Protein AF-A0A368TA23-F1 (afdb_monomer)

Mean predicted align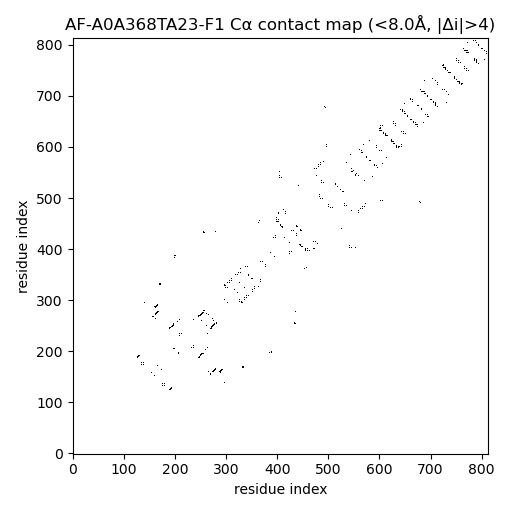ed error: 15.61 Å

Nearest PDB structures (foldseek):
  4g2v-assembly1_A  TM=7.451E-01  e=3.680E-06  Mus musculus
  3sf4-assembly3_C  TM=7.246E-01  e=6.056E-06  Homo sapiens
  4i1a-assembly3_A  TM=7.437E-01  e=1.510E-03  Bacillus subtilis subsp. subtilis str. 168
  4i1a-assembly3_B  TM=5.753E-01  e=2.051E-03  Bacillus subtilis subsp. subtilis str. 168
  8rw5-assembly1_B  TM=3.239E-01  e=2.493E-04  Myxococcus xanthus

Foldseek 3Di:
DDDDDDDDDDDDDDDDDDDDDDDDDDDYDDDDDDDDDDDDDDDDDDDDDDDDDDDDDDDDDDDDDDDDDDDDDDDDDDDDDDDDDDDDDDDPPDPPDDDDDDDDPDDDDDDPDDPDDDPPDPPPLAAAEAADDQDDDQPDPVVVLVVVVVQVVVLLVVDALFAEEAAAPLQCSSNSVRVSCVVVVVQARRYEHADEQFQDADPLCGPDCVVVLVSVCVVSVVPPPDDPQVDSLSSLVVVVVVCQLAAYEYEYEQDLAPSRVVSNDDSRSRYHYYYYHHDPHPPCVVSVHHYHHRDAADLVRLVVVLCVLPNPVLCVVCVVLSSLQSVLCVSRNLLSVLLSVVCNVCVPDRSNNLSVLCQQQNSQVSSCPPPPPLVSRSCNVVVSVLVNADPLLNVLLLLVLLQLDQKAAPLLQCLLCVVCNVSSVVSVVVCCSSSQWDADLQRIIGGDPVSSSSSVVCNVPPPDPVVSLVSLLSLLVLLLLLLLVLLLVLDLDDDDDCSVVDDRDPSAFPLVQVVVDDPPDPDDSHHHDHSLVVCVVCVSSNLSSLDCDCRRHPCSDNPQQSLLSSLRSCLSNCVVVVVLVSNVVSLVSQCVRCVVSVALQSNLSSLQSVLVSCVVVVVLVVSLVSLVSSLVSCVVHDQLLSNLSSLQSNLVSCVVVVNLVSSLVSLVVSVVSDDPVSLQVQLVSLQSNLSSCVSVVVLVSSLVSLVSSLVSQVVCVVVVHHDLVSNLSSLQSNLVSCVVPNLVSSLVSLVVNLVSCVVVVNLQSNLVSLCSNLVSDDDPSVLVSLVSSLVSCVVVVVVVSNVVSVVVHDPDD

Sequence (813 aa):
MRQDRRDPAITPPGHRCRRTGGPAAAPPIPGGAAAAAPPAEPLPRGGPLRRTAAPAFGRPGPPRAAGATTRGQTAPVRDLPTGGAPESGPRWSAVSANSFGGQVSGTLIQIGTLSGSVELGQRERRTVRLLPAVTSVFQNRAAEFAELDAWAEQAAAGGSRLWNITGASGIGKTTLALTWINENRHRFDHAQIAIECGGGPGDGRGRAVDEVCDRYFALTGLATDGHALGTPAAKIELFRARIEERPVVLLLDDVQSAAQVRPFLSNLPGLHVIATSRAPLAGLAQCRPRRLALPPLADDALVELFVGILGAERTAAEPAAFAELVRTCQGVPLVASHAAGLLHDRPELPIGELVDRMAEHGRLAALEDGNDDTMVRPSSVFDISYAELSPWAAEIYRAIGLHPTRDFDAGLVPALFQEAPTEAAAGLRELHRRGLVRSDRRGRLLMDDLTYEHATTRALRATGPGERERLRGRIADYYLRGAVAADSHLSQRWRLSPLYEEQPPSALPDFAAALRHTPDAERRPDGPPTPAEWIGDNLAAIMACMERSGRVWDGSRPAPGYRWQMAEATNAYFTAHGRGDERATVLAWAEADARACADPDAEARVQAQWGEMLLGRGRVEEAAARFRLSLAAAEAGTERRGVGAALEWLGITERRRGAAGRALEYFDRSLPFLDPARTRSRALHHMHRADALAVLGDRPAALESYARAMAAFDELAAEGRRDHANEGKVLMGQGELLAADELRQARALFEEALPRFRAAGRPYQEAKALEALGDLADGADADRYWREALDRYQGNGHEAAAERVRGKLRPAA

Solvent-accessible surface area (backbone atoms only — not comparable to full-atom values): 47363 Å² total; per-residue (Å²): 132,90,86,88,87,86,85,86,90,88,84,88,86,88,84,85,88,90,88,88,85,89,91,88,85,88,87,82,90,87,88,87,88,88,87,87,85,84,89,85,88,90,87,84,89,81,86,89,83,84,92,80,85,85,88,82,87,82,87,89,85,89,88,90,79,85,89,80,87,89,78,88,83,91,80,82,92,77,90,80,85,89,82,88,84,84,88,92,76,86,82,82,89,68,87,72,80,82,86,82,90,80,88,76,96,68,89,86,85,87,79,84,78,80,97,71,86,84,82,82,71,76,73,74,87,69,54,45,77,43,65,80,86,82,78,84,77,90,64,76,56,66,69,62,51,52,50,55,50,54,42,50,56,40,26,76,74,71,43,60,43,38,35,39,40,21,29,60,86,55,46,44,62,68,58,52,54,52,50,53,48,64,72,50,39,84,69,29,65,52,26,35,40,53,44,70,26,45,86,52,93,67,96,76,65,40,44,48,73,48,58,62,38,53,57,50,29,59,76,70,66,52,77,81,77,66,78,85,61,84,42,59,68,52,37,43,50,50,50,61,62,71,47,68,61,41,32,27,38,39,38,37,32,57,42,61,48,36,78,70,51,57,72,72,66,67,92,47,89,15,57,35,38,40,34,29,19,51,52,84,54,70,82,38,69,88,72,53,53,46,73,45,76,56,61,63,45,52,68,65,37,48,50,51,48,42,36,75,66,54,35,64,68,64,52,62,73,43,54,70,34,42,54,48,40,49,58,71,34,64,28,30,52,47,55,45,52,50,50,36,47,54,46,54,80,34,75,86,59,54,60,50,58,55,41,53,39,28,74,64,62,37,63,62,59,48,65,37,72,95,56,87,55,69,89,76,34,81,52,40,75,53,49,50,63,50,72,67,41,53,75,56,27,44,51,50,44,24,53,56,23,63,46,83,44,56,56,48,61,66,35,50,56,42,65,72,32,70,94,44,46,70,54,42,53,50,18,51,53,46,35,42,51,65,50,57,32,45,69,53,87,72,57,39,33,36,31,53,69,69,57,30,53,51,19,28,52,46,23,70,76,72,42,57,71,70,57,50,49,53,51,42,43,44,54,45,49,53,50,43,48,49,32,41,55,24,32,65,75,67,49,88,73,92,80,84,59,70,70,79,79,50,83,67,65,88,46,54,73,58,42,70,61,38,66,69,62,56,94,89,52,86,75,60,74,80,53,58,56,39,43,63,52,48,49,61,78,40,40,67,44,51,52,49,64,63,47,75,46,82,77,85,42,71,57,80,64,60,59,90,47,48,42,40,47,41,36,64,25,43,46,56,56,28,64,76,70,70,38,57,66,63,45,51,52,41,49,53,52,11,50,59,31,18,63,72,58,71,38,34,45,52,38,14,54,46,26,40,52,53,13,53,54,30,44,74,72,67,39,54,69,61,13,47,53,27,21,50,54,6,27,56,25,9,70,73,29,84,50,52,54,44,33,17,52,22,28,39,52,42,12,56,47,31,41,75,72,67,40,28,70,63,13,40,54,25,36,66,68,15,56,89,31,60,57,82,88,41,35,63,59,53,14,50,52,27,36,57,43,14,61,24,29,49,74,71,63,43,51,71,64,14,48,51,26,31,50,55,12,49,54,24,47,52,53,30,40,74,74,76,41,83,56,35,66,54,55,20,48,42,28,41,56,49,14,66,68,30,51,83,83,38,52,73,60,14,46,52,28,26,64,57,18,35,62,25,15,58,77,49,75,33,51,66,62,28,19,52,30,28,38,55,45,17,76,74,44,63,72,72,57,15,55,46,27,31,52,58,15,28,53,35,20,51,80,66,71,36,54,77,58,21,53,60,38,54,72,69,50,77,79,87,130

pLDDT: mean 78.45, std 21.07, range [24.02, 98.38]

InterPro domains:
  IPR003593 AAA+ ATPase domain [SM00382] (159-298)
  IPR011990 Tetratricopeptide-like helical domain superfamily [G3DSA:1.25.40.10] (583-754)
  IPR011990 Tetratricopeptide-like helical domain superfamily [SSF48452] (602-736)
  IPR027417 P-loop containing nucleoside triphosphate hydrolase [G3DSA:3.40.50.300] (124-286)
  IPR027417 P-loop containing nucleoside triphosphate hydrolase [SSF52540] (129-393)

Structure (mmCIF, N/CA/C/O backbone):
data_AF-A0A368TA23-F1
#
_entry.id   AF-A0A368TA23-F1
#
loop_
_atom_site.group_PDB
_atom_site.id
_atom_site.type_symbol
_atom_site.label_atom_id
_atom_site.label_alt_id
_atom_site.label_comp_id
_atom_site.label_asym_id
_atom_site.label_entity_id
_atom_site.label_seq_id
_atom_site.pdbx_PDB_ins_code
_atom_site.Cartn_x
_atom_site.Cartn_y
_atom_site.Cartn_z
_atom_site.occupancy
_atom_site.B_iso_or_equiv
_atom_site.auth_seq_id
_atom_site.auth_comp_id
_atom_site.auth_asym_id
_atom_site.auth_atom_id
_atom_site.pdbx_PDB_model_num
ATOM 1 N N . MET A 1 1 ? 22.471 59.850 35.379 1.00 31.08 1 MET A N 1
ATOM 2 C CA . MET A 1 1 ? 23.568 58.997 35.903 1.00 31.08 1 MET A CA 1
ATOM 3 C C . MET A 1 1 ? 22.890 57.807 36.578 1.00 31.08 1 MET A C 1
ATOM 5 O O . MET A 1 1 ? 21.960 58.065 37.323 1.00 31.08 1 MET A O 1
ATOM 9 N N . ARG A 1 2 ? 23.035 56.567 36.073 1.00 31.55 2 ARG A N 1
ATOM 10 C CA . ARG A 1 2 ? 24.136 55.589 36.328 1.00 31.55 2 ARG A CA 1
ATOM 11 C C . ARG A 1 2 ? 24.197 55.156 37.810 1.00 31.55 2 ARG A C 1
ATOM 13 O O . ARG A 1 2 ? 24.072 56.046 38.635 1.00 31.55 2 ARG A O 1
ATOM 20 N N . GLN A 1 3 ? 24.473 53.921 38.251 1.00 33.53 3 GLN A N 1
ATOM 21 C CA . GLN A 1 3 ? 24.648 52.534 37.723 1.00 33.53 3 GLN A CA 1
ATOM 22 C C . GLN A 1 3 ? 24.728 51.619 38.992 1.00 33.53 3 GLN A C 1
ATOM 24 O O . GLN A 1 3 ? 25.007 52.155 40.061 1.00 33.53 3 GLN A O 1
ATOM 29 N N . ASP A 1 4 ? 24.562 50.289 39.040 1.00 36.50 4 ASP A N 1
ATOM 30 C CA . ASP A 1 4 ? 24.123 49.227 38.108 1.00 36.50 4 ASP A CA 1
ATOM 31 C C . ASP A 1 4 ? 23.719 47.966 38.931 1.00 36.50 4 ASP A C 1
ATOM 33 O O . ASP A 1 4 ? 23.922 47.936 40.146 1.00 36.50 4 ASP A O 1
ATOM 37 N N . ARG A 1 5 ? 23.223 46.888 38.291 1.00 29.53 5 ARG A N 1
ATOM 38 C CA . ARG A 1 5 ? 23.209 45.516 38.861 1.00 29.53 5 ARG A CA 1
ATOM 39 C C . ARG A 1 5 ? 23.549 44.458 37.800 1.00 29.53 5 ARG A C 1
ATOM 41 O O . ARG A 1 5 ? 22.989 44.490 36.707 1.00 29.53 5 ARG A O 1
ATOM 48 N N . ARG A 1 6 ? 24.413 43.495 38.145 1.00 33.38 6 ARG A N 1
ATOM 49 C CA . ARG A 1 6 ? 24.627 42.224 37.425 1.00 33.38 6 ARG A CA 1
ATOM 50 C C . ARG A 1 6 ? 25.013 41.124 38.416 1.00 33.38 6 ARG A C 1
ATOM 52 O O . ARG A 1 6 ? 25.979 41.308 39.148 1.00 33.38 6 ARG A O 1
ATOM 59 N N . ASP A 1 7 ? 24.327 39.988 38.342 1.00 30.91 7 ASP A N 1
ATOM 60 C CA . ASP A 1 7 ? 24.755 38.711 38.926 1.00 30.91 7 ASP A CA 1
ATOM 61 C C . ASP A 1 7 ? 25.302 37.787 37.815 1.00 30.91 7 ASP A C 1
ATOM 63 O O . ASP A 1 7 ? 24.801 37.843 36.685 1.00 30.91 7 ASP A O 1
ATOM 67 N N . PRO A 1 8 ? 26.318 36.944 38.085 1.00 40.47 8 PRO A N 1
ATOM 68 C CA . PRO A 1 8 ? 26.807 35.931 37.151 1.00 40.47 8 PRO A CA 1
ATOM 69 C C . PRO A 1 8 ? 26.188 34.539 37.392 1.00 40.47 8 PRO A C 1
ATOM 71 O O . PRO A 1 8 ? 25.794 34.185 38.501 1.00 40.47 8 PRO A O 1
ATOM 74 N N . ALA A 1 9 ? 26.146 33.726 36.334 1.00 28.62 9 ALA A N 1
ATOM 75 C CA . ALA A 1 9 ? 25.602 32.367 36.348 1.00 28.62 9 ALA A CA 1
ATOM 76 C C . ALA A 1 9 ? 26.528 31.331 37.022 1.00 28.62 9 ALA A C 1
ATOM 78 O O . ALA A 1 9 ? 27.742 31.519 37.104 1.00 28.62 9 ALA A O 1
ATOM 79 N N . ILE A 1 10 ? 25.947 30.198 37.438 1.00 30.17 10 ILE A N 1
ATOM 80 C CA . ILE A 1 10 ? 26.650 29.059 38.049 1.00 30.17 10 ILE A CA 1
ATOM 81 C C . ILE A 1 10 ? 26.578 27.827 37.133 1.00 30.17 10 ILE A C 1
ATOM 83 O O . ILE A 1 10 ? 25.515 27.435 36.659 1.00 30.17 10 ILE A O 1
ATOM 87 N N . THR A 1 11 ? 27.723 27.175 36.935 1.00 34.28 11 THR A N 1
ATOM 88 C CA . THR A 1 11 ? 27.870 25.798 36.427 1.00 34.28 11 THR A CA 1
ATOM 89 C C . THR A 1 11 ? 29.140 25.232 37.059 1.00 34.28 11 THR A C 1
ATOM 91 O O . THR A 1 11 ? 30.129 25.965 37.129 1.00 34.28 11 THR A O 1
ATOM 94 N N . PRO A 1 12 ? 29.127 24.008 37.617 1.00 36.44 12 PRO A N 1
ATOM 95 C CA . PRO A 1 12 ? 30.045 22.944 37.148 1.00 36.44 12 PRO A CA 1
ATOM 96 C C . PRO A 1 12 ? 29.515 21.514 37.488 1.00 36.44 12 PRO A C 1
ATOM 98 O O . PRO A 1 12 ? 28.373 21.394 37.927 1.00 36.44 12 PRO A O 1
ATOM 101 N N . PRO A 1 13 ? 30.326 20.430 37.467 1.00 44.34 13 PRO A N 1
ATOM 102 C CA . PRO A 1 13 ? 31.334 19.973 36.495 1.00 44.34 13 PRO A CA 1
ATOM 103 C C . PRO A 1 13 ? 31.072 18.514 36.021 1.00 44.34 13 PRO A C 1
ATOM 105 O O . PRO A 1 13 ? 30.156 17.843 36.483 1.00 44.34 13 PRO A O 1
ATOM 108 N N . GLY A 1 14 ? 31.962 17.955 35.190 1.00 29.45 14 GLY A N 1
ATOM 109 C CA . GLY A 1 14 ? 32.111 16.497 35.032 1.00 29.45 14 GLY A CA 1
ATOM 110 C C . GLY A 1 14 ? 33.581 16.058 35.074 1.00 29.45 14 GLY A C 1
ATOM 111 O O . GLY A 1 14 ? 34.444 16.827 34.656 1.00 29.45 14 GLY A O 1
ATOM 112 N N . HIS A 1 15 ? 33.888 14.829 35.531 1.00 29.77 15 HIS A N 1
ATOM 113 C CA . HIS A 1 15 ? 35.236 14.230 35.432 1.00 29.77 15 HIS A CA 1
ATOM 114 C C . HIS A 1 15 ? 35.296 12.679 35.520 1.00 29.77 15 HIS A C 1
ATOM 116 O O . HIS A 1 15 ? 34.955 12.090 36.535 1.00 29.77 15 HIS A O 1
ATOM 122 N N . ARG A 1 16 ? 35.877 12.074 34.467 1.00 30.05 16 ARG A N 1
ATOM 123 C CA . ARG A 1 16 ? 36.941 11.028 34.422 1.00 30.05 16 ARG A CA 1
ATOM 124 C C . ARG A 1 16 ? 36.848 9.658 35.159 1.00 30.05 16 ARG A C 1
ATOM 126 O O . ARG A 1 16 ? 37.000 9.573 36.366 1.00 30.05 16 ARG A O 1
ATOM 133 N N . CYS A 1 17 ? 37.002 8.609 34.329 1.00 26.19 17 CYS A N 1
ATOM 134 C CA . CYS A 1 17 ? 37.932 7.451 34.438 1.00 26.19 17 CYS A CA 1
ATOM 135 C C . CYS A 1 17 ? 37.807 6.369 35.541 1.00 26.19 17 CYS A C 1
ATOM 137 O O . CYS A 1 17 ? 38.095 6.639 36.702 1.00 26.19 17 CYS A O 1
ATOM 139 N N . ARG A 1 18 ? 37.794 5.085 35.112 1.00 27.55 18 ARG A N 1
ATOM 140 C CA . ARG A 1 18 ? 38.981 4.174 35.153 1.00 27.55 18 ARG A CA 1
ATOM 141 C C . ARG A 1 18 ? 38.795 2.861 34.352 1.00 27.55 18 ARG A C 1
ATOM 143 O O . ARG A 1 18 ? 37.679 2.425 34.117 1.00 27.55 18 ARG A O 1
ATOM 150 N N . ARG A 1 19 ? 39.923 2.254 33.939 1.00 31.75 19 ARG A N 1
ATOM 151 C CA . ARG A 1 19 ? 40.082 0.916 33.309 1.00 31.75 19 ARG A CA 1
ATOM 152 C C . ARG A 1 19 ? 40.790 -0.047 34.277 1.00 31.75 19 ARG A C 1
ATOM 154 O O . ARG A 1 19 ? 41.667 0.432 34.986 1.00 31.75 19 ARG A O 1
ATOM 161 N N . THR A 1 20 ? 40.553 -1.358 34.132 1.00 31.70 20 THR A N 1
ATOM 162 C CA . THR A 1 20 ? 41.483 -2.518 34.311 1.00 31.70 20 THR A CA 1
ATOM 163 C C . THR A 1 20 ? 40.735 -3.790 33.857 1.00 31.70 20 THR A C 1
ATOM 165 O O . THR A 1 20 ? 39.536 -3.848 34.095 1.00 31.70 20 THR A O 1
ATOM 168 N N . GLY A 1 21 ? 41.304 -4.825 33.221 1.00 26.75 21 GLY A N 1
ATOM 169 C CA . GLY A 1 21 ? 42.683 -5.111 32.779 1.00 26.75 21 GLY A CA 1
ATOM 170 C C . GLY A 1 21 ? 42.704 -6.125 31.603 1.00 26.75 21 GLY A C 1
ATOM 171 O O . GLY A 1 21 ? 41.643 -6.488 31.108 1.00 26.75 21 GLY A O 1
ATOM 172 N N . GLY A 1 22 ? 43.893 -6.513 31.110 1.00 28.70 22 GLY A N 1
ATOM 173 C CA . GLY A 1 22 ? 44.088 -7.287 29.859 1.00 28.70 22 GLY A CA 1
ATOM 174 C C . GLY A 1 22 ? 44.457 -8.782 30.027 1.00 28.70 22 GLY A C 1
ATOM 175 O O . GLY A 1 22 ? 43.773 -9.484 30.760 1.00 28.70 22 GLY A O 1
ATOM 176 N N . PRO A 1 23 ? 45.526 -9.280 29.363 1.00 55.94 23 PRO A N 1
ATOM 177 C CA . PRO A 1 23 ? 45.426 -9.766 27.972 1.00 55.94 23 PRO A CA 1
ATOM 178 C C . PRO A 1 23 ? 46.169 -11.097 27.675 1.00 55.94 23 PRO A C 1
ATOM 180 O O . PRO A 1 23 ? 47.030 -11.526 28.436 1.00 55.94 23 PRO A O 1
ATOM 183 N N . ALA A 1 24 ? 45.924 -11.673 26.491 1.00 28.09 24 ALA A N 1
ATOM 184 C CA . ALA A 1 24 ? 46.770 -12.649 25.775 1.00 28.09 24 ALA A CA 1
ATOM 185 C C . ALA A 1 24 ? 46.302 -12.699 24.301 1.00 28.09 24 ALA A C 1
ATOM 187 O O . ALA A 1 24 ? 45.130 -12.439 24.054 1.00 28.09 24 ALA A O 1
ATOM 188 N N . ALA A 1 25 ? 47.043 -13.069 23.258 1.00 27.94 25 ALA A N 1
ATOM 189 C CA . ALA A 1 25 ? 48.460 -13.232 22.911 1.00 27.94 25 ALA A CA 1
ATOM 190 C C . ALA A 1 25 ? 48.434 -13.724 21.435 1.00 27.94 25 ALA A C 1
ATOM 192 O O . ALA A 1 25 ? 47.480 -14.400 21.052 1.00 27.94 25 ALA A O 1
ATOM 193 N N . ALA A 1 26 ? 49.423 -13.405 20.595 1.00 33.69 26 ALA A N 1
ATOM 194 C CA . ALA A 1 26 ? 49.420 -13.763 19.165 1.00 33.69 26 ALA A CA 1
ATOM 195 C C . ALA A 1 26 ? 50.681 -14.541 18.749 1.00 33.69 26 ALA A C 1
ATOM 197 O O . ALA A 1 26 ? 51.735 -14.349 19.359 1.00 33.69 26 ALA A O 1
ATOM 198 N N . PRO A 1 27 ? 50.597 -15.355 17.680 1.00 40.84 27 PRO A N 1
ATOM 199 C CA . PRO A 1 27 ? 51.727 -15.592 16.773 1.00 40.84 27 PRO A CA 1
ATOM 200 C C . PRO A 1 27 ? 51.376 -15.396 15.264 1.00 40.84 27 PRO A C 1
ATOM 202 O O . PRO A 1 27 ? 50.198 -15.232 14.942 1.00 40.84 27 PRO A O 1
ATOM 205 N N . PRO A 1 28 ? 52.367 -15.339 14.334 1.00 44.53 28 PRO A N 1
ATOM 206 C CA . PRO A 1 28 ? 52.228 -14.535 13.096 1.00 44.53 28 PRO A CA 1
ATOM 207 C C . PRO A 1 28 ? 52.705 -15.154 11.742 1.00 44.53 28 PRO A C 1
ATOM 209 O O . PRO A 1 28 ? 53.535 -16.054 11.754 1.00 44.53 28 PRO A O 1
ATOM 212 N N . ILE A 1 29 ? 52.330 -14.502 10.608 1.00 34.44 29 ILE A N 1
ATOM 213 C CA . ILE A 1 29 ? 53.098 -14.345 9.316 1.00 34.44 29 ILE A CA 1
ATOM 214 C C . ILE A 1 29 ? 53.319 -15.643 8.467 1.00 34.44 29 ILE A C 1
ATOM 216 O O . ILE A 1 29 ? 53.284 -16.716 9.060 1.00 34.44 29 ILE A O 1
ATOM 220 N N . PRO A 1 30 ? 53.517 -15.642 7.109 1.00 41.16 30 PRO A N 1
ATOM 221 C CA . PRO A 1 30 ? 53.875 -14.586 6.121 1.00 41.16 30 PRO A CA 1
ATOM 222 C C . PRO A 1 30 ? 52.832 -14.378 4.983 1.00 41.16 30 PRO A C 1
ATOM 224 O O . PRO A 1 30 ? 51.785 -15.007 4.990 1.00 41.16 30 PRO A O 1
ATOM 227 N N . GLY A 1 31 ? 52.992 -13.515 3.965 1.00 25.48 31 GLY A N 1
ATOM 228 C CA . GLY A 1 31 ? 54.086 -12.612 3.562 1.00 25.48 31 GLY A CA 1
ATOM 229 C C . GLY A 1 31 ? 54.483 -12.819 2.084 1.00 25.48 31 GLY A C 1
ATOM 230 O O . GLY A 1 31 ? 55.001 -13.875 1.740 1.00 25.48 31 GLY A O 1
ATOM 231 N N . GLY A 1 32 ? 54.261 -11.820 1.216 1.00 25.23 32 GLY A N 1
ATOM 232 C CA . GLY A 1 32 ? 54.575 -11.892 -0.221 1.00 25.23 32 GLY A CA 1
ATOM 233 C C . GLY A 1 32 ? 54.512 -10.525 -0.920 1.00 25.23 32 GLY A C 1
ATOM 234 O O . GLY A 1 32 ? 53.490 -9.848 -0.873 1.00 25.23 32 GLY A O 1
ATOM 235 N N . ALA A 1 33 ? 55.622 -10.116 -1.535 1.00 27.50 33 ALA A N 1
ATOM 236 C CA . ALA A 1 33 ? 55.814 -8.859 -2.277 1.00 27.50 33 ALA A CA 1
ATOM 237 C C . ALA A 1 33 ? 55.867 -9.161 -3.804 1.00 27.50 33 ALA A C 1
ATOM 239 O O . ALA A 1 33 ? 55.832 -10.333 -4.162 1.00 27.50 33 ALA A O 1
ATOM 240 N N . ALA A 1 34 ? 55.983 -8.254 -4.787 1.00 27.75 34 ALA A N 1
ATOM 241 C CA . ALA A 1 34 ? 55.999 -6.786 -4.902 1.00 27.75 34 ALA A CA 1
ATOM 242 C C . ALA A 1 34 ? 55.756 -6.414 -6.391 1.00 27.75 34 ALA A C 1
ATOM 244 O O . ALA A 1 34 ? 56.081 -7.229 -7.250 1.00 27.75 34 ALA A O 1
ATOM 245 N N . ALA A 1 35 ? 55.335 -5.176 -6.706 1.00 27.58 35 ALA A N 1
ATOM 246 C CA . ALA A 1 35 ? 55.755 -4.440 -7.920 1.00 27.58 35 ALA A CA 1
ATOM 247 C C . ALA A 1 35 ? 55.304 -2.957 -7.887 1.00 27.58 35 ALA A C 1
ATOM 249 O O . ALA A 1 35 ? 54.124 -2.666 -7.720 1.00 27.58 35 ALA A O 1
ATOM 250 N N . ALA A 1 36 ? 56.243 -2.030 -8.099 1.00 27.23 36 ALA A N 1
ATOM 251 C CA . ALA A 1 36 ? 56.027 -0.627 -8.507 1.00 27.23 36 ALA A CA 1
ATOM 252 C C . ALA A 1 36 ? 56.711 -0.452 -9.890 1.00 27.23 36 ALA A C 1
ATOM 254 O O . ALA A 1 36 ? 57.487 -1.328 -10.265 1.00 27.23 36 ALA A O 1
ATOM 255 N N . ALA A 1 37 ? 56.543 0.569 -10.735 1.00 27.94 37 ALA A N 1
ATOM 256 C CA . ALA A 1 37 ? 56.130 1.983 -10.652 1.00 27.94 37 ALA A CA 1
ATOM 257 C C . ALA A 1 37 ? 55.713 2.416 -12.111 1.00 27.94 37 ALA A C 1
ATOM 259 O O . ALA A 1 37 ? 55.471 1.492 -12.892 1.00 27.94 37 ALA A O 1
ATOM 260 N N . PRO A 1 38 ? 55.670 3.695 -12.586 1.00 36.03 38 PRO A N 1
ATOM 261 C CA . PRO A 1 38 ? 55.940 5.007 -11.964 1.00 36.03 38 PRO A CA 1
ATOM 262 C C . PRO A 1 38 ? 54.825 6.081 -12.168 1.00 36.03 38 PRO A C 1
ATOM 264 O O . PRO A 1 38 ? 53.854 5.841 -12.885 1.00 36.03 38 PRO A O 1
ATOM 267 N N . PRO A 1 39 ? 54.946 7.284 -11.564 1.00 33.97 39 PRO A N 1
ATOM 268 C CA . PRO A 1 39 ? 54.057 8.427 -11.814 1.00 33.97 39 PRO A CA 1
ATOM 269 C C . PRO A 1 39 ? 54.543 9.333 -12.966 1.00 33.97 39 PRO A C 1
ATOM 271 O O . PRO A 1 39 ? 55.733 9.363 -13.275 1.00 33.97 39 PRO A O 1
ATOM 274 N N . ALA A 1 40 ? 53.633 10.120 -13.555 1.00 30.66 40 ALA A N 1
ATOM 275 C CA . ALA A 1 40 ? 53.930 11.115 -14.595 1.00 30.66 40 ALA A CA 1
ATOM 276 C C . ALA A 1 40 ? 53.843 12.566 -14.070 1.00 30.66 40 ALA A C 1
ATOM 278 O O . ALA A 1 40 ? 53.030 12.872 -13.196 1.00 30.66 40 ALA A O 1
ATOM 279 N N . GLU A 1 41 ? 54.682 13.452 -14.613 1.00 29.50 41 GLU A N 1
ATOM 280 C CA . GLU A 1 41 ? 54.823 14.858 -14.199 1.00 29.50 41 GLU A CA 1
ATOM 281 C C . GLU A 1 41 ? 53.739 15.805 -14.778 1.00 29.50 41 GLU A C 1
ATOM 283 O O . GLU A 1 41 ? 53.169 15.524 -15.834 1.00 29.50 41 GLU A O 1
ATOM 288 N N . PRO A 1 42 ? 53.473 16.962 -14.132 1.00 38.31 42 PRO A N 1
ATOM 289 C CA . PRO A 1 42 ? 52.577 18.013 -14.631 1.00 38.31 42 PRO A CA 1
ATOM 290 C C . PRO A 1 42 ? 53.331 19.204 -15.260 1.00 38.31 42 PRO A C 1
ATOM 292 O O . PRO A 1 42 ? 54.425 19.509 -14.813 1.00 38.31 42 PRO A O 1
ATOM 295 N N . LEU A 1 43 ? 52.711 19.951 -16.192 1.00 28.52 43 LEU A N 1
ATOM 296 C CA . LEU A 1 43 ? 53.017 21.347 -16.622 1.00 28.52 43 LEU A CA 1
ATOM 297 C C . LEU A 1 43 ? 51.995 21.764 -17.725 1.00 28.52 43 LEU A C 1
ATOM 299 O O . LEU A 1 43 ? 51.459 20.872 -18.380 1.00 28.52 43 LEU A O 1
ATOM 303 N N . PRO A 1 44 ? 51.765 23.059 -18.055 1.00 36.19 44 PRO A N 1
ATOM 304 C CA . PRO A 1 44 ? 51.854 24.297 -17.271 1.00 36.19 44 PRO A CA 1
ATOM 305 C C . PRO A 1 44 ? 50.548 25.146 -17.291 1.00 36.19 44 PRO A C 1
ATOM 307 O O . PRO A 1 44 ? 49.567 24.844 -17.965 1.00 36.19 44 PRO A O 1
ATOM 310 N N . ARG A 1 45 ? 50.552 26.273 -16.561 1.00 29.69 45 ARG A N 1
ATOM 311 C CA . ARG A 1 45 ? 49.479 27.293 -16.543 1.00 29.69 45 ARG A CA 1
ATOM 312 C C . ARG A 1 45 ? 49.575 28.269 -17.730 1.00 29.69 45 ARG A C 1
ATOM 314 O O . ARG A 1 45 ? 50.676 28.678 -18.085 1.00 29.69 45 ARG A O 1
ATOM 321 N N . GLY A 1 46 ? 48.430 28.757 -18.223 1.00 27.17 46 GLY A N 1
ATOM 322 C CA . GLY A 1 46 ? 48.315 29.902 -19.144 1.00 27.17 46 GLY A CA 1
ATOM 323 C C . GLY A 1 46 ? 47.288 30.933 -18.647 1.00 27.17 46 GLY A C 1
ATOM 324 O O . GLY A 1 46 ? 46.241 30.555 -18.128 1.00 27.17 46 GLY A O 1
ATOM 325 N N . GLY A 1 47 ? 47.618 32.228 -18.739 1.00 26.70 47 GLY A N 1
ATOM 326 C CA . GLY A 1 47 ? 46.834 33.345 -18.182 1.00 26.70 47 GLY A CA 1
ATOM 327 C C . GLY A 1 47 ? 45.717 33.908 -19.089 1.00 26.70 47 GLY A C 1
ATOM 328 O O . GLY A 1 47 ? 45.499 33.407 -20.189 1.00 26.70 47 GLY A O 1
ATOM 329 N N . PRO A 1 48 ? 44.988 34.946 -18.628 1.00 33.16 48 PRO A N 1
ATOM 330 C CA . PRO A 1 48 ? 43.668 35.309 -19.155 1.00 33.16 48 PRO A CA 1
ATOM 331 C C . PRO A 1 48 ? 43.677 36.360 -20.279 1.00 33.16 48 PRO A C 1
ATOM 333 O O . PRO A 1 48 ? 44.525 37.253 -20.312 1.00 33.16 48 PRO A O 1
ATOM 336 N N . LEU A 1 49 ? 42.634 36.339 -21.121 1.00 28.34 49 LEU A N 1
ATOM 337 C CA . LEU A 1 49 ? 42.302 37.419 -22.061 1.00 28.34 49 LEU A CA 1
ATOM 338 C C . LEU A 1 49 ? 41.054 38.212 -21.632 1.00 28.34 49 LEU A C 1
ATOM 340 O O . LEU A 1 49 ? 40.212 37.746 -20.865 1.00 28.34 49 LEU A O 1
ATOM 344 N N . ARG A 1 50 ? 41.006 39.477 -22.068 1.00 26.00 50 ARG A N 1
ATOM 345 C CA . ARG A 1 50 ? 40.172 40.551 -21.503 1.00 26.00 50 ARG A CA 1
ATOM 346 C C . ARG A 1 50 ? 38.731 40.595 -22.033 1.00 26.00 50 ARG A C 1
ATOM 348 O O . ARG A 1 50 ? 38.440 40.191 -23.150 1.00 26.00 50 ARG A O 1
ATOM 355 N N . ARG A 1 51 ? 37.863 41.230 -21.233 1.00 26.58 51 ARG A N 1
ATOM 356 C CA . ARG A 1 51 ? 36.522 41.722 -21.604 1.00 26.58 51 ARG A CA 1
ATOM 357 C C . ARG A 1 51 ? 36.565 42.824 -22.680 1.00 26.58 51 ARG A C 1
ATOM 359 O O . ARG A 1 51 ? 37.262 43.812 -22.473 1.00 26.58 51 ARG A O 1
ATOM 366 N N . THR A 1 52 ? 35.646 42.748 -23.645 1.00 26.44 52 THR A N 1
ATOM 367 C CA . THR A 1 52 ? 34.887 43.876 -24.245 1.00 26.44 52 THR A CA 1
ATOM 368 C C . THR A 1 52 ? 33.508 43.322 -24.636 1.00 26.44 52 THR A C 1
ATOM 370 O O . THR A 1 52 ? 33.437 42.362 -25.389 1.00 26.44 52 THR A O 1
ATOM 373 N N . ALA A 1 53 ? 32.428 43.661 -23.925 1.00 26.22 53 ALA A N 1
ATOM 374 C CA . ALA A 1 53 ? 31.590 44.859 -24.104 1.00 26.22 53 ALA A CA 1
ATOM 375 C C . ALA A 1 53 ? 30.652 44.771 -25.334 1.00 26.22 53 ALA A C 1
ATOM 377 O O . ALA A 1 53 ? 31.109 44.776 -26.471 1.00 26.22 53 ALA A O 1
ATOM 378 N N . ALA A 1 54 ? 29.340 44.699 -25.076 1.00 26.89 54 ALA A N 1
ATOM 379 C CA . ALA A 1 54 ? 28.265 44.758 -26.077 1.00 26.89 54 ALA A CA 1
ATOM 380 C C . ALA A 1 54 ? 27.914 46.214 -26.457 1.00 26.89 54 ALA A C 1
ATOM 382 O O . ALA A 1 54 ? 28.350 47.147 -25.778 1.00 26.89 54 ALA A O 1
ATOM 383 N N . PRO A 1 55 ? 27.065 46.419 -27.481 1.00 29.64 55 PRO A N 1
ATOM 384 C CA . PRO A 1 55 ? 25.748 47.003 -27.185 1.00 29.64 55 PRO A CA 1
ATOM 385 C C . PRO A 1 55 ? 24.566 46.332 -27.926 1.00 29.64 55 PRO A C 1
ATOM 387 O O . PRO A 1 55 ? 24.734 45.346 -28.637 1.00 29.64 55 PRO A O 1
ATOM 390 N N . ALA A 1 56 ? 23.352 46.838 -27.674 1.00 26.45 56 ALA A N 1
ATOM 391 C CA . ALA A 1 56 ? 22.059 46.207 -27.978 1.00 26.45 56 ALA A CA 1
ATOM 392 C C . ALA A 1 56 ? 21.224 46.958 -29.055 1.00 26.45 56 ALA A C 1
ATOM 394 O O . ALA A 1 56 ? 21.768 47.766 -29.801 1.00 26.45 56 ALA A O 1
ATOM 395 N N . PHE A 1 57 ? 19.895 46.724 -29.051 1.00 25.78 57 PHE A N 1
ATOM 396 C CA . PHE A 1 57 ? 18.826 47.210 -29.961 1.00 25.78 57 PHE A CA 1
ATOM 397 C C . PHE A 1 57 ? 18.719 46.457 -31.311 1.00 25.78 57 PHE A C 1
ATOM 399 O O . PHE A 1 57 ? 19.727 46.097 -31.899 1.00 25.78 57 PHE A O 1
ATOM 406 N N . GLY A 1 58 ? 17.531 46.154 -31.862 1.00 25.31 58 GLY A N 1
ATOM 407 C CA . GLY A 1 58 ? 16.143 46.381 -31.414 1.00 25.31 58 GLY A CA 1
ATOM 408 C C . GLY A 1 58 ? 15.130 45.526 -32.218 1.00 25.31 58 GLY A C 1
ATOM 409 O O . GLY A 1 58 ? 15.512 44.849 -33.168 1.00 25.31 58 GLY A O 1
ATOM 410 N N . ARG A 1 59 ? 13.846 45.497 -31.815 1.00 25.91 59 ARG A N 1
ATOM 411 C CA . ARG A 1 59 ? 12.781 44.637 -32.405 1.00 25.91 59 ARG A CA 1
ATOM 412 C C . ARG A 1 59 ? 12.074 45.263 -33.645 1.00 25.91 59 ARG A C 1
ATOM 414 O O . ARG A 1 59 ? 12.258 46.452 -33.882 1.00 25.91 59 ARG A O 1
ATOM 421 N N . PRO A 1 60 ? 11.297 44.484 -34.441 1.00 39.69 60 PRO A N 1
ATOM 422 C CA . PRO A 1 60 ? 10.995 44.790 -35.855 1.00 39.69 60 PRO A CA 1
ATOM 423 C C . PRO A 1 60 ? 9.595 45.378 -36.153 1.00 39.69 60 PRO A C 1
ATOM 425 O O . PRO A 1 60 ? 8.708 45.353 -35.303 1.00 39.69 60 PRO A O 1
ATOM 428 N N . GLY A 1 61 ? 9.371 45.780 -37.418 1.00 24.02 61 GLY A N 1
ATOM 429 C CA . GLY A 1 61 ? 8.054 46.072 -38.016 1.00 24.02 61 GLY A CA 1
ATOM 430 C C . GLY A 1 61 ? 8.051 45.925 -39.567 1.00 24.02 61 GLY A C 1
ATOM 431 O O . GLY A 1 61 ? 9.107 46.143 -40.159 1.00 24.02 61 GLY A O 1
ATOM 432 N N . PRO A 1 62 ? 6.940 45.528 -40.239 1.00 33.72 62 PRO A N 1
ATOM 433 C CA . PRO A 1 62 ? 6.898 45.145 -41.673 1.00 33.72 62 PRO A CA 1
ATOM 434 C C . PRO A 1 62 ? 5.916 46.048 -42.490 1.00 33.72 62 PRO A C 1
ATOM 436 O O . PRO A 1 62 ? 5.583 47.122 -41.992 1.00 33.72 62 PRO A O 1
ATOM 439 N N . PRO A 1 63 ? 5.278 45.641 -43.622 1.00 40.53 63 PRO A N 1
ATOM 440 C CA . PRO A 1 63 ? 5.677 44.850 -44.810 1.00 40.53 63 PRO A CA 1
ATOM 441 C C . PRO A 1 63 ? 5.398 45.589 -46.158 1.00 40.53 63 PRO A C 1
ATOM 443 O O . PRO A 1 63 ? 4.729 46.618 -46.173 1.00 40.53 63 PRO A O 1
ATOM 446 N N . ARG A 1 64 ? 5.789 44.986 -47.302 1.00 25.45 64 ARG A N 1
ATOM 447 C CA . ARG A 1 64 ? 5.059 44.868 -48.608 1.00 25.45 64 ARG A CA 1
ATOM 448 C C . ARG A 1 64 ? 6.062 44.521 -49.729 1.00 25.45 64 ARG A C 1
ATOM 450 O O . ARG A 1 64 ? 7.214 44.907 -49.611 1.00 25.45 64 ARG A O 1
ATOM 457 N N . ALA A 1 65 ? 5.744 43.927 -50.878 1.00 25.59 65 ALA A N 1
ATOM 458 C CA . ALA A 1 65 ? 4.682 43.069 -51.433 1.00 25.59 65 ALA A CA 1
ATOM 459 C C . ALA A 1 65 ? 4.793 43.218 -52.973 1.00 25.59 65 ALA A C 1
ATOM 461 O O . ALA A 1 65 ? 5.113 44.309 -53.434 1.00 25.59 65 ALA A O 1
ATOM 462 N N . ALA A 1 66 ? 4.460 42.169 -53.738 1.00 24.55 66 ALA A N 1
ATOM 463 C CA . ALA A 1 66 ? 4.636 42.053 -55.200 1.00 24.55 66 ALA A CA 1
ATOM 464 C C . ALA A 1 66 ? 6.114 42.052 -55.679 1.00 24.55 66 ALA A C 1
ATOM 466 O O . ALA A 1 66 ? 6.966 42.729 -55.122 1.00 24.55 66 ALA A O 1
ATOM 467 N N . GLY A 1 67 ? 6.519 41.280 -56.690 1.00 25.86 67 GLY A N 1
ATOM 468 C CA . GLY A 1 67 ? 5.746 40.433 -57.603 1.00 25.86 67 GLY A CA 1
ATOM 469 C C . GLY A 1 67 ? 5.880 40.931 -59.039 1.00 25.86 67 GLY A C 1
ATOM 470 O O . GLY A 1 67 ? 5.132 41.813 -59.445 1.00 25.86 67 GLY A O 1
ATOM 471 N N . ALA A 1 68 ? 6.819 40.366 -59.803 1.00 24.94 68 ALA A N 1
ATOM 472 C CA . ALA A 1 68 ? 6.962 40.647 -61.229 1.00 24.94 68 ALA A CA 1
ATOM 473 C C . ALA A 1 68 ? 7.557 39.450 -61.984 1.00 24.94 68 ALA A C 1
ATOM 475 O O . ALA A 1 68 ? 8.645 38.963 -61.682 1.00 24.94 68 ALA A O 1
ATOM 476 N N . THR A 1 69 ? 6.819 39.006 -62.994 1.00 25.72 69 THR A N 1
ATOM 477 C CA . THR A 1 69 ? 7.227 38.061 -64.037 1.00 25.72 69 THR A CA 1
ATOM 478 C C . THR A 1 69 ? 8.383 38.599 -64.881 1.00 25.72 69 THR A C 1
ATOM 480 O O . THR A 1 69 ? 8.314 39.732 -65.359 1.00 25.72 69 THR A O 1
ATOM 483 N N . THR A 1 70 ? 9.378 37.768 -65.189 1.00 26.30 70 THR A N 1
ATOM 484 C CA . THR A 1 70 ? 10.427 38.088 -66.166 1.00 26.30 70 THR A CA 1
ATOM 485 C C . THR A 1 70 ? 10.039 37.657 -67.586 1.00 26.30 70 THR A C 1
ATOM 487 O O . THR A 1 70 ? 10.039 36.477 -67.929 1.00 26.30 70 THR A O 1
ATOM 490 N N . ARG A 1 71 ? 9.787 38.636 -68.463 1.00 25.62 71 ARG A N 1
ATOM 491 C CA . ARG A 1 71 ? 10.076 38.529 -69.904 1.00 25.62 71 ARG A CA 1
ATOM 492 C C . ARG A 1 71 ? 11.138 39.574 -70.226 1.00 25.62 71 ARG A C 1
ATOM 494 O O . ARG A 1 71 ? 11.032 40.710 -69.778 1.00 25.62 71 ARG A O 1
ATOM 501 N N . GLY A 1 72 ? 12.204 39.142 -70.890 1.00 29.53 72 GLY A N 1
ATOM 502 C CA . GLY A 1 72 ? 13.450 39.904 -70.950 1.00 29.53 72 GLY A CA 1
ATOM 503 C C . GLY A 1 72 ? 13.500 40.964 -72.045 1.00 29.53 72 GLY A C 1
ATOM 504 O O . GLY A 1 72 ? 12.650 41.009 -72.931 1.00 29.53 72 GLY A O 1
ATOM 505 N N . GLN A 1 73 ? 14.578 41.744 -72.012 1.00 27.28 73 GLN A N 1
ATOM 506 C CA . GLN A 1 73 ? 15.135 42.448 -73.163 1.00 27.28 73 GLN A CA 1
ATOM 507 C C . GLN A 1 73 ? 16.657 42.536 -73.009 1.00 27.28 73 GLN A C 1
ATOM 509 O O . GLN A 1 73 ? 17.180 42.755 -71.918 1.00 27.28 73 GLN A O 1
ATOM 514 N N . THR A 1 74 ? 17.360 42.320 -74.115 1.00 36.16 74 THR A N 1
ATOM 515 C CA . THR A 1 74 ? 18.817 42.431 -74.247 1.00 36.16 74 THR A CA 1
ATOM 516 C C . THR A 1 74 ? 19.247 43.888 -74.411 1.00 36.16 74 THR A C 1
ATOM 518 O O . THR A 1 74 ? 18.628 44.613 -75.187 1.00 36.16 74 THR A O 1
ATOM 521 N N . ALA A 1 75 ? 20.361 44.285 -73.792 1.00 26.89 75 ALA A N 1
ATOM 522 C CA . ALA A 1 75 ? 21.073 45.529 -74.099 1.00 26.89 75 ALA A CA 1
ATOM 523 C C . ALA A 1 75 ? 22.600 45.273 -74.126 1.00 26.89 75 ALA A C 1
ATOM 525 O O . ALA A 1 75 ? 23.061 44.376 -73.415 1.00 26.89 75 ALA A O 1
ATOM 526 N N . PRO A 1 76 ? 23.376 45.979 -74.973 1.00 31.03 76 PRO A N 1
ATOM 527 C CA . PRO A 1 76 ? 24.722 45.549 -75.357 1.00 31.03 76 PRO A CA 1
ATOM 528 C C . PRO A 1 76 ? 25.853 46.043 -74.439 1.00 31.03 76 PRO A C 1
ATOM 530 O O . PRO A 1 76 ? 25.707 46.989 -73.666 1.00 31.03 76 PRO A O 1
ATOM 533 N N . VAL A 1 77 ? 27.008 45.391 -74.596 1.00 30.34 77 VAL A N 1
ATOM 534 C CA . VAL A 1 77 ? 28.292 45.698 -73.943 1.00 30.34 77 VAL A CA 1
ATOM 535 C C . VAL A 1 77 ? 28.776 47.109 -74.299 1.00 30.34 77 VAL A C 1
ATOM 537 O O . VAL A 1 77 ? 28.585 47.576 -75.421 1.00 30.34 77 VAL A O 1
ATOM 540 N N . ARG A 1 78 ? 29.437 47.773 -73.343 1.00 28.41 78 ARG A N 1
ATOM 541 C CA . ARG A 1 78 ? 30.110 49.063 -73.531 1.00 28.41 78 ARG A CA 1
ATOM 542 C C . ARG A 1 78 ? 31.584 48.917 -73.150 1.00 28.41 78 ARG A C 1
ATOM 544 O O . ARG A 1 78 ? 31.875 48.495 -72.033 1.00 28.41 78 ARG A O 1
ATOM 551 N N . ASP A 1 79 ? 32.480 49.250 -74.074 1.00 31.08 79 ASP A N 1
ATOM 552 C CA . ASP A 1 79 ? 33.929 49.157 -73.877 1.00 31.08 79 ASP A CA 1
ATOM 553 C C . ASP A 1 79 ? 34.449 50.102 -72.780 1.00 31.08 79 ASP A C 1
ATOM 555 O O . ASP A 1 79 ? 33.902 51.186 -72.554 1.00 31.08 79 ASP A O 1
ATOM 559 N N . LEU A 1 80 ? 35.561 49.711 -72.150 1.00 29.09 80 LEU A N 1
ATOM 560 C CA . LEU A 1 80 ? 36.395 50.570 -71.304 1.00 29.09 80 LEU A CA 1
ATOM 561 C C . LEU A 1 80 ? 37.850 50.565 -71.817 1.00 29.09 80 LEU A C 1
ATOM 563 O O . LEU A 1 80 ? 38.290 49.563 -72.383 1.00 29.09 80 LEU A O 1
ATOM 567 N N . PRO A 1 81 ? 38.589 51.685 -71.684 1.00 34.88 81 PRO A N 1
ATOM 568 C CA . PRO A 1 81 ? 39.766 51.949 -72.506 1.00 34.88 81 PRO A CA 1
ATOM 569 C C . PRO A 1 81 ? 41.082 51.350 -71.984 1.00 34.88 81 PRO A C 1
ATOM 571 O O . PRO A 1 81 ? 41.249 51.006 -70.817 1.00 34.88 81 PRO A O 1
ATOM 574 N N . THR A 1 82 ? 42.041 51.288 -72.905 1.00 39.00 82 THR A N 1
ATOM 575 C CA . THR A 1 82 ? 43.395 50.729 -72.790 1.00 39.00 82 THR A CA 1
ATOM 576 C C . THR A 1 82 ? 44.335 51.470 -71.833 1.00 39.00 82 THR A C 1
ATOM 578 O O . THR A 1 82 ? 44.405 52.698 -71.873 1.00 39.00 82 THR A O 1
ATOM 581 N N . GLY A 1 83 ? 45.203 50.729 -71.131 1.00 28.83 83 GLY A N 1
ATOM 582 C CA . GLY A 1 83 ? 46.411 51.285 -70.510 1.00 28.83 83 GLY A CA 1
ATOM 583 C C . GLY A 1 83 ? 47.334 50.241 -69.864 1.00 28.83 83 GLY A C 1
ATOM 584 O O . GLY A 1 83 ? 46.978 49.670 -68.842 1.00 28.83 83 GLY A O 1
ATOM 585 N N . GLY A 1 84 ? 48.540 50.059 -70.419 1.00 30.77 84 GLY A N 1
ATOM 586 C CA . GLY A 1 84 ? 49.667 49.368 -69.765 1.00 30.77 84 GLY A CA 1
ATOM 587 C C . GLY A 1 84 ? 49.874 47.887 -70.126 1.00 30.77 84 GLY A C 1
ATOM 588 O O . GLY A 1 84 ? 49.097 47.025 -69.736 1.00 30.77 84 GLY A O 1
ATOM 589 N N . ALA A 1 85 ? 50.984 47.593 -70.809 1.00 34.34 85 ALA A N 1
ATOM 590 C CA . ALA A 1 85 ? 51.598 46.260 -70.908 1.00 34.34 85 ALA A CA 1
ATOM 591 C C . ALA A 1 85 ? 52.909 46.259 -70.072 1.00 34.34 85 ALA A C 1
ATOM 593 O O . ALA A 1 85 ? 53.394 47.355 -69.768 1.00 34.34 85 ALA A O 1
ATOM 594 N N . PRO A 1 86 ? 53.478 45.099 -69.670 1.00 41.28 86 PRO A N 1
ATOM 595 C CA . PRO A 1 86 ? 54.132 44.212 -70.641 1.00 41.28 86 PRO A CA 1
ATOM 596 C C . PRO A 1 86 ? 53.902 42.688 -70.473 1.00 41.28 86 PRO A C 1
ATOM 598 O O . PRO A 1 86 ? 53.909 42.149 -69.376 1.00 41.28 86 PRO A O 1
ATOM 601 N N . GLU A 1 87 ? 53.794 42.038 -71.636 1.00 39.41 87 GLU A N 1
ATOM 602 C CA . GLU A 1 87 ? 54.357 40.735 -72.058 1.00 39.41 87 GLU A CA 1
ATOM 603 C C . GLU A 1 87 ? 54.121 39.388 -71.321 1.00 39.41 87 GLU A C 1
ATOM 605 O O . GLU A 1 87 ? 54.141 39.243 -70.106 1.00 39.41 87 GLU A O 1
ATOM 610 N N . SER A 1 88 ? 54.056 38.341 -72.164 1.00 40.66 88 SER A N 1
ATOM 611 C CA . SER A 1 88 ? 54.114 36.890 -71.883 1.00 40.66 88 SER A CA 1
ATOM 612 C C . SER A 1 88 ? 52.865 36.183 -71.311 1.00 40.66 88 SER A C 1
ATOM 614 O O . SER A 1 88 ? 52.818 35.724 -70.176 1.00 40.66 88 SER A O 1
ATOM 616 N N . GLY A 1 89 ? 51.877 35.954 -72.185 1.00 32.19 89 GLY A N 1
ATOM 617 C CA . GLY A 1 89 ? 50.818 34.949 -72.006 1.00 32.19 89 GLY A CA 1
ATOM 618 C C . GLY A 1 89 ? 50.252 34.501 -73.365 1.00 32.19 89 GLY A C 1
ATOM 619 O O . GLY A 1 89 ? 50.230 35.313 -74.296 1.00 32.19 89 GLY A O 1
ATOM 620 N N . PRO A 1 90 ? 49.839 33.230 -73.547 1.00 37.19 90 PRO A N 1
ATOM 621 C CA . PRO A 1 90 ? 49.407 32.728 -74.851 1.00 37.19 90 PRO A CA 1
ATOM 622 C C . PRO A 1 90 ? 48.107 33.396 -75.322 1.00 37.19 90 PRO A C 1
ATOM 624 O O . PRO A 1 90 ? 47.142 33.535 -74.569 1.00 37.19 90 PRO A O 1
ATOM 627 N N . ARG A 1 91 ? 48.072 33.788 -76.602 1.00 37.53 91 ARG A N 1
ATOM 628 C CA . ARG A 1 91 ? 46.889 34.375 -77.247 1.00 37.53 91 ARG A CA 1
ATOM 629 C C . ARG A 1 91 ? 45.775 33.331 -77.375 1.00 37.53 91 ARG A C 1
ATOM 631 O O . ARG A 1 91 ? 45.830 32.482 -78.260 1.00 37.53 91 ARG A O 1
ATOM 638 N N . TRP A 1 92 ? 44.721 33.454 -76.572 1.00 37.47 92 TRP A N 1
ATOM 639 C CA . TRP A 1 92 ? 43.465 32.724 -76.775 1.00 37.47 92 TRP A CA 1
ATOM 640 C C . TRP A 1 92 ? 42.647 33.363 -77.907 1.00 37.47 92 TRP A C 1
ATOM 642 O O . TRP A 1 92 ? 41.623 34.007 -77.686 1.00 37.47 92 TRP A O 1
ATOM 652 N N . SER A 1 93 ? 43.112 33.213 -79.149 1.00 47.66 93 SER A N 1
ATOM 653 C CA . SER A 1 93 ? 42.394 33.665 -80.346 1.00 47.66 93 SER A CA 1
ATOM 654 C C . SER A 1 93 ? 41.336 32.647 -80.786 1.00 47.66 93 SER A C 1
ATOM 656 O O . SER A 1 93 ? 41.483 32.009 -81.826 1.00 47.66 93 SER A O 1
ATOM 658 N N . ALA A 1 94 ? 40.275 32.498 -79.989 1.00 48.38 94 ALA A N 1
ATOM 659 C CA . ALA A 1 94 ? 39.022 31.854 -80.388 1.00 48.38 94 ALA A CA 1
ATOM 660 C C . ALA A 1 94 ? 37.890 32.222 -79.411 1.00 48.38 94 ALA A C 1
ATOM 662 O O . ALA A 1 94 ? 37.667 31.534 -78.414 1.00 48.38 94 ALA A O 1
ATOM 663 N N . VAL A 1 95 ? 37.134 33.284 -79.711 1.00 47.09 95 VAL A N 1
ATOM 664 C CA . VAL A 1 95 ? 35.831 33.501 -79.062 1.00 47.09 95 VAL A CA 1
ATOM 665 C C . VAL A 1 95 ? 34.854 32.492 -79.666 1.00 47.09 95 VAL A C 1
ATOM 667 O O . VAL A 1 95 ? 34.268 32.731 -80.720 1.00 47.09 95 VAL A O 1
ATOM 670 N N . SER A 1 96 ? 34.708 31.339 -79.015 1.00 57.41 96 SER A N 1
ATOM 671 C CA . SER A 1 96 ? 33.710 30.320 -79.358 1.00 57.41 96 SER A CA 1
ATOM 672 C C . SER A 1 96 ? 32.316 30.794 -78.927 1.00 57.41 96 SER A C 1
ATOM 674 O O . SER A 1 96 ? 31.790 30.421 -77.881 1.00 57.41 96 SER A O 1
ATOM 676 N N . ALA A 1 97 ? 31.725 31.676 -79.734 1.00 54.12 97 ALA A N 1
ATOM 677 C CA . ALA A 1 97 ? 30.379 32.196 -79.524 1.00 54.12 97 ALA A CA 1
ATOM 678 C C . ALA A 1 97 ? 29.322 31.184 -80.000 1.00 54.12 97 ALA A C 1
ATOM 680 O O . ALA A 1 97 ? 29.021 31.095 -81.188 1.00 54.12 97 ALA A O 1
ATOM 681 N N . ASN A 1 98 ? 28.731 30.444 -79.061 1.00 58.44 98 ASN A N 1
ATOM 682 C CA . ASN A 1 98 ? 27.645 29.505 -79.338 1.00 58.44 98 ASN A CA 1
ATOM 683 C C . ASN A 1 98 ? 26.279 30.180 -79.117 1.00 58.44 98 ASN A C 1
ATOM 685 O O . ASN A 1 98 ? 25.840 30.355 -77.979 1.00 58.44 98 ASN A O 1
ATOM 689 N N . SER A 1 99 ? 25.569 30.534 -80.190 1.00 58.84 99 SER A N 1
ATOM 690 C CA . SER A 1 99 ? 24.177 30.996 -80.104 1.00 58.84 99 SER A CA 1
ATOM 691 C C . SER A 1 99 ? 23.203 29.814 -80.166 1.00 58.84 99 SER A C 1
ATOM 693 O O . SER A 1 99 ? 23.331 28.923 -81.002 1.00 58.84 99 SER A O 1
ATOM 695 N N . PHE A 1 100 ? 22.208 29.798 -79.276 1.00 58.16 100 PHE A N 1
ATOM 696 C CA . PHE A 1 100 ? 21.139 28.797 -79.275 1.00 58.16 100 PHE A CA 1
ATOM 697 C C . PHE A 1 100 ? 19.772 29.489 -79.318 1.00 58.16 100 PHE A C 1
ATOM 699 O O . PHE A 1 100 ? 19.461 30.307 -78.454 1.00 58.16 100 PHE A O 1
ATOM 706 N N . GLY A 1 101 ? 18.961 29.157 -80.325 1.00 55.12 101 GLY A N 1
ATOM 707 C CA . GLY A 1 101 ? 17.614 29.695 -80.521 1.00 55.12 101 GLY A CA 1
ATOM 708 C C . GLY A 1 101 ? 16.562 28.590 -80.481 1.00 55.12 101 GLY A C 1
ATOM 709 O O . GLY A 1 101 ? 16.256 27.995 -81.508 1.00 55.12 101 GLY A O 1
ATOM 710 N N . GLY A 1 102 ? 16.002 28.324 -79.301 1.00 70.56 102 GLY A N 1
ATOM 711 C CA . GLY A 1 102 ? 14.954 27.322 -79.087 1.00 70.56 102 GLY A CA 1
ATOM 712 C C . GLY A 1 102 ? 14.580 27.192 -77.608 1.00 70.56 102 GLY A C 1
ATOM 713 O O . GLY A 1 102 ? 15.146 27.881 -76.761 1.00 70.56 102 GLY A O 1
ATOM 714 N N . GLN A 1 103 ? 13.654 26.287 -77.277 1.00 57.09 103 GLN A N 1
ATOM 715 C CA . GLN A 1 103 ? 13.448 25.838 -75.894 1.00 57.09 103 GLN A CA 1
ATOM 716 C C . GLN A 1 103 ? 14.186 24.517 -75.660 1.00 57.09 103 GLN A C 1
ATOM 718 O O . GLN A 1 103 ? 14.024 23.575 -76.431 1.00 57.09 103 GLN A O 1
ATOM 723 N N . VAL A 1 104 ? 14.966 24.440 -74.578 1.00 59.38 104 VAL A N 1
ATOM 724 C CA . VAL A 1 104 ? 15.591 23.195 -74.106 1.00 59.38 104 VAL A CA 1
ATOM 725 C C . VAL A 1 104 ? 14.808 22.676 -72.904 1.00 59.38 104 VAL A C 1
ATOM 727 O O . VAL A 1 104 ? 14.629 23.396 -71.925 1.00 59.38 104 VAL A O 1
ATOM 730 N N . SER A 1 105 ? 14.389 21.413 -72.948 1.00 52.28 105 SER A N 1
ATOM 731 C CA . SER A 1 105 ? 13.870 20.682 -71.784 1.00 52.28 105 SER A CA 1
ATOM 732 C C . SER A 1 105 ? 14.949 19.737 -71.251 1.00 52.28 105 SER A C 1
ATOM 734 O O . SER A 1 105 ? 14.872 18.525 -71.421 1.00 52.28 105 SER A O 1
ATOM 736 N N . GLY A 1 106 ? 16.000 20.308 -70.659 1.00 64.06 106 GLY A N 1
ATOM 737 C CA . GLY A 1 106 ? 17.187 19.584 -70.194 1.00 64.06 106 GLY A CA 1
ATOM 738 C C . GLY A 1 106 ? 18.389 20.508 -69.975 1.00 64.06 106 GLY A C 1
ATOM 739 O O . GLY A 1 106 ? 18.285 21.724 -70.131 1.00 64.06 106 GLY A O 1
ATOM 740 N N . THR A 1 107 ? 19.538 19.932 -69.617 1.00 65.75 107 THR A N 1
ATOM 741 C CA . THR A 1 107 ? 20.786 20.681 -69.403 1.00 65.75 107 THR A CA 1
ATOM 742 C C . THR A 1 107 ? 21.439 21.041 -70.738 1.00 65.75 107 THR A C 1
ATOM 744 O O . THR A 1 107 ? 21.868 20.155 -71.473 1.00 65.75 107 THR A O 1
ATOM 747 N N . LEU A 1 108 ? 21.571 22.337 -71.034 1.00 68.94 108 LEU A N 1
ATOM 748 C CA . LEU A 1 108 ? 22.398 22.825 -72.140 1.00 68.94 108 LEU A CA 1
ATOM 749 C C . LEU A 1 108 ? 23.833 23.043 -71.642 1.00 68.94 108 LEU A C 1
ATOM 751 O O . LEU A 1 108 ? 24.055 23.861 -70.752 1.00 68.94 108 LEU A O 1
ATOM 755 N N . ILE A 1 109 ? 24.803 22.339 -72.228 1.00 66.50 109 ILE A N 1
ATOM 756 C CA . ILE A 1 109 ? 26.233 22.540 -71.963 1.00 66.50 109 ILE A CA 1
ATOM 757 C C . ILE A 1 109 ? 26.884 23.139 -73.211 1.00 66.50 109 ILE A C 1
ATOM 759 O O . ILE A 1 109 ? 26.795 22.569 -74.295 1.00 66.50 109 ILE A O 1
ATOM 763 N N . GLN A 1 110 ? 27.553 24.282 -73.052 1.00 70.88 110 GLN A N 1
ATOM 764 C CA . GLN A 1 110 ? 28.386 24.900 -74.083 1.00 70.88 110 GLN A CA 1
ATOM 765 C C . GLN A 1 110 ? 29.841 24.897 -73.610 1.00 70.88 110 GLN A C 1
ATOM 767 O O . GLN A 1 110 ? 30.150 25.441 -72.553 1.00 70.88 110 GLN A O 1
ATOM 772 N N . ILE A 1 111 ? 30.729 24.276 -74.386 1.00 70.56 111 ILE A N 1
ATOM 773 C CA . ILE A 1 111 ? 32.165 24.166 -74.099 1.00 70.56 111 ILE A CA 1
ATOM 774 C C . ILE A 1 111 ? 32.931 24.565 -75.365 1.00 70.56 111 ILE A C 1
ATOM 776 O O . ILE A 1 111 ? 32.569 24.133 -76.457 1.00 70.56 111 ILE A O 1
ATOM 780 N N . GLY A 1 112 ? 33.972 25.392 -75.220 1.00 65.56 112 GLY A N 1
ATOM 781 C CA . GLY A 1 112 ? 34.816 25.830 -76.341 1.00 65.56 112 GLY A CA 1
ATOM 782 C C . GLY A 1 112 ? 35.822 24.767 -76.794 1.00 65.56 112 GLY A C 1
ATOM 783 O O . GLY A 1 112 ? 35.947 24.507 -77.987 1.00 65.56 112 GLY A O 1
ATOM 784 N N . THR A 1 113 ? 36.490 24.111 -75.840 1.00 67.38 113 THR A N 1
ATOM 785 C CA . THR A 1 113 ? 37.410 22.991 -76.093 1.00 67.38 113 THR A CA 1
ATOM 786 C C . THR A 1 113 ? 37.320 21.999 -74.937 1.00 67.38 113 THR A C 1
ATOM 788 O O . THR A 1 113 ? 37.336 22.411 -73.778 1.00 67.38 113 THR A O 1
ATOM 791 N N . LEU A 1 114 ? 37.231 20.701 -75.237 1.00 69.00 114 LEU A N 1
ATOM 792 C CA . LEU A 1 114 ? 37.133 19.635 -74.240 1.00 69.00 114 LEU A CA 1
ATOM 793 C C . LEU A 1 114 ? 38.297 18.649 -74.402 1.00 69.00 114 LEU A C 1
ATOM 795 O O . LEU A 1 114 ? 38.433 18.021 -75.449 1.00 69.00 114 LEU A O 1
ATOM 799 N N . SER A 1 115 ? 39.090 18.483 -73.343 1.00 59.06 115 SER A N 1
ATOM 800 C CA . SER A 1 115 ? 40.239 17.564 -73.285 1.00 59.06 115 SER A CA 1
ATOM 801 C C . SER A 1 115 ? 39.988 16.418 -72.290 1.00 59.06 115 SER A C 1
ATOM 803 O O . SER A 1 115 ? 40.811 16.151 -71.419 1.00 59.06 115 SER A O 1
ATOM 805 N N . GLY A 1 116 ? 38.813 15.786 -72.372 1.00 69.12 116 GLY A N 1
ATOM 806 C CA . GLY A 1 116 ? 38.349 14.725 -71.469 1.00 69.12 116 GLY A CA 1
ATOM 807 C C . GLY A 1 116 ? 36.933 14.257 -71.829 1.00 69.12 116 GLY A C 1
ATOM 808 O O . GLY A 1 116 ? 36.385 14.683 -72.844 1.00 69.12 116 GLY A O 1
ATOM 809 N N . SER A 1 117 ? 36.319 13.399 -71.013 1.00 63.91 117 SER A N 1
ATOM 810 C CA . SER A 1 117 ? 34.900 13.036 -71.146 1.00 63.91 117 SER A CA 1
ATOM 811 C C . SER A 1 117 ? 34.003 13.989 -70.347 1.00 63.91 117 SER A C 1
ATOM 813 O O . SER A 1 117 ? 34.337 14.400 -69.237 1.00 63.91 117 SER A O 1
ATOM 815 N N . VAL A 1 118 ? 32.830 14.323 -70.897 1.00 62.91 118 VAL A N 1
ATOM 816 C CA . VAL A 1 118 ? 31.720 14.915 -70.134 1.00 62.91 118 VAL A CA 1
ATOM 817 C C . VAL A 1 118 ? 30.695 13.819 -69.903 1.00 62.91 118 VAL A C 1
ATOM 819 O O . VAL A 1 118 ? 29.875 13.518 -70.770 1.00 62.91 118 VAL A O 1
ATOM 822 N N . GLU A 1 119 ? 30.741 13.214 -68.723 1.00 59.78 119 GLU A N 1
ATOM 823 C CA . GLU A 1 119 ? 29.711 12.278 -68.290 1.00 59.78 119 GLU A CA 1
ATOM 824 C C . GLU A 1 119 ? 28.512 13.060 -67.752 1.00 59.78 119 GLU A C 1
ATOM 826 O O . GLU A 1 119 ? 28.453 13.457 -66.587 1.00 59.78 119 GLU A O 1
ATOM 831 N N . LEU A 1 120 ? 27.519 13.268 -68.621 1.00 58.44 120 LEU A N 1
ATOM 832 C CA . LEU A 1 120 ? 26.167 13.643 -68.214 1.00 58.44 120 LEU A CA 1
ATOM 833 C C . LEU A 1 120 ? 25.507 12.453 -67.511 1.00 58.44 120 LEU A C 1
ATOM 835 O O . LEU A 1 120 ? 24.634 11.783 -68.062 1.00 58.44 120 LEU A O 1
ATOM 839 N N . GLY A 1 121 ? 25.943 12.187 -66.281 1.00 50.09 121 GLY A N 1
ATOM 840 C CA . GLY A 1 121 ? 25.350 11.170 -65.434 1.00 50.09 121 GLY A CA 1
ATOM 841 C C . GLY A 1 121 ? 23.870 11.469 -65.217 1.00 50.09 121 GLY A C 1
ATOM 842 O O . GLY A 1 121 ? 23.512 12.314 -64.392 1.00 50.09 121 GLY A O 1
ATOM 843 N N . GLN A 1 122 ? 22.995 10.729 -65.904 1.00 48.72 122 GLN A N 1
ATOM 844 C CA . GLN A 1 122 ? 21.664 10.491 -65.368 1.00 48.72 122 GLN A CA 1
ATOM 845 C C . GLN A 1 122 ? 21.875 9.843 -64.002 1.00 48.72 122 GLN A C 1
ATOM 847 O O . GLN A 1 122 ? 22.240 8.673 -63.914 1.00 48.72 122 GLN A O 1
ATOM 852 N N . ARG A 1 123 ? 21.671 10.609 -62.924 1.00 49.41 123 ARG A N 1
ATOM 853 C CA . ARG A 1 123 ? 21.541 10.019 -61.594 1.00 49.41 123 ARG A CA 1
ATOM 854 C C . ARG A 1 123 ? 20.349 9.077 -61.647 1.00 49.41 123 ARG A C 1
ATOM 856 O O . ARG A 1 123 ? 19.206 9.541 -61.598 1.00 49.41 123 ARG A O 1
ATOM 863 N N . GLU A 1 124 ? 20.627 7.776 -61.745 1.00 47.59 124 GLU A N 1
ATOM 864 C CA . GLU A 1 124 ? 19.659 6.735 -61.426 1.00 47.59 124 GLU A CA 1
ATOM 865 C C . GLU A 1 124 ? 18.989 7.140 -60.117 1.00 47.59 124 GLU A C 1
ATOM 867 O O . GLU A 1 124 ? 19.656 7.340 -59.096 1.00 47.59 124 GLU A O 1
ATOM 872 N N . ARG A 1 125 ? 17.670 7.329 -60.156 1.00 54.62 125 ARG A N 1
ATOM 873 C CA . ARG A 1 125 ? 16.897 7.760 -58.991 1.00 54.62 125 ARG A CA 1
ATOM 874 C C . ARG A 1 125 ? 16.739 6.574 -58.044 1.00 54.62 125 ARG A C 1
ATOM 876 O O . ARG A 1 125 ? 15.689 5.945 -57.994 1.00 54.62 125 ARG A O 1
ATOM 883 N N . ARG A 1 126 ? 17.810 6.242 -57.326 1.00 61.25 126 ARG A N 1
ATOM 884 C CA . ARG A 1 126 ? 17.811 5.185 -56.315 1.00 61.25 126 ARG A CA 1
ATOM 885 C C . ARG A 1 126 ? 17.024 5.663 -55.097 1.00 61.25 126 ARG A C 1
ATOM 887 O O . ARG A 1 126 ? 17.387 6.669 -54.492 1.00 61.25 126 ARG A O 1
ATOM 894 N N . THR A 1 127 ? 15.968 4.931 -54.742 1.00 71.12 127 THR A N 1
ATOM 895 C CA . THR A 1 127 ? 15.266 5.084 -53.461 1.00 71.12 127 THR A CA 1
ATOM 896 C C . THR A 1 127 ? 16.277 5.004 -52.322 1.00 71.12 127 THR A C 1
ATOM 898 O O . THR A 1 127 ? 17.009 4.016 -52.220 1.00 71.12 127 THR A O 1
ATOM 901 N N . VAL A 1 128 ? 16.307 6.001 -51.439 1.00 76.75 128 VAL A N 1
ATOM 902 C CA . VAL A 1 128 ? 17.156 5.935 -50.242 1.00 76.75 128 VAL A CA 1
ATOM 903 C C . VAL A 1 128 ? 16.519 4.951 -49.265 1.00 76.75 128 VAL A C 1
ATOM 905 O O . VAL A 1 128 ? 15.428 5.210 -48.766 1.00 76.75 128 VAL A O 1
ATOM 908 N N . ARG A 1 129 ? 17.180 3.821 -48.993 1.00 80.75 129 ARG A N 1
ATOM 909 C CA . ARG A 1 129 ? 16.719 2.822 -48.016 1.00 80.75 129 ARG A CA 1
ATOM 910 C C . ARG A 1 129 ? 17.708 2.732 -46.860 1.00 80.75 129 ARG A C 1
ATOM 912 O O . ARG A 1 129 ? 18.816 2.233 -47.013 1.00 80.75 129 ARG A O 1
ATOM 919 N N . LEU A 1 130 ? 17.279 3.247 -45.716 1.00 79.75 130 LEU A N 1
ATOM 920 C CA . LEU A 1 130 ? 17.994 3.325 -44.444 1.00 79.75 130 LEU A CA 1
ATOM 921 C C . LEU A 1 130 ? 17.151 2.665 -43.344 1.00 79.75 130 LEU A C 1
ATOM 923 O O . LEU A 1 130 ? 16.903 3.258 -42.299 1.00 79.75 130 LEU A O 1
ATOM 927 N N . LEU A 1 131 ? 16.670 1.449 -43.604 1.00 81.19 131 LEU A N 1
ATOM 928 C CA . LEU A 1 131 ? 15.956 0.632 -42.624 1.00 81.19 131 LEU A CA 1
ATOM 929 C C . LEU A 1 131 ? 16.896 -0.473 -42.113 1.00 81.19 131 LEU A C 1
ATOM 931 O O . LEU A 1 131 ? 17.587 -1.081 -42.937 1.00 81.19 131 LEU A O 1
ATOM 935 N N . PRO A 1 132 ? 16.948 -0.753 -40.798 1.00 78.56 132 PRO A N 1
ATOM 936 C CA . PRO A 1 132 ? 17.585 -1.962 -40.288 1.00 78.56 132 PRO A CA 1
ATOM 937 C C . PRO A 1 132 ? 16.837 -3.213 -40.775 1.00 78.56 132 PRO A C 1
ATOM 939 O O . PRO A 1 132 ? 15.673 -3.148 -41.177 1.00 78.56 132 PRO A O 1
ATOM 942 N N . ALA A 1 133 ? 17.509 -4.365 -40.737 1.00 71.31 133 ALA A N 1
ATOM 943 C CA . ALA A 1 133 ? 16.877 -5.637 -41.062 1.00 71.31 133 ALA A CA 1
ATOM 944 C C . ALA A 1 133 ? 15.786 -5.973 -40.032 1.00 71.31 133 ALA A C 1
ATOM 946 O O . ALA A 1 133 ? 16.016 -5.884 -38.828 1.00 71.31 133 ALA A O 1
ATOM 947 N N . VAL A 1 134 ? 14.614 -6.393 -40.512 1.00 65.00 134 VAL A N 1
ATOM 948 C CA . VAL A 1 134 ? 13.562 -6.960 -39.662 1.00 65.00 134 VAL A CA 1
ATOM 949 C C . VAL A 1 134 ? 13.821 -8.458 -39.558 1.00 65.00 134 VAL A C 1
ATOM 951 O O . VAL A 1 134 ? 13.614 -9.190 -40.525 1.00 65.00 134 VAL A O 1
ATOM 954 N N . THR A 1 135 ? 14.303 -8.916 -38.405 1.00 54.53 135 THR A N 1
ATOM 955 C CA . THR A 1 135 ? 14.372 -10.346 -38.100 1.00 54.53 135 THR A CA 1
ATOM 956 C C . THR A 1 135 ? 12.959 -10.871 -37.838 1.00 54.53 135 THR A C 1
ATOM 958 O O . THR A 1 135 ? 12.203 -10.314 -37.043 1.00 54.53 135 THR A O 1
ATOM 961 N N . SER A 1 136 ? 12.575 -11.929 -38.552 1.00 51.22 136 SER A N 1
ATOM 962 C CA . SER A 1 136 ? 11.319 -12.659 -38.343 1.00 51.22 136 SER A CA 1
ATOM 963 C C . SER A 1 136 ? 11.281 -13.247 -36.922 1.00 51.22 136 SER A C 1
ATOM 965 O O . SER A 1 136 ? 12.315 -13.689 -36.436 1.00 51.22 136 SER A O 1
ATOM 967 N N . VAL A 1 137 ? 10.157 -13.322 -36.207 1.00 53.31 137 VAL A N 1
ATOM 968 C CA . VAL A 1 137 ? 8.758 -13.427 -36.653 1.00 53.31 137 VAL A CA 1
ATOM 969 C C . VAL A 1 137 ? 7.870 -12.508 -35.795 1.00 53.31 137 VAL A C 1
ATOM 971 O O . VAL A 1 137 ? 7.748 -12.722 -34.593 1.00 53.31 137 VAL A O 1
ATOM 974 N N . PHE A 1 138 ? 7.218 -11.502 -36.388 1.00 59.75 138 PHE A N 1
ATOM 975 C CA . PHE A 1 138 ? 6.246 -10.654 -35.679 1.00 59.75 138 PHE A CA 1
ATOM 976 C C . PHE A 1 138 ? 4.823 -11.163 -35.945 1.00 59.75 138 PHE A C 1
ATOM 978 O O . PHE A 1 138 ? 4.159 -10.727 -36.883 1.00 59.75 138 PHE A O 1
ATOM 985 N N . GLN A 1 139 ? 4.385 -12.143 -35.155 1.00 63.84 139 GLN A N 1
ATOM 986 C CA . GLN A 1 139 ? 3.042 -12.717 -35.255 1.00 63.84 139 GLN A CA 1
ATOM 987 C C . GLN A 1 139 ? 2.015 -11.934 -34.422 1.00 63.84 139 GLN A C 1
ATOM 989 O O . GLN A 1 139 ? 2.322 -11.399 -33.358 1.00 63.84 139 GLN A O 1
ATOM 994 N N . ASN A 1 140 ? 0.790 -11.887 -34.955 1.00 68.56 140 ASN A N 1
ATOM 995 C CA . ASN A 1 140 ? -0.454 -11.564 -34.250 1.00 68.56 140 ASN A CA 1
ATOM 996 C C . ASN A 1 140 ? -0.533 -10.175 -33.569 1.00 68.56 140 ASN A C 1
ATOM 998 O O . ASN A 1 140 ? -0.655 -10.027 -32.356 1.00 68.56 140 ASN A O 1
ATOM 1002 N N . ARG A 1 141 ? -0.503 -9.137 -34.420 1.00 84.12 141 ARG A N 1
ATOM 1003 C CA . ARG A 1 141 ? -0.770 -7.707 -34.124 1.00 84.12 141 ARG A CA 1
ATOM 1004 C C . ARG A 1 141 ? -1.711 -7.082 -35.169 1.00 84.12 141 ARG A C 1
ATOM 1006 O O . ARG A 1 141 ? -1.523 -5.960 -35.640 1.00 84.12 141 ARG A O 1
ATOM 1013 N N . ALA A 1 142 ? -2.683 -7.871 -35.632 1.00 85.50 142 ALA A N 1
ATOM 1014 C CA . ALA A 1 142 ? -3.502 -7.540 -36.801 1.00 85.50 142 ALA A CA 1
ATOM 1015 C C . ALA A 1 142 ? -4.356 -6.272 -36.605 1.00 85.50 142 ALA A C 1
ATOM 1017 O O . ALA A 1 142 ? -4.551 -5.513 -37.553 1.00 85.50 142 ALA A O 1
ATOM 1018 N N . ALA A 1 143 ? -4.826 -6.018 -35.379 1.00 88.69 143 ALA A N 1
ATOM 1019 C CA . ALA A 1 143 ? -5.595 -4.821 -35.048 1.00 88.69 143 ALA A CA 1
ATOM 1020 C C . ALA A 1 143 ? -4.742 -3.546 -35.164 1.00 88.69 143 ALA A C 1
ATOM 1022 O O . ALA A 1 143 ? -5.176 -2.565 -35.767 1.00 88.69 143 ALA A O 1
ATOM 1023 N N . GLU A 1 144 ? -3.512 -3.567 -34.645 1.00 92.25 144 GLU A N 1
ATOM 1024 C CA . GLU A 1 144 ? -2.598 -2.428 -34.718 1.00 92.25 144 GLU A CA 1
ATOM 1025 C C . GLU A 1 144 ? -2.110 -2.162 -36.147 1.00 92.25 144 GLU A C 1
ATOM 1027 O O . GLU A 1 144 ? -2.013 -1.002 -36.547 1.00 92.25 144 GLU A O 1
ATOM 1032 N N . PHE A 1 145 ? -1.857 -3.205 -36.947 1.00 91.25 145 PHE A N 1
ATOM 1033 C CA . PHE A 1 145 ? -1.553 -3.034 -38.372 1.00 91.25 145 PHE A CA 1
ATOM 1034 C C . PHE A 1 145 ? -2.728 -2.411 -39.139 1.00 91.25 145 PHE A C 1
ATOM 1036 O O . PHE A 1 145 ? -2.524 -1.438 -39.866 1.00 91.25 145 PHE A O 1
ATOM 1043 N N . ALA A 1 146 ? -3.957 -2.890 -38.915 1.00 91.75 146 ALA A N 1
ATOM 1044 C CA . ALA A 1 146 ? -5.156 -2.314 -39.524 1.00 91.75 146 ALA A CA 1
ATOM 1045 C C . ALA A 1 146 ? -5.376 -0.842 -39.120 1.00 91.75 146 ALA A C 1
ATOM 1047 O O . ALA A 1 146 ? -5.814 -0.033 -39.940 1.00 91.75 146 ALA A O 1
ATOM 1048 N N . GLU A 1 147 ? -5.032 -0.458 -37.884 1.00 93.44 147 GLU A N 1
ATOM 1049 C CA . GLU A 1 147 ? -5.075 0.944 -37.455 1.00 93.44 147 GLU A CA 1
ATOM 1050 C C . GLU A 1 147 ? -4.023 1.808 -38.180 1.00 93.44 147 GLU A C 1
ATOM 1052 O O . GLU A 1 147 ? -4.355 2.901 -38.651 1.00 93.44 147 GLU A O 1
ATOM 1057 N N . LEU A 1 148 ? -2.784 1.324 -38.340 1.00 92.75 148 LEU A N 1
ATOM 1058 C CA . LEU A 1 148 ? -1.740 2.029 -39.101 1.00 92.75 148 LEU A CA 1
ATOM 1059 C C . LEU A 1 148 ? -2.096 2.168 -40.593 1.00 92.75 148 LEU A C 1
ATOM 1061 O O . LEU A 1 148 ? -1.869 3.228 -41.185 1.00 92.75 148 LEU A O 1
ATOM 1065 N N . ASP A 1 149 ? -2.708 1.147 -41.196 1.00 92.69 149 ASP A N 1
ATOM 1066 C CA . ASP A 1 149 ? -3.198 1.211 -42.575 1.00 92.69 149 ASP A CA 1
ATOM 1067 C C . ASP A 1 149 ? -4.333 2.232 -42.731 1.00 92.69 149 ASP A C 1
ATOM 1069 O O . ASP A 1 149 ? -4.251 3.109 -43.598 1.00 92.69 149 ASP A O 1
ATOM 1073 N N . ALA A 1 150 ? -5.324 2.220 -41.835 1.00 92.25 150 ALA A N 1
ATOM 1074 C CA . ALA A 1 150 ? -6.397 3.214 -41.818 1.00 92.25 150 ALA A CA 1
ATOM 1075 C C . ALA A 1 150 ? -5.864 4.647 -41.618 1.00 92.25 150 ALA A C 1
ATOM 1077 O O . ALA A 1 150 ? -6.386 5.606 -42.195 1.00 92.25 150 ALA A O 1
ATOM 1078 N N . TRP A 1 151 ? -4.802 4.832 -40.825 1.00 92.75 151 TRP A N 1
ATOM 1079 C CA . TRP A 1 151 ? -4.148 6.135 -40.685 1.00 92.75 151 TRP A CA 1
ATOM 1080 C C . TRP A 1 151 ? -3.407 6.569 -41.955 1.00 92.75 151 TRP A C 1
ATOM 1082 O O . TRP A 1 151 ? -3.376 7.768 -42.244 1.00 92.75 151 TRP A O 1
ATOM 1092 N N . ALA A 1 152 ? -2.830 5.642 -42.725 1.00 88.56 152 ALA A N 1
ATOM 1093 C CA . ALA A 1 152 ? -2.192 5.946 -44.007 1.00 88.56 152 ALA A CA 1
ATOM 1094 C C . ALA A 1 152 ? -3.207 6.417 -45.053 1.00 88.56 152 ALA A C 1
ATOM 1096 O O . ALA A 1 152 ? -2.975 7.423 -45.723 1.00 88.56 152 ALA A O 1
ATOM 1097 N N . GLU A 1 153 ? -4.349 5.737 -45.148 1.00 89.12 153 GLU A N 1
ATOM 1098 C CA . GLU A 1 153 ? -5.452 6.115 -46.037 1.00 89.12 153 GLU A CA 1
ATOM 1099 C C . GLU A 1 153 ? -6.007 7.498 -45.672 1.00 89.12 153 GLU A C 1
ATOM 1101 O O . GLU A 1 153 ? -6.145 8.378 -46.525 1.00 89.12 153 GLU A O 1
ATOM 1106 N N . GLN A 1 154 ? -6.229 7.745 -44.379 1.00 86.38 154 GLN A N 1
ATOM 1107 C CA . GLN A 1 154 ? -6.642 9.061 -43.891 1.00 86.38 154 GLN A CA 1
ATOM 1108 C C . GLN A 1 154 ? -5.589 10.137 -44.168 1.00 86.38 154 GLN A C 1
ATOM 1110 O O . GLN A 1 154 ? -5.950 11.259 -44.514 1.00 86.38 154 GLN A O 1
ATOM 1115 N N . ALA A 1 155 ? -4.295 9.831 -44.033 1.00 84.62 155 ALA A N 1
ATOM 1116 C CA . ALA A 1 155 ? -3.218 10.759 -44.363 1.00 84.62 155 ALA A CA 1
ATOM 1117 C C . ALA A 1 155 ? -3.212 11.110 -45.861 1.00 84.62 155 ALA A C 1
ATOM 1119 O O . ALA A 1 155 ? -3.122 12.294 -46.201 1.00 84.62 155 ALA A O 1
ATOM 1120 N N . ALA A 1 156 ? -3.406 10.130 -46.751 1.00 79.75 156 ALA A N 1
ATOM 1121 C CA . ALA A 1 156 ? -3.591 10.373 -48.182 1.00 79.75 156 ALA A CA 1
ATOM 1122 C C . ALA A 1 156 ? -4.784 11.316 -48.449 1.00 79.75 156 ALA A C 1
ATOM 1124 O O . ALA A 1 156 ? -4.654 12.258 -49.227 1.00 79.75 156 ALA A O 1
ATOM 1125 N N . ALA A 1 157 ? -5.884 11.165 -47.702 1.00 78.69 157 ALA A N 1
ATOM 1126 C CA . ALA A 1 157 ? -7.048 12.060 -47.721 1.00 78.69 157 ALA A CA 1
ATOM 1127 C C . ALA A 1 157 ? -6.864 13.411 -46.974 1.00 78.69 157 ALA A C 1
ATOM 1129 O O . ALA A 1 157 ? -7.840 14.106 -46.697 1.00 78.69 157 ALA A O 1
ATOM 1130 N N . GLY A 1 158 ? -5.630 13.809 -46.634 1.00 75.06 158 GLY A N 1
ATOM 1131 C CA . GLY A 1 158 ? -5.320 15.094 -45.979 1.00 75.06 158 GLY A CA 1
ATOM 1132 C C . GLY A 1 158 ? -5.244 15.055 -44.445 1.00 75.06 158 GLY A C 1
ATOM 1133 O O . GLY A 1 158 ? -5.074 16.093 -43.807 1.00 75.06 158 GLY A O 1
ATOM 1134 N N . GLY A 1 159 ? -5.338 13.872 -43.841 1.00 73.88 159 GLY A N 1
ATOM 1135 C CA . GLY A 1 159 ? -5.176 13.643 -42.406 1.00 73.88 159 GLY A CA 1
ATOM 1136 C C . GLY A 1 159 ? -3.735 13.783 -41.892 1.00 73.88 159 GLY A C 1
ATOM 1137 O O . GLY A 1 159 ? -2.784 14.046 -42.633 1.00 73.88 159 GLY A O 1
ATOM 1138 N N . SER A 1 160 ? -3.574 13.592 -40.578 1.00 78.06 160 SER A N 1
ATOM 1139 C CA . SER A 1 160 ? -2.285 13.747 -39.892 1.00 78.06 160 SER A CA 1
ATOM 1140 C C . SER A 1 160 ? -1.273 12.673 -40.309 1.00 78.06 160 SER A C 1
ATOM 1142 O O . SER A 1 160 ? -1.501 11.477 -40.128 1.00 78.06 160 SER A O 1
ATOM 1144 N N . ARG A 1 161 ? -0.126 13.132 -40.821 1.00 85.88 161 ARG A N 1
ATOM 1145 C CA . ARG A 1 161 ? 1.045 12.325 -41.216 1.00 85.88 161 ARG A CA 1
ATOM 1146 C C . ARG A 1 161 ? 2.061 12.118 -40.087 1.00 85.88 161 ARG A C 1
ATOM 1148 O O . ARG A 1 161 ? 3.110 11.522 -40.311 1.00 85.88 161 ARG A O 1
ATOM 1155 N N . LEU A 1 162 ? 1.770 12.643 -38.893 1.00 91.06 162 LEU A N 1
ATOM 1156 C CA . LEU A 1 162 ? 2.573 12.439 -37.692 1.00 91.06 162 LEU A CA 1
ATOM 1157 C C . LEU A 1 162 ? 1.925 11.361 -36.826 1.00 91.06 162 LEU A C 1
ATOM 1159 O O . LEU A 1 162 ? 0.831 11.564 -36.290 1.00 91.06 162 LEU A O 1
ATOM 1163 N N . TRP A 1 163 ? 2.617 10.245 -36.650 1.00 93.44 163 TRP A N 1
ATOM 1164 C CA . TRP A 1 163 ? 2.175 9.122 -35.830 1.00 93.44 163 TRP A CA 1
ATOM 1165 C C . TRP A 1 163 ? 3.127 8.932 -34.653 1.00 93.44 163 TRP A C 1
ATOM 1167 O O . TRP A 1 163 ? 4.331 9.133 -34.782 1.00 93.44 163 TRP A O 1
ATOM 1177 N N . ASN A 1 164 ? 2.593 8.570 -33.490 1.00 93.88 164 ASN A N 1
ATOM 1178 C CA . ASN A 1 164 ? 3.368 8.418 -32.264 1.00 93.88 164 ASN A CA 1
ATOM 1179 C C . ASN A 1 164 ? 2.972 7.123 -31.541 1.00 93.88 164 ASN A C 1
ATOM 1181 O O . ASN A 1 164 ? 1.986 7.104 -30.799 1.00 93.88 164 ASN A O 1
ATOM 1185 N N . ILE A 1 165 ? 3.761 6.069 -31.736 1.00 94.56 165 ILE A N 1
ATOM 1186 C CA . ILE A 1 165 ? 3.575 4.746 -31.133 1.00 94.56 165 ILE A CA 1
ATOM 1187 C C . ILE A 1 165 ? 4.221 4.758 -29.743 1.00 94.56 165 ILE A C 1
ATOM 1189 O O . ILE A 1 165 ? 5.432 4.914 -29.606 1.00 94.56 165 ILE A O 1
ATOM 1193 N N . THR A 1 166 ? 3.410 4.626 -28.698 1.00 91.31 166 THR A N 1
ATOM 1194 C CA . THR A 1 166 ? 3.847 4.626 -27.294 1.00 91.31 166 THR A CA 1
ATOM 1195 C C . THR A 1 166 ? 3.676 3.264 -26.649 1.00 91.31 166 THR A C 1
ATOM 1197 O O . THR A 1 166 ? 2.743 2.551 -26.998 1.00 91.31 166 THR A O 1
ATOM 1200 N N . GLY A 1 167 ? 4.493 2.937 -25.653 1.00 86.56 167 GLY A N 1
ATOM 1201 C CA . GLY A 1 167 ? 4.380 1.682 -24.912 1.00 86.56 167 GLY A CA 1
ATOM 1202 C C . GLY A 1 167 ? 5.667 1.349 -24.167 1.00 86.56 167 GLY A C 1
ATOM 1203 O O . GLY A 1 167 ? 6.710 1.962 -24.421 1.00 86.56 167 GLY A O 1
ATOM 1204 N N . ALA A 1 168 ? 5.591 0.367 -23.272 1.00 83.56 168 ALA A N 1
ATOM 1205 C CA . ALA A 1 168 ? 6.696 -0.048 -22.412 1.00 83.56 168 ALA A CA 1
ATOM 1206 C C . ALA A 1 168 ? 7.968 -0.443 -23.193 1.00 83.56 168 ALA A C 1
ATOM 1208 O O . ALA A 1 168 ? 7.958 -0.653 -24.416 1.00 83.56 168 ALA A O 1
ATOM 1209 N N . SER A 1 169 ? 9.100 -0.530 -22.494 1.00 81.31 169 SER A N 1
ATOM 1210 C CA . SER A 1 169 ? 10.318 -1.106 -23.078 1.00 81.31 169 SER A CA 1
ATOM 1211 C C . SER A 1 169 ? 10.098 -2.581 -23.449 1.00 81.31 169 SER A C 1
ATOM 1213 O O . SER A 1 169 ? 9.310 -3.272 -22.809 1.00 81.31 169 SER A O 1
ATOM 1215 N N . GLY A 1 170 ? 10.737 -3.057 -24.520 1.00 80.44 170 GLY A N 1
ATOM 1216 C CA . GLY A 1 170 ? 10.598 -4.441 -25.000 1.00 80.44 170 GLY A CA 1
ATOM 1217 C C . GLY A 1 170 ? 9.243 -4.825 -25.625 1.00 80.44 170 GLY A C 1
ATOM 1218 O O . GLY A 1 170 ? 9.114 -5.936 -26.129 1.00 80.44 170 GLY A O 1
ATOM 1219 N N . ILE A 1 171 ? 8.248 -3.926 -25.658 1.00 87.12 171 ILE A N 1
ATOM 1220 C CA . ILE A 1 171 ? 6.871 -4.221 -26.117 1.00 87.12 171 ILE A CA 1
ATOM 1221 C C . ILE A 1 171 ? 6.706 -4.368 -27.651 1.00 87.12 171 ILE A C 1
ATOM 1223 O O . ILE A 1 171 ? 5.620 -4.684 -28.135 1.00 87.12 171 ILE A O 1
ATOM 1227 N N . GLY A 1 172 ? 7.772 -4.125 -28.427 1.00 87.25 172 GLY A N 1
ATOM 1228 C CA . GLY A 1 172 ? 7.791 -4.294 -29.891 1.00 87.25 172 GLY A CA 1
ATOM 1229 C C . GLY A 1 172 ? 7.463 -3.053 -30.739 1.00 87.25 172 GLY A C 1
ATOM 1230 O O . GLY A 1 172 ? 7.140 -3.208 -31.913 1.00 87.25 172 GLY A O 1
ATOM 1231 N N . LYS A 1 173 ? 7.552 -1.825 -30.196 1.00 90.31 173 LYS A N 1
ATOM 1232 C CA . LYS A 1 173 ? 7.247 -0.570 -30.935 1.00 90.31 173 LYS A CA 1
ATOM 1233 C C . LYS A 1 173 ? 8.047 -0.425 -32.238 1.00 90.31 173 LYS A C 1
ATOM 1235 O O . LYS A 1 173 ? 7.465 -0.179 -33.292 1.00 90.31 173 LYS A O 1
ATOM 1240 N N . THR A 1 174 ? 9.366 -0.593 -32.142 1.00 88.12 174 THR A N 1
ATOM 1241 C CA . THR A 1 174 ? 10.329 -0.579 -33.250 1.00 88.12 174 THR A CA 1
ATOM 1242 C C . THR A 1 174 ? 9.958 -1.608 -34.310 1.00 88.12 174 THR A C 1
ATOM 1244 O O . THR A 1 174 ? 9.803 -1.273 -35.481 1.00 88.12 174 THR A O 1
ATOM 1247 N N . THR A 1 175 ? 9.737 -2.855 -33.880 1.00 88.44 175 THR A N 1
ATOM 1248 C CA . THR A 1 175 ? 9.391 -3.985 -34.747 1.00 88.44 175 THR A CA 1
ATOM 1249 C C . THR A 1 175 ? 8.089 -3.737 -35.499 1.00 88.44 175 THR A C 1
ATOM 1251 O O . THR A 1 175 ? 8.064 -3.915 -36.713 1.00 88.44 175 THR A O 1
ATOM 1254 N N . LEU A 1 176 ? 7.042 -3.253 -34.820 1.00 91.06 176 LEU A N 1
ATOM 1255 C CA . LEU A 1 176 ? 5.768 -2.889 -35.445 1.00 91.06 176 LEU A CA 1
ATOM 1256 C C . LEU A 1 176 ? 5.966 -1.826 -36.536 1.00 91.06 176 LEU A C 1
ATOM 1258 O O . LEU A 1 176 ? 5.524 -2.011 -37.669 1.00 91.06 176 LEU A O 1
ATOM 1262 N N . ALA A 1 177 ? 6.658 -0.730 -36.208 1.00 91.81 177 ALA A N 1
ATOM 1263 C CA . ALA A 1 177 ? 6.878 0.375 -37.136 1.00 91.81 177 ALA A CA 1
ATOM 1264 C C . ALA A 1 177 ? 7.696 -0.053 -38.366 1.00 91.81 177 ALA A C 1
ATOM 1266 O O . ALA A 1 177 ? 7.315 0.249 -39.496 1.00 91.81 177 ALA A O 1
ATOM 1267 N N . LEU A 1 178 ? 8.795 -0.786 -38.163 1.00 90.31 178 LEU A N 1
ATOM 1268 C CA . LEU A 1 178 ? 9.648 -1.283 -39.245 1.00 90.31 178 LEU A CA 1
ATOM 1269 C C . LEU A 1 178 ? 8.939 -2.315 -40.126 1.00 90.31 178 LEU A C 1
ATOM 1271 O O . LEU A 1 178 ? 9.069 -2.254 -41.348 1.00 90.31 178 LEU A O 1
ATOM 1275 N N . THR A 1 179 ? 8.175 -3.233 -39.526 1.00 89.31 179 THR A N 1
ATOM 1276 C CA . THR A 1 179 ? 7.408 -4.251 -40.262 1.00 89.31 179 THR A CA 1
ATOM 1277 C C . THR A 1 179 ? 6.356 -3.579 -41.138 1.00 89.31 179 THR A C 1
ATOM 1279 O O . THR A 1 179 ? 6.359 -3.788 -42.351 1.00 89.31 179 THR A O 1
ATOM 1282 N N . TRP A 1 180 ? 5.565 -2.660 -40.566 1.00 91.62 180 TRP A N 1
ATOM 1283 C CA . TRP A 1 180 ? 4.561 -1.905 -41.318 1.00 91.62 180 TRP A CA 1
ATOM 1284 C C . TRP A 1 180 ? 5.188 -1.098 -42.464 1.00 91.62 180 TRP A C 1
ATOM 1286 O O . TRP A 1 180 ? 4.681 -1.134 -43.584 1.00 91.62 180 TRP A O 1
ATOM 1296 N N . ILE A 1 181 ? 6.323 -0.419 -42.233 1.00 90.88 181 ILE A N 1
ATOM 1297 C CA . ILE A 1 181 ? 7.060 0.300 -43.290 1.00 90.88 181 ILE A CA 1
ATOM 1298 C C . ILE A 1 181 ? 7.530 -0.656 -44.397 1.00 90.88 181 ILE A C 1
ATOM 1300 O O . ILE A 1 181 ? 7.456 -0.306 -45.574 1.00 90.88 181 ILE A O 1
ATOM 1304 N N . ASN A 1 182 ? 8.028 -1.845 -44.052 1.00 87.38 182 ASN A N 1
ATOM 1305 C CA . ASN A 1 182 ? 8.555 -2.809 -45.019 1.00 87.38 182 ASN A CA 1
ATOM 1306 C C . ASN A 1 182 ? 7.456 -3.449 -45.890 1.00 87.38 182 ASN A C 1
ATOM 1308 O O . ASN A 1 182 ? 7.676 -3.695 -47.082 1.00 87.38 182 ASN A O 1
ATOM 1312 N N . GLU A 1 183 ? 6.275 -3.686 -45.324 1.00 87.69 183 GLU A N 1
ATOM 1313 C CA . GLU A 1 183 ? 5.083 -4.164 -46.038 1.00 87.69 183 GLU A CA 1
ATOM 1314 C C . GLU A 1 183 ? 4.489 -3.050 -46.916 1.00 87.69 183 GLU A C 1
ATOM 1316 O O . GLU A 1 183 ? 4.279 -3.221 -48.122 1.00 87.69 183 GLU A O 1
ATOM 1321 N N . ASN A 1 184 ? 4.362 -1.843 -46.360 1.00 89.25 184 ASN A N 1
ATOM 1322 C CA . ASN A 1 184 ? 3.878 -0.655 -47.061 1.00 89.25 184 ASN A CA 1
ATOM 1323 C C . ASN A 1 184 ? 4.962 0.108 -47.845 1.00 89.25 184 ASN A C 1
ATOM 1325 O O . ASN A 1 184 ? 4.733 1.231 -48.295 1.00 89.25 184 ASN A O 1
ATOM 1329 N N . ARG A 1 185 ? 6.123 -0.509 -48.109 1.00 85.75 185 ARG A N 1
ATOM 1330 C CA . ARG A 1 185 ? 7.271 0.113 -48.807 1.00 85.75 185 ARG A CA 1
ATOM 1331 C C . ARG A 1 185 ? 6.939 0.685 -50.188 1.00 85.75 185 ARG A C 1
ATOM 1333 O O . ARG A 1 185 ? 7.637 1.568 -50.674 1.00 85.75 185 ARG A O 1
ATOM 1340 N N . HIS A 1 186 ? 5.883 0.174 -50.821 1.00 86.19 186 HIS A N 1
ATOM 1341 C CA . HIS A 1 186 ? 5.364 0.644 -52.106 1.00 86.19 186 HIS A CA 1
ATOM 1342 C C . HIS A 1 186 ? 4.776 2.066 -52.032 1.00 86.19 186 HIS A C 1
ATOM 1344 O O . HIS A 1 186 ? 4.692 2.738 -53.054 1.00 86.19 186 HIS A O 1
ATOM 1350 N N . ARG A 1 187 ? 4.400 2.533 -50.832 1.00 86.38 187 ARG A N 1
ATOM 1351 C CA . ARG A 1 187 ? 3.876 3.882 -50.571 1.00 86.38 187 ARG A CA 1
ATOM 1352 C C . ARG A 1 187 ? 4.977 4.936 -50.414 1.00 86.38 187 ARG A C 1
ATOM 1354 O O . ARG A 1 187 ? 4.653 6.113 -50.360 1.00 86.38 187 ARG A O 1
ATOM 1361 N N . PHE A 1 188 ? 6.252 4.537 -50.333 1.00 87.31 188 PHE A N 1
ATOM 1362 C CA . PHE A 1 188 ? 7.396 5.412 -50.033 1.00 87.31 188 PHE A CA 1
ATOM 1363 C C . PHE A 1 188 ? 8.550 5.153 -51.014 1.00 87.31 188 PHE A C 1
ATOM 1365 O O . PHE A 1 188 ? 9.532 4.480 -50.691 1.00 87.31 188 PHE A O 1
ATOM 1372 N N . ASP A 1 189 ? 8.408 5.639 -52.246 1.00 82.88 189 ASP A N 1
ATOM 1373 C CA . ASP A 1 189 ? 9.313 5.355 -53.366 1.00 82.88 189 ASP A CA 1
ATOM 1374 C C . ASP A 1 189 ? 10.578 6.234 -53.399 1.00 82.88 189 ASP A C 1
ATOM 1376 O O . ASP A 1 189 ? 11.593 5.823 -53.970 1.00 82.88 189 ASP A O 1
ATOM 1380 N N . HIS A 1 190 ? 10.564 7.409 -52.758 1.00 82.62 190 HIS A N 1
ATOM 1381 C CA . HIS A 1 190 ? 11.703 8.334 -52.737 1.00 82.62 190 HIS A CA 1
ATOM 1382 C C . HIS A 1 190 ? 12.688 8.038 -51.595 1.00 82.62 190 HIS A C 1
ATOM 1384 O O . HIS A 1 190 ? 13.886 7.875 -51.850 1.00 82.62 190 HIS A O 1
ATOM 1390 N N . ALA A 1 191 ? 12.215 7.930 -50.346 1.00 84.12 191 ALA A N 1
ATOM 1391 C CA . ALA A 1 191 ? 13.077 7.597 -49.206 1.00 84.12 191 ALA A CA 1
ATOM 1392 C C . ALA A 1 191 ? 12.356 6.884 -48.046 1.00 84.12 191 ALA A C 1
ATOM 1394 O O . ALA A 1 191 ? 11.221 7.202 -47.695 1.00 84.12 191 ALA A O 1
ATOM 1395 N N . GLN A 1 192 ? 13.067 5.949 -47.419 1.00 88.50 192 GLN A N 1
ATOM 1396 C CA . GLN A 1 192 ? 12.655 5.163 -46.256 1.00 88.50 192 GLN A CA 1
ATOM 1397 C C . GLN A 1 192 ? 13.801 5.210 -45.242 1.00 88.50 192 GLN A C 1
ATOM 1399 O O . GLN A 1 192 ? 14.874 4.666 -45.508 1.00 88.50 192 GLN A O 1
ATOM 1404 N N . ILE A 1 193 ? 13.616 5.905 -44.120 1.00 86.38 193 ILE A N 1
ATOM 1405 C CA . ILE A 1 193 ? 14.695 6.227 -43.174 1.00 86.38 193 ILE A CA 1
ATOM 1406 C C . ILE A 1 193 ? 14.259 5.852 -41.759 1.00 86.38 193 ILE A C 1
ATOM 1408 O O . ILE A 1 193 ? 13.221 6.323 -41.311 1.00 86.38 193 ILE A O 1
ATOM 1412 N N . ALA A 1 194 ? 15.053 5.048 -41.049 1.00 85.94 194 ALA A N 1
ATOM 1413 C CA . ALA A 1 194 ? 14.856 4.716 -39.640 1.00 85.94 194 ALA A CA 1
ATOM 1414 C C . ALA A 1 194 ? 16.104 5.067 -38.824 1.00 85.94 194 ALA A C 1
ATOM 1416 O O . ALA A 1 194 ? 17.221 4.702 -39.202 1.00 85.94 194 ALA A O 1
ATOM 1417 N N . ILE A 1 195 ? 15.916 5.815 -37.734 1.00 81.88 195 ILE A N 1
ATOM 1418 C CA . ILE A 1 195 ? 17.005 6.355 -36.915 1.00 81.88 195 ILE A CA 1
ATOM 1419 C C . ILE A 1 195 ? 16.676 6.235 -35.431 1.0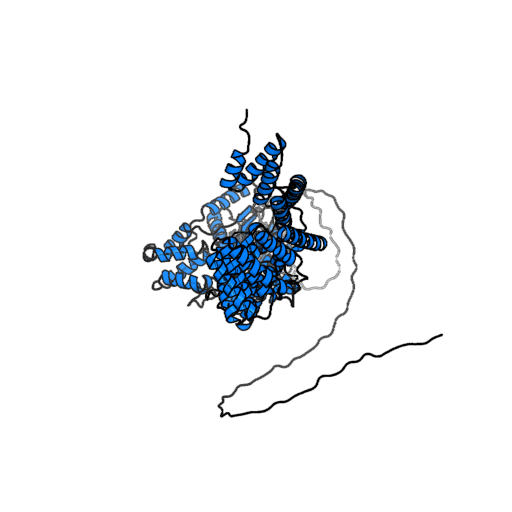0 81.88 195 ILE A C 1
ATOM 1421 O O . ILE A 1 195 ? 15.653 6.734 -34.962 1.00 81.88 195 ILE A O 1
ATOM 1425 N N . GLU A 1 196 ? 17.605 5.614 -34.711 1.00 77.44 196 GLU A N 1
ATOM 1426 C CA . GLU A 1 196 ? 17.641 5.553 -33.255 1.00 77.44 196 GLU A CA 1
ATOM 1427 C C . GLU A 1 196 ? 17.893 6.956 -32.686 1.00 77.44 196 GLU A C 1
ATOM 1429 O O . GLU A 1 196 ? 18.908 7.584 -32.993 1.00 77.44 196 GLU A O 1
ATOM 1434 N N . CYS A 1 197 ? 16.956 7.473 -31.891 1.00 74.94 197 CYS A N 1
ATOM 1435 C CA . CYS A 1 197 ? 17.046 8.804 -31.285 1.00 74.94 197 CYS A CA 1
ATOM 1436 C C . CYS A 1 197 ? 17.545 8.755 -29.827 1.00 74.94 197 CYS A C 1
ATOM 1438 O O . CYS A 1 197 ? 17.956 9.797 -29.298 1.00 74.94 197 CYS A O 1
ATOM 1440 N N . GLY A 1 198 ? 17.530 7.575 -29.193 1.00 61.38 198 GLY A N 1
ATOM 1441 C CA . GLY A 1 198 ? 18.324 7.256 -28.002 1.00 61.38 198 GLY A CA 1
ATOM 1442 C C . GLY A 1 198 ? 19.774 6.877 -28.352 1.00 61.38 198 GLY A C 1
ATOM 1443 O O . GLY A 1 198 ? 20.187 6.919 -29.511 1.00 61.38 198 GLY A O 1
ATOM 1444 N N . GLY A 1 199 ? 20.583 6.508 -27.359 1.00 51.06 199 GLY A N 1
ATOM 1445 C CA . GLY A 1 199 ? 21.885 5.864 -27.578 1.00 51.06 199 GLY A CA 1
ATOM 1446 C C . GLY A 1 199 ? 23.023 6.787 -28.033 1.00 51.06 199 GLY A C 1
ATOM 1447 O O . GLY A 1 199 ? 23.729 6.453 -28.993 1.00 51.06 199 GLY A O 1
ATOM 1448 N N . GLY A 1 200 ? 23.229 7.929 -27.368 1.00 44.78 200 GLY A N 1
ATOM 1449 C CA . GLY A 1 200 ? 24.366 8.826 -27.614 1.00 44.78 200 GLY A CA 1
ATOM 1450 C C . GLY A 1 200 ? 24.709 9.780 -26.449 1.00 44.78 200 GLY A C 1
ATOM 1451 O O . GLY A 1 200 ? 23.806 10.348 -25.835 1.00 44.78 200 GLY A O 1
ATOM 1452 N N . PRO A 1 201 ? 26.003 10.021 -26.148 1.00 31.50 201 PRO A N 1
ATOM 1453 C CA . PRO A 1 201 ? 26.413 10.938 -25.082 1.00 31.50 201 PRO A CA 1
ATOM 1454 C C . PRO A 1 201 ? 26.073 12.402 -25.420 1.00 31.50 201 PRO A C 1
ATOM 1456 O O . PRO A 1 201 ? 26.590 12.961 -26.387 1.00 31.50 201 PRO A O 1
ATOM 1459 N N . GLY A 1 202 ? 25.232 13.051 -24.606 1.00 44.78 202 GLY A N 1
ATOM 1460 C CA . GLY A 1 202 ? 24.835 14.449 -24.814 1.00 44.78 202 GLY A CA 1
ATOM 1461 C C . GLY A 1 202 ? 23.839 14.991 -23.782 1.00 44.78 202 GLY A C 1
ATOM 1462 O O . GLY A 1 202 ? 23.314 14.261 -22.946 1.00 44.78 202 GLY A O 1
ATOM 1463 N N . ASP A 1 203 ? 23.537 16.290 -23.864 1.00 39.41 203 ASP A N 1
ATOM 1464 C CA . ASP A 1 203 ? 22.713 17.076 -22.923 1.00 39.41 203 ASP A CA 1
ATOM 1465 C C . ASP A 1 203 ? 21.191 16.800 -22.997 1.00 39.41 203 ASP A C 1
ATOM 1467 O O . ASP A 1 203 ? 20.363 17.657 -22.682 1.00 39.41 203 ASP A O 1
ATOM 1471 N N . GLY A 1 204 ? 20.794 15.594 -23.413 1.00 43.31 204 GLY A N 1
ATOM 1472 C CA . GLY A 1 204 ? 19.393 15.211 -23.615 1.00 43.31 204 GLY A CA 1
ATOM 1473 C C . GLY A 1 204 ? 18.787 15.675 -24.946 1.00 43.31 204 GLY A C 1
ATOM 1474 O O . GLY A 1 204 ? 17.566 15.653 -25.091 1.00 43.31 204 GLY A O 1
ATOM 1475 N N . ARG A 1 205 ? 19.616 16.073 -25.923 1.00 45.09 205 ARG A N 1
ATOM 1476 C CA . ARG A 1 205 ? 19.198 16.285 -27.326 1.00 45.09 205 ARG A CA 1
ATOM 1477 C C . ARG A 1 205 ? 19.022 14.979 -28.118 1.00 45.09 205 ARG A C 1
ATOM 1479 O O . ARG A 1 205 ? 18.411 15.013 -29.184 1.00 45.09 205 ARG A O 1
ATOM 1486 N N . GLY A 1 206 ? 19.517 13.861 -27.578 1.00 48.06 206 GLY A N 1
ATOM 1487 C CA . GLY A 1 206 ? 19.624 12.566 -28.258 1.00 48.06 206 GLY A CA 1
ATOM 1488 C C . GLY A 1 206 ? 20.624 12.598 -29.415 1.00 48.06 206 GLY A C 1
ATOM 1489 O O . GLY A 1 206 ? 21.314 13.604 -29.616 1.00 48.06 206 GLY A O 1
ATOM 1490 N N . ARG A 1 207 ? 20.678 11.517 -30.203 1.00 55.06 207 ARG A N 1
ATOM 1491 C CA . ARG A 1 207 ? 21.342 11.561 -31.514 1.00 55.06 207 ARG A CA 1
ATOM 1492 C C . ARG A 1 207 ? 20.690 12.656 -32.347 1.00 55.06 207 ARG A C 1
ATOM 1494 O O . ARG A 1 207 ? 19.465 12.727 -32.465 1.00 55.06 207 ARG A O 1
ATOM 1501 N N . ALA A 1 208 ? 21.513 13.591 -32.807 1.00 60.06 208 ALA A N 1
ATOM 1502 C CA . ALA A 1 208 ? 21.010 14.859 -33.295 1.00 60.06 208 ALA A CA 1
ATOM 1503 C C . ALA A 1 208 ? 20.260 14.689 -34.620 1.00 60.06 208 ALA A C 1
ATOM 1505 O O . ALA A 1 208 ? 20.604 13.863 -35.461 1.00 60.06 208 ALA A O 1
ATOM 1506 N N . VAL A 1 209 ? 19.300 15.587 -34.843 1.00 62.69 209 VAL A N 1
ATOM 1507 C CA . VAL A 1 209 ? 18.644 15.848 -36.136 1.00 62.69 209 VAL A CA 1
ATOM 1508 C C . VAL A 1 209 ? 19.645 15.942 -37.305 1.00 62.69 209 VAL A C 1
ATOM 1510 O O . VAL A 1 209 ? 19.315 15.605 -38.443 1.00 62.69 209 VAL A O 1
ATOM 1513 N N . ASP A 1 210 ? 20.879 16.355 -37.010 1.00 71.00 210 ASP A N 1
ATOM 1514 C CA . ASP A 1 210 ? 22.019 16.349 -37.922 1.00 71.00 210 ASP A CA 1
ATOM 1515 C C . ASP A 1 210 ? 22.319 14.967 -38.524 1.00 71.00 210 ASP A C 1
ATOM 1517 O O . ASP A 1 210 ? 22.491 14.888 -39.734 1.00 71.00 210 ASP A O 1
ATOM 1521 N N . GLU A 1 211 ? 22.309 13.879 -37.740 1.00 70.69 211 GLU A N 1
ATOM 1522 C CA . GLU A 1 211 ? 22.620 12.514 -38.212 1.00 70.69 211 GLU A CA 1
ATOM 1523 C C . GLU A 1 211 ? 21.620 12.054 -39.286 1.00 70.69 211 GLU A C 1
ATOM 1525 O O . GLU A 1 211 ? 22.005 11.430 -40.277 1.00 70.69 211 GLU A O 1
ATOM 1530 N N . VAL A 1 212 ? 20.346 12.447 -39.150 1.00 71.31 212 VAL A N 1
ATOM 1531 C CA . VAL A 1 212 ? 19.294 12.205 -40.156 1.00 71.31 212 VAL A CA 1
ATOM 1532 C C . VAL A 1 212 ? 19.628 12.879 -41.479 1.00 71.31 212 VAL A C 1
ATOM 1534 O O . VAL A 1 212 ? 19.546 12.263 -42.544 1.00 71.31 212 VAL A O 1
ATOM 1537 N N . CYS A 1 213 ? 20.012 14.151 -41.407 1.00 75.56 213 CYS A N 1
ATOM 1538 C CA . CYS A 1 213 ? 20.299 14.954 -42.581 1.00 75.56 213 CYS A CA 1
ATOM 1539 C C . CYS A 1 213 ? 21.606 14.497 -43.242 1.00 75.56 213 CYS A C 1
ATOM 1541 O O . CYS A 1 213 ? 21.624 14.239 -44.442 1.00 75.56 213 CYS A O 1
ATOM 1543 N N . ASP A 1 214 ? 22.668 14.311 -42.458 1.00 76.56 214 ASP A N 1
ATOM 1544 C CA . ASP A 1 214 ? 24.002 13.936 -42.930 1.00 76.56 214 ASP A CA 1
ATOM 1545 C C . ASP A 1 214 ? 23.993 12.552 -43.597 1.00 76.56 214 ASP A C 1
ATOM 1547 O O . ASP A 1 214 ? 24.541 12.386 -44.690 1.00 76.56 214 ASP A O 1
ATOM 1551 N N . ARG A 1 215 ? 23.290 11.568 -43.016 1.00 72.62 215 ARG A N 1
ATOM 1552 C CA . ARG A 1 215 ? 23.168 10.219 -43.598 1.00 72.62 215 ARG A CA 1
ATOM 1553 C C . ARG A 1 215 ? 22.338 10.211 -44.889 1.00 72.62 215 ARG A C 1
ATOM 1555 O O . ARG A 1 215 ? 22.658 9.466 -45.816 1.00 72.62 215 ARG A O 1
ATOM 1562 N N . TYR A 1 216 ? 21.313 11.063 -44.990 1.00 77.44 216 TYR A N 1
ATOM 1563 C CA . TYR A 1 216 ? 20.541 11.259 -46.224 1.00 77.44 216 TYR A CA 1
ATOM 1564 C C . TYR A 1 216 ? 21.347 11.997 -47.310 1.00 77.44 216 TYR A C 1
ATOM 1566 O O . TYR A 1 216 ? 21.315 11.602 -48.480 1.00 77.44 216 TYR A O 1
ATOM 1574 N N . PHE A 1 217 ? 22.106 13.035 -46.950 1.00 79.44 217 PHE A N 1
ATOM 1575 C CA . PHE A 1 217 ? 22.950 13.787 -47.885 1.00 79.44 217 PHE A CA 1
ATOM 1576 C C . PHE A 1 217 ? 24.087 12.926 -48.446 1.00 79.44 217 PHE A C 1
ATOM 1578 O O . PHE A 1 217 ? 24.279 12.905 -49.663 1.00 79.44 217 PHE A O 1
ATOM 1585 N N . ALA A 1 218 ? 24.748 12.127 -47.601 1.00 74.56 218 ALA A N 1
ATOM 1586 C CA . ALA A 1 218 ? 25.773 11.177 -48.028 1.00 74.56 218 ALA A CA 1
ATOM 1587 C C . ALA A 1 218 ? 25.247 10.187 -49.087 1.00 74.56 218 ALA A C 1
ATOM 1589 O O . ALA A 1 218 ? 25.842 10.049 -50.155 1.00 74.56 218 ALA A O 1
ATOM 1590 N N . LEU A 1 219 ? 24.094 9.545 -48.846 1.00 72.12 219 LEU A N 1
ATOM 1591 C CA . LEU A 1 219 ? 23.523 8.566 -49.785 1.00 72.12 219 LEU A CA 1
ATOM 1592 C C . LEU A 1 219 ? 22.922 9.179 -51.055 1.00 72.12 219 LEU A C 1
ATOM 1594 O O . LEU A 1 219 ? 22.909 8.532 -52.100 1.00 72.12 219 LEU A O 1
ATOM 1598 N N . THR A 1 220 ? 22.443 10.422 -50.998 1.00 72.06 220 THR A N 1
ATOM 1599 C CA . THR A 1 220 ? 21.989 11.151 -52.197 1.00 72.06 220 THR A CA 1
ATOM 1600 C C . THR A 1 220 ? 23.141 11.802 -52.973 1.00 72.06 220 THR A C 1
ATOM 1602 O O . THR A 1 220 ? 22.908 12.447 -54.001 1.00 72.06 220 THR A O 1
ATOM 1605 N N . GLY A 1 221 ? 24.387 11.631 -52.509 1.00 64.88 221 GLY A N 1
ATOM 1606 C CA . GLY A 1 221 ? 25.582 12.230 -53.096 1.00 64.88 221 GLY A CA 1
ATOM 1607 C C . GLY A 1 221 ? 25.524 13.758 -53.111 1.00 64.88 221 GLY A C 1
ATOM 1608 O O . GLY A 1 221 ? 25.999 14.386 -54.059 1.00 64.88 221 GLY A O 1
ATOM 1609 N N . LEU A 1 222 ? 24.863 14.365 -52.126 1.00 66.56 222 LEU A N 1
ATOM 1610 C CA . LEU A 1 222 ? 24.941 15.799 -51.890 1.00 66.56 222 LEU A CA 1
ATOM 1611 C C . LEU A 1 222 ? 26.267 16.063 -51.180 1.00 66.56 222 LEU A C 1
ATOM 1613 O O . LEU A 1 222 ? 26.383 15.864 -49.974 1.00 66.56 222 LEU A O 1
ATOM 1617 N N . ALA A 1 223 ? 27.268 16.471 -51.957 1.00 54.31 223 ALA A N 1
ATOM 1618 C CA . ALA A 1 223 ? 28.557 16.876 -51.428 1.00 54.31 223 ALA A CA 1
ATOM 1619 C C . ALA A 1 223 ? 28.355 18.108 -50.533 1.00 54.31 223 ALA A C 1
ATOM 1621 O O . ALA A 1 223 ? 28.032 19.200 -51.006 1.00 54.31 223 ALA A O 1
ATOM 1622 N N . THR A 1 224 ? 28.489 17.926 -49.219 1.00 56.12 224 THR A N 1
ATOM 1623 C CA . THR A 1 224 ? 28.479 19.016 -48.237 1.00 56.12 224 THR A CA 1
ATOM 1624 C C . THR A 1 224 ? 29.849 19.691 -48.224 1.00 56.12 224 THR A C 1
ATOM 1626 O O . THR A 1 224 ? 30.550 19.688 -47.209 1.00 56.12 224 THR A O 1
ATOM 1629 N N . ASP A 1 225 ? 30.251 20.224 -49.377 1.00 44.88 225 ASP A N 1
ATOM 1630 C CA . ASP A 1 225 ? 31.570 20.808 -49.598 1.00 44.88 225 ASP A CA 1
ATOM 1631 C C . ASP A 1 225 ? 31.710 22.115 -48.809 1.00 44.88 225 ASP A C 1
ATOM 1633 O O . ASP A 1 225 ? 31.334 23.192 -49.262 1.00 44.88 225 ASP A O 1
ATOM 1637 N N . GLY A 1 226 ? 32.261 22.002 -47.599 1.00 44.22 226 GLY A N 1
ATOM 1638 C CA . GLY A 1 226 ? 32.775 23.112 -46.800 1.00 44.22 226 GLY A CA 1
ATOM 1639 C C . GLY A 1 226 ? 31.731 24.083 -46.232 1.00 44.22 226 GLY A C 1
ATOM 1640 O O . GLY A 1 226 ? 31.276 25.003 -46.900 1.00 44.22 226 GLY A O 1
ATOM 1641 N N . HIS A 1 227 ? 31.494 23.994 -44.920 1.00 45.44 227 HIS A N 1
ATOM 1642 C CA . HIS A 1 227 ? 31.006 25.087 -44.054 1.00 45.44 227 HIS A CA 1
ATOM 1643 C C . HIS A 1 227 ? 29.601 25.690 -44.313 1.00 45.44 227 HIS A C 1
ATOM 1645 O O . HIS A 1 227 ? 29.075 26.352 -43.420 1.00 45.44 227 HIS A O 1
ATOM 1651 N N . ALA A 1 228 ? 28.945 25.444 -45.451 1.00 50.00 228 ALA A N 1
ATOM 1652 C CA . ALA A 1 228 ? 27.682 26.103 -45.817 1.00 50.00 228 ALA A CA 1
ATOM 1653 C C . ALA A 1 228 ? 26.454 25.700 -44.965 1.00 50.00 228 ALA A C 1
ATOM 1655 O O . ALA A 1 228 ? 25.485 26.453 -44.891 1.00 50.00 228 ALA A O 1
ATOM 1656 N N . LEU A 1 229 ? 26.487 24.540 -44.297 1.00 59.72 229 LEU A N 1
ATOM 1657 C CA . LEU A 1 229 ? 25.398 24.015 -43.452 1.00 59.72 229 LEU A CA 1
ATOM 1658 C C . LEU A 1 229 ? 25.837 23.856 -41.986 1.00 59.72 229 LEU A C 1
ATOM 1660 O O . LEU A 1 229 ? 25.592 22.831 -41.353 1.00 59.72 229 LEU A O 1
ATOM 1664 N N . GLY A 1 230 ? 26.502 24.873 -41.434 1.00 62.53 230 GLY A N 1
ATOM 1665 C CA . GLY A 1 230 ? 27.044 24.858 -40.067 1.00 62.53 230 GLY A CA 1
ATOM 1666 C C . GLY A 1 230 ? 26.016 24.847 -38.922 1.00 62.53 230 GLY A C 1
ATOM 1667 O O . GLY A 1 230 ? 26.409 24.997 -37.769 1.00 62.53 230 GLY A O 1
ATOM 1668 N N . THR A 1 231 ? 24.713 24.706 -39.201 1.00 72.62 231 THR A N 1
ATOM 1669 C CA . THR A 1 231 ? 23.664 24.619 -38.169 1.00 72.62 231 THR A CA 1
ATOM 1670 C C . THR A 1 231 ? 22.646 23.517 -38.487 1.00 72.62 231 THR A C 1
ATOM 1672 O O . THR A 1 231 ? 22.325 23.319 -39.664 1.00 72.62 231 THR A O 1
ATOM 1675 N N . PRO A 1 232 ? 22.051 22.867 -37.465 1.00 73.50 232 PRO A N 1
ATOM 1676 C CA . PRO A 1 232 ? 21.016 21.854 -37.679 1.00 73.50 232 PRO A CA 1
ATOM 1677 C C . PRO A 1 232 ? 19.811 22.406 -38.448 1.00 73.50 232 PRO A C 1
ATOM 1679 O O . PRO A 1 232 ? 19.262 21.728 -39.311 1.00 73.50 232 PRO A O 1
ATOM 1682 N N . ALA A 1 233 ? 19.429 23.663 -38.186 1.00 75.12 233 ALA A N 1
ATOM 1683 C CA . ALA A 1 233 ? 18.326 24.345 -38.866 1.00 75.12 233 ALA A CA 1
ATOM 1684 C C . ALA A 1 233 ? 18.522 24.398 -40.390 1.00 75.12 233 ALA A C 1
ATOM 1686 O O . ALA A 1 233 ? 17.618 24.019 -41.131 1.00 75.12 233 ALA A O 1
ATOM 1687 N N . ALA A 1 234 ? 19.717 24.771 -40.857 1.00 76.56 234 ALA A N 1
ATOM 1688 C CA . ALA A 1 234 ? 20.028 24.804 -42.286 1.00 76.56 234 ALA A CA 1
ATOM 1689 C C . ALA A 1 234 ? 19.989 23.400 -42.923 1.00 76.56 234 ALA A C 1
ATOM 1691 O O . ALA A 1 234 ? 19.492 23.235 -44.038 1.00 76.56 234 ALA A O 1
ATOM 1692 N N . LYS A 1 235 ? 20.453 22.367 -42.203 1.00 79.06 235 LYS A N 1
ATOM 1693 C CA . LYS A 1 235 ? 20.356 20.971 -42.659 1.00 79.06 235 LYS A CA 1
ATOM 1694 C C . LYS A 1 235 ? 18.901 20.497 -42.765 1.00 79.06 235 LYS A C 1
ATOM 1696 O O . LYS A 1 235 ? 18.534 19.907 -43.777 1.00 79.06 235 LYS A O 1
ATOM 1701 N N . ILE A 1 236 ? 18.059 20.813 -41.778 1.00 78.88 236 ILE A 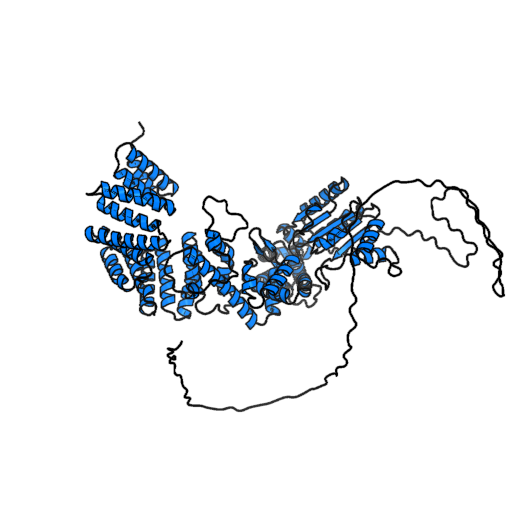N 1
ATOM 1702 C CA . ILE A 1 236 ? 16.610 20.542 -41.798 1.00 78.88 236 ILE A CA 1
ATOM 1703 C C . ILE A 1 236 ? 15.932 21.227 -42.990 1.00 78.88 236 ILE A C 1
ATOM 1705 O O . ILE A 1 236 ? 15.100 20.619 -43.664 1.00 78.88 236 ILE A O 1
ATOM 1709 N N . GLU A 1 237 ? 16.249 22.499 -43.236 1.00 78.38 237 GLU A N 1
ATOM 1710 C CA . GLU A 1 237 ? 15.681 23.268 -44.345 1.00 78.38 237 GLU A CA 1
ATOM 1711 C C . GLU A 1 237 ? 16.064 22.656 -45.693 1.00 78.38 237 GLU A C 1
ATOM 1713 O O . GLU A 1 237 ? 15.180 22.434 -46.520 1.00 78.38 237 GLU A O 1
ATOM 1718 N N . LEU A 1 238 ? 17.332 22.274 -45.882 1.00 79.25 238 LEU A N 1
ATOM 1719 C CA . LEU A 1 238 ? 17.768 21.568 -47.087 1.00 79.25 238 LEU A CA 1
ATOM 1720 C C . LEU A 1 238 ? 17.118 20.181 -47.218 1.00 79.25 238 LEU A C 1
ATOM 1722 O O . LEU A 1 238 ? 16.691 19.816 -48.312 1.00 79.25 238 LEU A O 1
ATOM 1726 N N . PHE A 1 239 ? 16.993 19.419 -46.127 1.00 80.00 239 PHE A N 1
ATOM 1727 C CA . PHE A 1 239 ? 16.302 18.126 -46.121 1.00 80.00 239 PHE A CA 1
ATOM 1728 C C . PHE A 1 239 ? 14.846 18.277 -46.590 1.00 80.00 239 PHE A C 1
ATOM 1730 O O . PHE A 1 239 ? 14.439 17.622 -47.550 1.00 80.00 239 PHE A O 1
ATOM 1737 N N . ARG A 1 240 ? 14.091 19.207 -45.985 1.00 77.94 240 ARG A N 1
ATOM 1738 C CA . ARG A 1 240 ? 12.703 19.531 -46.361 1.00 77.94 240 ARG A CA 1
ATOM 1739 C C . ARG A 1 240 ? 12.590 20.034 -47.803 1.00 77.94 240 ARG A C 1
ATOM 1741 O O . ARG A 1 240 ? 11.687 19.611 -48.518 1.00 77.94 240 ARG A O 1
ATOM 1748 N N . ALA A 1 241 ? 13.502 20.900 -48.244 1.00 77.38 241 ALA A N 1
ATOM 1749 C CA . ALA A 1 241 ? 13.527 21.389 -49.621 1.00 77.38 241 ALA A CA 1
ATOM 1750 C C . ALA A 1 241 ? 13.793 20.257 -50.625 1.00 77.38 241 ALA A C 1
ATOM 1752 O O . ALA A 1 241 ? 13.236 20.259 -51.717 1.00 77.38 241 ALA A O 1
ATOM 1753 N N . ARG A 1 242 ? 14.615 19.263 -50.260 1.00 75.81 242 ARG A N 1
ATOM 1754 C CA . ARG A 1 242 ? 15.051 18.199 -51.174 1.00 75.81 242 ARG A CA 1
ATOM 1755 C C . ARG A 1 242 ? 14.028 17.082 -51.380 1.00 75.81 242 ARG A C 1
ATOM 1757 O O . ARG A 1 242 ? 14.125 16.395 -52.400 1.00 75.81 242 ARG A O 1
ATOM 1764 N N . ILE A 1 243 ? 13.098 16.887 -50.443 1.00 76.81 243 ILE A N 1
ATOM 1765 C CA . ILE A 1 243 ? 12.055 15.849 -50.523 1.00 76.81 243 ILE A CA 1
ATOM 1766 C C . ILE A 1 243 ? 10.823 16.259 -51.355 1.00 76.81 243 ILE A C 1
ATOM 1768 O O . ILE A 1 243 ? 10.018 15.390 -51.647 1.00 76.81 243 ILE A O 1
ATOM 1772 N N . GLU A 1 244 ? 10.698 17.525 -51.789 1.00 63.88 244 GLU A N 1
ATOM 1773 C CA . GLU A 1 244 ? 9.832 18.006 -52.901 1.00 63.88 244 GLU A CA 1
ATOM 1774 C C . GLU A 1 244 ? 8.453 17.316 -53.075 1.00 63.88 244 GLU A C 1
ATOM 1776 O O . GLU A 1 244 ? 8.160 16.782 -54.142 1.00 63.88 244 GLU A O 1
ATOM 1781 N N . GLU A 1 245 ? 7.607 17.295 -52.038 1.00 63.72 245 GLU A N 1
ATOM 1782 C CA . GLU A 1 245 ? 6.280 16.627 -52.040 1.00 63.72 245 GLU A CA 1
ATOM 1783 C C . GLU A 1 245 ? 6.283 15.104 -52.310 1.00 63.72 245 GLU A C 1
ATOM 1785 O O . GLU A 1 245 ? 5.220 14.485 -52.363 1.00 63.72 245 GLU A O 1
ATOM 1790 N N . ARG A 1 246 ? 7.454 14.471 -52.425 1.00 77.44 246 ARG A N 1
ATOM 1791 C CA . ARG A 1 246 ? 7.598 13.051 -52.767 1.00 77.44 246 ARG A CA 1
ATOM 1792 C C . ARG A 1 246 ? 7.344 12.148 -51.559 1.00 77.44 246 ARG A C 1
ATOM 1794 O O . ARG A 1 246 ? 7.676 12.547 -50.439 1.00 77.44 246 ARG A O 1
ATOM 1801 N N . PRO A 1 247 ? 6.829 10.923 -51.763 1.00 85.19 247 PRO A N 1
ATOM 1802 C CA . PRO A 1 247 ? 6.572 9.990 -50.674 1.00 85.19 247 PRO A CA 1
ATOM 1803 C C . PRO A 1 247 ? 7.845 9.567 -49.921 1.00 85.19 247 PRO A C 1
ATOM 1805 O O . PRO A 1 247 ? 8.709 8.853 -50.437 1.00 85.19 247 PRO A O 1
ATOM 1808 N N . VAL A 1 248 ? 7.941 10.005 -48.667 1.00 87.88 248 VAL A N 1
ATOM 1809 C CA . VAL A 1 248 ? 9.036 9.720 -47.735 1.00 87.88 248 VAL A CA 1
ATOM 1810 C C . VAL A 1 248 ? 8.464 9.261 -46.406 1.00 87.88 248 VAL A C 1
ATOM 1812 O O . VAL A 1 248 ? 7.571 9.911 -45.865 1.00 87.88 248 VAL A O 1
ATOM 1815 N N . VAL A 1 249 ? 9.037 8.201 -45.836 1.00 90.62 249 VAL A N 1
ATOM 1816 C CA . VAL A 1 249 ? 8.796 7.822 -44.440 1.00 90.62 249 VAL A CA 1
ATOM 1817 C C . VAL A 1 249 ? 10.060 7.980 -43.604 1.00 90.62 249 VAL A C 1
ATOM 1819 O O . VAL A 1 249 ? 11.138 7.505 -43.972 1.00 90.62 249 VAL A O 1
ATOM 1822 N N . LEU A 1 250 ? 9.905 8.662 -42.472 1.00 89.62 250 LEU A N 1
ATOM 1823 C CA . LEU A 1 250 ? 10.926 8.859 -41.453 1.00 89.62 250 LEU A CA 1
ATOM 1824 C C . LEU A 1 250 ? 10.446 8.237 -40.136 1.00 89.62 250 LEU A C 1
ATOM 1826 O O . LEU A 1 250 ? 9.519 8.748 -39.506 1.00 89.62 250 LEU A O 1
ATOM 1830 N N . LEU A 1 251 ? 11.088 7.143 -39.733 1.00 91.19 251 LEU A N 1
ATOM 1831 C CA . LEU A 1 251 ? 10.959 6.530 -38.418 1.00 91.19 251 LEU A CA 1
ATOM 1832 C C . LEU A 1 251 ? 12.013 7.119 -37.472 1.00 91.19 251 LEU A C 1
ATOM 1834 O O . LEU A 1 251 ? 13.216 6.989 -37.702 1.00 91.19 251 LEU A O 1
ATOM 1838 N N . LEU A 1 252 ? 11.539 7.756 -36.408 1.00 89.75 252 LEU A N 1
ATOM 1839 C CA . LEU A 1 252 ? 12.326 8.241 -35.280 1.00 89.75 252 LEU A CA 1
ATOM 1840 C C . LEU A 1 252 ? 12.078 7.285 -34.108 1.00 89.75 252 LEU A C 1
ATOM 1842 O O . LEU A 1 252 ? 10.964 7.244 -33.582 1.00 89.75 252 LEU A O 1
ATOM 1846 N N . ASP A 1 253 ? 13.073 6.485 -33.739 1.00 86.69 253 ASP A N 1
ATOM 1847 C CA . ASP A 1 253 ? 12.936 5.430 -32.727 1.00 86.69 253 ASP A CA 1
ATOM 1848 C C . ASP A 1 253 ? 13.466 5.857 -31.344 1.00 86.69 253 ASP A C 1
ATOM 1850 O O . ASP A 1 253 ? 14.334 6.720 -31.262 1.00 86.69 253 ASP A O 1
ATOM 1854 N N . ASP A 1 254 ? 12.887 5.319 -30.264 1.00 80.31 254 ASP A N 1
ATOM 1855 C CA . ASP A 1 254 ? 13.102 5.701 -28.847 1.00 80.31 254 ASP A CA 1
ATOM 1856 C C . ASP A 1 254 ? 13.210 7.223 -28.596 1.00 80.31 254 ASP A C 1
ATOM 1858 O O . ASP A 1 254 ? 14.116 7.737 -27.931 1.00 80.31 254 ASP A O 1
ATOM 1862 N N . VAL A 1 255 ? 12.251 7.982 -29.132 1.00 85.25 255 VAL A N 1
ATOM 1863 C CA . VAL A 1 255 ? 12.200 9.439 -28.981 1.00 85.25 255 VAL A CA 1
ATOM 1864 C C . VAL A 1 255 ? 11.942 9.835 -27.527 1.00 85.25 255 VAL A C 1
ATOM 1866 O O . VAL A 1 255 ? 10.947 9.439 -26.915 1.00 85.25 255 VAL A O 1
ATOM 1869 N N . GLN A 1 256 ? 12.794 10.728 -27.018 1.00 76.06 256 GLN A N 1
ATOM 1870 C CA . GLN A 1 256 ? 12.778 11.218 -25.637 1.00 76.06 256 GLN A CA 1
ATOM 1871 C C . GLN A 1 256 ? 12.104 12.593 -25.495 1.00 76.06 256 GLN A C 1
ATOM 1873 O O . GLN A 1 256 ? 11.642 12.967 -24.417 1.00 76.06 256 GLN A O 1
ATOM 1878 N N . SER A 1 257 ? 12.019 13.389 -26.569 1.00 78.88 257 SER A N 1
ATOM 1879 C CA . SER A 1 257 ? 11.354 14.696 -26.519 1.00 78.88 257 SER A CA 1
ATOM 1880 C C . SER A 1 257 ? 10.715 15.134 -27.839 1.00 78.88 257 SER A C 1
ATOM 1882 O O . SER A 1 257 ? 11.184 14.834 -28.936 1.00 78.88 257 SER A O 1
ATOM 1884 N N . ALA A 1 258 ? 9.682 15.976 -27.740 1.00 84.38 258 ALA A N 1
ATOM 1885 C CA . ALA A 1 258 ? 9.071 16.625 -28.902 1.00 84.38 258 ALA A CA 1
ATOM 1886 C C . ALA A 1 258 ? 10.056 17.485 -29.722 1.00 84.38 258 ALA A C 1
ATOM 1888 O O . ALA A 1 258 ? 9.780 17.771 -30.887 1.00 84.38 258 ALA A O 1
ATOM 1889 N N . ALA A 1 259 ? 11.187 17.903 -29.141 1.00 80.94 259 ALA A N 1
ATOM 1890 C CA . ALA A 1 259 ? 12.208 18.693 -29.826 1.00 80.94 259 ALA A CA 1
ATOM 1891 C C . ALA A 1 259 ? 12.975 17.892 -30.894 1.00 80.94 259 ALA A C 1
ATOM 1893 O O . ALA A 1 259 ? 13.477 18.499 -31.833 1.00 80.94 259 ALA A O 1
ATOM 1894 N N . GLN A 1 260 ? 13.008 16.558 -30.798 1.00 80.50 260 GLN A N 1
ATOM 1895 C CA . GLN A 1 260 ? 13.607 15.679 -31.813 1.00 80.50 260 GLN A CA 1
ATOM 1896 C C . GLN A 1 260 ? 12.679 15.489 -33.030 1.00 80.50 260 GLN A C 1
ATOM 1898 O O . GLN A 1 260 ? 13.145 15.324 -34.150 1.00 80.50 260 GLN A O 1
ATOM 1903 N N . VAL A 1 261 ? 11.357 15.577 -32.827 1.00 87.00 261 VAL A N 1
ATOM 1904 C CA . VAL A 1 261 ? 10.336 15.317 -33.865 1.00 87.00 261 VAL A CA 1
ATOM 1905 C C . VAL A 1 261 ? 9.907 16.590 -34.595 1.00 87.00 261 VAL A C 1
ATOM 1907 O O . VAL A 1 261 ? 9.822 16.612 -35.822 1.00 87.00 261 VAL A O 1
ATOM 1910 N N . ARG A 1 262 ? 9.647 17.675 -33.847 1.00 85.69 262 ARG A N 1
ATOM 1911 C CA . ARG A 1 262 ? 9.190 18.975 -34.381 1.00 85.69 262 ARG A CA 1
ATOM 1912 C C . ARG A 1 262 ? 9.988 19.493 -35.591 1.00 85.69 262 ARG A C 1
ATOM 1914 O O . ARG A 1 262 ? 9.345 20.044 -36.485 1.00 85.69 262 ARG A O 1
ATOM 1921 N N . PRO A 1 263 ? 11.324 19.337 -35.673 1.00 83.00 263 PRO A N 1
ATOM 1922 C CA . PRO A 1 263 ? 12.097 19.841 -36.803 1.00 83.00 263 PRO A CA 1
ATOM 1923 C C . PRO A 1 263 ? 11.832 19.114 -38.126 1.00 83.00 263 PRO A C 1
ATOM 1925 O O . PRO A 1 263 ? 12.071 19.692 -39.177 1.00 83.00 263 PRO A O 1
ATOM 1928 N N . PHE A 1 264 ? 11.279 17.900 -38.114 1.00 81.81 264 PHE A N 1
ATOM 1929 C CA . PHE A 1 264 ? 10.912 17.193 -39.346 1.00 81.81 264 PHE A CA 1
ATOM 1930 C C . PHE A 1 264 ? 9.476 17.476 -39.797 1.00 81.81 264 PHE A C 1
ATOM 1932 O O . PHE A 1 264 ? 9.165 17.339 -40.977 1.00 81.81 264 PHE A O 1
ATOM 1939 N N . LEU A 1 265 ? 8.607 17.949 -38.900 1.00 81.62 265 LEU A N 1
ATOM 1940 C CA . LEU A 1 265 ? 7.209 18.243 -39.227 1.00 81.62 265 LEU A CA 1
ATOM 1941 C C . LEU A 1 265 ? 7.114 19.335 -40.294 1.00 81.62 265 LEU A C 1
ATOM 1943 O O . LEU A 1 265 ? 7.700 20.406 -40.147 1.00 81.62 265 LEU A O 1
ATOM 1947 N N . SER A 1 266 ? 6.369 19.079 -41.362 1.00 72.88 266 SER A N 1
ATOM 1948 C CA . SER A 1 266 ? 6.111 20.044 -42.430 1.00 72.88 266 SER A CA 1
ATOM 1949 C C . SER A 1 266 ? 4.717 19.812 -43.010 1.00 72.88 266 SER A C 1
ATOM 1951 O O . SER A 1 266 ? 4.128 18.754 -42.800 1.00 72.88 266 SER A O 1
ATOM 1953 N N . ASN A 1 267 ? 4.203 20.786 -43.761 1.00 71.06 267 ASN A N 1
ATOM 1954 C CA . ASN A 1 267 ? 2.936 20.643 -44.485 1.00 71.06 267 ASN A CA 1
ATOM 1955 C C . ASN A 1 267 ? 3.110 19.921 -45.839 1.00 71.06 267 ASN A C 1
ATOM 1957 O O . ASN A 1 267 ? 2.200 19.957 -46.661 1.00 71.06 267 ASN A O 1
ATOM 1961 N N . LEU A 1 268 ? 4.273 19.309 -46.102 1.00 72.38 268 LEU A N 1
ATOM 1962 C CA . LEU A 1 268 ? 4.541 18.617 -47.362 1.00 72.38 268 LEU A CA 1
ATOM 1963 C C . LEU A 1 268 ? 3.703 17.327 -47.433 1.00 72.38 268 LEU A C 1
ATOM 1965 O O . LEU A 1 268 ? 3.841 16.473 -46.552 1.00 72.38 268 LEU A O 1
ATOM 1969 N N . PRO A 1 269 ? 2.874 17.131 -48.476 1.00 70.50 269 PRO A N 1
ATOM 1970 C CA . PRO A 1 269 ? 1.949 15.999 -48.555 1.00 70.50 269 PRO A CA 1
ATOM 1971 C C . PRO A 1 269 ? 2.643 14.636 -48.712 1.00 70.50 269 PRO A C 1
ATOM 1973 O O . PRO A 1 269 ? 1.995 13.609 -48.508 1.00 70.50 269 PRO A O 1
ATOM 1976 N N . GLY A 1 270 ? 3.938 14.612 -49.037 1.00 76.50 270 GLY A N 1
ATOM 1977 C CA . GLY A 1 270 ? 4.732 13.391 -49.173 1.00 76.50 270 GLY A CA 1
ATOM 1978 C C . GLY A 1 270 ? 5.420 12.890 -47.895 1.00 76.50 270 GLY A C 1
ATOM 1979 O O . GLY A 1 270 ? 5.819 11.732 -47.859 1.00 76.50 270 GLY A O 1
ATOM 1980 N N . LEU A 1 271 ? 5.565 13.703 -46.837 1.00 85.94 271 LEU A N 1
ATOM 1981 C CA . LEU A 1 271 ? 6.367 13.319 -45.664 1.00 85.94 271 LEU A CA 1
ATOM 1982 C C . LEU A 1 271 ? 5.525 12.683 -44.548 1.00 85.94 271 LEU A C 1
ATOM 1984 O O . LEU A 1 271 ? 4.743 13.364 -43.885 1.00 85.94 271 LEU A O 1
ATOM 1988 N N . HIS A 1 272 ? 5.764 11.401 -44.279 1.00 89.94 272 HIS A N 1
ATOM 1989 C CA . HIS A 1 272 ? 5.242 10.666 -43.128 1.00 89.94 272 HIS A CA 1
ATOM 1990 C C . HIS A 1 272 ? 6.305 10.579 -42.027 1.00 89.94 272 HIS A C 1
ATOM 1992 O O . HIS A 1 272 ? 7.443 10.183 -42.281 1.00 89.94 272 HIS A O 1
ATOM 1998 N N . VAL A 1 273 ? 5.933 10.935 -40.796 1.00 91.25 273 VAL A N 1
ATOM 1999 C CA . VAL A 1 273 ? 6.814 10.876 -39.621 1.00 91.25 273 VAL A CA 1
ATOM 2000 C C . VAL A 1 273 ? 6.202 9.932 -38.598 1.00 91.25 273 VAL A C 1
ATOM 2002 O O . VAL A 1 273 ? 5.155 10.226 -38.021 1.00 91.25 273 VAL A O 1
ATOM 2005 N N . ILE A 1 274 ? 6.871 8.810 -38.358 1.00 93.56 274 ILE A N 1
ATOM 2006 C CA . ILE A 1 274 ? 6.513 7.843 -37.323 1.00 93.56 274 ILE A CA 1
ATOM 2007 C C . ILE A 1 274 ? 7.517 8.018 -36.188 1.00 93.56 274 ILE A C 1
ATOM 2009 O O . ILE A 1 274 ? 8.715 7.874 -36.392 1.00 93.56 274 ILE A O 1
ATOM 2013 N N . ALA A 1 275 ? 7.044 8.351 -34.994 1.00 92.50 275 ALA A N 1
ATOM 2014 C CA . ALA A 1 275 ? 7.855 8.373 -33.785 1.00 92.50 275 ALA A CA 1
ATOM 2015 C C . ALA A 1 275 ? 7.483 7.177 -32.904 1.00 92.50 275 ALA A C 1
ATOM 2017 O O . ALA A 1 275 ? 6.293 6.951 -32.661 1.00 92.50 275 ALA A O 1
ATOM 2018 N N . THR A 1 276 ? 8.465 6.450 -32.376 1.00 91.56 276 THR A N 1
ATOM 2019 C CA . THR A 1 276 ? 8.240 5.591 -31.206 1.00 91.56 276 THR A CA 1
ATOM 2020 C C . THR A 1 276 ? 8.712 6.312 -29.947 1.00 91.56 276 THR A C 1
ATOM 2022 O O . THR A 1 276 ? 9.659 7.095 -29.982 1.00 91.56 276 THR A O 1
ATOM 2025 N N . SER A 1 277 ? 8.028 6.103 -28.825 1.00 88.00 277 SER A N 1
ATOM 2026 C CA . SER A 1 277 ? 8.452 6.638 -27.528 1.00 88.00 277 SER A CA 1
ATOM 2027 C C . SER A 1 277 ? 7.949 5.763 -26.378 1.00 88.00 277 SER A C 1
ATOM 2029 O O . SER A 1 277 ? 7.030 4.959 -26.538 1.00 88.00 277 SER A O 1
ATOM 2031 N N . ARG A 1 278 ? 8.530 5.893 -25.183 1.00 83.12 278 ARG A N 1
ATOM 2032 C CA . ARG A 1 278 ? 8.065 5.138 -23.998 1.00 83.12 278 ARG A CA 1
ATOM 2033 C C . ARG A 1 278 ? 6.760 5.709 -23.439 1.00 83.12 278 ARG A C 1
ATOM 2035 O O . ARG A 1 278 ? 5.824 4.976 -23.127 1.00 83.12 278 ARG A O 1
ATOM 2042 N N . ALA A 1 279 ? 6.666 7.037 -23.409 1.00 76.88 279 ALA A N 1
ATOM 2043 C CA . ALA A 1 279 ? 5.499 7.791 -22.959 1.00 76.88 279 ALA A CA 1
ATOM 2044 C C . ALA A 1 279 ? 5.017 8.794 -24.031 1.00 76.88 279 ALA A C 1
ATOM 2046 O O . ALA A 1 279 ? 5.784 9.154 -24.931 1.00 76.88 279 ALA A O 1
ATOM 2047 N N . PRO A 1 280 ? 3.763 9.285 -23.963 1.00 81.44 280 PRO A N 1
ATOM 2048 C CA . PRO A 1 280 ? 3.272 10.328 -24.861 1.00 81.44 280 PRO A CA 1
ATOM 2049 C C . PRO A 1 280 ? 4.100 11.616 -24.763 1.00 81.44 280 PRO A C 1
ATOM 2051 O O . PRO A 1 280 ? 4.148 12.264 -23.721 1.00 81.44 280 PRO A O 1
ATOM 2054 N N . LEU A 1 281 ? 4.712 12.029 -25.875 1.00 80.81 281 LEU A N 1
ATOM 2055 C CA . LEU A 1 281 ? 5.579 13.208 -25.901 1.00 80.81 281 LEU A CA 1
ATOM 2056 C C . LEU A 1 281 ? 4.795 14.507 -25.643 1.00 80.81 281 LEU A C 1
ATOM 2058 O O . LEU A 1 281 ? 3.954 14.930 -26.456 1.00 80.81 281 LEU A O 1
ATOM 2062 N N . ALA A 1 282 ? 5.107 15.152 -24.516 1.00 74.06 282 ALA A N 1
ATOM 2063 C CA . ALA A 1 282 ? 4.617 16.477 -24.158 1.00 74.06 282 ALA A CA 1
ATOM 2064 C C . ALA A 1 282 ? 5.061 17.515 -25.203 1.00 74.06 282 ALA A C 1
ATOM 2066 O O . ALA A 1 282 ? 6.186 17.493 -25.696 1.00 74.06 282 ALA A O 1
ATOM 2067 N N . GLY A 1 283 ? 4.158 18.423 -25.578 1.00 78.75 283 GLY A N 1
ATOM 2068 C CA . GLY A 1 283 ? 4.414 19.428 -26.615 1.00 78.75 283 GLY A CA 1
ATOM 2069 C C . GLY A 1 283 ? 4.141 18.983 -28.060 1.00 78.75 283 GLY A C 1
ATOM 2070 O O . GLY A 1 283 ? 4.063 19.857 -28.924 1.00 78.75 283 GLY A O 1
ATOM 2071 N N . LEU A 1 284 ? 3.907 17.694 -28.353 1.00 83.38 284 LEU A N 1
ATOM 2072 C CA . LEU A 1 284 ? 3.398 17.282 -29.677 1.00 83.38 284 LEU A CA 1
ATOM 2073 C C . LEU A 1 284 ? 1.880 17.455 -29.838 1.00 83.38 284 LEU A C 1
ATOM 2075 O O . LEU A 1 284 ? 1.396 17.409 -30.960 1.00 83.38 284 LEU A O 1
ATOM 2079 N N . ALA A 1 285 ? 1.115 17.703 -28.768 1.00 79.56 285 ALA A N 1
ATOM 2080 C CA . ALA A 1 285 ? -0.351 17.811 -28.837 1.00 79.56 285 ALA A CA 1
ATOM 2081 C C . ALA A 1 285 ? -0.857 18.846 -29.868 1.00 79.56 285 ALA A C 1
ATOM 2083 O O . ALA A 1 285 ? -1.822 18.583 -30.581 1.00 79.56 285 ALA A O 1
ATOM 2084 N N . GLN A 1 286 ? -0.166 19.984 -30.002 1.00 78.31 286 GLN A N 1
ATOM 2085 C CA . GLN A 1 286 ? -0.490 21.031 -30.984 1.00 78.31 286 GLN A CA 1
ATOM 2086 C C . GLN A 1 286 ? -0.330 20.557 -32.439 1.00 78.31 286 GLN A C 1
ATOM 2088 O O . GLN A 1 286 ? -1.043 21.030 -33.318 1.00 78.31 286 GLN A O 1
ATOM 2093 N N . CYS A 1 287 ? 0.545 19.577 -32.682 1.00 81.19 287 CYS A N 1
ATOM 2094 C CA . CYS A 1 287 ? 0.782 18.966 -33.990 1.00 81.19 287 CYS A CA 1
ATOM 2095 C C . CYS A 1 287 ? -0.236 17.862 -34.337 1.00 81.19 287 CYS A C 1
ATOM 2097 O O . CYS A 1 287 ? -0.093 17.219 -35.372 1.00 81.19 287 CYS A O 1
ATOM 2099 N N . ARG A 1 288 ? -1.224 17.605 -33.462 1.00 83.75 288 ARG A N 1
ATOM 2100 C CA . ARG A 1 288 ? -2.274 16.577 -33.613 1.00 83.75 288 ARG A CA 1
ATOM 2101 C C . ARG A 1 288 ? -1.743 15.216 -34.121 1.00 83.75 288 ARG A C 1
ATOM 2103 O O . ARG A 1 288 ? -2.210 14.725 -35.153 1.00 83.75 288 ARG A O 1
ATOM 2110 N N . PRO A 1 289 ? -0.765 14.597 -33.427 1.00 88.81 289 PRO A N 1
ATOM 2111 C CA . PRO A 1 289 ? -0.296 13.261 -33.767 1.00 88.81 289 PRO A CA 1
ATOM 2112 C C . PRO A 1 289 ? -1.438 12.249 -33.649 1.00 88.81 289 PRO A C 1
ATOM 2114 O O . PRO A 1 289 ? -2.194 12.286 -32.672 1.00 88.81 289 PRO A O 1
ATOM 2117 N N . ARG A 1 290 ? -1.513 11.296 -34.580 1.00 91.94 290 ARG A N 1
ATOM 2118 C CA . ARG A 1 290 ? -2.177 10.017 -34.300 1.00 91.94 290 ARG A CA 1
ATOM 2119 C C . ARG A 1 290 ? -1.347 9.275 -33.244 1.00 91.94 290 ARG A C 1
ATOM 2121 O O . ARG A 1 290 ? -0.118 9.351 -33.268 1.00 91.94 290 ARG A O 1
ATOM 2128 N N . ARG A 1 291 ? -1.989 8.637 -32.263 1.00 91.69 291 ARG A N 1
ATOM 2129 C CA . ARG A 1 291 ? -1.309 8.006 -31.119 1.00 91.69 291 ARG A CA 1
ATOM 2130 C C . ARG A 1 291 ? -1.815 6.587 -30.928 1.00 91.69 291 ARG A C 1
ATOM 2132 O O . ARG A 1 291 ? -3.009 6.411 -30.732 1.00 91.69 291 ARG A O 1
ATOM 2139 N N . LEU A 1 292 ? -0.892 5.630 -30.937 1.00 93.44 292 LEU A N 1
ATOM 2140 C CA . LEU A 1 292 ? -1.158 4.216 -30.689 1.00 93.44 292 LEU A CA 1
ATOM 2141 C C . LEU A 1 292 ? -0.477 3.876 -29.370 1.00 93.44 292 LEU A C 1
ATOM 2143 O O . LEU A 1 292 ? 0.741 4.015 -29.253 1.00 93.44 292 LEU A O 1
ATOM 2147 N N . ALA A 1 293 ? -1.250 3.485 -28.363 1.00 92.25 293 ALA A N 1
ATOM 2148 C CA . ALA A 1 293 ? -0.701 2.914 -27.141 1.00 92.25 293 ALA A CA 1
ATOM 2149 C C . ALA A 1 293 ? -0.617 1.399 -27.334 1.00 92.25 293 ALA A C 1
ATOM 2151 O O . ALA A 1 293 ? -1.618 0.712 -27.186 1.00 92.25 293 ALA A O 1
ATOM 2152 N N . LEU A 1 294 ? 0.564 0.915 -27.722 1.00 91.69 294 LEU A N 1
ATOM 2153 C CA . LEU A 1 294 ? 0.818 -0.484 -28.048 1.00 91.69 294 LEU A CA 1
ATOM 2154 C C . LEU A 1 294 ? 0.691 -1.342 -26.771 1.00 91.69 294 LEU A C 1
ATOM 2156 O O . LEU A 1 294 ? 1.511 -1.165 -25.860 1.00 91.69 294 LEU A O 1
ATOM 2160 N N . PRO A 1 295 ? -0.323 -2.224 -26.664 1.00 90.31 295 PRO A N 1
ATOM 2161 C CA . PRO A 1 295 ? -0.515 -3.064 -25.484 1.00 90.31 295 PRO A CA 1
ATOM 2162 C C . PRO A 1 295 ? 0.521 -4.201 -25.432 1.00 90.31 295 PRO A C 1
ATOM 2164 O O . PRO A 1 295 ? 1.230 -4.439 -26.417 1.00 90.31 295 PRO A O 1
ATOM 2167 N N . PRO A 1 296 ? 0.606 -4.958 -24.327 1.00 89.12 296 PRO A N 1
ATOM 2168 C CA . PRO A 1 296 ? 1.190 -6.299 -24.349 1.00 89.12 296 PRO A CA 1
ATOM 2169 C C . PRO A 1 296 ? 0.550 -7.180 -25.432 1.00 89.12 296 PRO A C 1
ATOM 2171 O O . PRO A 1 296 ? -0.585 -6.937 -25.842 1.00 89.12 296 PRO A O 1
ATOM 2174 N N . LEU A 1 297 ? 1.293 -8.174 -25.918 1.00 89.38 297 LEU A N 1
ATOM 2175 C CA . LEU A 1 297 ? 0.711 -9.279 -26.677 1.00 89.38 297 LEU A CA 1
ATOM 2176 C C . LEU A 1 297 ? -0.251 -10.061 -25.779 1.00 89.38 297 LEU A C 1
ATOM 2178 O O . LEU A 1 297 ? -0.026 -10.174 -24.574 1.00 89.38 297 LEU A O 1
ATOM 2182 N N . ALA A 1 298 ? -1.303 -10.608 -26.376 1.00 89.69 298 ALA A N 1
ATOM 2183 C CA . ALA A 1 298 ? -2.142 -11.592 -25.712 1.00 89.69 298 ALA A CA 1
ATOM 2184 C C . ALA A 1 298 ? -1.424 -12.958 -25.644 1.00 89.69 298 ALA A C 1
ATOM 2186 O O . ALA A 1 298 ? -0.454 -13.210 -26.366 1.00 89.69 298 ALA A O 1
ATOM 2187 N N . ASP A 1 299 ? -1.874 -13.826 -24.737 1.00 89.81 299 ASP A N 1
ATOM 2188 C CA . ASP A 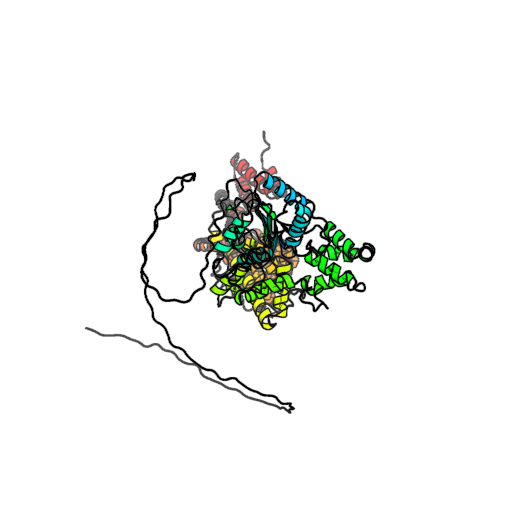1 299 ? -1.214 -15.107 -24.458 1.00 89.81 299 ASP A CA 1
ATOM 2189 C C . ASP A 1 299 ? -1.225 -16.054 -25.675 1.00 89.81 299 ASP A C 1
ATOM 2191 O O . ASP A 1 299 ? -0.290 -16.828 -25.855 1.00 89.81 299 ASP A O 1
ATOM 2195 N N . ASP A 1 300 ? -2.233 -15.961 -26.547 1.00 89.38 300 ASP A N 1
ATOM 2196 C CA . ASP A 1 300 ? -2.311 -16.691 -27.818 1.00 89.38 300 ASP A CA 1
ATOM 2197 C C . ASP A 1 300 ? -1.208 -16.259 -28.798 1.00 89.38 300 ASP A C 1
ATOM 2199 O O . ASP A 1 300 ? -0.479 -17.104 -29.314 1.00 89.38 300 ASP A O 1
ATOM 2203 N N . ALA A 1 301 ? -1.001 -14.951 -28.968 1.00 88.50 301 ALA A N 1
ATOM 2204 C CA . ALA A 1 301 ? 0.086 -14.396 -29.774 1.00 88.50 301 ALA A CA 1
ATOM 2205 C C . ALA A 1 301 ? 1.481 -14.784 -29.240 1.00 88.50 301 ALA A C 1
ATOM 2207 O O . ALA A 1 301 ? 2.417 -14.992 -30.016 1.00 88.50 301 ALA A O 1
ATOM 2208 N N . LEU A 1 302 ? 1.634 -14.912 -27.915 1.00 89.12 302 LEU A N 1
ATOM 2209 C CA . LEU A 1 302 ? 2.857 -15.450 -27.313 1.00 89.12 302 LEU A CA 1
ATOM 2210 C C . LEU A 1 302 ? 3.033 -16.948 -27.590 1.00 89.12 302 LEU A C 1
ATOM 2212 O O . LEU A 1 302 ? 4.142 -17.371 -27.917 1.00 89.12 302 LEU A O 1
ATOM 2216 N N . VAL A 1 303 ? 1.968 -17.748 -27.481 1.00 91.38 303 VAL A N 1
ATOM 2217 C CA . VAL A 1 303 ? 2.004 -19.180 -27.816 1.00 91.38 303 VAL A CA 1
ATOM 2218 C C . VAL A 1 303 ? 2.412 -19.384 -29.275 1.00 91.38 303 VAL A C 1
ATOM 2220 O O . VAL A 1 303 ? 3.279 -20.215 -29.538 1.00 91.38 303 VAL A O 1
ATOM 2223 N N . GLU A 1 304 ? 1.858 -18.606 -30.207 1.00 89.12 304 GLU A N 1
ATOM 2224 C CA . GLU A 1 304 ? 2.231 -18.638 -31.627 1.00 89.12 304 GLU A CA 1
ATOM 2225 C C . GLU A 1 304 ? 3.723 -18.332 -31.835 1.00 89.12 304 GLU A C 1
ATOM 2227 O O . GLU A 1 304 ? 4.417 -19.117 -32.484 1.00 89.12 304 GLU A O 1
ATOM 2232 N N . LEU A 1 305 ? 4.248 -17.273 -31.200 1.00 87.94 305 LEU A N 1
ATOM 2233 C CA . LEU A 1 305 ? 5.673 -16.919 -31.242 1.00 87.94 305 LEU A CA 1
ATOM 2234 C C . LEU A 1 305 ? 6.565 -18.067 -30.746 1.00 87.94 305 LEU A C 1
ATOM 2236 O O . LEU A 1 305 ? 7.535 -18.429 -31.415 1.00 87.94 305 LEU A O 1
ATOM 2240 N N . PHE A 1 306 ? 6.240 -18.667 -29.597 1.00 90.88 306 PHE A N 1
ATOM 2241 C CA . PHE A 1 306 ? 7.009 -19.789 -29.054 1.00 90.88 306 PHE A CA 1
ATOM 2242 C C . PHE A 1 306 ? 6.936 -21.030 -29.952 1.00 90.88 306 PHE A C 1
ATOM 2244 O O . PHE A 1 306 ? 7.967 -21.643 -30.221 1.00 90.88 306 PHE A O 1
ATOM 2251 N N . VAL A 1 307 ? 5.751 -21.390 -30.454 1.00 91.00 307 VAL A N 1
ATOM 2252 C CA . VAL A 1 307 ? 5.566 -22.523 -31.378 1.00 91.00 307 VAL A CA 1
ATOM 2253 C C . VAL A 1 307 ? 6.308 -22.289 -32.698 1.00 91.00 307 VAL A C 1
ATOM 2255 O O . VAL A 1 307 ? 6.865 -23.235 -33.253 1.00 91.00 307 VAL A O 1
ATOM 2258 N N . GLY A 1 308 ? 6.380 -21.045 -33.178 1.00 88.44 308 GLY A N 1
ATOM 2259 C CA . GLY A 1 308 ? 7.121 -20.671 -34.383 1.00 88.44 308 GLY A CA 1
ATOM 2260 C C . GLY A 1 308 ? 8.645 -20.806 -34.269 1.00 88.44 308 GLY A C 1
ATOM 2261 O O . GLY A 1 308 ? 9.299 -21.011 -35.289 1.00 88.44 308 GLY A O 1
ATOM 2262 N N . ILE A 1 309 ? 9.209 -20.715 -33.057 1.00 87.38 309 ILE A N 1
ATOM 2263 C CA . ILE A 1 309 ? 10.663 -20.797 -32.801 1.00 87.38 309 ILE A CA 1
ATOM 2264 C C . ILE A 1 309 ? 11.088 -22.187 -32.291 1.00 87.38 309 ILE A C 1
ATOM 2266 O O . ILE A 1 309 ? 12.137 -22.700 -32.683 1.00 87.38 309 ILE A O 1
ATOM 2270 N N . LEU A 1 310 ? 10.283 -22.805 -31.419 1.00 89.56 310 LEU A N 1
ATOM 2271 C CA . LEU A 1 310 ? 10.588 -24.083 -30.756 1.00 89.56 310 LEU A CA 1
ATOM 2272 C C . LEU A 1 310 ? 9.946 -25.302 -31.433 1.00 89.56 310 LEU A C 1
ATOM 2274 O O . LEU A 1 310 ? 10.355 -26.434 -31.179 1.00 89.56 310 LEU A O 1
ATOM 2278 N N . GLY A 1 311 ? 8.932 -25.089 -32.274 1.00 90.94 311 GLY A N 1
ATOM 2279 C CA . GLY A 1 311 ? 8.100 -26.152 -32.830 1.00 90.94 311 GLY A CA 1
ATOM 2280 C C . GLY A 1 311 ? 7.049 -26.676 -31.843 1.00 90.94 311 GLY A C 1
ATOM 2281 O O . GLY A 1 311 ? 7.221 -26.658 -30.623 1.00 90.94 311 GLY A O 1
ATOM 2282 N N . ALA A 1 312 ? 5.937 -27.177 -32.387 1.00 91.38 312 ALA A N 1
ATOM 2283 C CA . ALA A 1 312 ? 4.793 -27.644 -31.598 1.00 91.38 312 ALA A CA 1
ATOM 2284 C C . ALA A 1 312 ? 5.105 -28.860 -30.702 1.00 91.38 312 ALA A C 1
ATOM 2286 O O . ALA A 1 312 ? 4.471 -29.039 -29.668 1.00 91.38 312 ALA A O 1
ATOM 2287 N N . GLU A 1 313 ? 6.077 -29.696 -31.078 1.00 91.94 313 GLU A N 1
ATOM 2288 C CA . GLU A 1 313 ? 6.467 -30.881 -30.303 1.00 91.94 313 GLU A CA 1
ATOM 2289 C C . GLU A 1 313 ? 7.127 -30.499 -28.968 1.00 91.94 313 GLU A C 1
ATOM 2291 O O . GLU A 1 313 ? 6.729 -31.001 -27.916 1.00 91.94 313 GLU A O 1
ATOM 2296 N N . ARG A 1 314 ? 8.078 -29.549 -28.979 1.00 91.62 314 ARG A N 1
ATOM 2297 C CA . ARG A 1 314 ? 8.787 -29.112 -27.763 1.00 91.62 314 ARG A CA 1
ATOM 2298 C C . ARG A 1 314 ? 7.849 -28.414 -26.779 1.00 91.62 314 ARG A C 1
ATOM 2300 O O . ARG A 1 314 ? 7.960 -28.658 -25.579 1.00 91.62 314 ARG A O 1
ATOM 2307 N N . THR A 1 315 ? 6.928 -27.581 -27.270 1.00 92.00 315 THR A N 1
ATOM 2308 C CA . THR A 1 315 ? 5.947 -26.874 -26.426 1.00 92.00 315 THR A CA 1
ATOM 2309 C C . THR A 1 315 ? 4.865 -27.807 -25.875 1.00 92.00 315 THR A C 1
ATOM 2311 O O . THR A 1 315 ? 4.426 -27.625 -24.739 1.00 92.00 315 THR A O 1
ATOM 2314 N N . ALA A 1 316 ? 4.474 -28.847 -26.621 1.00 92.81 316 ALA A N 1
ATOM 2315 C CA . ALA A 1 316 ? 3.520 -29.859 -26.164 1.00 92.81 316 ALA A CA 1
ATOM 2316 C C . ALA A 1 316 ? 4.105 -30.865 -25.152 1.00 92.81 316 ALA A C 1
ATOM 2318 O O . ALA A 1 316 ? 3.337 -31.515 -24.443 1.00 92.81 316 ALA A O 1
ATOM 2319 N N . ALA A 1 317 ? 5.435 -30.992 -25.058 1.00 93.00 317 ALA A N 1
ATOM 2320 C CA . ALA A 1 317 ? 6.097 -31.916 -24.133 1.00 93.00 317 ALA A CA 1
ATOM 2321 C C . ALA A 1 317 ? 5.967 -31.514 -22.647 1.00 93.00 317 ALA A C 1
ATOM 2323 O O . ALA A 1 317 ? 5.904 -32.382 -21.779 1.00 93.00 317 ALA A O 1
ATOM 2324 N N . GLU A 1 318 ? 5.897 -30.212 -22.340 1.00 94.12 318 GLU A N 1
ATOM 2325 C CA . GLU A 1 318 ? 5.811 -29.683 -20.967 1.00 94.12 318 GLU A CA 1
ATOM 2326 C C . GLU A 1 318 ? 4.646 -28.673 -20.818 1.00 94.12 318 GLU A C 1
ATOM 2328 O O . GLU A 1 318 ? 4.871 -27.507 -20.490 1.00 94.12 318 GLU A O 1
ATOM 2333 N N . PRO A 1 319 ? 3.376 -29.065 -21.043 1.00 94.06 319 PRO A N 1
ATOM 2334 C CA . PRO A 1 319 ? 2.281 -28.116 -21.274 1.00 94.06 319 PRO A CA 1
ATOM 2335 C C . PRO A 1 319 ? 1.973 -27.207 -20.072 1.00 94.06 319 PRO A C 1
ATOM 2337 O O . PRO A 1 319 ? 1.612 -26.045 -20.251 1.00 94.06 319 PRO A O 1
ATOM 2340 N N . ALA A 1 320 ? 2.139 -27.704 -18.841 1.00 95.56 320 ALA A N 1
ATOM 2341 C CA . ALA A 1 320 ? 1.923 -26.910 -17.631 1.00 95.56 320 ALA A CA 1
ATOM 2342 C C . ALA A 1 320 ? 3.020 -25.850 -17.425 1.00 95.56 320 ALA A C 1
ATOM 2344 O O . ALA A 1 320 ? 2.704 -24.695 -17.136 1.00 95.56 320 ALA A O 1
ATOM 2345 N N . ALA A 1 321 ? 4.288 -26.226 -17.626 1.00 94.06 321 ALA A N 1
ATOM 2346 C CA . ALA A 1 321 ? 5.421 -25.307 -17.543 1.00 94.06 321 ALA A CA 1
ATOM 2347 C C . ALA A 1 321 ? 5.419 -24.306 -18.705 1.00 94.06 321 ALA A C 1
ATOM 2349 O O . ALA A 1 321 ? 5.655 -23.123 -18.491 1.00 94.06 321 ALA A O 1
ATOM 2350 N N . PHE A 1 322 ? 5.060 -24.739 -19.915 1.00 96.19 322 PHE A N 1
ATOM 2351 C CA . PHE A 1 322 ? 4.903 -23.854 -21.066 1.00 96.19 322 PHE A CA 1
ATOM 2352 C C . PHE A 1 322 ? 3.816 -22.793 -20.838 1.00 96.19 322 PHE A C 1
ATOM 2354 O O . PHE A 1 322 ? 4.043 -21.610 -21.089 1.00 96.19 322 PHE A O 1
ATOM 2361 N N . ALA A 1 323 ? 2.669 -23.179 -20.271 1.00 95.00 323 ALA A N 1
ATOM 2362 C CA . ALA A 1 323 ? 1.629 -22.223 -19.902 1.00 95.00 323 ALA A CA 1
ATOM 2363 C C . ALA A 1 323 ? 2.091 -21.231 -18.811 1.00 95.00 323 ALA A C 1
ATOM 2365 O O . ALA A 1 323 ? 1.681 -20.071 -18.833 1.00 95.00 323 ALA A O 1
ATOM 2366 N N . GLU A 1 324 ? 2.946 -21.651 -17.871 1.00 94.94 324 GLU A N 1
ATOM 2367 C CA . GLU A 1 324 ? 3.543 -20.745 -16.876 1.00 94.94 324 GLU A CA 1
ATOM 2368 C C . GLU A 1 324 ? 4.623 -19.836 -17.483 1.00 94.94 324 GLU A C 1
ATOM 2370 O O . GLU A 1 324 ? 4.688 -18.662 -17.124 1.00 94.94 324 GLU A O 1
ATOM 2375 N N . LEU A 1 325 ? 5.404 -20.311 -18.460 1.00 94.00 325 LEU A N 1
ATOM 2376 C CA . LEU A 1 325 ? 6.366 -19.490 -19.202 1.00 94.00 325 LEU A CA 1
ATOM 2377 C C . LEU A 1 325 ? 5.658 -18.353 -19.951 1.00 94.00 325 LEU A C 1
ATOM 2379 O O . LEU A 1 325 ? 6.064 -17.198 -19.833 1.00 94.00 325 LEU A O 1
ATOM 2383 N N . VAL A 1 326 ? 4.559 -18.658 -20.650 1.00 93.94 326 VAL A N 1
ATOM 2384 C CA . VAL A 1 326 ? 3.726 -17.655 -21.338 1.00 93.94 326 VAL A CA 1
ATOM 2385 C C . VAL A 1 326 ? 3.192 -16.613 -20.347 1.00 93.94 326 VAL A C 1
ATOM 2387 O O . VAL A 1 326 ? 3.390 -15.415 -20.563 1.00 93.94 326 VAL A O 1
ATOM 2390 N N . ARG A 1 327 ? 2.621 -17.047 -19.210 1.00 92.12 327 ARG A N 1
ATOM 2391 C CA . ARG A 1 327 ? 2.179 -16.137 -18.134 1.00 92.12 327 ARG A CA 1
ATOM 2392 C C . ARG A 1 327 ? 3.323 -15.277 -17.589 1.00 92.12 327 ARG A C 1
ATOM 2394 O O . ARG A 1 327 ? 3.154 -14.071 -17.412 1.00 92.12 327 ARG A O 1
ATOM 2401 N N . THR A 1 328 ? 4.499 -15.864 -17.371 1.00 89.38 328 THR A N 1
ATOM 2402 C CA . THR A 1 328 ? 5.702 -15.174 -16.870 1.00 89.38 328 THR A CA 1
ATOM 2403 C C . THR A 1 328 ? 6.195 -14.106 -17.858 1.00 89.38 328 THR A C 1
ATOM 2405 O O . THR A 1 328 ? 6.621 -13.020 -17.450 1.00 89.38 328 THR A O 1
ATOM 2408 N N . CYS A 1 329 ? 6.072 -14.336 -19.168 1.00 88.75 329 CYS A N 1
ATOM 2409 C CA . CYS A 1 329 ? 6.376 -13.327 -20.185 1.00 88.75 329 CYS A CA 1
ATOM 2410 C C . CYS A 1 329 ? 5.434 -12.107 -20.150 1.00 88.75 329 CYS A C 1
ATOM 2412 O O . CYS A 1 329 ? 5.836 -11.050 -20.635 1.00 88.75 329 CYS A O 1
ATOM 2414 N N . GLN A 1 330 ? 4.229 -12.210 -19.565 1.00 87.44 330 GLN A N 1
ATOM 2415 C CA . GLN A 1 330 ? 3.254 -11.113 -19.391 1.00 87.44 330 GLN A CA 1
ATOM 2416 C C . GLN A 1 330 ? 2.998 -10.295 -20.674 1.00 87.44 330 GLN A C 1
ATOM 2418 O O . GLN A 1 330 ? 2.950 -9.063 -20.651 1.00 87.44 330 GLN A O 1
ATOM 2423 N N . GLY A 1 331 ? 2.905 -10.967 -21.823 1.00 87.25 331 GLY A N 1
ATOM 2424 C CA . GLY A 1 331 ? 2.700 -10.305 -23.113 1.00 87.25 331 GLY A CA 1
ATOM 2425 C C . GLY A 1 331 ? 3.883 -9.471 -23.628 1.00 87.25 331 GLY A C 1
ATOM 2426 O O . GLY A 1 331 ? 3.693 -8.666 -24.539 1.00 87.25 331 GLY A O 1
ATOM 2427 N N . VAL A 1 332 ? 5.097 -9.598 -23.075 1.00 88.81 332 VAL A N 1
ATOM 2428 C CA . VAL A 1 332 ? 6.267 -8.812 -23.512 1.00 88.81 332 VAL A CA 1
ATOM 2429 C C . VAL A 1 332 ? 7.094 -9.582 -24.560 1.00 88.81 332 VAL A C 1
ATOM 2431 O O . VAL A 1 332 ? 7.791 -10.532 -24.191 1.00 88.81 332 VAL A O 1
ATOM 2434 N N . PRO A 1 333 ? 7.105 -9.161 -25.848 1.00 87.38 333 PRO A N 1
ATOM 2435 C CA . PRO A 1 333 ? 7.800 -9.879 -26.920 1.00 87.38 333 PRO A CA 1
ATOM 2436 C C . PRO A 1 333 ? 9.296 -10.059 -26.670 1.00 87.38 333 PRO A C 1
ATOM 2438 O O . PRO A 1 333 ? 9.824 -11.127 -26.944 1.00 87.38 333 PRO A O 1
ATOM 2441 N N . LEU A 1 334 ? 9.980 -9.048 -26.115 1.00 85.31 334 LEU A N 1
ATOM 2442 C CA . LEU A 1 334 ? 11.412 -9.138 -25.807 1.00 85.31 334 LEU A CA 1
ATOM 2443 C C . LEU A 1 334 ? 11.724 -10.340 -24.900 1.00 85.31 334 LEU A C 1
ATOM 2445 O O . LEU A 1 334 ? 12.626 -11.115 -25.199 1.00 85.31 334 LEU A O 1
ATOM 2449 N N . VAL A 1 335 ? 10.953 -10.528 -23.824 1.00 87.81 335 VAL A N 1
ATOM 2450 C CA . VAL A 1 335 ? 11.145 -11.655 -22.897 1.00 87.81 335 VAL A CA 1
ATOM 2451 C C . VAL A 1 335 ? 10.883 -12.978 -23.610 1.00 87.81 335 VAL A C 1
ATOM 2453 O O . VAL A 1 335 ? 11.689 -13.897 -23.500 1.00 87.81 335 VAL A O 1
ATOM 2456 N N . ALA A 1 336 ? 9.783 -13.063 -24.362 1.00 88.69 336 ALA A N 1
ATOM 2457 C CA . ALA A 1 336 ? 9.385 -14.284 -25.053 1.00 88.69 336 ALA A CA 1
ATOM 2458 C C . ALA A 1 336 ? 10.398 -14.706 -26.129 1.00 88.69 336 ALA A C 1
ATOM 2460 O O . ALA A 1 336 ? 10.807 -15.861 -26.150 1.00 88.69 336 ALA A O 1
ATOM 2461 N N . SER A 1 337 ? 10.883 -13.775 -26.956 1.00 86.62 337 SER A N 1
ATOM 2462 C CA . SER A 1 337 ? 11.897 -14.062 -27.977 1.00 86.62 337 SER A CA 1
ATOM 2463 C C . SER A 1 337 ? 13.233 -14.504 -27.377 1.00 86.62 337 SER A C 1
ATOM 2465 O O . SER A 1 337 ? 13.848 -15.426 -27.905 1.00 86.62 337 SER A O 1
ATOM 2467 N N . HIS A 1 338 ? 13.683 -13.903 -26.267 1.00 85.56 338 HIS A N 1
ATOM 2468 C CA . HIS A 1 338 ? 14.911 -14.350 -25.596 1.00 85.56 338 HIS A CA 1
ATOM 2469 C C . HIS A 1 338 ? 14.732 -15.695 -24.873 1.00 85.56 338 HIS A C 1
ATOM 2471 O O . HIS A 1 338 ? 15.642 -16.517 -24.915 1.00 85.56 338 HIS A O 1
ATOM 2477 N N . ALA A 1 339 ? 13.568 -15.963 -24.270 1.00 88.38 339 ALA A N 1
ATOM 2478 C CA . ALA A 1 339 ? 13.253 -17.273 -23.693 1.00 88.38 339 ALA A CA 1
ATOM 2479 C C . ALA A 1 339 ? 13.182 -18.371 -24.766 1.00 88.38 339 ALA A C 1
ATOM 2481 O O . ALA A 1 339 ? 13.741 -19.450 -24.586 1.00 88.38 339 ALA A O 1
ATOM 2482 N N . ALA A 1 340 ? 12.545 -18.081 -25.904 1.00 88.50 340 ALA A N 1
ATOM 2483 C CA . ALA A 1 340 ? 12.471 -18.989 -27.041 1.00 88.50 340 ALA A CA 1
ATOM 2484 C C . ALA A 1 340 ? 13.854 -19.234 -27.662 1.00 88.50 340 ALA A C 1
ATOM 2486 O O . ALA A 1 340 ? 14.189 -20.378 -27.937 1.00 88.50 340 ALA A O 1
ATOM 2487 N N . GLY A 1 341 ? 14.682 -18.195 -27.821 1.00 85.12 341 GLY A N 1
ATOM 2488 C CA . GLY A 1 341 ? 16.070 -18.339 -28.272 1.00 85.12 341 GLY A CA 1
ATOM 2489 C C . GLY A 1 341 ? 16.900 -19.212 -27.328 1.00 85.12 341 GLY A C 1
ATOM 2490 O O . GLY A 1 341 ? 17.515 -20.174 -27.769 1.00 85.12 341 GLY A O 1
ATOM 2491 N N . LEU A 1 342 ? 16.832 -18.962 -26.015 1.00 85.56 342 LEU A N 1
ATOM 2492 C CA . LEU A 1 342 ? 17.561 -19.748 -25.013 1.00 85.56 342 LEU A CA 1
ATOM 2493 C C . LEU A 1 342 ? 17.165 -21.236 -25.015 1.00 85.56 342 LEU A C 1
ATOM 2495 O O . LEU A 1 342 ? 18.035 -22.094 -24.905 1.00 85.56 342 LEU A O 1
ATOM 2499 N N . LEU A 1 343 ? 15.870 -21.540 -25.156 1.00 88.81 343 LEU A N 1
ATOM 2500 C CA . LEU A 1 343 ? 15.353 -22.914 -25.248 1.00 88.81 343 LEU A CA 1
ATOM 2501 C C . LEU A 1 343 ? 15.625 -23.575 -26.613 1.00 88.81 343 LEU A C 1
ATOM 2503 O O . LEU A 1 343 ? 15.673 -24.800 -26.695 1.00 88.81 343 LEU A O 1
ATOM 2507 N N . HIS A 1 344 ? 15.795 -22.786 -27.678 1.00 87.62 344 HIS A N 1
ATOM 2508 C CA . HIS A 1 344 ? 16.197 -23.266 -29.003 1.00 87.62 344 HIS A CA 1
ATOM 2509 C C . HIS A 1 344 ? 17.690 -23.630 -29.027 1.00 87.62 344 HIS A C 1
ATOM 2511 O O . HIS A 1 344 ? 18.058 -24.705 -29.497 1.00 87.62 344 HIS A O 1
ATOM 2517 N N . ASP A 1 345 ? 18.535 -22.761 -28.467 1.00 84.12 345 ASP A N 1
ATOM 2518 C CA . ASP A 1 345 ? 19.990 -22.931 -28.403 1.00 84.12 345 ASP A CA 1
ATOM 2519 C C . ASP A 1 345 ? 20.427 -23.984 -27.364 1.00 84.12 345 ASP A C 1
ATOM 2521 O O . ASP A 1 345 ? 21.540 -24.505 -27.451 1.00 84.12 345 ASP A O 1
ATOM 2525 N N . ARG A 1 346 ? 19.562 -24.313 -26.389 1.00 86.75 346 ARG A N 1
ATOM 2526 C CA . ARG A 1 346 ? 19.769 -25.359 -25.364 1.00 86.75 346 ARG A CA 1
ATOM 2527 C C . ARG A 1 346 ? 18.579 -26.331 -25.294 1.00 86.75 346 ARG A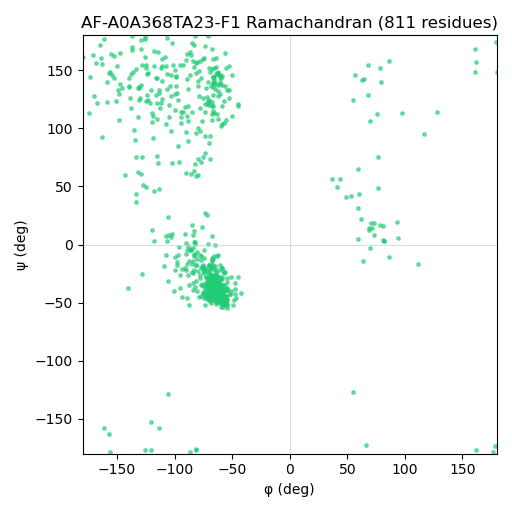 C 1
ATOM 2529 O O . ARG A 1 346 ? 17.785 -26.250 -24.352 1.00 86.75 346 ARG A O 1
ATOM 2536 N N . PRO A 1 347 ? 18.422 -27.259 -26.260 1.00 86.56 347 PRO A N 1
ATOM 2537 C CA . PRO A 1 347 ? 17.301 -28.206 -26.291 1.00 86.56 347 PRO A CA 1
ATOM 2538 C C . PRO A 1 347 ? 17.171 -29.085 -25.036 1.00 86.56 347 PRO A C 1
ATOM 2540 O O . PRO A 1 347 ? 16.081 -29.577 -24.741 1.00 86.56 347 PRO A O 1
ATOM 2543 N N . GLU A 1 348 ? 18.271 -29.289 -24.308 1.00 88.81 348 GLU A N 1
ATOM 2544 C CA . GLU A 1 348 ? 18.350 -30.044 -23.057 1.00 88.81 348 GLU A CA 1
ATOM 2545 C C . GLU A 1 348 ? 17.778 -29.314 -21.831 1.00 88.81 348 GLU A C 1
ATOM 2547 O O . GLU A 1 348 ? 17.476 -29.974 -20.837 1.00 88.81 348 GLU A O 1
ATOM 2552 N N . LEU A 1 349 ? 17.606 -27.987 -21.887 1.00 89.38 349 LEU A N 1
ATOM 2553 C CA . LEU A 1 349 ? 17.047 -27.190 -20.792 1.00 89.38 349 LEU A CA 1
ATOM 2554 C C . LEU A 1 349 ? 15.527 -27.435 -20.679 1.00 89.38 349 LEU A C 1
ATOM 2556 O O . LEU A 1 349 ? 14.796 -27.164 -21.642 1.00 89.38 349 LEU A O 1
ATOM 2560 N N . PRO A 1 350 ? 15.005 -27.917 -19.532 1.00 93.69 350 PRO A N 1
ATOM 2561 C CA . PRO A 1 350 ? 13.567 -28.052 -19.319 1.00 93.69 350 PRO A CA 1
ATOM 2562 C C . PRO A 1 350 ? 12.870 -26.687 -19.288 1.00 93.69 350 PRO A C 1
ATOM 2564 O O . PRO A 1 350 ? 13.394 -25.719 -18.732 1.00 93.69 350 PRO A O 1
ATOM 2567 N N . ILE A 1 351 ? 11.647 -26.612 -19.818 1.00 94.25 351 ILE A N 1
ATOM 2568 C CA . ILE A 1 351 ? 10.841 -25.383 -19.768 1.00 94.25 351 ILE A CA 1
ATOM 2569 C C . ILE A 1 351 ? 10.527 -25.027 -18.308 1.00 94.25 351 ILE A C 1
ATOM 2571 O O . ILE A 1 351 ? 10.603 -23.856 -17.934 1.00 94.25 351 ILE A O 1
ATOM 2575 N N . GLY A 1 352 ? 10.240 -26.033 -17.473 1.00 92.75 352 GLY A N 1
ATOM 2576 C CA . GLY A 1 352 ? 10.021 -25.843 -16.034 1.00 92.75 352 GLY A CA 1
ATOM 2577 C C . GLY A 1 352 ? 11.209 -25.203 -15.310 1.00 92.75 352 GLY A C 1
ATOM 2578 O O . GLY A 1 352 ? 11.016 -24.286 -14.518 1.00 92.75 352 GLY A O 1
ATOM 2579 N N . GLU A 1 353 ? 12.440 -25.606 -15.642 1.00 92.06 353 GLU A N 1
ATOM 2580 C CA . GLU A 1 353 ? 13.643 -25.049 -15.013 1.00 92.06 353 GLU A CA 1
ATOM 2581 C C . GLU A 1 353 ? 13.801 -23.557 -15.338 1.00 92.06 353 GLU A C 1
ATOM 2583 O O . GLU A 1 353 ? 14.071 -22.750 -14.448 1.00 92.06 353 GLU A O 1
ATOM 2588 N N . LEU A 1 354 ? 13.578 -23.158 -16.598 1.00 89.31 354 LEU A N 1
ATOM 2589 C CA . LEU A 1 354 ? 13.630 -21.746 -16.984 1.00 89.31 354 LEU A CA 1
ATOM 2590 C C . LEU A 1 354 ? 12.563 -20.913 -16.255 1.00 89.31 354 LEU A C 1
ATOM 2592 O O . LEU A 1 354 ? 12.859 -19.804 -15.811 1.00 89.31 354 LEU A O 1
ATOM 2596 N N . VAL A 1 355 ? 11.351 -21.451 -16.089 1.00 91.94 355 VAL A N 1
ATOM 2597 C CA . VAL A 1 355 ? 10.272 -20.807 -15.322 1.00 91.94 355 VAL A CA 1
ATOM 2598 C C . VAL A 1 355 ? 10.671 -20.607 -13.859 1.00 91.94 355 VAL A C 1
ATOM 2600 O O . VAL A 1 355 ? 10.579 -19.484 -13.358 1.00 91.94 355 VAL A O 1
ATOM 2603 N N . ASP A 1 356 ? 11.177 -21.648 -13.195 1.00 87.38 356 ASP A N 1
ATOM 2604 C CA . ASP A 1 356 ? 11.626 -21.568 -11.800 1.00 87.38 356 ASP A CA 1
ATOM 2605 C C . ASP A 1 356 ? 12.742 -20.522 -11.636 1.00 87.38 356 ASP A C 1
ATOM 2607 O O . ASP A 1 356 ? 12.683 -19.665 -10.750 1.00 87.38 356 ASP A O 1
ATOM 2611 N N . ARG A 1 357 ? 13.709 -20.501 -12.564 1.00 87.25 357 ARG A N 1
ATOM 2612 C CA . ARG A 1 357 ? 14.790 -19.502 -12.609 1.00 87.25 357 ARG A CA 1
ATOM 2613 C C . ARG A 1 357 ? 14.267 -18.074 -12.779 1.00 87.25 357 ARG A C 1
ATOM 2615 O O . ARG A 1 357 ? 14.774 -17.173 -12.111 1.00 87.25 357 ARG A O 1
ATOM 2622 N N . MET A 1 358 ? 13.273 -17.851 -13.644 1.00 86.94 358 MET A N 1
ATOM 2623 C CA . MET A 1 358 ? 12.633 -16.538 -13.835 1.00 86.94 358 MET A CA 1
ATOM 2624 C C . MET A 1 358 ? 11.853 -16.097 -12.586 1.00 86.94 358 MET A C 1
ATOM 2626 O O . MET A 1 358 ? 11.857 -14.909 -12.260 1.00 86.94 358 MET A O 1
ATOM 2630 N N . ALA A 1 359 ? 11.231 -17.037 -11.868 1.00 82.00 359 ALA A N 1
ATOM 2631 C CA . ALA A 1 359 ? 10.509 -16.785 -10.621 1.00 82.00 359 ALA A CA 1
ATOM 2632 C C . ALA A 1 359 ? 11.429 -16.536 -9.406 1.00 82.00 359 ALA A C 1
ATOM 2634 O O . ALA A 1 359 ? 10.999 -15.908 -8.432 1.00 82.00 359 ALA A O 1
ATOM 2635 N N . GLU A 1 360 ? 12.672 -17.024 -9.445 1.00 78.50 360 GLU A N 1
ATOM 2636 C CA . GLU A 1 360 ? 13.690 -16.810 -8.409 1.00 78.50 360 GLU A CA 1
ATOM 2637 C C . GLU A 1 360 ? 14.524 -15.538 -8.644 1.00 78.50 360 GLU A C 1
ATOM 2639 O O . GLU A 1 360 ? 14.709 -14.748 -7.719 1.00 78.50 360 GLU A O 1
ATOM 2644 N N . HIS A 1 361 ? 14.998 -15.312 -9.874 1.00 75.56 361 HIS A N 1
ATOM 2645 C CA . HIS A 1 361 ? 15.996 -14.279 -10.187 1.00 75.56 361 HIS A CA 1
ATOM 2646 C C . HIS A 1 361 ? 15.444 -13.058 -10.942 1.00 75.56 361 HIS A C 1
ATOM 2648 O O . HIS A 1 361 ? 16.161 -12.071 -11.123 1.00 75.56 361 HIS A O 1
ATOM 2654 N N . GLY A 1 362 ? 14.191 -13.107 -11.401 1.00 77.31 362 GLY A N 1
ATOM 2655 C CA . GLY A 1 362 ? 13.633 -12.141 -12.347 1.00 77.31 362 GLY A CA 1
ATOM 2656 C C . GLY A 1 362 ? 13.926 -12.516 -13.804 1.00 77.31 362 GLY A C 1
ATOM 2657 O O . GLY A 1 362 ? 14.855 -13.266 -14.116 1.00 77.31 362 GLY A O 1
ATOM 2658 N N . ARG A 1 363 ? 13.115 -11.992 -14.726 1.00 86.12 363 ARG A N 1
ATOM 2659 C CA . ARG A 1 363 ? 13.054 -12.450 -16.121 1.00 86.12 363 ARG A CA 1
ATOM 2660 C C . ARG A 1 363 ? 14.303 -12.056 -16.891 1.00 86.12 363 ARG A C 1
ATOM 2662 O O . ARG A 1 363 ? 14.864 -12.885 -17.596 1.00 86.12 363 ARG A O 1
ATOM 2669 N N . LEU A 1 364 ? 14.764 -10.814 -16.730 1.00 84.25 364 LEU A N 1
ATOM 2670 C CA . LEU A 1 364 ? 15.987 -10.349 -17.396 1.00 84.25 364 LEU A CA 1
ATOM 2671 C C . LEU A 1 364 ? 17.220 -11.144 -16.942 1.00 84.25 364 LEU A C 1
ATOM 2673 O O . LEU A 1 364 ? 17.966 -11.635 -17.783 1.00 84.25 364 LEU A O 1
ATOM 2677 N N . ALA A 1 365 ? 17.407 -11.322 -15.631 1.00 79.44 365 ALA A N 1
ATOM 2678 C CA . ALA A 1 365 ? 18.578 -12.009 -15.089 1.00 79.44 365 ALA A CA 1
ATOM 2679 C C . ALA A 1 365 ? 18.604 -13.506 -15.445 1.00 79.44 365 ALA A C 1
ATOM 2681 O O . ALA A 1 365 ? 19.656 -14.022 -15.817 1.00 79.44 365 ALA A O 1
ATOM 2682 N N . ALA A 1 366 ? 17.455 -14.192 -15.397 1.00 81.62 366 ALA A N 1
ATOM 2683 C CA . ALA A 1 366 ? 17.356 -15.610 -15.748 1.00 81.62 366 ALA A CA 1
ATOM 2684 C C . ALA A 1 366 ? 17.688 -15.908 -17.225 1.00 81.62 366 ALA A C 1
ATOM 2686 O O . ALA A 1 366 ? 18.147 -17.012 -17.528 1.00 81.62 366 ALA A O 1
ATOM 2687 N N . LEU A 1 367 ? 17.479 -14.929 -18.117 1.00 82.19 367 LEU A N 1
ATOM 2688 C CA . LEU A 1 367 ? 17.729 -15.010 -19.562 1.00 82.19 367 LEU A CA 1
ATOM 2689 C C . LEU A 1 367 ? 19.151 -14.584 -19.987 1.00 82.19 367 LEU A C 1
ATOM 2691 O O . LEU A 1 367 ? 19.510 -14.747 -21.150 1.00 82.19 367 LEU A O 1
ATOM 2695 N N . GLU A 1 368 ? 19.967 -14.039 -19.080 1.00 76.50 368 GLU A N 1
ATOM 2696 C CA . GLU A 1 368 ? 21.369 -13.663 -19.353 1.00 76.50 368 GLU A CA 1
ATOM 2697 C C . GLU A 1 368 ? 22.372 -14.811 -19.135 1.00 76.50 368 GLU A C 1
ATOM 2699 O O . GLU A 1 368 ? 23.538 -14.716 -19.523 1.00 76.50 368 GLU A O 1
ATOM 2704 N N . ASP A 1 369 ? 21.942 -15.876 -18.467 1.00 64.69 369 ASP A N 1
ATOM 2705 C CA . ASP A 1 369 ? 22.814 -16.895 -17.891 1.00 64.69 369 ASP A CA 1
ATOM 2706 C C . ASP A 1 369 ? 23.515 -17.776 -18.942 1.00 64.69 369 ASP A C 1
ATOM 2708 O O . ASP A 1 369 ? 22.892 -18.477 -19.748 1.00 64.69 369 ASP A O 1
ATOM 2712 N N . GLY A 1 370 ? 24.848 -17.749 -18.921 1.00 54.12 370 GLY A N 1
ATOM 2713 C CA . GLY A 1 370 ? 25.701 -18.414 -19.904 1.00 54.12 370 GLY A CA 1
ATOM 2714 C C . GLY A 1 370 ? 25.740 -17.737 -21.281 1.00 54.12 370 GLY A C 1
ATOM 2715 O O . GLY A 1 370 ? 26.130 -18.388 -22.245 1.00 54.12 370 GLY A O 1
ATOM 2716 N N . ASN A 1 371 ? 25.339 -16.464 -21.398 1.00 58.72 371 ASN A N 1
ATOM 2717 C CA . ASN A 1 371 ? 25.571 -15.657 -22.598 1.00 58.72 371 ASN A CA 1
ATOM 2718 C C . ASN A 1 371 ? 26.423 -14.421 -22.269 1.00 58.72 371 ASN A C 1
ATOM 2720 O O . ASN A 1 371 ? 25.931 -13.453 -21.687 1.00 58.72 371 ASN A O 1
ATOM 2724 N N . ASP A 1 372 ? 27.702 -14.438 -22.652 1.00 52.25 372 ASP A N 1
ATOM 2725 C CA . ASP A 1 372 ? 28.632 -13.312 -22.471 1.00 52.25 372 ASP A CA 1
ATOM 2726 C C . ASP A 1 372 ? 28.615 -12.278 -23.608 1.00 52.25 372 ASP A C 1
ATOM 2728 O O . ASP A 1 372 ? 29.237 -11.221 -23.477 1.00 52.25 372 ASP A O 1
ATOM 2732 N N . ASP A 1 373 ? 27.853 -12.509 -24.684 1.00 58.31 373 ASP A N 1
ATOM 2733 C CA . ASP A 1 373 ? 27.682 -11.506 -25.732 1.00 58.31 373 ASP A CA 1
ATOM 2734 C C . ASP A 1 373 ? 26.722 -10.394 -25.279 1.00 58.31 373 ASP A C 1
ATOM 2736 O O . ASP A 1 373 ? 25.497 -10.545 -25.219 1.00 58.31 373 ASP A O 1
ATOM 2740 N N . THR A 1 374 ? 27.295 -9.226 -24.989 1.00 51.53 374 THR A N 1
ATOM 2741 C CA . THR A 1 374 ? 26.550 -8.023 -24.596 1.00 51.53 374 THR A CA 1
ATOM 2742 C C . THR A 1 374 ? 25.654 -7.464 -25.705 1.00 51.53 374 THR A C 1
ATOM 2744 O O . THR A 1 374 ? 24.805 -6.626 -25.410 1.00 51.53 374 THR A O 1
ATOM 2747 N N . MET A 1 375 ? 25.754 -7.938 -26.950 1.00 50.22 375 MET A N 1
ATOM 2748 C CA . MET A 1 375 ? 24.833 -7.573 -28.035 1.00 50.22 375 MET A CA 1
ATOM 2749 C C . MET A 1 375 ? 23.544 -8.409 -28.049 1.00 50.22 375 MET A C 1
ATOM 2751 O O . MET A 1 375 ? 22.586 -8.021 -28.715 1.00 50.22 375 MET A O 1
ATOM 2755 N N . VAL A 1 376 ? 23.492 -9.527 -27.310 1.00 60.88 376 VAL A N 1
ATOM 2756 C CA . VAL A 1 376 ? 22.384 -10.508 -27.354 1.00 60.88 376 VAL A CA 1
ATOM 2757 C C . VAL A 1 376 ? 21.661 -10.645 -25.998 1.00 60.88 376 VAL A C 1
ATOM 2759 O O . VAL A 1 376 ? 20.726 -11.430 -25.857 1.00 60.88 376 VAL A O 1
ATOM 2762 N N . ARG A 1 377 ? 22.031 -9.857 -24.980 1.00 71.19 377 ARG A N 1
ATOM 2763 C CA . ARG A 1 377 ? 21.339 -9.853 -23.678 1.00 71.19 377 ARG A CA 1
ATOM 2764 C C . ARG A 1 377 ? 20.040 -9.024 -23.722 1.00 71.19 377 ARG A C 1
ATOM 2766 O O . ARG A 1 377 ? 20.069 -7.887 -24.195 1.00 71.19 377 ARG A O 1
ATOM 2773 N N . PRO A 1 378 ? 18.919 -9.502 -23.140 1.00 71.50 378 PRO A N 1
ATOM 2774 C CA . PRO A 1 378 ? 17.675 -8.723 -23.068 1.00 71.50 378 PRO A CA 1
ATOM 2775 C C . PRO A 1 378 ? 17.803 -7.412 -22.268 1.00 71.50 378 PRO A C 1
ATOM 2777 O O . PRO A 1 378 ? 17.024 -6.480 -22.472 1.00 71.50 378 PRO A O 1
ATOM 2780 N N . SER A 1 379 ? 18.791 -7.303 -21.374 1.00 73.31 379 SER A N 1
ATOM 2781 C CA . SER A 1 379 ? 19.103 -6.070 -20.640 1.00 73.31 379 SER A CA 1
ATOM 2782 C C . SER A 1 379 ? 19.764 -4.981 -21.487 1.00 73.31 379 SER A C 1
ATOM 2784 O O . SER A 1 379 ? 19.652 -3.811 -21.127 1.00 73.31 379 SER A O 1
ATOM 2786 N N . SER A 1 380 ? 20.380 -5.294 -22.631 1.00 70.44 380 SER A N 1
ATOM 2787 C CA . SER A 1 380 ? 21.236 -4.347 -23.368 1.00 70.44 380 SER A CA 1
ATOM 2788 C C . SER A 1 380 ? 20.517 -3.075 -23.845 1.00 70.44 380 SER A C 1
ATOM 2790 O O . SER A 1 380 ? 21.107 -1.995 -23.890 1.00 70.44 380 SER A O 1
ATOM 2792 N N . VAL A 1 381 ? 19.209 -3.159 -24.112 1.00 70.12 381 VAL A N 1
ATOM 2793 C CA . VAL A 1 381 ? 18.346 -1.999 -24.426 1.00 70.12 381 VAL A CA 1
ATOM 2794 C C . VAL A 1 381 ? 18.256 -1.019 -23.238 1.00 70.12 381 VAL A C 1
ATOM 2796 O O . VAL A 1 381 ? 18.205 0.206 -23.399 1.00 70.12 381 VAL A O 1
ATOM 2799 N N . PHE A 1 382 ? 18.268 -1.551 -22.017 1.00 78.00 382 PHE A N 1
ATOM 2800 C CA . PHE A 1 382 ? 18.264 -0.780 -20.776 1.00 78.00 382 PHE A CA 1
ATOM 2801 C C . PHE A 1 382 ? 19.675 -0.329 -20.377 1.00 78.00 382 PHE A C 1
ATOM 2803 O O . PHE A 1 382 ? 19.820 0.783 -19.872 1.00 78.00 382 PHE A O 1
ATOM 2810 N N . ASP A 1 383 ? 20.706 -1.128 -20.666 1.00 77.25 383 ASP A N 1
ATOM 2811 C CA . ASP A 1 383 ? 22.118 -0.798 -20.433 1.00 77.25 383 ASP A CA 1
ATOM 2812 C C . ASP A 1 383 ? 22.519 0.513 -21.113 1.00 77.25 383 ASP A C 1
ATOM 2814 O O . ASP A 1 383 ? 23.082 1.394 -20.464 1.00 77.25 383 ASP A O 1
ATOM 2818 N N . ILE A 1 384 ? 22.164 0.675 -22.393 1.00 72.00 384 ILE A N 1
ATOM 2819 C CA . ILE A 1 384 ? 22.404 1.907 -23.162 1.00 72.00 384 ILE A CA 1
ATOM 2820 C C . ILE A 1 384 ? 21.682 3.093 -22.505 1.00 72.00 384 ILE A C 1
ATOM 2822 O O . ILE A 1 384 ? 22.284 4.135 -22.250 1.00 72.00 384 ILE A O 1
ATOM 2826 N N . SER A 1 385 ? 20.405 2.905 -22.152 1.00 75.62 385 SER A N 1
ATOM 2827 C CA . SER A 1 385 ? 19.581 3.929 -21.487 1.00 75.62 385 SER A CA 1
ATOM 2828 C C . SER A 1 385 ? 20.157 4.366 -20.131 1.00 75.62 385 SER A C 1
ATOM 2830 O O . SER A 1 385 ? 20.007 5.520 -19.733 1.00 75.62 385 SER A O 1
ATOM 2832 N N . TYR A 1 386 ? 20.787 3.433 -19.412 1.00 83.25 386 TYR A N 1
ATOM 2833 C CA . TYR A 1 386 ? 21.385 3.628 -18.094 1.00 83.25 386 TYR A CA 1
ATOM 2834 C C . TYR A 1 386 ? 22.788 4.248 -18.167 1.00 83.25 386 TYR A C 1
ATOM 2836 O O . TYR A 1 386 ? 23.119 5.093 -17.338 1.00 83.25 386 TYR A O 1
ATOM 2844 N N . ALA A 1 387 ? 23.594 3.884 -19.168 1.00 81.81 387 ALA A N 1
ATOM 2845 C CA . ALA A 1 387 ? 24.940 4.423 -19.374 1.00 81.81 387 ALA A CA 1
ATOM 2846 C C . ALA A 1 387 ? 24.952 5.931 -19.694 1.00 81.81 387 ALA A C 1
ATOM 2848 O O . ALA A 1 387 ? 25.944 6.608 -19.433 1.00 81.81 387 ALA A O 1
ATOM 2849 N N . GLU A 1 388 ? 23.852 6.469 -20.228 1.00 79.31 388 GLU A N 1
ATOM 2850 C CA . GLU A 1 388 ? 23.674 7.906 -20.475 1.00 79.31 388 GLU A CA 1
ATOM 2851 C C . GLU A 1 388 ? 23.205 8.721 -19.262 1.00 79.31 388 GLU A C 1
ATOM 2853 O O . GLU A 1 388 ? 23.135 9.952 -19.346 1.00 79.31 388 GLU A O 1
ATOM 2858 N N . LEU A 1 389 ? 22.802 8.074 -18.166 1.00 86.81 389 LEU A N 1
ATOM 2859 C CA . LEU A 1 389 ? 22.275 8.784 -17.005 1.00 86.81 389 LEU A CA 1
ATOM 2860 C C . LEU A 1 389 ? 23.362 9.638 -16.353 1.00 86.81 389 LEU A C 1
ATOM 2862 O O . LEU A 1 389 ? 24.507 9.209 -16.194 1.00 86.81 389 LEU A O 1
ATOM 2866 N N . SER A 1 390 ? 22.984 10.831 -15.885 1.00 89.69 390 SER A N 1
ATOM 2867 C CA . SER A 1 390 ? 23.835 11.556 -14.940 1.00 89.69 390 SER A CA 1
ATOM 2868 C C . SER A 1 390 ? 24.140 10.679 -13.709 1.00 89.69 390 SER A C 1
ATOM 2870 O O . SER A 1 390 ? 23.306 9.844 -13.342 1.00 89.69 390 SER A O 1
ATOM 2872 N N . PRO A 1 391 ? 25.286 10.863 -13.020 1.00 91.25 391 PRO A N 1
ATOM 2873 C CA . PRO A 1 391 ? 25.631 10.061 -11.841 1.00 91.25 391 PRO A CA 1
ATOM 2874 C C . PRO A 1 391 ? 24.505 10.007 -10.797 1.00 91.25 391 PRO A C 1
ATOM 2876 O O . PRO A 1 391 ? 24.185 8.932 -10.293 1.00 91.25 391 PRO A O 1
ATOM 2879 N N . TRP A 1 392 ? 23.831 11.142 -10.576 1.00 91.75 392 TRP A N 1
ATOM 2880 C CA . TRP A 1 392 ? 22.648 11.253 -9.721 1.00 91.75 392 TRP A CA 1
ATOM 2881 C C . TRP A 1 392 ? 21.444 10.464 -10.239 1.00 91.75 392 TRP A C 1
ATOM 2883 O O . TRP A 1 392 ? 20.825 9.733 -9.472 1.00 91.75 392 TRP A O 1
ATOM 2893 N N . ALA A 1 393 ? 21.099 10.563 -11.527 1.00 92.00 393 ALA A N 1
ATOM 2894 C CA . ALA A 1 393 ? 19.993 9.785 -12.083 1.00 92.00 393 ALA A CA 1
ATOM 2895 C C . ALA A 1 393 ? 20.278 8.271 -12.047 1.00 92.00 393 ALA A C 1
ATOM 2897 O O . ALA A 1 393 ? 19.374 7.497 -11.739 1.00 92.00 393 ALA A O 1
ATOM 2898 N N . ALA A 1 394 ? 21.525 7.846 -12.278 1.00 93.00 394 ALA A N 1
ATOM 2899 C CA . ALA A 1 394 ? 21.945 6.450 -12.154 1.00 93.00 394 ALA A CA 1
ATOM 2900 C C . ALA A 1 394 ? 21.874 5.941 -10.702 1.00 93.00 394 ALA A C 1
ATOM 2902 O O . ALA A 1 394 ? 21.482 4.799 -10.466 1.00 93.00 394 ALA A O 1
ATOM 2903 N N . GLU A 1 395 ? 22.232 6.774 -9.722 1.00 93.94 395 GLU A N 1
ATOM 2904 C CA . GLU A 1 395 ? 22.129 6.443 -8.298 1.00 93.94 395 GLU A CA 1
ATOM 2905 C C . GLU A 1 395 ? 20.674 6.336 -7.831 1.00 93.94 395 GLU A C 1
ATOM 2907 O O . GLU A 1 395 ? 20.306 5.324 -7.233 1.00 93.94 395 GLU A O 1
ATOM 2912 N N . ILE A 1 396 ? 19.823 7.303 -8.194 1.00 95.19 396 ILE A N 1
ATOM 2913 C CA . ILE A 1 396 ? 18.377 7.246 -7.928 1.00 95.19 396 ILE A CA 1
ATOM 2914 C C . ILE A 1 396 ? 17.771 6.003 -8.576 1.00 95.19 396 ILE A C 1
ATOM 2916 O O . ILE A 1 396 ? 17.017 5.299 -7.916 1.00 95.19 396 ILE A O 1
ATOM 2920 N N . TYR A 1 397 ? 18.124 5.700 -9.832 1.00 95.25 397 TYR A N 1
ATOM 2921 C CA . TYR A 1 397 ? 17.631 4.527 -10.556 1.00 95.25 397 TYR A CA 1
ATOM 2922 C C . TYR A 1 397 ? 17.967 3.217 -9.826 1.00 95.25 397 TYR A C 1
ATOM 2924 O O . TYR A 1 397 ? 17.092 2.374 -9.651 1.00 95.25 397 TYR A O 1
ATOM 2932 N N . ARG A 1 398 ? 19.198 3.067 -9.311 1.00 94.81 398 ARG A N 1
ATOM 2933 C CA . ARG A 1 398 ? 19.563 1.921 -8.456 1.00 94.81 398 ARG A CA 1
ATOM 2934 C C . ARG A 1 398 ? 18.806 1.929 -7.123 1.00 94.81 398 ARG A C 1
ATOM 2936 O O . ARG A 1 398 ? 18.387 0.871 -6.672 1.00 94.81 398 ARG A O 1
ATOM 2943 N N . ALA A 1 399 ? 18.612 3.087 -6.493 1.00 93.62 399 ALA A N 1
ATOM 2944 C CA . ALA A 1 399 ? 17.910 3.183 -5.212 1.00 93.62 399 ALA A CA 1
ATOM 2945 C C . ALA A 1 399 ? 16.420 2.811 -5.320 1.00 93.62 399 ALA A C 1
ATOM 2947 O O . ALA A 1 399 ? 15.932 2.031 -4.507 1.00 93.62 399 ALA A O 1
ATOM 2948 N N . ILE A 1 400 ? 15.711 3.287 -6.350 1.00 94.25 400 ILE A N 1
ATOM 2949 C CA . ILE A 1 400 ? 14.313 2.892 -6.602 1.00 94.25 400 ILE A CA 1
ATOM 2950 C C . ILE A 1 400 ? 14.197 1.443 -7.104 1.00 94.25 400 ILE A C 1
ATOM 2952 O O . ILE A 1 400 ? 13.186 0.800 -6.860 1.00 94.25 400 ILE A O 1
ATOM 2956 N N . GLY A 1 401 ? 15.253 0.876 -7.697 1.00 92.19 401 GLY A N 1
ATOM 2957 C CA . GLY A 1 401 ? 15.352 -0.563 -7.973 1.00 92.19 401 GLY A CA 1
ATOM 2958 C C . GLY A 1 401 ? 15.443 -1.456 -6.723 1.00 92.19 401 GLY A C 1
ATOM 2959 O O . GLY A 1 401 ? 15.286 -2.669 -6.840 1.00 92.19 401 GLY A O 1
ATOM 2960 N N . LEU A 1 402 ? 15.682 -0.886 -5.534 1.00 90.56 402 LEU A N 1
ATOM 2961 C CA . LEU A 1 402 ? 15.599 -1.579 -4.235 1.00 90.56 402 LEU A CA 1
ATOM 2962 C C . LEU A 1 402 ? 14.243 -1.383 -3.538 1.00 90.56 402 LEU A C 1
ATOM 2964 O O . LEU A 1 402 ? 14.032 -1.913 -2.446 1.00 90.56 402 LEU A O 1
ATOM 2968 N N . HIS A 1 403 ? 13.337 -0.608 -4.137 1.00 91.19 403 HIS A N 1
ATOM 2969 C CA . HIS A 1 403 ? 11.980 -0.432 -3.640 1.00 91.19 403 HIS A CA 1
ATOM 2970 C C . HIS A 1 403 ? 11.202 -1.751 -3.746 1.00 91.19 403 HIS A C 1
ATOM 2972 O O . HIS A 1 403 ? 11.346 -2.429 -4.761 1.00 91.19 403 HIS A O 1
ATOM 2978 N N . PRO A 1 404 ? 10.374 -2.149 -2.760 1.00 86.19 404 PRO A N 1
ATOM 2979 C CA . PRO A 1 404 ? 9.680 -3.441 -2.804 1.00 86.19 404 PRO A CA 1
ATOM 2980 C C . PRO A 1 404 ? 8.584 -3.540 -3.877 1.00 86.19 404 PRO A C 1
ATOM 2982 O O . PRO A 1 404 ? 8.145 -4.638 -4.205 1.00 86.19 404 PRO A O 1
ATOM 2985 N N . THR A 1 405 ? 8.116 -2.408 -4.409 1.00 87.88 405 THR A N 1
ATOM 2986 C CA . THR A 1 405 ? 7.090 -2.334 -5.460 1.00 87.88 405 THR A CA 1
ATOM 2987 C C . THR A 1 405 ? 7.564 -1.465 -6.622 1.00 87.88 405 THR A C 1
ATOM 2989 O O . THR A 1 405 ? 8.370 -0.553 -6.445 1.00 87.88 405 THR A O 1
ATOM 2992 N N . ARG A 1 406 ? 7.024 -1.700 -7.821 1.00 86.44 406 ARG A N 1
ATOM 2993 C CA . ARG A 1 406 ? 7.316 -0.893 -9.022 1.00 86.44 406 ARG A CA 1
ATOM 2994 C C . ARG A 1 406 ? 6.788 0.548 -8.955 1.00 86.44 406 ARG A C 1
ATOM 2996 O O . ARG A 1 406 ? 7.234 1.402 -9.720 1.00 86.44 406 ARG A O 1
ATOM 3003 N N . ASP A 1 407 ? 5.826 0.807 -8.072 1.00 88.44 407 ASP A N 1
ATOM 3004 C CA . ASP A 1 407 ? 5.185 2.100 -7.840 1.00 88.44 407 ASP A CA 1
ATOM 3005 C C . ASP A 1 407 ? 5.471 2.658 -6.438 1.00 88.44 407 ASP A C 1
ATOM 3007 O O . ASP A 1 407 ? 5.546 1.906 -5.465 1.00 88.44 407 ASP A O 1
ATOM 3011 N N . PHE A 1 408 ? 5.634 3.981 -6.343 1.00 91.00 408 PHE A N 1
ATOM 3012 C CA . PHE A 1 408 ? 6.033 4.689 -5.122 1.00 91.00 408 PHE A CA 1
ATOM 3013 C C . PHE A 1 408 ? 5.578 6.160 -5.096 1.00 91.00 408 PHE A C 1
ATOM 3015 O O . PHE A 1 408 ? 5.192 6.750 -6.108 1.00 91.00 408 PHE A O 1
ATOM 3022 N N . ASP A 1 409 ? 5.615 6.766 -3.908 1.00 87.69 409 ASP A N 1
ATOM 3023 C CA . ASP A 1 409 ? 5.345 8.192 -3.685 1.00 87.69 409 ASP A CA 1
ATOM 3024 C C . ASP A 1 409 ? 6.495 9.066 -4.236 1.00 87.69 409 ASP A C 1
ATOM 3026 O O . ASP A 1 409 ? 7.673 8.743 -4.072 1.00 87.69 409 ASP A O 1
ATOM 3030 N N . ALA A 1 410 ? 6.176 10.206 -4.857 1.00 83.44 410 ALA A N 1
ATOM 3031 C CA . ALA A 1 410 ? 7.170 11.180 -5.315 1.00 83.44 410 ALA A CA 1
ATOM 3032 C C . ALA A 1 410 ? 8.066 11.727 -4.182 1.00 83.44 410 ALA A C 1
ATOM 3034 O O . ALA A 1 410 ? 9.222 12.080 -4.429 1.00 83.44 410 ALA A O 1
ATOM 3035 N N . GLY A 1 411 ? 7.560 11.754 -2.947 1.00 88.38 411 GLY A N 1
ATOM 3036 C CA . GLY A 1 411 ? 8.283 12.127 -1.735 1.00 88.38 411 GLY A CA 1
ATOM 3037 C C . GLY A 1 411 ? 9.350 11.127 -1.278 1.00 88.38 411 GLY A C 1
ATOM 3038 O O . GLY A 1 411 ? 10.255 11.503 -0.530 1.00 88.38 411 GLY A O 1
ATOM 3039 N N . LEU A 1 412 ? 9.316 9.880 -1.765 1.00 91.94 412 LEU A N 1
ATOM 3040 C CA . LEU A 1 412 ? 10.308 8.866 -1.407 1.00 91.94 412 LEU A CA 1
ATOM 3041 C C . LEU A 1 412 ? 11.725 9.298 -1.814 1.00 91.94 412 LEU A C 1
ATOM 3043 O O . LEU A 1 412 ? 12.638 9.268 -0.995 1.00 91.94 412 LEU A O 1
ATOM 3047 N N . VAL A 1 413 ? 11.927 9.733 -3.063 1.00 91.94 413 VAL A N 1
ATOM 3048 C CA . VAL A 1 413 ? 13.273 10.046 -3.582 1.00 91.94 413 VAL A CA 1
ATOM 3049 C C . VAL A 1 413 ? 13.954 11.180 -2.789 1.00 91.94 413 VAL A C 1
ATOM 3051 O O . VAL A 1 413 ? 15.095 10.985 -2.369 1.00 91.94 413 VAL A O 1
ATOM 3054 N N . PRO A 1 414 ? 13.296 12.316 -2.473 1.00 88.94 414 PRO A N 1
ATOM 3055 C CA . PRO A 1 414 ? 13.832 13.297 -1.524 1.00 88.94 414 PRO A CA 1
ATOM 3056 C C . PRO A 1 414 ? 14.179 12.716 -0.142 1.00 88.94 414 PRO A C 1
ATOM 3058 O O . PRO A 1 414 ? 15.212 13.071 0.425 1.00 88.94 414 PRO A O 1
ATOM 3061 N N . ALA A 1 415 ? 13.375 11.792 0.398 1.00 88.69 415 ALA A N 1
ATOM 3062 C CA . ALA A 1 415 ? 13.662 11.142 1.680 1.00 88.69 415 ALA A CA 1
ATOM 3063 C C . ALA A 1 415 ? 14.882 10.193 1.623 1.00 88.69 415 ALA A C 1
ATOM 3065 O O . ALA A 1 415 ? 15.610 10.066 2.617 1.00 88.69 415 ALA A O 1
ATOM 3066 N N . LEU A 1 416 ? 15.164 9.587 0.463 1.00 90.38 416 LEU A N 1
ATOM 3067 C CA . LEU A 1 416 ? 16.366 8.777 0.215 1.00 90.38 416 LEU A CA 1
ATOM 3068 C C . LEU A 1 416 ? 17.641 9.611 0.002 1.00 90.38 416 LEU A C 1
ATOM 3070 O O . LEU A 1 416 ? 18.733 9.096 0.224 1.00 90.38 416 LEU A O 1
ATOM 3074 N N . PHE A 1 417 ? 17.527 10.896 -0.350 1.00 90.19 417 PHE A N 1
ATOM 3075 C CA . PHE A 1 417 ? 18.668 11.762 -0.687 1.00 90.19 417 PHE A CA 1
ATOM 3076 C C . PHE A 1 417 ? 18.610 13.136 0.009 1.00 90.19 417 PHE A C 1
ATOM 3078 O O . PHE A 1 417 ? 18.901 14.170 -0.587 1.00 90.19 417 PHE A O 1
ATOM 3085 N N . GLN A 1 418 ? 18.261 13.138 1.302 1.00 83.31 418 GLN A N 1
ATOM 3086 C CA . GLN A 1 418 ? 18.095 14.339 2.148 1.00 83.31 418 GLN A CA 1
ATOM 3087 C C . GLN A 1 418 ? 19.276 15.331 2.126 1.00 83.31 418 GLN A C 1
ATOM 3089 O O . GLN A 1 418 ? 19.070 16.523 2.330 1.00 83.31 418 GLN A O 1
ATOM 3094 N N . GLU A 1 419 ? 20.500 14.856 1.881 1.00 85.38 419 GLU A N 1
ATOM 3095 C CA . GLU A 1 419 ? 21.719 15.679 1.830 1.00 85.38 419 GLU A CA 1
ATOM 3096 C C . GLU A 1 419 ? 21.855 16.483 0.519 1.00 85.38 419 GLU A C 1
ATOM 3098 O O . GLU A 1 419 ? 22.580 17.474 0.483 1.00 85.38 419 GLU A O 1
ATOM 3103 N N . ALA A 1 420 ? 21.148 16.084 -0.547 1.00 86.88 420 ALA A N 1
ATOM 3104 C CA . ALA A 1 420 ? 21.232 16.670 -1.889 1.00 86.88 420 ALA A CA 1
ATOM 3105 C C . ALA A 1 420 ? 19.852 16.707 -2.596 1.00 86.88 420 ALA A C 1
ATOM 3107 O O . ALA A 1 420 ? 19.654 16.095 -3.653 1.00 86.88 420 ALA A O 1
ATOM 3108 N N . PRO A 1 421 ? 18.841 17.394 -2.024 1.00 82.25 421 PRO A N 1
ATOM 3109 C CA . PRO A 1 421 ? 17.463 17.340 -2.521 1.00 82.25 421 PRO A CA 1
ATOM 3110 C C . PRO A 1 421 ? 17.286 17.989 -3.905 1.00 82.25 421 PRO A C 1
ATOM 3112 O O . PRO A 1 421 ? 16.390 17.604 -4.660 1.00 82.25 421 PRO A O 1
ATOM 3115 N N . THR A 1 422 ? 18.134 18.957 -4.269 1.00 86.25 422 THR A N 1
ATOM 3116 C CA . THR A 1 422 ? 18.072 19.650 -5.569 1.00 86.25 422 THR A CA 1
ATOM 3117 C C . THR A 1 422 ? 18.524 18.727 -6.698 1.00 86.25 422 THR A C 1
ATOM 3119 O O . THR A 1 422 ? 17.872 18.638 -7.743 1.00 86.25 422 THR A O 1
ATOM 3122 N N . GLU A 1 423 ? 19.618 18.014 -6.456 1.00 89.19 423 GLU A N 1
ATOM 3123 C CA . GLU A 1 423 ? 20.239 17.016 -7.312 1.00 89.19 423 GLU A CA 1
ATOM 3124 C C . GLU A 1 423 ? 19.331 15.793 -7.450 1.00 89.19 423 GLU A C 1
ATOM 3126 O O . GLU A 1 423 ? 19.049 15.364 -8.569 1.00 89.19 423 GLU A O 1
ATOM 3131 N N . ALA A 1 424 ? 18.769 15.310 -6.336 1.00 88.31 424 ALA A N 1
ATOM 3132 C CA . ALA A 1 424 ? 17.784 14.233 -6.319 1.00 88.31 424 ALA A CA 1
ATOM 3133 C C . ALA A 1 424 ? 16.554 14.569 -7.182 1.00 88.31 424 ALA A C 1
ATOM 3135 O O . ALA A 1 424 ? 16.142 13.790 -8.044 1.00 88.31 424 ALA A O 1
ATOM 3136 N N . ALA A 1 425 ? 16.002 15.778 -7.030 1.00 87.00 425 ALA A N 1
ATOM 3137 C CA . ALA A 1 425 ? 14.890 16.240 -7.854 1.00 87.00 425 ALA A CA 1
ATOM 3138 C C . ALA A 1 425 ? 15.285 16.439 -9.333 1.00 87.00 425 ALA A C 1
ATOM 3140 O O . ALA A 1 425 ? 14.455 16.253 -10.224 1.00 87.00 425 ALA A O 1
ATOM 3141 N N . ALA A 1 426 ? 16.535 16.816 -9.627 1.00 88.94 426 ALA A N 1
ATOM 3142 C CA . ALA A 1 426 ? 17.035 16.942 -10.997 1.00 88.94 426 ALA A CA 1
ATOM 3143 C C . ALA A 1 426 ? 17.206 15.577 -11.681 1.00 88.94 426 ALA A C 1
ATOM 3145 O O . ALA A 1 426 ? 16.737 15.414 -12.810 1.00 88.94 426 ALA A O 1
ATOM 3146 N N . GLY A 1 427 ? 17.793 14.598 -10.989 1.00 90.44 427 GLY A N 1
ATOM 3147 C CA . GLY A 1 427 ? 17.934 13.228 -11.474 1.00 90.44 427 GLY A CA 1
ATOM 3148 C C . GLY A 1 427 ? 16.579 12.542 -11.662 1.00 90.44 427 GLY A C 1
ATOM 3149 O O . GLY A 1 427 ? 16.342 11.938 -12.704 1.00 90.44 427 GLY A O 1
ATOM 3150 N N . LEU A 1 428 ? 15.622 12.735 -10.747 1.00 91.19 428 LEU A N 1
ATOM 3151 C CA . LEU A 1 428 ? 14.262 12.211 -10.919 1.00 91.19 428 LEU A CA 1
ATOM 3152 C C . LEU A 1 428 ? 13.541 12.826 -12.133 1.00 91.19 428 LEU A C 1
ATOM 3154 O O . LEU A 1 428 ? 12.891 12.113 -12.899 1.00 91.19 428 LEU A O 1
ATOM 3158 N N . ARG A 1 429 ? 13.710 14.136 -12.377 1.00 87.69 429 ARG A N 1
ATOM 3159 C CA . ARG A 1 429 ? 13.229 14.786 -13.613 1.00 87.69 429 ARG A CA 1
ATOM 3160 C C . ARG A 1 429 ? 13.926 14.260 -14.870 1.00 87.69 429 ARG A C 1
ATOM 3162 O O . ARG A 1 429 ? 13.326 14.293 -15.942 1.00 87.69 429 ARG A O 1
ATOM 3169 N N . GLU A 1 430 ? 15.174 13.802 -14.781 1.00 87.19 430 GLU A N 1
ATOM 3170 C CA . GLU A 1 430 ? 15.858 13.122 -15.887 1.00 87.19 430 GLU A CA 1
ATOM 3171 C C . GLU A 1 430 ? 15.239 11.744 -16.159 1.00 87.19 430 GLU A C 1
ATOM 3173 O O . GLU A 1 430 ? 14.861 11.480 -17.299 1.00 87.19 430 GLU A O 1
ATOM 3178 N N . LEU A 1 431 ? 15.036 10.917 -15.125 1.00 89.25 431 LEU A N 1
ATOM 3179 C CA . LEU A 1 431 ? 14.383 9.606 -15.250 1.00 89.25 431 LEU A CA 1
ATOM 3180 C C . LEU A 1 431 ? 12.968 9.715 -15.838 1.00 89.25 431 LEU A C 1
ATOM 3182 O O . LEU A 1 431 ? 12.598 8.912 -16.695 1.00 89.25 431 LEU A O 1
ATOM 3186 N N . HIS A 1 432 ? 12.205 10.740 -15.441 1.00 85.56 432 HIS A N 1
ATOM 3187 C CA . HIS A 1 432 ? 10.884 11.014 -16.010 1.00 85.56 432 HIS A CA 1
ATOM 3188 C C . HIS A 1 432 ? 10.955 11.424 -17.488 1.00 85.56 432 HIS A C 1
ATOM 3190 O O . HIS A 1 432 ? 10.212 10.909 -18.321 1.00 85.56 432 HIS A O 1
ATOM 3196 N N . ARG A 1 433 ? 11.889 12.317 -17.844 1.00 79.50 433 ARG A N 1
ATOM 3197 C CA . ARG A 1 433 ? 12.105 12.761 -19.233 1.00 79.50 433 ARG A CA 1
ATOM 3198 C C . ARG A 1 433 ? 12.528 11.612 -20.152 1.00 79.50 433 ARG A C 1
ATOM 3200 O O . ARG A 1 433 ? 12.108 11.592 -21.300 1.00 79.50 433 ARG A O 1
ATOM 3207 N N . ARG A 1 434 ? 13.330 10.674 -19.638 1.00 76.88 434 ARG A N 1
ATOM 3208 C CA . ARG A 1 434 ? 13.798 9.467 -20.344 1.00 76.88 434 ARG A CA 1
ATOM 3209 C C . ARG A 1 434 ? 12.779 8.312 -20.344 1.00 76.88 434 ARG A C 1
ATOM 3211 O O . ARG A 1 434 ? 13.086 7.213 -20.797 1.00 76.88 434 ARG A O 1
ATOM 3218 N N . GLY A 1 435 ? 11.589 8.515 -19.770 1.00 75.56 435 GLY A N 1
ATOM 3219 C CA . GLY A 1 435 ? 10.550 7.487 -19.673 1.00 75.56 435 GLY A CA 1
ATOM 3220 C C . GLY A 1 435 ? 10.945 6.246 -18.860 1.00 75.56 435 GLY A C 1
ATOM 3221 O O . GLY A 1 435 ? 10.357 5.190 -19.069 1.00 75.56 435 GLY A O 1
ATOM 3222 N N . LEU A 1 436 ? 11.932 6.356 -17.962 1.00 85.50 436 LEU A N 1
ATOM 3223 C CA . LEU A 1 436 ? 12.334 5.289 -17.031 1.00 85.50 436 LEU A CA 1
ATOM 3224 C C . LEU A 1 436 ? 11.456 5.264 -15.771 1.00 85.50 436 LEU A C 1
ATOM 3226 O O . LEU A 1 436 ? 11.320 4.229 -15.126 1.00 85.50 436 LEU A O 1
ATOM 3230 N N . VAL A 1 437 ? 10.855 6.408 -15.439 1.00 89.44 437 VAL A N 1
ATOM 3231 C CA . VAL A 1 437 ? 9.832 6.562 -14.402 1.00 89.44 437 VAL A CA 1
ATOM 3232 C C . VAL A 1 437 ? 8.674 7.350 -15.006 1.00 89.44 437 VAL A C 1
ATOM 3234 O O . VAL A 1 437 ? 8.877 8.360 -15.675 1.00 89.44 437 VAL A O 1
ATOM 3237 N N . ARG A 1 438 ? 7.445 6.907 -14.778 1.00 85.12 438 ARG A N 1
ATOM 3238 C CA . ARG A 1 438 ? 6.214 7.564 -15.227 1.00 85.12 438 ARG A CA 1
ATOM 3239 C C . ARG A 1 438 ? 5.462 8.120 -14.026 1.00 85.12 438 ARG A C 1
ATOM 3241 O O . ARG A 1 438 ? 5.677 7.663 -12.911 1.00 85.12 438 ARG A O 1
ATOM 3248 N N . SER A 1 439 ? 4.574 9.081 -14.260 1.00 83.69 439 SER A N 1
ATOM 3249 C CA . SER A 1 439 ? 3.626 9.555 -13.245 1.00 83.69 439 SER A CA 1
ATOM 3250 C C . SER A 1 439 ? 2.208 9.133 -13.616 1.00 83.69 439 SER A C 1
ATOM 3252 O O . SER A 1 439 ? 1.844 9.179 -14.796 1.00 83.69 439 SER A O 1
ATOM 3254 N N . ASP A 1 440 ? 1.416 8.730 -12.626 1.00 76.06 440 ASP A N 1
ATOM 3255 C CA . ASP A 1 440 ? -0.025 8.539 -12.778 1.00 76.06 440 ASP A CA 1
ATOM 3256 C C . ASP A 1 440 ? -0.793 9.875 -12.662 1.00 76.06 440 ASP A C 1
ATOM 3258 O O . ASP A 1 440 ? -0.202 10.954 -12.565 1.00 76.06 440 ASP A O 1
ATOM 3262 N N . ARG A 1 441 ? -2.132 9.821 -12.694 1.00 66.75 441 ARG A N 1
ATOM 3263 C CA . ARG A 1 441 ? -2.984 11.022 -12.581 1.00 66.75 441 ARG A CA 1
ATOM 3264 C C . ARG A 1 441 ? -2.977 11.670 -11.190 1.00 66.75 441 ARG A C 1
ATOM 3266 O O . ARG A 1 441 ? -3.399 12.810 -11.085 1.00 66.75 441 ARG A O 1
ATOM 3273 N N . ARG A 1 442 ? -2.534 10.961 -10.148 1.00 69.94 442 ARG A N 1
ATOM 3274 C CA . ARG A 1 442 ? -2.474 11.426 -8.751 1.00 69.94 442 ARG A CA 1
ATOM 3275 C C . ARG A 1 442 ? -1.044 11.805 -8.337 1.00 69.94 442 ARG A C 1
ATOM 3277 O O . ARG A 1 442 ? -0.796 12.099 -7.173 1.00 69.94 442 ARG A O 1
ATOM 3284 N N . GLY A 1 443 ? -0.102 11.804 -9.284 1.00 76.75 443 GLY A N 1
ATOM 3285 C CA . GLY A 1 443 ? 1.302 12.147 -9.066 1.00 76.75 443 GLY A CA 1
ATOM 3286 C C . GLY A 1 443 ? 2.165 11.014 -8.503 1.00 76.75 443 GLY A C 1
ATOM 3287 O O . GLY A 1 443 ? 3.354 11.244 -8.277 1.00 76.75 443 GLY A O 1
ATOM 3288 N N . ARG A 1 444 ? 1.625 9.799 -8.314 1.00 86.31 444 ARG A N 1
ATOM 3289 C CA . ARG A 1 444 ? 2.432 8.634 -7.918 1.00 86.31 444 ARG A CA 1
ATOM 3290 C C . ARG A 1 444 ? 3.348 8.226 -9.062 1.00 86.31 444 ARG A C 1
ATOM 3292 O O . ARG A 1 444 ? 3.015 8.401 -10.237 1.00 86.31 444 ARG A O 1
ATOM 3299 N N . LEU A 1 445 ? 4.512 7.699 -8.713 1.00 90.62 445 LEU A N 1
ATOM 3300 C CA . LEU A 1 445 ? 5.547 7.302 -9.654 1.00 90.62 445 LEU A CA 1
ATOM 3301 C C . LEU A 1 445 ? 5.485 5.798 -9.911 1.00 90.62 445 LEU A C 1
ATOM 3303 O O . LEU A 1 445 ? 5.178 5.031 -9.007 1.00 90.62 445 LEU A O 1
ATOM 3307 N N . LEU A 1 446 ? 5.765 5.388 -11.147 1.00 89.06 446 LEU A N 1
ATOM 3308 C CA . LEU A 1 446 ? 5.714 3.999 -11.603 1.00 89.06 446 LEU A CA 1
ATOM 3309 C C . LEU A 1 446 ? 6.887 3.701 -12.538 1.00 89.06 446 LEU A C 1
ATOM 3311 O O . LEU A 1 446 ? 7.165 4.471 -13.458 1.00 89.06 446 LEU A O 1
ATOM 3315 N N . MET A 1 447 ? 7.526 2.554 -12.349 1.00 89.06 447 MET A N 1
ATOM 3316 C CA . MET A 1 447 ? 8.441 1.947 -13.313 1.00 89.06 447 MET A CA 1
ATOM 3317 C C . MET A 1 447 ? 7.707 0.854 -14.097 1.00 89.06 447 MET A C 1
ATOM 3319 O O . MET A 1 447 ? 6.979 0.055 -13.511 1.00 89.06 447 MET A O 1
ATOM 3323 N N . ASP A 1 448 ? 7.899 0.805 -15.418 1.00 85.50 448 ASP A N 1
ATOM 3324 C CA . ASP A 1 448 ? 7.444 -0.336 -16.229 1.00 85.50 448 ASP A CA 1
ATOM 3325 C C . ASP A 1 448 ? 8.217 -1.605 -15.798 1.00 85.50 448 ASP A C 1
ATOM 3327 O O . ASP A 1 448 ? 9.395 -1.506 -15.453 1.00 85.50 448 ASP A O 1
ATOM 3331 N N . ASP A 1 449 ? 7.605 -2.793 -15.848 1.00 83.25 449 ASP A N 1
ATOM 3332 C CA . ASP A 1 449 ? 8.112 -3.987 -15.138 1.00 83.25 449 ASP A CA 1
ATOM 3333 C C . ASP A 1 449 ? 9.565 -4.369 -15.467 1.00 83.25 449 ASP A C 1
ATOM 3335 O O . ASP A 1 449 ? 10.385 -4.512 -14.562 1.00 83.25 449 ASP A O 1
ATOM 3339 N N . LEU A 1 450 ? 9.939 -4.434 -16.750 1.00 85.50 450 LEU A N 1
ATOM 3340 C CA . LEU A 1 450 ? 11.333 -4.702 -17.139 1.00 85.50 450 LEU A CA 1
ATOM 3341 C C . LEU A 1 450 ? 12.299 -3.569 -16.752 1.00 85.50 450 LEU A C 1
ATOM 3343 O O . LEU A 1 450 ? 13.481 -3.807 -16.510 1.00 85.50 450 LEU A O 1
ATOM 3347 N N . THR A 1 451 ? 11.811 -2.329 -16.678 1.00 87.81 451 THR A N 1
ATOM 3348 C CA . THR A 1 451 ? 12.611 -1.181 -16.232 1.00 87.81 451 THR A CA 1
ATOM 3349 C C . THR A 1 451 ? 12.881 -1.260 -14.730 1.00 87.81 451 THR A C 1
ATOM 3351 O O . THR A 1 451 ? 13.966 -0.868 -14.300 1.00 87.81 451 THR A O 1
ATOM 3354 N N . TYR A 1 452 ? 11.928 -1.778 -13.949 1.00 88.88 452 TYR A N 1
ATOM 3355 C CA . TYR A 1 452 ? 12.102 -2.098 -12.533 1.00 88.88 452 TYR A CA 1
ATOM 3356 C C . TYR A 1 452 ? 13.063 -3.286 -12.346 1.00 88.88 452 TYR A C 1
ATOM 3358 O O . TYR A 1 452 ? 14.065 -3.131 -11.656 1.00 88.88 452 TYR A O 1
ATOM 3366 N N . GLU A 1 453 ? 12.872 -4.407 -13.052 1.00 87.44 453 GLU A N 1
ATOM 3367 C CA . GLU A 1 453 ? 13.786 -5.566 -12.995 1.00 87.44 453 GLU A CA 1
ATOM 3368 C C . GLU A 1 453 ? 15.242 -5.203 -13.335 1.00 87.44 453 GLU A C 1
ATOM 3370 O O . GLU A 1 453 ? 16.177 -5.607 -12.635 1.00 87.44 453 GLU A O 1
ATOM 3375 N N . HIS A 1 454 ? 15.460 -4.403 -14.386 1.00 88.94 454 HIS A N 1
ATOM 3376 C CA . HIS A 1 454 ? 16.798 -3.918 -14.724 1.00 88.94 454 HIS A CA 1
ATOM 3377 C C . HIS A 1 454 ? 17.357 -2.991 -13.629 1.00 88.94 454 HIS A C 1
ATOM 3379 O O . HIS A 1 454 ? 18.537 -3.094 -13.289 1.00 88.94 454 HIS A O 1
ATOM 3385 N N . ALA A 1 455 ? 16.533 -2.131 -13.022 1.00 91.56 455 ALA A N 1
ATOM 3386 C CA . ALA A 1 455 ? 16.949 -1.287 -11.902 1.00 91.56 455 ALA A CA 1
ATOM 3387 C C . ALA A 1 455 ? 17.380 -2.115 -10.683 1.00 91.56 455 ALA A C 1
ATOM 3389 O O . ALA A 1 455 ? 18.444 -1.854 -10.117 1.00 91.56 455 ALA A O 1
ATOM 3390 N N . THR A 1 456 ? 16.616 -3.151 -10.328 1.00 89.00 456 THR A N 1
ATOM 3391 C CA . THR A 1 456 ? 16.958 -4.112 -9.271 1.00 89.00 456 THR A CA 1
ATOM 3392 C C . THR A 1 456 ? 18.261 -4.840 -9.591 1.00 89.00 456 THR A C 1
ATOM 3394 O O . THR A 1 456 ? 19.182 -4.842 -8.774 1.00 89.00 456 THR A O 1
ATOM 3397 N N . THR A 1 457 ? 18.415 -5.358 -10.813 1.00 86.81 457 THR A N 1
ATOM 3398 C CA . THR A 1 457 ? 19.653 -6.020 -11.268 1.00 86.81 457 THR A CA 1
ATOM 3399 C C . THR A 1 457 ? 20.860 -5.080 -11.176 1.00 86.81 457 THR A C 1
ATOM 3401 O O . THR A 1 457 ? 21.926 -5.465 -10.685 1.00 86.81 457 THR A O 1
ATOM 3404 N N . ARG A 1 458 ? 20.705 -3.810 -11.575 1.00 90.00 458 ARG A N 1
ATOM 3405 C CA . ARG A 1 458 ? 21.750 -2.781 -11.449 1.00 90.00 458 ARG A CA 1
ATOM 3406 C C . ARG A 1 458 ? 22.071 -2.440 -10.003 1.00 90.00 458 ARG A C 1
ATOM 3408 O O . ARG A 1 458 ? 23.246 -2.261 -9.689 1.00 90.00 458 ARG A O 1
ATOM 3415 N N . ALA A 1 459 ? 21.080 -2.384 -9.121 1.00 90.56 459 ALA A N 1
ATOM 3416 C CA . ALA A 1 459 ? 21.308 -2.179 -7.699 1.00 90.56 459 ALA A CA 1
ATOM 3417 C C . ALA A 1 459 ? 22.084 -3.354 -7.081 1.00 90.56 459 ALA A C 1
ATOM 3419 O O . ALA A 1 459 ? 23.081 -3.137 -6.396 1.00 90.56 459 ALA A O 1
ATOM 3420 N N . LEU A 1 460 ? 21.692 -4.595 -7.380 1.00 85.94 460 LEU A N 1
ATOM 3421 C CA . LEU A 1 460 ? 22.342 -5.807 -6.871 1.00 85.94 460 LEU A CA 1
ATOM 3422 C C . LEU A 1 460 ? 23.776 -5.997 -7.397 1.00 85.94 460 LEU A C 1
ATOM 3424 O O . LEU A 1 460 ? 24.634 -6.463 -6.644 1.00 85.94 460 LEU A O 1
ATOM 3428 N N . ARG A 1 461 ? 24.058 -5.608 -8.650 1.00 85.81 461 ARG A N 1
ATOM 3429 C CA . ARG A 1 461 ? 25.398 -5.713 -9.258 1.00 85.81 461 ARG A CA 1
ATOM 3430 C C . ARG A 1 461 ? 26.330 -4.539 -8.922 1.00 85.81 461 ARG A C 1
ATOM 3432 O O . ARG A 1 461 ? 27.517 -4.768 -8.723 1.00 85.81 461 ARG A O 1
ATOM 3439 N N . ALA A 1 462 ? 25.830 -3.298 -8.874 1.00 88.06 462 ALA A N 1
ATOM 3440 C CA . ALA A 1 462 ? 26.675 -2.095 -8.784 1.00 88.06 462 ALA A CA 1
ATOM 3441 C C . ALA A 1 462 ? 26.635 -1.360 -7.430 1.00 88.06 462 ALA A C 1
ATOM 3443 O O . ALA A 1 462 ? 27.545 -0.582 -7.146 1.00 88.06 462 ALA A O 1
ATOM 3444 N N . THR A 1 463 ? 25.626 -1.586 -6.583 1.00 89.00 463 THR A N 1
ATOM 3445 C CA . THR A 1 463 ? 25.571 -1.004 -5.230 1.00 89.00 463 THR A CA 1
ATOM 3446 C C . THR A 1 463 ? 26.085 -2.025 -4.215 1.00 89.00 463 THR A C 1
ATOM 3448 O O . THR A 1 463 ? 25.567 -3.140 -4.138 1.00 89.00 463 THR A O 1
ATOM 3451 N N . GLY A 1 464 ? 27.094 -1.658 -3.418 1.00 89.12 464 GLY A N 1
ATOM 3452 C CA . GLY A 1 464 ? 27.683 -2.550 -2.410 1.00 89.12 464 GLY A CA 1
ATOM 3453 C C . GLY A 1 464 ? 26.676 -2.975 -1.323 1.00 89.12 464 GLY A C 1
ATOM 3454 O O . GLY A 1 464 ? 25.802 -2.176 -0.981 1.00 89.12 464 GLY A O 1
ATOM 3455 N N . PRO A 1 465 ? 26.782 -4.189 -0.738 1.00 86.19 465 PRO A N 1
ATOM 3456 C CA . PRO A 1 465 ? 25.762 -4.741 0.164 1.00 86.19 465 PRO A CA 1
ATOM 3457 C C . PRO A 1 465 ? 25.348 -3.827 1.327 1.00 86.19 465 PRO A C 1
ATOM 3459 O O . PRO A 1 465 ? 24.157 -3.685 1.589 1.00 86.19 465 PRO A O 1
ATOM 3462 N N . GLY A 1 466 ? 26.305 -3.156 1.979 1.00 85.88 466 GLY A N 1
ATOM 3463 C CA . GLY A 1 466 ? 26.010 -2.230 3.081 1.00 85.88 466 GLY A CA 1
ATOM 3464 C C . GLY A 1 466 ? 25.229 -0.982 2.653 1.00 85.88 466 GLY A C 1
ATOM 3465 O O . GLY A 1 466 ? 24.370 -0.517 3.395 1.00 85.88 466 GLY A O 1
ATOM 3466 N N . GLU A 1 467 ? 25.462 -0.472 1.440 1.00 88.50 467 GLU A N 1
ATOM 3467 C CA . GLU A 1 467 ? 24.710 0.675 0.915 1.00 88.50 467 GLU A CA 1
ATOM 3468 C C . GLU A 1 467 ? 23.317 0.260 0.432 1.00 88.50 467 GLU A C 1
ATOM 3470 O O . GLU A 1 467 ? 22.355 0.997 0.637 1.00 88.50 467 GLU A O 1
ATOM 3475 N N . ARG A 1 468 ? 23.171 -0.953 -0.126 1.00 88.81 468 ARG A N 1
ATOM 3476 C CA . ARG A 1 468 ? 21.842 -1.518 -0.417 1.00 88.81 468 ARG A CA 1
ATOM 3477 C C . ARG A 1 468 ? 20.995 -1.602 0.845 1.00 88.81 468 ARG A C 1
ATOM 3479 O O . ARG A 1 468 ? 19.836 -1.201 0.818 1.00 88.81 468 ARG A O 1
ATOM 3486 N N . GLU A 1 469 ? 21.582 -2.074 1.943 1.00 84.00 469 GLU A N 1
ATOM 3487 C CA . GLU A 1 469 ? 20.884 -2.143 3.225 1.00 84.00 469 GLU A CA 1
ATOM 3488 C C . GLU A 1 469 ? 20.570 -0.754 3.796 1.00 84.00 469 GLU A C 1
ATOM 3490 O O . GLU A 1 469 ? 19.464 -0.526 4.280 1.00 84.00 469 GLU A O 1
ATOM 3495 N N . ARG A 1 470 ? 21.486 0.218 3.678 1.00 85.88 470 ARG A N 1
ATOM 3496 C CA . ARG A 1 470 ? 21.213 1.605 4.090 1.00 85.88 470 ARG A CA 1
ATOM 3497 C C . ARG A 1 470 ? 20.021 2.196 3.329 1.00 85.88 470 ARG A C 1
ATOM 3499 O O . ARG A 1 470 ? 19.148 2.808 3.942 1.00 85.88 470 ARG A O 1
ATOM 3506 N N . LEU A 1 471 ? 19.967 2.003 2.010 1.00 88.94 471 LEU A N 1
ATOM 3507 C CA . LEU A 1 471 ? 18.867 2.474 1.164 1.00 88.94 471 LEU A CA 1
ATOM 3508 C C . LEU A 1 471 ? 17.547 1.778 1.511 1.00 88.94 471 LEU A C 1
ATOM 3510 O O . LEU A 1 471 ? 16.546 2.459 1.720 1.00 88.94 471 LEU A O 1
ATOM 3514 N N . ARG A 1 472 ? 17.558 0.449 1.666 1.00 88.12 472 ARG A N 1
ATOM 3515 C CA . ARG A 1 472 ? 16.413 -0.331 2.159 1.00 88.12 472 ARG A CA 1
ATOM 3516 C C . ARG A 1 472 ? 15.907 0.189 3.509 1.00 88.12 472 ARG A C 1
ATOM 3518 O O . ARG A 1 472 ? 14.737 0.547 3.624 1.00 88.12 472 ARG A O 1
ATOM 3525 N N . GLY A 1 473 ? 16.782 0.351 4.500 1.00 85.62 473 GLY A N 1
ATOM 3526 C CA . GLY A 1 473 ? 16.425 0.918 5.804 1.00 85.62 473 GLY A CA 1
ATOM 3527 C C . GLY A 1 473 ? 15.726 2.281 5.703 1.00 85.62 473 GLY A C 1
ATOM 3528 O O . GLY A 1 473 ? 14.732 2.509 6.390 1.00 85.62 473 GLY A O 1
ATOM 3529 N N . ARG A 1 474 ? 16.172 3.158 4.791 1.00 88.94 474 ARG A N 1
ATOM 3530 C CA . ARG A 1 474 ? 15.539 4.467 4.533 1.00 88.94 474 ARG A CA 1
ATOM 3531 C C . ARG A 1 474 ? 14.184 4.370 3.825 1.00 88.94 474 ARG A C 1
ATOM 3533 O O . ARG A 1 474 ? 13.304 5.170 4.128 1.00 88.94 474 ARG A O 1
ATOM 3540 N N . ILE A 1 475 ? 13.994 3.409 2.917 1.00 91.06 475 ILE A N 1
ATOM 3541 C CA . ILE A 1 475 ? 12.686 3.128 2.293 1.00 91.06 475 ILE A CA 1
ATOM 3542 C C . ILE A 1 475 ? 11.690 2.673 3.370 1.00 91.06 475 ILE A C 1
ATOM 3544 O O . ILE A 1 475 ? 10.577 3.191 3.452 1.00 91.06 475 ILE A O 1
ATOM 3548 N N . ALA A 1 476 ? 12.108 1.752 4.241 1.00 89.38 476 ALA A N 1
ATOM 3549 C CA . ALA A 1 476 ? 11.281 1.257 5.335 1.00 89.38 476 ALA A CA 1
ATOM 3550 C C . ALA A 1 476 ? 10.918 2.374 6.336 1.00 89.38 476 ALA A C 1
ATOM 3552 O O . ALA A 1 476 ? 9.741 2.515 6.680 1.00 89.38 476 ALA A O 1
ATOM 3553 N N . ASP A 1 477 ? 11.896 3.187 6.763 1.00 88.56 477 ASP A N 1
ATOM 3554 C CA . ASP A 1 477 ? 11.708 4.341 7.660 1.00 88.56 477 ASP A CA 1
ATOM 3555 C C . ASP A 1 477 ? 10.770 5.402 7.064 1.00 88.56 477 ASP A C 1
ATOM 3557 O O . ASP A 1 477 ? 9.859 5.858 7.755 1.00 88.56 477 ASP A O 1
ATOM 3561 N N . TYR A 1 478 ? 10.902 5.727 5.771 1.00 92.12 478 TYR A N 1
ATOM 3562 C CA . TYR A 1 478 ? 9.974 6.627 5.075 1.00 92.12 478 TYR A CA 1
ATOM 3563 C C . TYR A 1 478 ? 8.521 6.150 5.202 1.00 92.12 478 TYR A C 1
ATOM 3565 O O . TYR A 1 478 ? 7.641 6.932 5.574 1.00 92.12 478 TYR A O 1
ATOM 3573 N N . TYR A 1 479 ? 8.271 4.856 4.971 1.00 93.44 479 TYR A N 1
ATOM 3574 C CA . TYR A 1 479 ? 6.930 4.295 5.105 1.00 93.44 479 TYR A CA 1
ATOM 3575 C C . TYR A 1 479 ? 6.416 4.273 6.542 1.00 93.44 479 TYR A C 1
ATOM 3577 O O . TYR A 1 479 ? 5.241 4.563 6.763 1.00 93.44 479 TYR A O 1
ATOM 3585 N N . LEU A 1 480 ? 7.274 3.980 7.522 1.00 93.31 480 LEU A N 1
ATOM 3586 C CA . LEU A 1 480 ? 6.888 4.001 8.933 1.00 93.31 480 LEU A CA 1
ATOM 3587 C C . LEU A 1 480 ? 6.544 5.419 9.397 1.00 93.31 480 LEU A C 1
ATOM 3589 O O . LEU A 1 480 ? 5.490 5.628 9.992 1.00 93.31 480 LEU A O 1
ATOM 3593 N N . ARG A 1 481 ? 7.380 6.408 9.068 1.00 93.00 481 ARG A N 1
ATOM 3594 C CA . ARG A 1 481 ? 7.131 7.821 9.389 1.00 93.00 481 ARG A CA 1
ATOM 3595 C C . ARG A 1 481 ? 5.878 8.349 8.697 1.00 93.00 481 ARG A C 1
ATOM 3597 O O . ARG A 1 481 ? 5.103 9.068 9.322 1.00 93.00 481 ARG A O 1
ATOM 3604 N N . GLY A 1 482 ? 5.634 7.947 7.449 1.00 94.62 482 GLY A N 1
ATOM 3605 C CA . GLY A 1 482 ? 4.396 8.258 6.736 1.00 94.62 482 GLY A CA 1
ATOM 3606 C C . GLY A 1 482 ? 3.155 7.641 7.385 1.00 94.62 482 GLY A C 1
ATOM 3607 O O . GLY A 1 482 ? 2.164 8.340 7.589 1.00 94.62 482 GLY A O 1
ATOM 3608 N N . ALA A 1 483 ? 3.222 6.373 7.803 1.00 95.62 483 ALA A N 1
ATOM 3609 C CA . ALA A 1 483 ? 2.129 5.709 8.512 1.00 95.62 483 ALA A CA 1
ATOM 3610 C C . ALA A 1 483 ? 1.860 6.337 9.893 1.00 95.62 483 ALA A C 1
ATOM 3612 O O . ALA A 1 483 ? 0.703 6.545 10.249 1.00 95.62 483 ALA A O 1
ATOM 3613 N N . VAL A 1 484 ? 2.902 6.698 10.652 1.00 95.00 484 VAL A N 1
ATOM 3614 C CA . VAL A 1 484 ? 2.796 7.398 11.950 1.00 95.00 484 VAL A CA 1
ATOM 3615 C C . VAL A 1 484 ? 2.157 8.782 11.783 1.00 95.00 484 VAL A C 1
ATOM 3617 O O . VAL A 1 484 ? 1.227 9.138 12.516 1.00 95.00 484 VAL A O 1
ATOM 3620 N N . ALA A 1 485 ? 2.596 9.550 10.782 1.00 94.44 485 ALA A N 1
ATOM 3621 C CA . ALA A 1 485 ? 2.007 10.843 10.447 1.00 94.44 485 ALA A CA 1
ATOM 3622 C C . ALA A 1 485 ? 0.527 10.704 10.043 1.00 94.44 485 ALA A C 1
ATOM 3624 O O . ALA A 1 485 ? -0.320 11.461 10.516 1.00 94.44 485 ALA A O 1
ATOM 3625 N N . ALA A 1 486 ? 0.185 9.694 9.239 1.00 94.69 486 ALA A N 1
ATOM 3626 C CA . ALA A 1 486 ? -1.192 9.410 8.852 1.00 94.69 486 ALA A CA 1
ATOM 3627 C C . ALA A 1 486 ? -2.071 8.973 10.049 1.00 94.69 486 ALA A C 1
ATOM 3629 O O . ALA A 1 486 ? -3.155 9.523 10.251 1.00 94.69 486 ALA A O 1
ATOM 3630 N N . ASP A 1 487 ? -1.615 8.045 10.897 1.00 94.62 487 ASP A N 1
ATOM 3631 C CA . ASP A 1 487 ? -2.365 7.561 12.071 1.00 94.62 487 ASP A CA 1
ATOM 3632 C C . ASP A 1 487 ? -2.653 8.663 13.100 1.00 94.62 487 ASP A C 1
ATOM 3634 O O . ASP A 1 487 ? -3.714 8.662 13.736 1.00 94.62 487 ASP A O 1
ATOM 3638 N N . SER A 1 488 ? -1.747 9.638 13.214 1.00 92.00 488 SER A N 1
ATOM 3639 C CA . SER A 1 488 ? -1.921 10.840 14.041 1.00 92.00 488 SER A CA 1
ATOM 3640 C C . SER A 1 488 ? -3.154 11.660 13.638 1.00 92.00 488 SER A C 1
ATOM 3642 O O . SER A 1 488 ? -3.794 12.269 14.494 1.00 92.00 488 SER A O 1
ATOM 3644 N N . HIS A 1 489 ? -3.539 11.614 12.359 1.00 90.06 489 HIS A N 1
ATOM 3645 C CA . HIS A 1 489 ? -4.757 12.235 11.839 1.00 90.06 489 HIS A CA 1
ATOM 3646 C C . HIS A 1 489 ? -5.972 11.287 11.793 1.00 90.06 489 HIS A C 1
ATOM 3648 O O . HIS A 1 489 ? -7.105 11.762 11.778 1.00 90.06 489 HIS A O 1
ATOM 3654 N N . LEU A 1 490 ? -5.772 9.963 11.795 1.00 88.25 490 LEU A N 1
ATOM 3655 C CA . LEU A 1 490 ? -6.862 8.974 11.739 1.00 88.25 490 LEU A CA 1
ATOM 3656 C C . LEU A 1 490 ? -7.485 8.641 13.104 1.00 88.25 490 LEU A C 1
ATOM 3658 O O . LEU A 1 490 ? -8.610 8.144 13.158 1.00 88.25 490 LEU A O 1
ATOM 3662 N N . SER A 1 491 ? -6.770 8.831 14.219 1.00 82.62 491 SER A N 1
ATOM 3663 C CA . SER A 1 491 ? -7.253 8.372 15.528 1.00 82.62 491 SER A CA 1
ATOM 3664 C C . SER A 1 491 ? -6.632 9.116 16.712 1.00 82.62 491 SER A C 1
ATOM 3666 O O . SER A 1 491 ? -5.458 9.473 16.709 1.00 82.62 491 SER A O 1
ATOM 3668 N N . GLN A 1 492 ? -7.409 9.279 17.786 1.00 79.19 492 GLN A N 1
ATOM 3669 C CA . GLN A 1 492 ? -7.001 9.957 19.025 1.00 79.19 492 GLN A CA 1
ATOM 3670 C C . GLN A 1 492 ? -6.723 8.997 20.206 1.00 79.19 492 GLN A C 1
ATOM 3672 O O . GLN A 1 492 ? -6.838 9.393 21.367 1.00 79.19 492 GLN A O 1
ATOM 3677 N N . ARG A 1 493 ? -6.399 7.720 19.945 1.00 84.00 493 ARG A N 1
ATOM 3678 C CA . ARG A 1 493 ? -5.970 6.762 20.991 1.00 84.00 493 ARG A CA 1
ATOM 3679 C C . ARG A 1 493 ? -4.600 7.139 21.593 1.00 84.00 493 ARG A C 1
ATOM 3681 O O . ARG A 1 493 ? -3.879 7.976 21.052 1.00 84.00 493 ARG A O 1
ATOM 3688 N N . TRP A 1 494 ? -4.203 6.513 22.695 1.00 84.94 494 TRP A N 1
ATOM 3689 C CA . TRP A 1 494 ? -2.819 6.609 23.181 1.00 84.94 494 TRP A CA 1
ATOM 3690 C C . TRP A 1 494 ? -1.889 5.698 22.349 1.00 84.94 494 TRP A C 1
ATOM 3692 O O . TRP A 1 494 ? -2.311 4.615 21.937 1.00 84.94 494 TRP A O 1
ATOM 3702 N N . ARG A 1 495 ? -0.652 6.140 22.086 1.00 88.94 495 ARG A N 1
ATOM 3703 C CA . ARG A 1 495 ? 0.387 5.490 21.255 1.00 88.94 495 ARG A CA 1
ATOM 3704 C C . ARG A 1 495 ? 1.654 5.271 22.076 1.00 88.94 495 ARG A C 1
ATOM 3706 O O . ARG A 1 495 ? 1.928 6.082 22.956 1.00 88.94 495 ARG A O 1
ATOM 3713 N N . LEU A 1 496 ? 2.385 4.196 21.796 1.00 91.56 496 LEU A N 1
ATOM 3714 C CA . LEU A 1 496 ? 3.630 3.848 22.483 1.00 91.56 496 LEU A CA 1
ATOM 3715 C C . LEU A 1 496 ? 4.876 4.339 21.735 1.00 91.56 496 LEU A C 1
ATOM 3717 O O . LEU A 1 496 ? 5.842 4.730 22.379 1.00 91.56 496 LEU A O 1
ATOM 3721 N N . SER A 1 497 ? 4.880 4.295 20.400 1.00 90.38 497 SER A N 1
ATOM 3722 C CA . SER A 1 497 ? 6.082 4.605 19.620 1.00 90.38 497 SER A CA 1
ATOM 3723 C C . SER A 1 497 ? 6.559 6.054 19.838 1.00 90.38 497 SER A C 1
ATOM 3725 O O . SER A 1 497 ? 5.751 6.978 19.702 1.00 90.38 497 SER A O 1
ATOM 3727 N N . PRO A 1 498 ? 7.862 6.296 20.092 1.00 88.94 498 PRO A N 1
ATOM 3728 C CA . PRO A 1 498 ? 8.399 7.653 20.236 1.00 88.94 498 PRO A CA 1
ATOM 3729 C C . PRO A 1 498 ? 8.299 8.468 18.937 1.00 88.94 498 PRO A C 1
ATOM 3731 O O . PRO A 1 498 ? 8.289 9.694 18.979 1.00 88.94 498 PRO A O 1
ATOM 3734 N N . LEU A 1 499 ? 8.129 7.809 17.783 1.00 90.31 499 LEU A N 1
ATOM 3735 C CA . LEU A 1 499 ? 7.957 8.469 16.484 1.00 90.31 499 LEU A CA 1
ATOM 3736 C C . LEU A 1 499 ? 6.737 9.409 16.424 1.00 90.31 499 LEU A C 1
ATOM 3738 O O . LEU A 1 499 ? 6.703 10.285 15.567 1.00 90.31 499 LEU A O 1
ATOM 3742 N N . TYR A 1 500 ? 5.748 9.255 17.316 1.00 90.62 500 TYR A N 1
ATOM 3743 C CA . TYR A 1 500 ? 4.606 10.179 17.422 1.00 90.62 500 TYR A CA 1
ATOM 3744 C C . TYR A 1 500 ? 4.957 11.522 18.088 1.00 90.62 500 TYR A C 1
ATOM 3746 O O . TYR A 1 500 ? 4.145 12.445 18.049 1.00 90.62 500 TYR A O 1
ATOM 3754 N N . GLU A 1 501 ? 6.134 11.634 18.708 1.00 88.25 501 GLU A N 1
ATOM 3755 C CA . GLU A 1 501 ? 6.666 12.873 19.293 1.00 88.25 501 GLU A CA 1
ATOM 3756 C C . GLU A 1 501 ? 7.687 13.556 18.358 1.00 88.25 501 GLU A C 1
ATOM 3758 O O . GLU A 1 501 ? 8.055 14.714 18.565 1.00 88.25 501 GLU A O 1
ATOM 3763 N N . GLU A 1 502 ? 8.117 12.866 17.295 1.00 88.69 502 GLU A N 1
ATOM 3764 C CA . GLU A 1 502 ? 9.021 13.392 16.272 1.00 88.69 502 GLU A CA 1
ATOM 3765 C C . GLU A 1 502 ? 8.275 14.206 15.200 1.00 88.69 502 GLU A C 1
ATOM 3767 O O . GLU A 1 502 ? 7.106 13.973 14.891 1.00 88.69 502 GLU A O 1
ATOM 3772 N N . GLN A 1 503 ? 8.969 15.163 14.575 1.00 84.31 503 GLN A N 1
ATOM 3773 C CA . GLN A 1 503 ? 8.410 15.887 13.432 1.00 84.31 503 GLN A CA 1
ATOM 3774 C C . GLN A 1 503 ? 8.370 14.980 12.187 1.00 84.31 503 GLN A C 1
ATOM 3776 O O . GLN A 1 503 ? 9.368 14.317 11.882 1.00 84.31 503 GLN A O 1
ATOM 3781 N N . PRO A 1 504 ? 7.256 14.955 11.429 1.00 83.94 504 PRO A N 1
ATOM 3782 C CA . PRO A 1 504 ? 7.169 14.164 10.209 1.00 83.94 504 PRO A CA 1
ATOM 3783 C C . PRO A 1 504 ? 8.127 14.712 9.133 1.00 83.94 504 PRO A C 1
ATOM 3785 O O . PRO A 1 504 ? 8.280 15.932 9.015 1.00 83.94 504 PRO A O 1
ATOM 3788 N N . PRO A 1 505 ? 8.753 13.848 8.309 1.00 83.50 505 PRO A N 1
ATOM 3789 C CA . PRO A 1 505 ? 9.563 14.284 7.177 1.00 83.50 505 PRO A CA 1
ATOM 3790 C C . PRO A 1 505 ? 8.812 15.246 6.249 1.00 83.50 505 PRO A C 1
ATOM 3792 O O . PRO A 1 505 ? 7.709 14.948 5.795 1.00 83.50 505 PRO A O 1
ATOM 3795 N N . SER A 1 506 ? 9.456 16.353 5.874 1.00 85.12 506 SER A N 1
ATOM 3796 C CA . SER A 1 506 ? 8.909 17.362 4.947 1.00 85.12 506 SER A CA 1
ATOM 3797 C C . SER A 1 506 ? 8.643 16.849 3.525 1.00 85.12 506 SER A C 1
ATOM 3799 O O . SER A 1 506 ? 8.036 17.551 2.721 1.00 85.12 506 SER A O 1
ATOM 3801 N N . ALA A 1 507 ? 9.107 15.638 3.210 1.00 86.62 507 ALA A N 1
ATOM 3802 C CA . ALA A 1 507 ? 8.849 14.946 1.954 1.00 86.62 507 ALA A CA 1
ATOM 3803 C C . ALA A 1 507 ? 7.531 14.142 1.950 1.00 86.62 507 ALA A C 1
ATOM 3805 O O . ALA A 1 507 ? 7.179 13.572 0.921 1.00 86.62 507 ALA A O 1
ATOM 3806 N N . LEU A 1 508 ? 6.811 14.059 3.074 1.00 88.94 508 LEU A N 1
ATOM 3807 C CA . LEU A 1 508 ? 5.463 13.484 3.122 1.00 88.94 508 LEU A CA 1
ATOM 3808 C C . LEU A 1 508 ? 4.404 14.509 2.667 1.00 88.94 508 LEU A C 1
ATOM 3810 O O . LEU A 1 508 ? 4.629 15.717 2.787 1.00 88.94 508 LEU A O 1
ATOM 3814 N N . PRO A 1 509 ? 3.227 14.064 2.190 1.00 86.31 509 PRO A N 1
ATOM 3815 C CA . PRO A 1 509 ? 2.102 14.958 1.922 1.00 86.31 509 PRO A CA 1
ATOM 3816 C C . PRO A 1 509 ? 1.644 15.739 3.167 1.00 86.31 509 PRO A C 1
ATOM 3818 O O . PRO A 1 509 ? 1.615 15.195 4.271 1.00 86.31 509 PRO A O 1
ATOM 3821 N N . ASP A 1 510 ? 1.195 16.991 2.992 1.00 87.25 510 ASP A N 1
ATOM 3822 C CA . ASP A 1 510 ? 0.508 17.743 4.058 1.00 87.25 510 ASP A CA 1
ATOM 3823 C C . ASP A 1 510 ? -0.888 17.135 4.299 1.00 87.25 510 ASP A C 1
ATOM 3825 O O . ASP A 1 510 ? -1.898 17.544 3.717 1.00 87.25 510 ASP A O 1
ATOM 3829 N N . PHE A 1 511 ? -0.940 16.133 5.175 1.00 88.62 511 PHE A N 1
ATOM 3830 C CA . PHE A 1 511 ? -2.177 15.491 5.613 1.00 88.62 511 PHE A CA 1
ATOM 3831 C C . PHE A 1 511 ? -3.142 16.463 6.301 1.00 88.62 511 PHE A C 1
ATOM 3833 O O . PHE A 1 511 ? -4.360 16.308 6.178 1.00 88.62 511 PHE A O 1
ATOM 3840 N N . ALA A 1 512 ? -2.629 17.500 6.971 1.00 85.00 512 ALA A N 1
ATOM 3841 C CA . ALA A 1 512 ? -3.472 18.539 7.539 1.00 85.00 512 ALA A CA 1
ATOM 3842 C C . ALA A 1 512 ? -4.116 19.394 6.433 1.00 85.00 512 ALA A C 1
ATOM 3844 O O . ALA A 1 512 ? -5.267 19.789 6.590 1.00 85.00 512 ALA A O 1
ATOM 3845 N N . ALA A 1 513 ? -3.441 19.654 5.302 1.00 83.94 513 ALA A N 1
ATOM 3846 C CA . ALA A 1 513 ? -4.062 20.275 4.123 1.00 83.94 513 ALA A CA 1
ATOM 3847 C C . ALA A 1 513 ? -5.156 19.402 3.525 1.00 83.94 513 ALA A C 1
ATOM 3849 O O . ALA A 1 513 ? -6.244 19.911 3.259 1.00 83.94 513 ALA A O 1
ATOM 3850 N N . ALA A 1 514 ? -4.891 18.106 3.351 1.00 81.81 514 ALA A N 1
ATOM 3851 C CA . ALA A 1 514 ? -5.860 17.178 2.776 1.00 81.81 514 ALA A CA 1
ATOM 3852 C C . ALA A 1 514 ? -7.191 17.168 3.556 1.00 81.81 514 ALA A C 1
ATOM 3854 O O . ALA A 1 514 ? -8.255 17.074 2.947 1.00 81.81 514 ALA A O 1
ATOM 3855 N N . LEU A 1 515 ? -7.132 17.337 4.883 1.00 79.00 515 LEU A N 1
ATOM 3856 C CA . LEU A 1 515 ? -8.293 17.376 5.781 1.00 79.00 515 LEU A CA 1
ATOM 3857 C C . LEU A 1 515 ? -8.914 18.774 5.990 1.00 79.00 515 LEU A C 1
ATOM 3859 O O . LEU A 1 515 ? -9.953 18.873 6.637 1.00 79.00 515 LEU A O 1
ATOM 3863 N N . ARG A 1 516 ? -8.334 19.857 5.444 1.00 74.88 516 ARG A N 1
ATOM 3864 C CA . ARG A 1 516 ? -8.946 21.207 5.476 1.00 74.88 516 ARG A CA 1
ATOM 3865 C C . ARG A 1 516 ? -10.078 21.385 4.453 1.00 74.88 516 ARG A C 1
ATOM 3867 O O . ARG A 1 516 ? -10.773 22.397 4.496 1.00 74.88 516 ARG A O 1
ATOM 3874 N N . HIS A 1 517 ? -10.261 20.443 3.528 1.00 59.88 517 HIS A N 1
ATOM 3875 C CA . HIS A 1 517 ? -11.346 20.481 2.547 1.00 59.88 517 HIS A CA 1
ATOM 3876 C C . HIS A 1 517 ? -12.674 20.026 3.172 1.00 59.88 517 HIS A C 1
ATOM 3878 O O . HIS A 1 517 ? -12.750 18.965 3.786 1.00 59.88 517 HIS A O 1
ATOM 3884 N N . THR A 1 518 ? -13.720 20.842 3.020 1.00 51.66 518 THR A N 1
ATOM 3885 C CA . THR A 1 518 ? -15.067 20.570 3.543 1.00 51.66 518 THR A CA 1
ATOM 3886 C C . THR A 1 518 ? -15.742 19.388 2.834 1.00 51.66 518 THR A C 1
ATOM 3888 O O . THR A 1 518 ? -15.493 19.196 1.644 1.00 51.66 518 THR A O 1
ATOM 3891 N N . PRO A 1 519 ? -16.651 18.649 3.509 1.00 50.56 519 PRO A N 1
ATOM 3892 C CA . PRO A 1 519 ? -17.348 17.494 2.925 1.00 50.56 519 PRO A CA 1
ATOM 3893 C C . PRO A 1 519 ? -18.086 17.777 1.606 1.00 50.56 519 PRO A C 1
ATOM 3895 O O . PRO A 1 519 ? -18.137 16.904 0.747 1.00 50.56 519 PRO A O 1
ATOM 3898 N N . ASP A 1 520 ? -18.608 18.996 1.432 1.00 44.91 520 ASP A N 1
ATOM 3899 C CA . ASP A 1 520 ? -19.384 19.406 0.249 1.00 44.91 520 ASP A CA 1
ATOM 3900 C C . ASP A 1 520 ? -18.531 19.956 -0.912 1.00 44.91 520 ASP A C 1
ATOM 3902 O O . ASP A 1 520 ? -19.065 20.337 -1.953 1.00 44.91 520 ASP A O 1
ATOM 3906 N N . ALA A 1 521 ? -17.207 20.049 -0.755 1.00 52.47 521 ALA A N 1
ATOM 3907 C CA . ALA A 1 521 ? -16.324 20.482 -1.833 1.00 52.47 521 ALA A CA 1
ATOM 3908 C C . ALA A 1 521 ? -15.807 19.262 -2.605 1.00 52.47 521 ALA A C 1
ATOM 3910 O O . ALA A 1 521 ? -15.009 18.494 -2.065 1.00 52.47 521 ALA A O 1
ATOM 3911 N N . GLU A 1 522 ? -16.197 19.115 -3.880 1.00 53.12 522 GLU A N 1
ATOM 3912 C CA . GLU A 1 522 ? -15.609 18.109 -4.776 1.00 53.12 522 GLU A CA 1
ATOM 3913 C C . GLU A 1 522 ? -14.079 18.208 -4.735 1.00 53.12 522 GLU A C 1
ATOM 3915 O O . GLU A 1 522 ? -13.466 19.192 -5.172 1.00 53.12 522 GLU A O 1
ATOM 3920 N N . ARG A 1 523 ? -13.446 17.188 -4.152 1.00 60.81 523 ARG A N 1
ATOM 3921 C CA . ARG A 1 523 ? -12.008 17.205 -3.926 1.00 60.81 523 ARG A CA 1
ATOM 3922 C C . ARG A 1 523 ? -11.290 17.083 -5.263 1.00 60.81 523 ARG A C 1
ATOM 3924 O O . ARG A 1 523 ? -11.482 16.121 -6.002 1.00 60.81 523 ARG A O 1
ATOM 3931 N N . ARG A 1 524 ? -10.445 18.074 -5.563 1.00 58.50 524 ARG A N 1
ATOM 3932 C CA . ARG A 1 524 ? -9.663 18.109 -6.805 1.00 58.50 524 ARG A CA 1
ATOM 3933 C C . ARG A 1 524 ? -8.849 16.814 -6.952 1.00 58.50 524 ARG A C 1
ATOM 3935 O O . ARG A 1 524 ? -8.155 16.467 -5.994 1.00 58.50 524 ARG A O 1
ATOM 3942 N N . PRO A 1 525 ? -8.854 16.163 -8.134 1.00 58.38 525 PRO A N 1
ATOM 3943 C CA . PRO A 1 525 ? -8.043 14.968 -8.394 1.00 58.38 525 PRO A CA 1
ATOM 3944 C C . PRO A 1 525 ? -6.546 15.156 -8.105 1.00 58.38 525 PRO A C 1
ATOM 3946 O O . PRO A 1 525 ? -5.875 14.207 -7.715 1.00 58.38 525 PRO A O 1
ATOM 3949 N N . ASP A 1 526 ? -6.060 16.393 -8.248 1.00 65.38 526 ASP A N 1
ATOM 3950 C CA . ASP A 1 526 ? -4.656 16.787 -8.081 1.00 65.38 526 ASP A CA 1
ATOM 3951 C C . ASP A 1 526 ? -4.308 17.237 -6.639 1.00 65.38 526 ASP A C 1
ATOM 3953 O O . ASP A 1 526 ? -3.253 17.829 -6.404 1.00 65.38 526 ASP A O 1
ATOM 3957 N N . GLY A 1 527 ? -5.213 17.052 -5.669 1.00 70.75 527 GLY A N 1
ATOM 3958 C CA . GLY A 1 527 ? -4.983 17.404 -4.262 1.00 70.75 527 GLY A CA 1
ATOM 3959 C C . GLY A 1 527 ? -4.113 16.381 -3.511 1.00 70.75 527 GLY A C 1
ATOM 3960 O O . GLY A 1 527 ? -4.061 15.216 -3.907 1.00 70.75 527 GLY A O 1
ATOM 3961 N N . PRO A 1 528 ? -3.460 16.765 -2.393 1.00 80.12 528 PRO A N 1
ATOM 3962 C CA . PRO A 1 528 ? -2.680 15.824 -1.588 1.00 80.12 528 PRO A CA 1
ATOM 3963 C C . PRO A 1 528 ? -3.574 14.686 -1.060 1.00 80.12 528 PRO A C 1
ATOM 3965 O O . PRO A 1 528 ? -4.737 14.947 -0.718 1.00 80.12 528 PRO A O 1
ATOM 3968 N N . PRO A 1 529 ? -3.077 13.436 -0.982 1.00 86.69 529 PRO A N 1
ATOM 3969 C CA . PRO A 1 529 ? -3.846 12.306 -0.467 1.00 86.69 529 PRO A CA 1
ATOM 3970 C C . PRO A 1 529 ? -4.242 12.527 0.998 1.00 86.69 529 PRO A C 1
ATOM 3972 O O . PRO A 1 529 ? -3.495 13.109 1.785 1.00 86.69 529 PRO A O 1
ATOM 3975 N N . THR A 1 530 ? -5.418 12.037 1.381 1.00 89.88 530 THR A N 1
ATOM 3976 C CA . THR A 1 530 ? -5.785 11.915 2.796 1.00 89.88 530 THR A CA 1
ATOM 3977 C C . THR A 1 530 ? -4.901 10.866 3.483 1.00 89.88 530 THR A C 1
ATOM 3979 O O . THR A 1 530 ? -4.372 9.978 2.811 1.00 89.88 530 THR A O 1
ATOM 3982 N N . PRO A 1 531 ? -4.784 10.893 4.823 1.00 92.38 531 PRO A N 1
ATOM 3983 C CA . PRO A 1 531 ? -4.111 9.842 5.589 1.00 92.38 531 PRO A CA 1
ATOM 3984 C C . PRO A 1 531 ? -4.529 8.412 5.214 1.00 92.38 531 PRO A C 1
ATOM 3986 O O . PRO A 1 531 ? -3.687 7.526 5.097 1.00 92.38 531 PRO A O 1
ATOM 3989 N N . ALA A 1 532 ? -5.832 8.185 5.008 1.00 92.44 532 ALA A N 1
ATOM 3990 C CA . ALA A 1 532 ? -6.372 6.875 4.659 1.00 92.44 532 ALA A CA 1
ATOM 3991 C C . ALA A 1 532 ? -5.977 6.446 3.239 1.00 92.44 532 ALA A C 1
ATOM 3993 O O . ALA A 1 532 ? -5.510 5.326 3.048 1.00 92.44 532 ALA A O 1
ATOM 3994 N N . GLU A 1 533 ? -6.116 7.340 2.257 1.00 91.00 533 GLU A N 1
ATOM 3995 C CA . GLU A 1 533 ? -5.688 7.071 0.881 1.00 91.00 533 GLU A CA 1
ATOM 3996 C C . GLU A 1 533 ? -4.188 6.818 0.803 1.00 91.00 533 GLU A C 1
ATOM 3998 O O . GLU A 1 533 ? -3.787 5.870 0.150 1.00 91.00 533 GLU A O 1
ATOM 4003 N N . TRP A 1 534 ? -3.357 7.601 1.498 1.00 93.31 534 TRP A N 1
ATOM 4004 C CA . TRP A 1 534 ? -1.907 7.418 1.448 1.00 93.31 534 TRP A CA 1
ATOM 4005 C C . TRP A 1 534 ? -1.473 6.058 2.005 1.00 93.31 534 TRP A C 1
ATOM 4007 O O . TRP A 1 534 ? -0.629 5.399 1.396 1.00 93.31 534 TRP A O 1
ATOM 4017 N N . ILE A 1 535 ? -2.070 5.600 3.116 1.00 95.38 535 ILE A N 1
ATOM 4018 C CA . ILE A 1 535 ? -1.823 4.240 3.622 1.00 95.38 535 ILE A CA 1
ATOM 4019 C C . ILE A 1 535 ? -2.336 3.199 2.618 1.00 95.38 535 ILE A C 1
ATOM 4021 O O . ILE A 1 535 ? -1.643 2.219 2.371 1.00 95.38 535 ILE A O 1
ATOM 4025 N N . GLY A 1 536 ? -3.512 3.402 2.015 1.00 92.38 536 GLY A N 1
ATOM 4026 C CA . GLY A 1 536 ? -4.080 2.482 1.024 1.00 92.38 536 GLY A CA 1
ATOM 4027 C C . GLY A 1 536 ? -3.239 2.353 -0.250 1.00 92.38 536 GLY A C 1
ATOM 4028 O O . GLY A 1 536 ? -2.914 1.239 -0.657 1.00 92.38 536 GLY A O 1
ATOM 4029 N N . ASP A 1 537 ? -2.832 3.482 -0.828 1.00 90.19 537 ASP A N 1
ATOM 4030 C CA . ASP A 1 537 ? -2.008 3.591 -2.037 1.00 90.19 537 ASP A CA 1
ATOM 4031 C C . ASP A 1 537 ? -0.614 2.980 -1.848 1.00 90.19 537 ASP A C 1
ATOM 4033 O O . ASP A 1 537 ? -0.019 2.482 -2.801 1.00 90.19 537 ASP A O 1
ATOM 4037 N N . ASN A 1 538 ? -0.084 3.011 -0.622 1.00 92.38 538 ASN A N 1
ATOM 4038 C CA . ASN A 1 538 ? 1.228 2.463 -0.282 1.00 92.38 538 ASN A CA 1
ATOM 4039 C C . ASN A 1 538 ? 1.155 1.134 0.490 1.00 92.38 538 ASN A C 1
ATOM 4041 O O . ASN A 1 538 ? 2.188 0.633 0.935 1.00 92.38 538 ASN A O 1
ATOM 4045 N N . LEU A 1 539 ? -0.030 0.528 0.637 1.00 92.12 539 LEU A N 1
ATOM 4046 C CA . LEU A 1 539 ? -0.213 -0.663 1.473 1.00 92.12 539 LEU A CA 1
ATOM 4047 C C . LEU A 1 539 ? 0.643 -1.843 0.997 1.00 92.12 539 LEU A C 1
ATOM 4049 O O . LEU A 1 539 ? 1.192 -2.562 1.824 1.00 92.12 539 LEU A O 1
ATOM 4053 N N . ALA A 1 540 ? 0.795 -2.025 -0.318 1.00 88.31 540 ALA A N 1
ATOM 4054 C CA . ALA A 1 540 ? 1.647 -3.074 -0.877 1.00 88.31 540 ALA A CA 1
ATOM 4055 C C . ALA A 1 540 ? 3.123 -2.893 -0.470 1.00 88.31 540 ALA A C 1
ATOM 4057 O O . ALA A 1 540 ? 3.751 -3.843 -0.007 1.00 88.31 540 ALA A O 1
ATOM 4058 N N . ALA A 1 541 ? 3.648 -1.666 -0.556 1.00 89.38 541 ALA A N 1
ATOM 4059 C CA . ALA A 1 541 ? 5.011 -1.344 -0.139 1.00 89.38 541 ALA A CA 1
ATOM 4060 C C . ALA A 1 541 ? 5.197 -1.474 1.384 1.00 89.38 541 ALA A C 1
ATOM 4062 O O . ALA A 1 541 ? 6.191 -2.040 1.831 1.00 89.38 541 ALA A O 1
ATOM 4063 N N . ILE A 1 542 ? 4.218 -1.029 2.184 1.00 91.94 542 ILE A N 1
ATOM 4064 C CA . ILE A 1 542 ? 4.206 -1.202 3.646 1.00 91.94 542 ILE A CA 1
ATOM 4065 C C . ILE A 1 542 ? 4.256 -2.692 4.014 1.00 91.94 542 ILE A C 1
ATOM 4067 O O . ILE A 1 542 ? 5.119 -3.101 4.788 1.00 91.94 542 ILE A O 1
ATOM 4071 N N . MET A 1 543 ? 3.372 -3.514 3.438 1.00 88.88 543 MET A N 1
ATOM 4072 C CA . MET A 1 543 ? 3.321 -4.956 3.707 1.00 88.88 543 MET A CA 1
ATOM 4073 C C . MET A 1 543 ? 4.624 -5.655 3.302 1.00 88.88 543 MET A C 1
ATOM 4075 O O . MET A 1 543 ? 5.140 -6.459 4.073 1.00 88.88 543 MET A O 1
ATOM 4079 N N . ALA A 1 544 ? 5.196 -5.310 2.147 1.00 85.62 544 ALA A N 1
ATOM 4080 C CA . ALA A 1 544 ? 6.450 -5.889 1.673 1.00 85.62 544 ALA A CA 1
ATOM 4081 C C . ALA A 1 544 ? 7.676 -5.454 2.506 1.00 85.62 544 ALA A C 1
ATOM 4083 O O . ALA A 1 544 ? 8.531 -6.285 2.792 1.00 85.62 544 ALA A O 1
ATOM 4084 N N . CYS A 1 545 ? 7.736 -4.203 2.984 1.00 85.94 545 CYS A N 1
ATOM 4085 C CA . CYS A 1 545 ? 8.741 -3.761 3.966 1.00 85.94 545 CYS A CA 1
ATOM 4086 C C . CYS A 1 545 ? 8.587 -4.457 5.332 1.00 85.94 545 CYS A C 1
ATOM 4088 O O . CYS A 1 545 ? 9.554 -4.570 6.089 1.00 85.94 545 CYS A O 1
ATOM 4090 N N . MET A 1 546 ? 7.375 -4.898 5.688 1.00 84.06 546 MET A N 1
ATOM 4091 C CA . MET A 1 546 ? 7.149 -5.690 6.897 1.00 84.06 546 MET A CA 1
ATOM 4092 C C . MET A 1 546 ? 7.480 -7.172 6.711 1.00 84.06 546 MET A C 1
ATOM 4094 O O . MET A 1 546 ? 7.881 -7.809 7.688 1.00 84.06 546 MET A O 1
ATOM 4098 N N . GLU A 1 547 ? 7.319 -7.741 5.517 1.00 79.62 547 GLU A N 1
ATOM 4099 C CA . GLU A 1 547 ? 7.575 -9.155 5.243 1.00 79.62 547 GLU A CA 1
ATOM 4100 C C . GLU A 1 547 ? 9.071 -9.518 5.398 1.00 79.62 547 GLU A C 1
ATOM 4102 O O . GLU A 1 547 ? 9.968 -8.694 5.258 1.00 79.62 547 GLU A O 1
ATOM 4107 N N . ARG A 1 548 ? 9.362 -10.777 5.751 1.00 61.47 548 ARG A N 1
ATOM 4108 C CA . ARG A 1 548 ? 10.714 -11.365 5.663 1.00 61.47 548 ARG A CA 1
ATOM 4109 C C . ARG A 1 548 ? 10.659 -12.487 4.627 1.00 61.47 548 ARG A C 1
ATOM 4111 O O . ARG A 1 548 ? 10.589 -13.655 5.003 1.00 61.47 548 ARG A O 1
ATOM 4118 N N . SER A 1 549 ? 10.632 -12.129 3.346 1.00 48.84 549 SER A N 1
ATOM 4119 C CA . SER A 1 549 ? 10.640 -13.077 2.229 1.00 48.84 549 SER A CA 1
ATOM 4120 C C . SER A 1 549 ? 11.965 -12.976 1.465 1.00 48.84 549 SER A C 1
ATOM 4122 O O . SER A 1 549 ? 12.345 -11.926 0.947 1.00 48.84 549 SER A O 1
ATOM 4124 N N . GLY A 1 550 ? 12.685 -14.100 1.374 1.00 42.88 550 GLY A N 1
ATOM 4125 C CA . GLY A 1 550 ? 14.030 -14.167 0.782 1.00 42.88 550 GLY A CA 1
ATOM 4126 C C . GLY A 1 550 ? 14.118 -13.847 -0.717 1.00 42.88 550 GLY A C 1
ATOM 4127 O O . GLY A 1 550 ? 15.210 -13.890 -1.266 1.00 42.88 550 GLY A O 1
ATOM 4128 N N . ARG A 1 551 ? 12.993 -13.534 -1.377 1.00 43.66 551 ARG A N 1
ATOM 4129 C CA . ARG A 1 551 ? 12.917 -13.236 -2.817 1.00 43.66 551 ARG A CA 1
ATOM 4130 C C . ARG A 1 551 ? 13.101 -11.753 -3.165 1.00 43.66 551 ARG A C 1
ATOM 4132 O O . ARG A 1 551 ? 13.448 -11.453 -4.298 1.00 43.66 551 ARG A O 1
ATOM 4139 N N . VAL A 1 552 ? 12.875 -10.824 -2.225 1.00 48.28 552 VAL A N 1
ATOM 4140 C CA . VAL A 1 552 ? 13.009 -9.365 -2.476 1.00 48.28 552 VAL A CA 1
ATOM 4141 C C . VAL A 1 552 ? 13.640 -8.620 -1.293 1.00 48.28 552 VAL A C 1
ATOM 4143 O O . VAL A 1 552 ? 14.457 -7.716 -1.497 1.00 48.28 552 VAL A O 1
ATOM 4146 N N . TRP A 1 553 ? 13.317 -9.017 -0.056 1.00 53.34 553 TRP A N 1
ATOM 4147 C CA . TRP A 1 553 ? 13.825 -8.398 1.173 1.00 53.34 553 TRP A CA 1
ATOM 4148 C C . TRP A 1 553 ? 14.278 -9.476 2.166 1.00 53.34 553 TRP A C 1
ATOM 4150 O O . TRP A 1 553 ? 13.518 -9.955 3.010 1.00 53.34 553 TRP A O 1
ATOM 4160 N N . ASP A 1 554 ? 15.550 -9.860 2.073 1.00 42.88 554 ASP A N 1
ATOM 4161 C CA . ASP A 1 554 ? 16.187 -11.008 2.737 1.00 42.88 554 ASP A CA 1
ATOM 4162 C C . ASP A 1 554 ? 16.402 -10.852 4.257 1.00 42.88 554 ASP A C 1
ATOM 4164 O O . ASP A 1 554 ? 17.255 -11.496 4.861 1.00 42.88 554 ASP A O 1
ATOM 4168 N N . GLY A 1 555 ? 15.589 -10.027 4.921 1.00 42.50 555 GLY A N 1
ATOM 4169 C CA . GLY A 1 555 ? 15.592 -9.898 6.378 1.00 42.50 555 GLY A CA 1
ATOM 4170 C C . GLY A 1 555 ? 16.812 -9.178 6.948 1.00 42.50 555 GLY A C 1
ATOM 4171 O O . GLY A 1 555 ? 17.002 -9.199 8.169 1.00 42.50 555 GLY A O 1
ATOM 4172 N N . SER A 1 556 ? 17.576 -8.494 6.093 1.00 45.69 556 SER A N 1
ATOM 4173 C CA . SER A 1 556 ? 18.382 -7.347 6.487 1.00 45.69 556 SER A CA 1
ATOM 4174 C C . SER A 1 556 ? 17.418 -6.346 7.155 1.00 45.69 556 SER A C 1
ATOM 4176 O O . SER A 1 556 ? 16.399 -5.926 6.588 1.00 45.69 556 SER A O 1
ATOM 4178 N N . ARG A 1 557 ? 17.549 -6.255 8.486 1.00 52.72 557 ARG A N 1
ATOM 4179 C CA . ARG A 1 557 ? 16.417 -5.917 9.356 1.00 52.72 557 ARG A CA 1
ATOM 4180 C C . ARG A 1 557 ? 16.132 -4.419 9.236 1.00 52.72 557 ARG A C 1
ATOM 4182 O O . ARG A 1 557 ? 17.011 -3.643 9.617 1.00 52.72 557 ARG A O 1
ATOM 4189 N N . PRO A 1 558 ? 14.895 -3.982 8.914 1.00 57.25 558 PRO A N 1
ATOM 4190 C CA . PRO A 1 558 ? 14.485 -2.683 9.426 1.00 57.25 558 PRO A CA 1
ATOM 4191 C C . PRO A 1 558 ? 14.641 -2.742 10.956 1.00 57.25 558 PRO A C 1
ATOM 4193 O O . PRO A 1 558 ? 14.379 -3.789 11.561 1.00 57.25 558 PRO A O 1
ATOM 4196 N N . ALA A 1 559 ? 15.188 -1.677 11.550 1.00 61.97 559 ALA A N 1
ATOM 4197 C CA . ALA A 1 559 ? 15.777 -1.723 12.890 1.00 61.97 559 ALA A CA 1
ATOM 4198 C C . ALA A 1 559 ? 14.834 -2.365 13.935 1.00 61.97 559 ALA A C 1
ATOM 4200 O O . ALA A 1 559 ? 13.616 -2.193 13.823 1.00 61.97 559 ALA A O 1
ATOM 4201 N N . PRO A 1 560 ? 15.363 -3.098 14.942 1.00 66.38 560 PRO A N 1
ATOM 4202 C CA . PRO A 1 560 ? 14.544 -3.754 15.961 1.00 66.38 560 PRO A CA 1
ATOM 4203 C C . PRO A 1 560 ? 13.450 -2.826 16.501 1.00 66.38 560 PRO A C 1
ATOM 4205 O O . PRO A 1 560 ? 13.742 -1.747 17.009 1.00 66.38 560 PRO A O 1
ATOM 4208 N N . GLY A 1 561 ? 12.191 -3.243 16.351 1.00 81.06 561 GLY A N 1
ATOM 4209 C CA . GLY A 1 561 ? 11.008 -2.485 16.750 1.00 81.06 561 GLY A CA 1
ATOM 4210 C C . GLY A 1 561 ? 10.155 -1.990 15.580 1.00 81.06 561 GLY A C 1
ATOM 4211 O O . GLY A 1 561 ? 8.978 -1.683 15.771 1.00 81.06 561 GLY A O 1
ATOM 4212 N N . TYR A 1 562 ? 10.699 -1.982 14.359 1.00 87.88 562 TYR A N 1
ATOM 4213 C CA . TYR A 1 562 ? 10.002 -1.529 13.155 1.00 87.88 562 TYR A CA 1
ATOM 4214 C C . TYR A 1 562 ? 8.597 -2.119 12.995 1.00 87.88 562 TYR A C 1
ATOM 4216 O O . TYR A 1 562 ? 7.642 -1.394 12.710 1.00 87.88 562 TYR A O 1
ATOM 4224 N N . ARG A 1 563 ? 8.441 -3.440 13.165 1.00 90.88 563 ARG A N 1
ATOM 4225 C CA . ARG A 1 563 ? 7.181 -4.106 12.808 1.00 90.88 563 ARG A CA 1
ATOM 4226 C C . ARG A 1 563 ? 6.082 -3.832 13.823 1.00 90.88 563 ARG A C 1
ATOM 4228 O O . ARG A 1 563 ? 4.929 -3.697 13.422 1.00 90.88 563 ARG A O 1
ATOM 4235 N N . TRP A 1 564 ? 6.408 -3.729 15.114 1.00 91.75 564 TRP A N 1
ATOM 4236 C CA . TRP A 1 564 ? 5.401 -3.374 16.117 1.00 91.75 564 TRP A CA 1
ATOM 4237 C C . TRP A 1 564 ? 4.992 -1.905 16.010 1.00 91.75 564 TRP A C 1
ATOM 4239 O O . TRP A 1 564 ? 3.807 -1.603 16.148 1.00 91.75 564 TRP A O 1
ATOM 4249 N N . GLN A 1 565 ? 5.929 -1.011 15.677 1.00 93.62 565 GLN A N 1
ATOM 4250 C CA . GLN A 1 565 ? 5.627 0.401 15.429 1.00 93.62 565 GLN A CA 1
ATOM 4251 C C . GLN A 1 565 ? 4.771 0.574 14.167 1.00 93.62 565 GLN A C 1
ATOM 4253 O O . GLN A 1 565 ? 3.795 1.320 14.193 1.00 93.62 565 GLN A O 1
ATOM 4258 N N . MET A 1 566 ? 5.061 -0.170 13.092 1.00 94.69 566 MET A N 1
ATOM 4259 C CA . MET A 1 566 ? 4.241 -0.177 11.875 1.00 94.69 566 MET A CA 1
ATOM 4260 C C . MET A 1 566 ? 2.845 -0.770 12.119 1.00 94.69 566 MET A C 1
ATOM 4262 O O . MET A 1 566 ? 1.852 -0.244 11.616 1.00 94.69 566 MET A O 1
ATOM 4266 N N . ALA A 1 567 ? 2.734 -1.826 12.931 1.00 95.19 567 ALA A N 1
ATOM 4267 C CA . ALA A 1 567 ? 1.439 -2.362 13.347 1.00 95.19 567 ALA A CA 1
ATOM 4268 C C . ALA A 1 567 ? 0.637 -1.337 14.161 1.00 95.19 567 ALA A C 1
ATOM 4270 O O . ALA A 1 567 ? -0.538 -1.115 13.869 1.00 95.19 567 ALA A O 1
ATOM 4271 N N . GLU A 1 568 ? 1.278 -0.644 15.112 1.00 94.94 568 GLU A N 1
ATOM 4272 C CA . GLU A 1 568 ? 0.645 0.471 15.819 1.00 94.94 568 GLU A CA 1
ATOM 4273 C C . GLU A 1 568 ? 0.205 1.573 14.847 1.00 94.94 568 GLU A C 1
ATOM 4275 O O . GLU A 1 568 ? -0.920 2.045 14.973 1.00 94.94 568 GLU A O 1
ATOM 4280 N N . ALA A 1 569 ? 1.023 1.948 13.862 1.00 96.19 569 ALA A N 1
ATOM 4281 C CA . ALA A 1 569 ? 0.710 2.988 12.879 1.00 96.19 569 ALA A CA 1
ATOM 4282 C C . ALA A 1 569 ? -0.381 2.605 11.861 1.00 96.19 569 ALA A C 1
ATOM 4284 O O . ALA A 1 569 ? -1.086 3.464 11.346 1.00 96.19 569 ALA A O 1
ATOM 4285 N N . THR A 1 570 ? -0.597 1.322 11.584 1.00 96.62 570 THR A N 1
ATOM 4286 C CA . THR A 1 570 ? -1.617 0.879 10.613 1.00 96.62 570 THR A CA 1
ATOM 4287 C C . THR A 1 570 ? -2.945 0.460 11.262 1.00 96.62 570 THR A C 1
ATOM 4289 O O . THR A 1 570 ? -3.954 0.292 10.571 1.00 96.62 570 THR A O 1
ATOM 4292 N N . ASN A 1 571 ? -3.006 0.361 12.597 1.00 93.69 571 ASN A N 1
ATOM 4293 C CA . ASN A 1 571 ? -4.160 -0.176 13.329 1.00 93.69 571 ASN A CA 1
ATOM 4294 C C . ASN A 1 571 ? -5.478 0.594 13.110 1.00 93.69 571 ASN A C 1
ATOM 4296 O O . ASN A 1 571 ? -6.526 -0.039 12.952 1.00 93.69 571 ASN A O 1
ATOM 4300 N N . ALA A 1 572 ? -5.460 1.937 13.073 1.00 92.25 572 ALA A N 1
ATOM 4301 C CA . ALA A 1 572 ? -6.673 2.715 12.778 1.00 92.25 572 ALA A CA 1
ATOM 4302 C C . ALA A 1 572 ? -7.159 2.485 11.348 1.00 92.25 572 ALA A C 1
ATOM 4304 O O . ALA A 1 572 ? -8.351 2.262 11.140 1.00 92.25 572 ALA A O 1
ATOM 4305 N N . TYR A 1 573 ? -6.236 2.502 10.381 1.00 95.19 573 TYR A N 1
ATOM 4306 C CA . TYR A 1 573 ? -6.552 2.284 8.975 1.00 95.19 573 TYR A CA 1
ATOM 4307 C C . TYR A 1 573 ? -7.224 0.923 8.770 1.00 95.19 573 TYR A C 1
ATOM 4309 O O . TYR A 1 573 ? -8.343 0.871 8.259 1.00 95.19 573 TYR A O 1
ATOM 4317 N N . PHE A 1 574 ? -6.609 -0.165 9.244 1.00 94.44 574 PHE A N 1
ATOM 4318 C CA . PHE A 1 574 ? -7.186 -1.499 9.079 1.00 94.44 574 PHE A CA 1
ATOM 4319 C C . PHE A 1 574 ? -8.544 -1.658 9.776 1.00 94.44 574 PHE A C 1
ATOM 4321 O O . PHE A 1 574 ? -9.442 -2.300 9.232 1.00 94.44 574 PHE A O 1
ATOM 4328 N N . THR A 1 575 ? -8.713 -1.049 10.955 1.00 89.31 575 THR A N 1
ATOM 4329 C CA . THR A 1 575 ? -9.978 -1.090 11.706 1.00 89.31 575 THR A CA 1
ATOM 4330 C C . THR A 1 575 ? -11.091 -0.322 10.992 1.00 89.31 575 THR A C 1
ATOM 4332 O O . THR A 1 575 ? -12.214 -0.813 10.922 1.00 89.31 575 THR A O 1
ATOM 4335 N N . ALA A 1 576 ? -10.792 0.853 10.430 1.00 86.81 576 ALA A N 1
ATOM 4336 C CA . ALA A 1 576 ? -11.772 1.677 9.720 1.00 86.81 576 ALA A CA 1
ATOM 4337 C C . ALA A 1 576 ? -12.200 1.084 8.364 1.00 86.81 576 ALA A C 1
ATOM 4339 O O . ALA A 1 576 ? -13.346 1.264 7.965 1.00 86.81 576 ALA A O 1
ATOM 4340 N N . HIS A 1 577 ? -11.309 0.357 7.680 1.00 88.06 577 HIS A N 1
ATOM 4341 C CA . HIS A 1 577 ? -11.546 -0.180 6.330 1.00 88.06 577 HIS A CA 1
ATOM 4342 C C . HIS A 1 577 ? -11.894 -1.682 6.305 1.00 88.06 577 HIS A C 1
ATOM 4344 O O . HIS A 1 577 ? -11.907 -2.289 5.237 1.00 88.06 577 HIS A O 1
ATOM 4350 N N . GLY A 1 578 ? -12.133 -2.315 7.461 1.00 85.56 578 GLY A N 1
ATOM 4351 C CA . GLY A 1 578 ? -12.528 -3.732 7.545 1.00 85.56 578 GLY A CA 1
ATOM 4352 C C . GLY A 1 578 ? -11.441 -4.749 7.152 1.00 85.56 578 GLY A C 1
ATOM 4353 O O . GLY A 1 578 ? -11.734 -5.932 6.992 1.00 85.56 578 GLY A O 1
ATOM 4354 N N . ARG A 1 579 ? -10.181 -4.315 7.025 1.00 87.38 579 ARG A N 1
ATOM 4355 C CA . ARG A 1 579 ? -9.025 -5.085 6.520 1.00 87.38 579 ARG A CA 1
ATOM 4356 C C . ARG A 1 579 ? -8.421 -5.991 7.598 1.00 87.38 579 ARG A C 1
ATOM 4358 O O . ARG A 1 579 ? -7.293 -5.812 8.055 1.00 87.38 579 ARG A O 1
ATOM 4365 N N . GLY A 1 580 ? -9.247 -6.894 8.120 1.00 88.38 580 GLY A N 1
ATOM 4366 C CA . GLY A 1 580 ? -8.920 -7.656 9.324 1.00 88.38 580 GLY A CA 1
ATOM 4367 C C . GLY A 1 580 ? -7.897 -8.779 9.122 1.00 88.38 580 GLY A C 1
ATOM 4368 O O . GLY A 1 580 ? -7.255 -9.170 10.092 1.00 88.38 580 GLY A O 1
ATOM 4369 N N . ASP A 1 581 ? -7.722 -9.282 7.901 1.00 88.44 581 ASP A N 1
ATOM 4370 C CA . ASP A 1 581 ? -6.803 -10.397 7.632 1.00 88.44 581 ASP A CA 1
ATOM 4371 C C . ASP A 1 581 ? -5.377 -9.885 7.363 1.00 88.44 581 ASP A C 1
ATOM 4373 O O . ASP A 1 581 ? -4.400 -10.448 7.866 1.00 88.44 581 ASP A O 1
ATOM 4377 N N . GLU A 1 582 ? -5.244 -8.720 6.721 1.00 89.88 582 GLU A N 1
ATOM 4378 C CA . GLU A 1 582 ? -3.991 -7.961 6.691 1.00 89.88 582 GLU A CA 1
ATOM 4379 C C . GLU A 1 582 ? -3.603 -7.499 8.100 1.00 89.88 582 GLU A C 1
ATOM 4381 O O . GLU A 1 582 ? -2.452 -7.670 8.500 1.00 89.88 582 GLU A O 1
ATOM 4386 N N . ARG A 1 583 ? -4.566 -7.018 8.906 1.00 95.00 583 ARG A N 1
ATOM 4387 C CA . ARG A 1 583 ? -4.336 -6.681 10.323 1.00 95.00 583 ARG A CA 1
ATOM 4388 C C . ARG A 1 583 ? -3.808 -7.875 11.118 1.00 95.00 583 ARG A C 1
ATOM 4390 O O . ARG A 1 583 ? -2.852 -7.717 11.871 1.00 95.00 583 ARG A O 1
ATOM 4397 N N . ALA A 1 584 ? -4.389 -9.063 10.945 1.00 94.62 584 ALA A N 1
ATOM 4398 C CA . ALA A 1 584 ? -3.922 -10.283 11.603 1.00 94.62 584 ALA A CA 1
ATOM 4399 C C . ALA A 1 584 ? -2.490 -10.661 11.176 1.00 94.62 584 ALA A C 1
ATOM 4401 O O . ALA A 1 584 ? -1.669 -11.022 12.020 1.00 94.62 584 ALA A O 1
ATOM 4402 N N . THR A 1 585 ? -2.173 -10.518 9.886 1.00 91.81 585 THR A N 1
ATOM 4403 C CA . THR A 1 585 ? -0.834 -10.769 9.323 1.00 91.81 585 THR A CA 1
ATOM 4404 C C . THR A 1 585 ? 0.207 -9.809 9.911 1.00 91.81 585 THR A C 1
ATOM 4406 O O . THR A 1 585 ? 1.234 -10.235 10.443 1.00 91.81 585 THR A O 1
ATOM 4409 N N . VAL A 1 586 ? -0.101 -8.511 9.909 1.00 92.75 586 VAL A N 1
ATOM 4410 C CA . VAL A 1 586 ? 0.728 -7.445 10.487 1.00 92.75 586 VAL A CA 1
ATOM 4411 C C . VAL A 1 586 ? 0.952 -7.649 11.987 1.00 92.75 586 VAL A C 1
ATOM 4413 O O . VAL A 1 586 ? 2.086 -7.544 12.459 1.00 92.75 586 VAL A O 1
ATOM 4416 N N . LEU A 1 587 ? -0.093 -8.006 12.741 1.00 95.69 587 LEU A N 1
ATOM 4417 C CA . LEU A 1 587 ? 0.012 -8.278 14.176 1.00 95.69 587 LEU A CA 1
ATOM 4418 C C . LEU A 1 587 ? 0.818 -9.550 14.489 1.00 95.69 587 LEU A C 1
ATOM 4420 O O . LEU A 1 587 ? 1.506 -9.585 15.508 1.00 95.69 587 LEU A O 1
ATOM 4424 N N . ALA A 1 588 ? 0.802 -10.568 13.622 1.00 93.75 588 ALA A N 1
ATOM 4425 C CA . ALA A 1 588 ? 1.659 -11.747 13.768 1.00 93.75 588 ALA A CA 1
ATOM 4426 C C . ALA A 1 588 ? 3.146 -11.402 13.559 1.00 93.75 588 ALA A C 1
ATOM 4428 O O . ALA A 1 588 ? 4.005 -11.824 14.337 1.00 93.75 588 ALA A O 1
ATOM 4429 N N . TRP A 1 589 ? 3.462 -10.581 12.550 1.00 90.81 589 TRP A N 1
ATOM 4430 C CA . TRP A 1 589 ? 4.825 -10.089 12.327 1.00 90.81 589 TRP A CA 1
ATOM 4431 C C . TRP A 1 589 ? 5.316 -9.180 13.456 1.00 90.81 589 TRP A C 1
ATOM 4433 O O . TRP A 1 589 ? 6.477 -9.291 13.852 1.00 90.81 589 TRP A O 1
ATOM 4443 N N . ALA A 1 590 ? 4.444 -8.317 13.980 1.00 92.62 590 ALA A N 1
ATOM 4444 C CA . ALA A 1 590 ? 4.719 -7.447 15.119 1.00 92.62 590 ALA A CA 1
ATOM 4445 C C . ALA A 1 590 ? 4.934 -8.220 16.425 1.00 92.62 590 ALA A C 1
ATOM 4447 O O . ALA A 1 590 ? 5.825 -7.873 17.193 1.00 92.62 590 ALA A O 1
ATOM 4448 N N . GLU A 1 591 ? 4.169 -9.287 16.669 1.00 92.94 591 GLU A N 1
ATOM 4449 C CA . GLU A 1 591 ? 4.320 -10.131 17.860 1.00 92.94 591 GLU A CA 1
ATOM 4450 C C . GLU A 1 591 ? 5.675 -10.852 17.871 1.00 92.94 591 GLU A C 1
ATOM 4452 O O . GLU A 1 591 ? 6.343 -10.903 18.903 1.00 92.94 591 GLU A O 1
ATOM 4457 N N . ALA A 1 592 ? 6.121 -11.351 16.715 1.00 88.94 592 ALA A N 1
ATOM 4458 C CA . ALA A 1 592 ? 7.456 -11.928 16.572 1.00 88.94 592 ALA A CA 1
ATOM 4459 C C . ALA A 1 592 ? 8.581 -10.884 16.726 1.00 88.94 592 ALA A C 1
ATOM 4461 O O . ALA A 1 592 ? 9.673 -11.228 17.173 1.00 88.94 592 ALA A O 1
ATOM 4462 N N . ASP A 1 593 ? 8.335 -9.626 16.349 1.00 88.00 593 ASP A N 1
ATOM 4463 C CA . ASP A 1 593 ? 9.320 -8.541 16.430 1.00 88.00 593 ASP A CA 1
ATOM 4464 C C . ASP A 1 593 ? 9.453 -7.982 17.850 1.00 88.00 593 ASP A C 1
ATOM 4466 O O . ASP A 1 593 ? 10.568 -7.878 18.346 1.00 88.00 593 ASP A O 1
ATOM 4470 N N . ALA A 1 594 ? 8.340 -7.722 18.546 1.00 89.25 594 ALA A N 1
ATOM 4471 C CA . ALA A 1 594 ? 8.339 -7.259 19.937 1.00 89.25 594 ALA A CA 1
ATOM 4472 C C . ALA A 1 594 ? 9.085 -8.238 20.866 1.00 89.25 594 ALA A C 1
ATOM 4474 O O . ALA A 1 594 ? 9.988 -7.830 21.597 1.00 89.25 594 ALA A O 1
ATOM 4475 N N . ARG A 1 595 ? 8.811 -9.546 20.726 1.00 87.50 595 ARG A N 1
ATOM 4476 C CA . ARG A 1 595 ? 9.548 -10.613 21.428 1.00 87.50 595 ARG A CA 1
ATOM 4477 C C . ARG A 1 595 ? 11.038 -10.634 21.078 1.00 87.50 595 ARG A C 1
ATOM 4479 O O . ARG A 1 595 ? 11.872 -10.884 21.942 1.00 87.50 595 ARG A O 1
ATOM 4486 N N . ALA A 1 596 ? 11.394 -10.372 19.818 1.00 86.19 596 ALA A N 1
ATOM 4487 C CA . ALA A 1 596 ? 12.790 -10.319 19.376 1.00 86.19 596 ALA A CA 1
ATOM 4488 C C . ALA A 1 596 ? 13.533 -9.054 19.850 1.00 86.19 596 ALA A C 1
ATOM 4490 O O . ALA A 1 596 ? 14.762 -9.073 19.921 1.00 86.19 596 ALA A O 1
ATOM 4491 N N . CYS A 1 597 ? 12.810 -7.980 20.179 1.00 84.62 597 CYS A N 1
ATOM 4492 C CA . CYS A 1 597 ? 13.349 -6.785 20.829 1.00 84.62 597 CYS A CA 1
ATOM 4493 C C . CYS A 1 597 ? 13.509 -6.940 22.346 1.00 84.62 597 CYS A C 1
ATOM 4495 O O . CYS A 1 597 ? 14.236 -6.149 22.941 1.00 84.62 597 CYS A O 1
ATOM 4497 N N . ALA A 1 598 ? 12.847 -7.934 22.956 1.00 88.19 598 ALA A N 1
ATOM 4498 C CA . ALA A 1 598 ? 12.719 -8.085 24.407 1.00 88.19 598 ALA A CA 1
ATOM 4499 C C . ALA A 1 598 ? 12.167 -6.814 25.090 1.00 88.19 598 ALA A C 1
ATOM 4501 O O . ALA A 1 598 ? 12.647 -6.403 26.146 1.00 88.19 598 ALA A O 1
ATOM 4502 N N . ASP A 1 599 ? 11.162 -6.196 24.462 1.00 88.38 599 ASP A N 1
ATOM 4503 C CA . ASP A 1 599 ? 10.491 -4.974 24.915 1.00 88.38 599 ASP A CA 1
ATOM 4504 C C . ASP A 1 599 ? 9.075 -5.321 25.433 1.00 88.38 599 ASP A C 1
ATOM 4506 O O . ASP A 1 599 ? 8.171 -5.575 24.624 1.00 88.38 599 ASP A O 1
ATOM 4510 N N . PRO A 1 600 ? 8.852 -5.359 26.765 1.00 94.94 600 PRO A N 1
ATOM 4511 C CA . PRO A 1 600 ? 7.554 -5.715 27.339 1.00 94.94 600 PRO A CA 1
ATOM 4512 C C . PRO A 1 600 ? 6.456 -4.686 27.045 1.00 94.94 600 PRO A C 1
ATOM 4514 O O . PRO A 1 600 ? 5.284 -5.052 26.954 1.00 94.94 600 PRO A O 1
ATOM 4517 N N . ASP A 1 601 ? 6.812 -3.412 26.856 1.00 94.69 601 ASP A N 1
ATOM 4518 C CA . ASP A 1 601 ? 5.849 -2.358 26.537 1.00 94.69 601 ASP A CA 1
ATOM 4519 C C . ASP A 1 601 ? 5.344 -2.539 25.090 1.00 94.69 601 ASP A C 1
ATOM 4521 O O . ASP A 1 601 ? 4.134 -2.484 24.825 1.00 94.69 601 ASP A O 1
ATOM 4525 N N . ALA A 1 602 ? 6.245 -2.871 24.159 1.00 93.50 602 ALA A N 1
ATOM 4526 C CA . ALA A 1 602 ? 5.896 -3.253 22.791 1.00 93.50 602 ALA A CA 1
ATOM 4527 C C . ALA A 1 602 ? 5.063 -4.544 22.733 1.00 93.50 602 ALA A C 1
ATOM 4529 O O . ALA A 1 602 ? 4.063 -4.604 22.008 1.00 93.50 602 ALA A O 1
ATOM 4530 N N . GLU A 1 603 ? 5.418 -5.571 23.513 1.00 95.56 603 GLU A N 1
ATOM 4531 C CA . GLU A 1 603 ? 4.607 -6.788 23.622 1.00 95.56 603 GLU A CA 1
ATOM 4532 C C . GLU A 1 603 ? 3.196 -6.464 24.129 1.00 95.56 603 GLU A C 1
ATOM 4534 O O . GLU A 1 603 ? 2.210 -6.850 23.492 1.00 95.56 603 GLU A O 1
ATOM 4539 N N . ALA A 1 604 ? 3.076 -5.681 25.206 1.00 96.62 604 ALA A N 1
ATOM 4540 C CA . ALA A 1 604 ? 1.791 -5.254 25.748 1.00 96.62 604 ALA A CA 1
ATOM 4541 C C . ALA A 1 604 ? 0.920 -4.557 24.696 1.00 96.62 604 ALA A C 1
ATOM 4543 O O . ALA A 1 604 ? -0.270 -4.871 24.557 1.00 96.62 604 ALA A O 1
ATOM 4544 N N . ARG A 1 605 ? 1.527 -3.655 23.913 1.00 95.31 605 ARG A N 1
ATOM 4545 C CA . ARG A 1 605 ? 0.887 -2.918 22.818 1.00 95.31 605 ARG A CA 1
ATOM 4546 C C . ARG A 1 605 ? 0.386 -3.832 21.702 1.00 95.31 605 ARG A C 1
ATOM 4548 O O . ARG A 1 605 ? -0.715 -3.616 21.187 1.00 95.31 605 ARG A O 1
ATOM 4555 N N . VAL A 1 606 ? 1.154 -4.844 21.305 1.00 96.06 606 VAL A N 1
ATOM 4556 C CA . VAL A 1 606 ? 0.746 -5.790 20.251 1.00 96.06 606 VAL A CA 1
ATOM 4557 C C . VAL A 1 606 ? -0.365 -6.721 20.746 1.00 96.06 606 VAL A C 1
ATOM 4559 O O . VAL A 1 606 ? -1.357 -6.917 20.041 1.00 96.06 606 VAL A O 1
ATOM 4562 N N . GLN A 1 607 ? -0.269 -7.233 21.977 1.00 97.69 607 GLN A N 1
ATOM 4563 C CA . GLN A 1 607 ? -1.306 -8.095 22.556 1.00 97.69 607 GLN A CA 1
ATOM 4564 C C . GLN A 1 607 ? -2.640 -7.351 22.755 1.00 97.69 607 GLN A C 1
ATOM 4566 O O . GLN A 1 607 ? -3.701 -7.920 22.496 1.00 97.69 607 GLN A O 1
ATOM 4571 N N . ALA A 1 608 ? -2.609 -6.063 23.124 1.00 96.00 608 ALA A N 1
ATOM 4572 C CA . ALA A 1 608 ? -3.813 -5.230 23.196 1.00 96.00 608 ALA A CA 1
ATOM 4573 C C . ALA A 1 608 ? -4.511 -5.089 21.830 1.00 96.00 608 ALA A C 1
ATOM 4575 O O . ALA A 1 608 ? -5.733 -5.189 21.747 1.00 96.00 608 ALA A O 1
ATOM 4576 N N . GLN A 1 609 ? -3.752 -4.908 20.745 1.00 95.94 609 GLN A N 1
ATOM 4577 C CA . GLN A 1 609 ? -4.313 -4.780 19.392 1.00 95.94 609 GLN A CA 1
ATOM 4578 C C . GLN A 1 609 ? -4.876 -6.108 18.861 1.00 95.94 609 GLN A C 1
ATOM 4580 O O . GLN A 1 609 ? -5.931 -6.113 18.224 1.00 95.94 609 GLN A O 1
ATOM 4585 N N . TRP A 1 610 ? -4.239 -7.241 19.184 1.00 97.38 610 TRP A N 1
ATOM 4586 C CA . TRP A 1 610 ? -4.830 -8.568 18.974 1.00 97.38 610 TRP A CA 1
ATOM 4587 C C . TRP A 1 610 ? -6.165 -8.717 19.712 1.00 97.38 610 TRP A C 1
ATOM 4589 O O . TRP A 1 610 ? -7.147 -9.169 19.120 1.00 97.38 610 TRP A O 1
ATOM 4599 N N . GLY A 1 611 ? -6.217 -8.318 20.987 1.00 96.81 611 GLY A N 1
ATOM 4600 C CA . GLY A 1 611 ? -7.434 -8.362 21.795 1.00 96.81 611 GLY A CA 1
ATOM 4601 C C . GLY A 1 611 ? -8.558 -7.492 21.223 1.00 96.81 611 GLY A C 1
ATOM 4602 O O . GLY A 1 611 ? -9.676 -7.976 21.067 1.00 96.81 611 GLY A O 1
ATOM 4603 N N . GLU A 1 612 ? -8.260 -6.248 20.829 1.00 94.69 612 GLU A N 1
ATOM 4604 C CA . GLU A 1 612 ? -9.214 -5.329 20.187 1.00 94.69 612 GLU A CA 1
ATOM 4605 C C . GLU A 1 612 ? -9.804 -5.941 18.904 1.00 94.69 612 GLU A C 1
ATOM 4607 O O . GLU A 1 612 ? -11.022 -5.940 18.715 1.00 94.69 612 GLU A O 1
ATOM 4612 N N . MET A 1 613 ? -8.957 -6.511 18.039 1.00 94.94 613 MET A N 1
ATOM 4613 C CA . MET A 1 613 ? -9.396 -7.150 16.796 1.00 94.94 613 MET A CA 1
ATOM 4614 C C . MET A 1 613 ? -10.310 -8.358 17.051 1.00 94.94 613 MET A C 1
ATOM 4616 O O . MET A 1 613 ? -11.352 -8.498 16.407 1.00 94.94 613 MET A O 1
ATOM 4620 N N . LEU A 1 614 ? -9.937 -9.230 17.992 1.00 94.94 614 LEU A N 1
ATOM 4621 C CA . LEU A 1 614 ? -10.717 -10.418 18.347 1.00 94.94 614 LEU A CA 1
ATOM 4622 C C . LEU A 1 614 ? -12.056 -10.041 18.989 1.00 94.94 614 LEU A C 1
ATOM 4624 O O . LEU A 1 614 ? -13.084 -10.617 18.631 1.00 94.94 614 LEU A O 1
ATOM 4628 N N . LEU A 1 615 ? -12.067 -9.035 19.869 1.00 93.50 615 LEU A N 1
ATOM 4629 C CA . LEU A 1 615 ? -13.281 -8.525 20.504 1.00 93.50 615 LEU A CA 1
ATOM 4630 C C . LEU A 1 615 ? -14.233 -7.906 19.471 1.00 93.50 615 LEU A C 1
ATOM 4632 O O . LEU A 1 615 ? -15.439 -8.144 19.532 1.00 93.50 615 LEU A O 1
ATOM 4636 N N . GLY A 1 616 ? -13.695 -7.180 18.483 1.00 88.81 616 GLY A N 1
ATOM 4637 C CA . GLY A 1 616 ? -14.454 -6.658 17.342 1.00 88.81 616 GLY A CA 1
ATOM 4638 C C . GLY A 1 616 ? -15.076 -7.753 16.464 1.00 88.81 616 GLY A C 1
ATOM 4639 O O . GLY A 1 616 ? -16.179 -7.569 15.960 1.00 88.81 616 GLY A O 1
ATOM 4640 N N . ARG A 1 617 ? -14.421 -8.919 16.347 1.00 90.06 617 ARG A N 1
ATOM 4641 C CA . ARG A 1 617 ? -14.961 -10.133 15.697 1.00 90.06 617 ARG A CA 1
ATOM 4642 C C . ARG A 1 617 ? -15.839 -10.999 16.625 1.00 90.06 617 ARG A C 1
ATOM 4644 O O . ARG A 1 617 ? -16.174 -12.121 16.261 1.00 90.06 617 ARG A O 1
ATOM 4651 N N . GLY A 1 618 ? -16.181 -10.534 17.831 1.00 91.44 618 GLY A N 1
ATOM 4652 C CA . GLY A 1 618 ? -17.006 -11.281 18.793 1.00 91.44 618 GLY A CA 1
ATOM 4653 C C . GLY A 1 618 ? -16.311 -12.468 19.480 1.00 91.44 618 GLY A C 1
ATOM 4654 O O . GLY A 1 618 ? -16.959 -13.214 20.210 1.00 91.44 618 GLY A O 1
ATOM 4655 N N . ARG A 1 619 ? -14.994 -12.647 19.308 1.00 95.06 619 ARG A N 1
ATOM 4656 C CA . ARG A 1 619 ? -14.199 -13.739 19.907 1.00 95.06 619 ARG A CA 1
ATOM 4657 C C . ARG A 1 619 ? -13.784 -13.381 21.343 1.00 95.06 619 ARG A C 1
ATOM 4659 O O . ARG A 1 619 ? -12.604 -13.212 21.645 1.00 95.06 619 ARG A O 1
ATOM 4666 N N . VAL A 1 620 ? -14.781 -13.218 22.220 1.00 95.81 620 VAL A N 1
ATOM 4667 C CA . VAL A 1 620 ? -14.655 -12.648 23.582 1.00 95.81 620 VAL A CA 1
ATOM 4668 C C . VAL A 1 620 ? -13.640 -13.393 24.465 1.00 95.81 620 VAL A C 1
ATOM 4670 O O . VAL A 1 620 ? -12.867 -12.757 25.183 1.00 95.81 620 VAL A O 1
ATOM 4673 N N . GLU A 1 621 ? -13.592 -14.727 24.406 1.00 95.69 621 GLU A N 1
ATOM 4674 C CA . GLU A 1 621 ? -12.655 -15.519 25.222 1.00 95.69 621 GLU A CA 1
ATOM 4675 C C . GLU A 1 621 ? -11.195 -15.344 24.798 1.00 95.69 621 GLU A C 1
ATOM 4677 O O . GLU A 1 621 ? -10.311 -15.151 25.635 1.00 95.69 621 GLU A O 1
ATOM 4682 N N . GLU A 1 622 ? -10.943 -15.340 23.492 1.00 97.25 622 GLU A N 1
ATOM 4683 C CA . GLU A 1 622 ? -9.599 -15.177 22.939 1.00 97.25 622 GLU A CA 1
ATOM 4684 C C . GLU A 1 622 ? -9.107 -13.735 23.088 1.00 97.25 622 GLU A C 1
ATOM 4686 O O . GLU A 1 622 ? -7.936 -13.511 23.399 1.00 97.25 622 GLU A O 1
ATOM 4691 N N . ALA A 1 623 ? -10.011 -12.757 22.966 1.00 97.38 623 ALA A N 1
ATOM 4692 C CA . ALA A 1 623 ? -9.726 -11.369 23.304 1.00 97.38 623 ALA A CA 1
ATOM 4693 C C . ALA A 1 623 ? -9.281 -11.234 24.769 1.00 97.38 623 ALA A C 1
ATOM 4695 O O . ALA A 1 623 ? -8.235 -10.647 25.039 1.00 97.38 623 ALA A O 1
ATOM 4696 N N . ALA A 1 624 ? -10.002 -11.850 25.715 1.00 96.75 624 ALA A N 1
ATOM 4697 C CA . ALA A 1 624 ? -9.612 -11.845 27.125 1.00 96.75 624 ALA A CA 1
ATOM 4698 C C . ALA A 1 624 ? -8.247 -12.506 27.370 1.00 96.75 624 ALA A C 1
ATOM 4700 O O . ALA A 1 624 ? -7.471 -12.019 28.189 1.00 96.75 624 ALA A O 1
ATOM 4701 N N . ALA A 1 625 ? -7.929 -13.602 26.672 1.00 97.94 625 ALA A N 1
ATOM 4702 C CA . ALA A 1 625 ? -6.610 -14.229 26.756 1.00 97.94 625 ALA A CA 1
ATOM 4703 C C . ALA A 1 625 ? -5.500 -13.268 26.289 1.00 97.94 625 ALA A C 1
ATOM 4705 O O . ALA A 1 625 ? -4.518 -13.072 27.006 1.00 97.94 625 ALA A O 1
ATOM 4706 N N . ARG A 1 626 ? -5.694 -12.592 25.149 1.00 97.94 626 ARG A N 1
ATOM 4707 C CA . ARG A 1 626 ? -4.766 -11.572 24.633 1.00 97.94 626 ARG A CA 1
ATOM 4708 C C . ARG A 1 626 ? -4.630 -10.369 25.572 1.00 97.94 626 ARG A C 1
ATOM 4710 O O . ARG A 1 626 ? -3.513 -9.940 25.837 1.00 97.94 626 ARG A O 1
ATOM 4717 N N . PHE A 1 627 ? -5.718 -9.873 26.162 1.00 98.25 627 PHE A N 1
ATOM 4718 C CA . PHE A 1 627 ? -5.644 -8.776 27.134 1.00 98.25 627 PHE A CA 1
ATOM 4719 C C . PHE A 1 627 ? -4.959 -9.175 28.455 1.00 98.25 627 PHE A C 1
ATOM 4721 O O . PHE A 1 627 ? -4.294 -8.340 29.060 1.00 98.25 627 PHE A O 1
ATOM 4728 N N . ARG A 1 628 ? -5.030 -10.445 28.884 1.00 98.38 628 ARG A N 1
ATOM 4729 C CA . ARG A 1 628 ? -4.238 -10.939 30.032 1.00 98.38 628 ARG A CA 1
ATOM 4730 C C . ARG A 1 628 ? -2.740 -10.994 29.719 1.00 98.38 628 ARG A C 1
ATOM 4732 O O . ARG A 1 628 ? -1.946 -10.604 30.567 1.00 98.38 628 ARG A O 1
ATOM 4739 N N . LEU A 1 629 ? -2.359 -11.410 28.506 1.00 98.06 629 LEU A N 1
ATOM 4740 C CA . LEU A 1 629 ? -0.967 -11.323 28.039 1.00 98.06 629 LEU A CA 1
ATOM 4741 C C . LEU A 1 629 ? -0.494 -9.862 27.962 1.00 98.06 629 LEU A C 1
ATOM 4743 O O . LEU A 1 629 ? 0.607 -9.553 28.403 1.00 98.06 629 LEU A O 1
ATOM 4747 N N . SER A 1 630 ? -1.349 -8.960 27.465 1.00 98.06 630 SER A N 1
ATOM 4748 C CA . SER A 1 630 ? -1.084 -7.516 27.427 1.00 98.06 630 SER A CA 1
ATOM 4749 C C . SER A 1 630 ? -0.829 -6.939 28.823 1.00 98.06 630 SER A C 1
ATOM 4751 O O . SER A 1 630 ? 0.155 -6.232 29.018 1.00 98.06 630 SER A O 1
ATOM 4753 N N . LEU A 1 631 ? -1.666 -7.299 29.804 1.00 98.31 631 LEU A N 1
ATOM 4754 C CA . LEU A 1 631 ? -1.511 -6.871 31.193 1.00 98.31 631 LEU A CA 1
ATOM 4755 C C . LEU A 1 631 ? -0.198 -7.374 31.804 1.00 98.31 631 LEU A C 1
ATOM 4757 O O . LEU A 1 631 ? 0.541 -6.577 32.368 1.00 98.31 631 LEU A O 1
ATOM 4761 N N . ALA A 1 632 ? 0.112 -8.665 31.655 1.00 98.12 632 ALA A N 1
ATOM 4762 C CA . ALA A 1 632 ? 1.330 -9.253 32.209 1.00 98.12 632 ALA A CA 1
ATOM 4763 C C . ALA A 1 632 ? 2.607 -8.619 31.624 1.00 98.12 632 ALA A C 1
ATOM 4765 O O . ALA A 1 632 ? 3.547 -8.333 32.364 1.00 98.12 632 ALA A O 1
ATOM 4766 N N . ALA A 1 633 ? 2.627 -8.350 30.314 1.00 97.06 633 ALA A N 1
ATOM 4767 C CA . ALA A 1 633 ? 3.742 -7.660 29.668 1.00 97.06 633 ALA A CA 1
ATOM 4768 C C . ALA A 1 633 ? 3.851 -6.193 30.133 1.00 97.06 633 ALA A C 1
ATOM 4770 O O . ALA A 1 633 ? 4.940 -5.745 30.480 1.00 97.06 633 ALA A O 1
ATOM 4771 N N . ALA A 1 634 ? 2.730 -5.471 30.253 1.00 96.50 634 ALA A N 1
ATOM 4772 C CA . ALA A 1 634 ? 2.719 -4.087 30.737 1.00 96.50 634 ALA A CA 1
ATOM 4773 C C . ALA A 1 634 ? 3.102 -3.957 32.223 1.00 96.50 634 ALA A C 1
ATOM 4775 O O . ALA A 1 634 ? 3.652 -2.941 32.641 1.00 96.50 634 ALA A O 1
ATOM 4776 N N . GLU A 1 635 ? 2.805 -4.967 33.045 1.00 97.12 635 GLU A N 1
ATOM 4777 C CA . GLU A 1 635 ? 3.218 -5.002 34.451 1.00 97.12 635 GLU A CA 1
ATOM 4778 C C . GLU A 1 635 ? 4.731 -5.226 34.606 1.00 97.12 635 GLU A C 1
ATOM 4780 O O . GLU A 1 635 ? 5.307 -4.717 35.568 1.00 97.12 635 GLU A O 1
ATOM 4785 N N . ALA A 1 636 ? 5.366 -5.920 33.650 1.00 96.81 636 ALA A N 1
ATOM 4786 C CA . ALA A 1 636 ? 6.819 -6.089 33.547 1.00 96.81 636 ALA A CA 1
ATOM 4787 C C . ALA A 1 636 ? 7.534 -4.933 32.812 1.00 96.81 636 ALA A C 1
ATOM 4789 O O . ALA A 1 636 ? 8.756 -4.809 32.908 1.00 96.81 636 ALA A O 1
ATOM 4790 N N . GLY A 1 637 ? 6.784 -4.117 32.070 1.00 94.88 637 GLY A N 1
ATOM 4791 C CA . GLY A 1 637 ? 7.271 -2.966 31.319 1.00 94.88 637 GLY A CA 1
ATOM 4792 C C . GLY A 1 637 ? 7.446 -1.692 32.147 1.00 94.88 637 GLY A C 1
ATOM 4793 O O . GLY A 1 637 ? 7.185 -1.637 33.354 1.00 94.88 637 GLY A O 1
ATOM 4794 N N . THR A 1 638 ? 7.909 -0.640 31.477 1.00 94.00 638 THR A N 1
ATOM 4795 C CA . THR A 1 638 ? 8.140 0.685 32.070 1.00 94.00 638 THR A CA 1
ATOM 4796 C C . THR A 1 638 ? 6.956 1.629 31.863 1.00 94.00 638 THR A C 1
ATOM 4798 O O . THR A 1 638 ? 6.719 2.524 32.680 1.00 94.00 638 THR A O 1
ATOM 4801 N N . GLU A 1 639 ? 6.164 1.410 30.815 1.00 92.50 639 GLU A N 1
ATOM 4802 C CA . GLU A 1 639 ? 5.081 2.291 30.405 1.00 92.50 639 GLU A CA 1
ATOM 4803 C C . GLU A 1 639 ? 3.769 1.937 31.117 1.00 92.50 639 GLU A C 1
ATOM 4805 O O . GLU A 1 639 ? 2.920 1.171 30.649 1.00 92.50 639 GLU A O 1
ATOM 4810 N N . ARG A 1 640 ? 3.573 2.557 32.284 1.00 91.69 640 ARG A N 1
ATOM 4811 C CA . ARG A 1 640 ? 2.420 2.305 33.161 1.00 91.69 640 ARG A CA 1
ATOM 4812 C C . ARG A 1 640 ? 1.058 2.557 32.504 1.00 91.69 640 ARG A C 1
ATOM 4814 O O . ARG A 1 640 ? 0.085 1.932 32.930 1.00 91.69 640 ARG A O 1
ATOM 4821 N N . ARG A 1 641 ? 0.961 3.380 31.451 1.00 90.50 641 ARG A N 1
ATOM 4822 C CA . ARG A 1 641 ? -0.285 3.571 30.678 1.00 90.50 641 ARG A CA 1
ATOM 4823 C C . ARG A 1 641 ? -0.727 2.282 29.971 1.00 90.50 641 ARG A C 1
ATOM 4825 O O . ARG A 1 641 ? -1.926 2.074 29.783 1.00 90.50 641 ARG A O 1
ATOM 4832 N N . GLY A 1 642 ? 0.209 1.376 29.664 1.00 91.69 642 GLY A N 1
ATOM 4833 C CA . GLY A 1 642 ? -0.073 0.027 29.164 1.00 91.69 642 GLY A CA 1
ATOM 4834 C C . GLY A 1 642 ? -0.909 -0.807 30.137 1.00 91.69 642 GLY A C 1
ATOM 4835 O O . GLY A 1 642 ? -1.871 -1.451 29.721 1.00 91.69 642 GLY A O 1
ATOM 4836 N N . VAL A 1 643 ? -0.612 -0.723 31.439 1.00 95.69 643 VAL A N 1
ATOM 4837 C CA . VAL A 1 643 ? -1.348 -1.441 32.496 1.00 95.69 643 VAL A CA 1
ATOM 4838 C C . VAL A 1 643 ? -2.783 -0.929 32.591 1.00 95.69 643 VAL A C 1
ATOM 4840 O O . VAL A 1 643 ? -3.721 -1.725 32.594 1.00 95.69 643 VAL A O 1
ATOM 4843 N N . GLY A 1 644 ? -2.968 0.396 32.590 1.00 93.56 644 GLY A N 1
ATOM 4844 C CA . GLY A 1 644 ? -4.294 1.020 32.566 1.00 93.56 644 GLY A CA 1
ATOM 4845 C C . GLY A 1 644 ? -5.128 0.576 31.364 1.00 93.56 644 GLY A C 1
ATOM 4846 O O . GLY A 1 644 ? -6.254 0.114 31.536 1.00 93.56 644 GLY A O 1
ATOM 4847 N N . ALA A 1 645 ? -4.549 0.635 30.161 1.00 92.12 645 ALA A N 1
ATOM 4848 C CA . ALA A 1 645 ? -5.223 0.228 28.930 1.00 92.12 645 ALA A CA 1
ATOM 4849 C C . ALA A 1 645 ? -5.595 -1.268 28.918 1.00 92.12 645 ALA A C 1
ATOM 4851 O O . ALA A 1 645 ? -6.704 -1.621 28.517 1.00 92.12 645 ALA A O 1
ATOM 4852 N N . ALA A 1 646 ? -4.706 -2.157 29.372 1.00 95.94 646 ALA A N 1
ATOM 4853 C CA . ALA A 1 646 ? -4.987 -3.592 29.430 1.00 95.94 646 ALA A CA 1
ATOM 4854 C C . ALA A 1 646 ? -6.096 -3.930 30.446 1.00 95.94 646 ALA A C 1
ATOM 4856 O O . ALA A 1 646 ? -6.971 -4.748 30.155 1.00 95.94 646 ALA A O 1
ATOM 4857 N N . LEU A 1 647 ? -6.107 -3.265 31.609 1.00 97.06 647 LEU A N 1
ATOM 4858 C CA . LEU A 1 647 ? -7.179 -3.388 32.603 1.00 97.06 647 LEU A CA 1
ATOM 4859 C C . LEU A 1 647 ? -8.517 -2.859 32.064 1.00 97.06 647 LEU A C 1
ATOM 4861 O O . LEU A 1 647 ? -9.531 -3.538 32.206 1.00 97.06 647 LEU A O 1
ATOM 4865 N N . GLU A 1 648 ? -8.532 -1.704 31.393 1.00 95.19 648 GLU A N 1
ATOM 4866 C CA . GLU A 1 648 ? -9.747 -1.157 30.777 1.00 95.19 648 GLU A CA 1
ATOM 4867 C C . GLU A 1 648 ? -10.329 -2.123 29.729 1.00 95.19 648 GLU A C 1
ATOM 4869 O O . GLU A 1 648 ? -11.524 -2.425 29.754 1.00 95.19 648 GLU A O 1
ATOM 4874 N N . TRP A 1 649 ? -9.489 -2.694 28.860 1.00 96.50 649 TRP A N 1
ATOM 4875 C CA . TRP A 1 649 ? -9.927 -3.696 27.887 1.00 96.50 649 TRP A CA 1
ATOM 4876 C C . TRP A 1 649 ? -10.446 -4.990 28.530 1.00 96.50 649 TRP A C 1
ATOM 4878 O O . TRP A 1 649 ? -11.430 -5.557 28.042 1.00 96.50 649 TRP A O 1
ATOM 4888 N N . LEU A 1 650 ? -9.852 -5.447 29.639 1.00 97.69 650 LEU A N 1
ATOM 4889 C CA . LEU A 1 650 ? -10.401 -6.556 30.427 1.00 97.69 650 LEU A CA 1
ATOM 4890 C C . LEU A 1 650 ? -11.777 -6.198 31.004 1.00 97.69 650 LEU A C 1
ATOM 4892 O O . LEU A 1 650 ? -12.700 -7.000 30.877 1.00 97.69 650 LEU A O 1
ATOM 4896 N N . GLY A 1 651 ? -11.958 -4.985 31.532 1.00 97.00 651 GLY A N 1
ATOM 4897 C CA . GLY A 1 651 ? -13.251 -4.501 32.024 1.00 97.00 651 GLY A CA 1
ATOM 4898 C C . GLY A 1 651 ? -14.329 -4.463 30.934 1.00 97.00 651 GLY A C 1
ATOM 4899 O O . GLY A 1 651 ? -15.421 -5.007 31.112 1.00 97.00 651 GLY A O 1
ATOM 4900 N N . ILE A 1 652 ? -14.005 -3.925 29.753 1.00 95.75 652 ILE A N 1
ATOM 4901 C CA . ILE A 1 652 ? -14.887 -3.948 28.572 1.00 95.75 652 ILE A CA 1
ATOM 4902 C C . ILE A 1 652 ? -15.251 -5.396 28.191 1.00 95.75 652 ILE A C 1
ATOM 4904 O O . ILE A 1 652 ? -16.398 -5.674 27.830 1.00 95.75 652 ILE A O 1
ATOM 4908 N N . THR A 1 653 ? -14.298 -6.324 28.295 1.00 96.50 653 THR A N 1
ATOM 4909 C CA . THR A 1 653 ? -14.481 -7.739 27.945 1.00 96.50 653 THR A CA 1
ATOM 4910 C C . THR A 1 653 ? -15.357 -8.484 28.960 1.00 96.50 653 THR A C 1
ATOM 4912 O O . THR A 1 653 ? -16.270 -9.198 28.552 1.00 96.50 653 THR A O 1
ATOM 4915 N N . GLU A 1 654 ? -15.175 -8.277 30.269 1.00 96.00 654 GLU A N 1
ATOM 4916 C CA . GLU A 1 654 ? -16.071 -8.850 31.287 1.00 96.00 654 GLU A CA 1
ATOM 4917 C C . GLU A 1 654 ? -17.491 -8.264 31.181 1.00 96.00 654 GLU A C 1
ATOM 4919 O O . GLU A 1 654 ? -18.472 -9.000 31.302 1.00 96.00 654 GLU A O 1
ATOM 4924 N N . ARG A 1 655 ? -17.639 -6.975 30.837 1.00 93.31 655 ARG A N 1
ATOM 4925 C CA . ARG A 1 655 ? -18.958 -6.380 30.560 1.00 93.31 655 ARG A CA 1
ATOM 4926 C C . ARG A 1 655 ? -19.645 -7.039 29.360 1.00 93.31 655 ARG A C 1
ATOM 4928 O O . ARG A 1 655 ? -20.847 -7.286 29.414 1.00 93.31 655 ARG A O 1
ATOM 4935 N N . ARG A 1 656 ? -18.899 -7.391 28.303 1.00 91.12 656 ARG A N 1
ATOM 4936 C CA . ARG A 1 656 ? -19.418 -8.164 27.153 1.00 91.12 656 ARG A CA 1
ATOM 4937 C C . ARG A 1 656 ? -19.876 -9.579 27.529 1.00 91.12 656 ARG A C 1
ATOM 4939 O O . ARG A 1 656 ? -20.736 -10.108 26.836 1.00 91.12 656 ARG A O 1
ATOM 4946 N N . ARG A 1 657 ? -19.363 -10.159 28.621 1.00 93.75 657 ARG A N 1
ATOM 4947 C CA . ARG A 1 657 ? -19.849 -11.425 29.210 1.00 93.75 657 ARG A CA 1
ATOM 4948 C C . ARG A 1 657 ? -21.042 -11.259 30.162 1.00 93.75 657 ARG A C 1
ATOM 4950 O O . ARG A 1 657 ? -21.522 -12.252 30.695 1.00 93.75 657 ARG A O 1
ATOM 4957 N N . GLY A 1 658 ? -21.488 -10.029 30.431 1.00 92.75 658 GLY A N 1
ATOM 4958 C CA . GLY A 1 658 ? -22.499 -9.729 31.453 1.00 92.75 658 GLY A CA 1
ATOM 4959 C C . GLY A 1 658 ? -21.960 -9.664 32.891 1.00 92.75 658 GLY A C 1
ATOM 4960 O O . GLY A 1 658 ? -22.727 -9.435 33.820 1.00 92.75 658 GLY A O 1
ATOM 4961 N N . ALA A 1 659 ? -20.648 -9.805 33.105 1.00 95.56 659 ALA A N 1
ATOM 4962 C CA . ALA A 1 659 ? -20.022 -9.779 34.429 1.00 95.56 659 ALA A CA 1
ATOM 4963 C C . ALA A 1 659 ? -19.710 -8.338 34.891 1.00 95.56 659 ALA A C 1
ATOM 4965 O O . ALA A 1 659 ? -18.555 -7.978 35.126 1.00 95.56 659 ALA A O 1
ATOM 4966 N N . ALA A 1 660 ? -20.745 -7.499 35.016 1.00 95.25 660 ALA A N 1
ATOM 4967 C CA . ALA A 1 660 ? -20.608 -6.060 35.283 1.00 95.25 660 ALA A CA 1
ATOM 4968 C C . ALA A 1 660 ? -19.839 -5.722 36.580 1.00 95.25 660 ALA A C 1
ATOM 4970 O O . ALA A 1 660 ? -19.061 -4.772 36.587 1.00 95.25 660 ALA A O 1
ATOM 4971 N N . GLY A 1 661 ? -19.970 -6.529 37.641 1.00 96.94 661 GLY A N 1
ATOM 4972 C CA . GLY A 1 661 ? -19.193 -6.353 38.879 1.00 96.94 661 GLY A CA 1
ATOM 4973 C C . GLY A 1 661 ? -17.684 -6.503 38.657 1.00 96.94 661 GLY A C 1
ATOM 4974 O O . GLY A 1 661 ? -16.907 -5.630 39.032 1.00 96.94 661 GLY A O 1
ATOM 4975 N N . ARG A 1 662 ? -17.268 -7.549 37.930 1.00 96.75 662 ARG A N 1
ATOM 4976 C CA . ARG A 1 662 ? -15.858 -7.751 37.552 1.00 96.75 662 ARG A CA 1
ATOM 4977 C C . ARG A 1 662 ? -15.358 -6.686 36.579 1.00 96.75 662 ARG A C 1
ATOM 4979 O O . ARG A 1 662 ? -14.187 -6.324 36.615 1.00 96.75 662 ARG A O 1
ATOM 4986 N N . ALA A 1 663 ? -16.233 -6.173 35.713 1.00 97.06 663 ALA A N 1
ATOM 4987 C CA . ALA A 1 663 ? -15.896 -5.044 34.854 1.00 97.06 663 ALA A CA 1
ATOM 4988 C C . ALA A 1 663 ? -15.554 -3.795 35.683 1.00 97.06 663 ALA A C 1
ATOM 4990 O O . ALA A 1 663 ? -14.525 -3.169 35.436 1.00 97.06 663 ALA A O 1
ATOM 4991 N N . LEU A 1 664 ? -16.364 -3.487 36.703 1.00 97.12 664 LEU A N 1
ATOM 4992 C CA . LEU A 1 664 ? -16.132 -2.377 37.626 1.00 97.12 664 LEU A CA 1
ATOM 4993 C C . LEU A 1 664 ? -14.812 -2.531 38.402 1.00 97.12 664 LEU A C 1
ATOM 4995 O O . LEU A 1 664 ? -14.036 -1.581 38.436 1.00 97.12 664 LEU A O 1
ATOM 4999 N N . GLU A 1 665 ? -14.498 -3.726 38.919 1.00 97.19 665 GLU A N 1
ATOM 5000 C CA . GLU A 1 665 ? -13.198 -4.020 39.554 1.00 97.19 665 GLU A CA 1
ATOM 5001 C C . GLU A 1 665 ? -12.007 -3.711 38.628 1.00 97.19 665 GLU A C 1
ATOM 5003 O O . GLU A 1 665 ? -11.009 -3.125 39.053 1.00 97.19 665 GLU A O 1
ATOM 5008 N N . TYR A 1 666 ? -12.094 -4.097 37.349 1.00 97.75 666 TYR A N 1
ATOM 5009 C CA . TYR A 1 666 ? -11.053 -3.804 36.363 1.00 97.75 666 TYR A CA 1
ATOM 5010 C C . TYR A 1 666 ? -10.951 -2.307 36.048 1.00 97.75 666 TYR A C 1
ATOM 5012 O O . TYR A 1 666 ? -9.836 -1.790 35.943 1.00 97.75 666 TYR A O 1
ATOM 5020 N N . PHE A 1 667 ? -12.078 -1.594 35.949 1.00 96.38 667 PHE A N 1
ATOM 5021 C CA . PHE A 1 667 ? -12.067 -0.144 35.772 1.00 96.38 667 PHE A CA 1
ATOM 5022 C C . PHE A 1 667 ? -11.448 0.553 36.988 1.00 96.38 667 PHE A C 1
ATOM 5024 O O . PHE A 1 667 ? -10.471 1.278 36.816 1.00 96.38 667 PHE A O 1
ATOM 5031 N N . ASP A 1 668 ? -11.891 0.269 38.211 1.00 95.75 668 ASP A N 1
ATOM 5032 C CA . ASP A 1 668 ? -11.342 0.888 39.425 1.00 95.75 668 ASP A CA 1
ATOM 5033 C C . ASP A 1 668 ? -9.831 0.606 39.588 1.00 95.75 668 ASP A C 1
ATOM 5035 O O . ASP A 1 668 ? -9.072 1.496 39.972 1.00 95.75 668 ASP A O 1
ATOM 5039 N N . ARG A 1 669 ? -9.348 -0.580 39.181 1.00 97.12 669 ARG A N 1
ATOM 5040 C CA . ARG A 1 669 ? -7.904 -0.890 39.105 1.00 97.12 669 ARG A CA 1
ATOM 5041 C C . ARG A 1 669 ? -7.146 -0.144 38.000 1.00 97.12 669 ARG A C 1
ATOM 5043 O O . ARG A 1 669 ? -5.938 0.035 38.132 1.00 97.12 669 ARG A O 1
ATOM 5050 N N . SER A 1 670 ? -7.805 0.251 36.910 1.00 95.75 670 SER A N 1
ATOM 5051 C CA . SER A 1 670 ? -7.186 1.012 35.809 1.00 95.75 670 SER A CA 1
ATOM 5052 C C . SER A 1 670 ? -7.011 2.502 36.130 1.00 95.75 670 SER A C 1
ATOM 5054 O O . SER A 1 670 ? -6.098 3.137 35.602 1.00 95.75 670 SER A O 1
ATOM 5056 N N . LEU A 1 671 ? -7.846 3.047 37.025 1.00 92.50 671 LEU A N 1
ATOM 5057 C CA . LEU A 1 671 ? -7.915 4.472 37.367 1.00 92.50 671 LEU A CA 1
ATOM 5058 C C . LEU A 1 671 ? -6.556 5.109 37.754 1.00 92.50 671 LEU A C 1
ATOM 5060 O O . LEU A 1 671 ? -6.270 6.191 37.241 1.00 92.50 671 LEU A O 1
ATOM 5064 N N . PRO A 1 672 ? -5.670 4.476 38.559 1.00 94.06 672 PRO A N 1
ATOM 5065 C CA . PRO A 1 672 ? -4.363 5.050 38.911 1.00 94.06 672 PRO A CA 1
ATOM 5066 C C . PRO A 1 672 ? -3.371 5.168 37.743 1.00 94.06 672 PRO A C 1
ATOM 5068 O O . PRO A 1 672 ? -2.325 5.793 37.897 1.00 94.06 672 PRO A O 1
ATOM 5071 N N . PHE A 1 673 ? -3.665 4.546 36.597 1.00 92.81 673 PHE A N 1
ATOM 5072 C CA . PHE A 1 673 ? -2.806 4.526 35.409 1.00 92.81 673 PHE A CA 1
ATOM 5073 C C . PHE A 1 673 ? -3.334 5.411 34.269 1.00 92.81 673 PHE A C 1
ATOM 5075 O O . PHE A 1 673 ? -2.741 5.439 33.187 1.00 92.81 673 PHE A O 1
ATOM 5082 N N . LEU A 1 674 ? -4.437 6.135 34.489 1.00 87.44 674 LEU A N 1
ATOM 5083 C CA . LEU A 1 674 ? -4.911 7.144 33.548 1.00 87.44 674 LEU A CA 1
ATOM 5084 C C . LEU A 1 674 ? -3.976 8.352 33.553 1.00 87.44 674 LEU A C 1
ATOM 5086 O O . LEU A 1 674 ? -3.779 9.005 34.573 1.00 87.44 674 LEU A O 1
ATOM 5090 N N . ASP A 1 675 ? -3.461 8.678 32.373 1.00 84.94 675 ASP A N 1
ATOM 5091 C CA . ASP A 1 675 ? -2.721 9.907 32.105 1.00 84.94 675 ASP A CA 1
ATOM 5092 C C . ASP A 1 675 ? -3.667 11.123 32.248 1.00 84.94 675 ASP A C 1
ATOM 5094 O O . ASP A 1 675 ? -4.599 11.253 31.442 1.00 84.94 675 ASP A O 1
ATOM 5098 N N . PRO A 1 676 ? -3.481 12.016 33.245 1.00 82.19 676 PRO A N 1
ATOM 5099 C CA . PRO A 1 676 ? -4.409 13.123 33.489 1.00 82.19 676 PRO A CA 1
ATOM 5100 C C . PRO A 1 676 ? -4.518 14.100 32.311 1.00 82.19 676 PRO A C 1
ATOM 5102 O O . PRO A 1 676 ? -5.582 14.691 32.110 1.00 82.19 676 PRO A O 1
ATOM 5105 N N . ALA A 1 677 ? -3.448 14.220 31.513 1.00 85.06 677 ALA A N 1
ATOM 5106 C CA . ALA A 1 677 ? -3.380 15.063 30.320 1.00 85.06 677 ALA A CA 1
ATOM 5107 C C . ALA A 1 677 ? -4.024 14.411 29.079 1.00 85.06 677 ALA A C 1
ATOM 5109 O O . ALA A 1 677 ? -4.162 15.046 28.034 1.00 85.06 677 ALA A O 1
ATOM 5110 N N . ARG A 1 678 ? -4.441 13.138 29.155 1.00 84.75 678 ARG A N 1
ATOM 5111 C CA . ARG A 1 678 ? -5.190 12.450 28.090 1.00 84.75 678 ARG A CA 1
ATOM 5112 C C . ARG A 1 678 ? -6.687 12.519 28.378 1.00 84.75 678 ARG A C 1
ATOM 5114 O O . ARG A 1 678 ? -7.336 11.511 28.653 1.00 84.75 678 ARG A O 1
ATOM 5121 N N . THR A 1 679 ? -7.246 13.715 28.235 1.00 89.56 679 THR A N 1
ATOM 5122 C CA . THR A 1 679 ? -8.651 14.066 28.502 1.00 89.56 679 THR A CA 1
ATOM 5123 C C . THR A 1 679 ? -9.654 13.075 27.895 1.00 89.56 679 THR A C 1
ATOM 5125 O O . THR A 1 679 ? -10.528 12.554 28.587 1.00 89.56 679 THR A O 1
ATOM 5128 N N . ARG A 1 680 ? -9.454 12.682 26.627 1.00 90.31 680 ARG A N 1
ATOM 5129 C CA . ARG A 1 680 ? -10.277 11.661 25.950 1.00 90.31 680 ARG A CA 1
ATOM 5130 C C . ARG A 1 680 ? -10.237 10.282 26.630 1.00 90.31 680 ARG A C 1
ATOM 5132 O O . ARG A 1 680 ? -11.251 9.592 26.651 1.00 90.31 680 ARG A O 1
ATOM 5139 N N . SER A 1 681 ? -9.089 9.861 27.164 1.00 89.88 681 SER A N 1
ATOM 5140 C CA . SER A 1 681 ? -8.960 8.575 27.867 1.00 89.88 681 SER A CA 1
ATOM 5141 C C . SER A 1 681 ? -9.699 8.602 29.207 1.00 89.88 681 SER A C 1
ATOM 5143 O O . SER A 1 681 ? -10.422 7.660 29.513 1.00 89.88 681 SER A O 1
ATOM 5145 N N . ARG A 1 682 ? -9.604 9.712 29.958 1.00 92.00 682 ARG A N 1
ATOM 5146 C CA . ARG A 1 682 ? -10.430 9.966 31.157 1.00 92.00 682 ARG A CA 1
ATOM 5147 C C . ARG A 1 682 ? -11.927 9.880 30.843 1.00 92.00 682 ARG A C 1
ATOM 5149 O O . ARG A 1 682 ? -12.658 9.191 31.552 1.00 92.00 682 ARG A O 1
ATOM 5156 N N . ALA A 1 683 ? -12.369 10.528 29.764 1.00 94.12 683 ALA A N 1
ATOM 5157 C CA . ALA A 1 683 ? -13.769 10.526 29.342 1.00 94.12 683 ALA A CA 1
ATOM 5158 C C . ALA A 1 683 ? -14.287 9.109 29.024 1.00 94.12 683 ALA A C 1
ATOM 5160 O O . ALA A 1 683 ? -15.327 8.694 29.539 1.00 94.12 683 ALA A O 1
ATOM 5161 N N . LEU A 1 684 ? -13.531 8.333 28.234 1.00 93.94 684 LEU A N 1
ATOM 5162 C CA . LEU A 1 684 ? -13.876 6.945 27.906 1.00 93.94 684 LEU A CA 1
ATOM 5163 C C . LEU A 1 684 ? -13.911 6.040 29.138 1.00 93.94 684 LEU A C 1
ATOM 5165 O O . LEU A 1 684 ? -14.878 5.303 29.308 1.00 93.94 684 LEU A O 1
ATOM 5169 N N . HIS A 1 685 ? -12.918 6.138 30.021 1.00 94.62 685 HIS A N 1
ATOM 5170 C CA . HIS A 1 685 ? -12.885 5.366 31.257 1.00 94.62 685 HIS A CA 1
ATOM 5171 C C . HIS A 1 685 ? -14.126 5.636 32.128 1.00 94.62 685 HIS A C 1
ATOM 5173 O O . HIS A 1 685 ? -14.794 4.701 32.571 1.00 94.62 685 HIS A O 1
ATOM 5179 N N . HIS A 1 686 ? -14.483 6.909 32.341 1.00 96.00 686 HIS A N 1
ATOM 5180 C CA . HIS A 1 686 ? -15.662 7.270 33.133 1.00 96.00 686 HIS A CA 1
ATOM 5181 C C . HIS A 1 686 ? -16.979 6.819 32.479 1.00 96.00 686 HIS A C 1
ATOM 5183 O O . HIS A 1 686 ? -17.887 6.390 33.194 1.00 96.00 686 HIS A O 1
ATOM 5189 N N . MET A 1 687 ? -17.064 6.828 31.143 1.00 97.06 687 MET A N 1
ATOM 5190 C CA . MET A 1 687 ? -18.185 6.258 30.385 1.00 97.06 687 MET A CA 1
ATOM 5191 C C . MET A 1 687 ? -18.266 4.731 30.558 1.00 97.06 687 MET A C 1
ATOM 5193 O O . MET A 1 687 ? -19.327 4.208 30.878 1.00 97.06 687 MET A O 1
ATOM 5197 N N . HIS A 1 688 ? -17.156 4.002 30.405 1.00 96.31 688 HIS A N 1
ATOM 5198 C CA . HIS A 1 688 ? -17.125 2.543 30.567 1.00 96.31 688 HIS A CA 1
ATOM 5199 C C . HIS A 1 688 ? -17.474 2.100 31.997 1.00 96.31 688 HIS A C 1
ATOM 5201 O O . HIS A 1 688 ? -18.173 1.101 32.186 1.00 96.31 688 HIS A O 1
ATOM 5207 N N . ARG A 1 689 ? -17.039 2.872 32.998 1.00 96.94 689 ARG A N 1
ATOM 5208 C CA . ARG A 1 689 ? -17.402 2.681 34.405 1.00 96.94 689 ARG A CA 1
ATOM 5209 C C . ARG A 1 689 ? -18.891 2.945 34.657 1.00 96.94 689 ARG A C 1
ATOM 5211 O O . ARG A 1 689 ? -19.535 2.154 35.342 1.00 96.94 689 ARG A O 1
ATOM 5218 N N . ALA A 1 690 ? -19.446 4.004 34.066 1.00 97.06 690 ALA A N 1
ATOM 5219 C CA . ALA A 1 690 ? -20.870 4.323 34.151 1.00 97.06 690 ALA A CA 1
ATOM 5220 C C . ALA A 1 690 ? -21.749 3.230 33.516 1.00 97.06 690 ALA A C 1
ATOM 5222 O O . ALA A 1 690 ? -22.696 2.773 34.150 1.00 97.06 690 ALA A O 1
ATOM 5223 N N . ASP A 1 691 ? -21.370 2.732 32.331 1.00 96.00 691 ASP A N 1
ATOM 5224 C CA . ASP A 1 691 ? -22.018 1.596 31.659 1.00 96.00 691 ASP A CA 1
ATOM 5225 C C . ASP A 1 691 ? -22.091 0.343 32.560 1.00 96.00 691 ASP A C 1
ATOM 5227 O O . ASP A 1 691 ? -23.060 -0.411 32.497 1.00 96.00 691 ASP A O 1
ATOM 5231 N N . ALA A 1 692 ? -21.063 0.080 33.379 1.00 96.56 692 ALA A N 1
ATOM 5232 C CA . ALA A 1 692 ? -21.056 -1.054 34.307 1.00 96.56 692 ALA A CA 1
ATOM 5233 C C . ALA A 1 692 ? -21.955 -0.813 35.532 1.00 96.56 692 ALA A C 1
ATOM 5235 O O . ALA A 1 692 ? -22.709 -1.706 35.916 1.00 96.56 692 ALA A O 1
ATOM 5236 N N . LEU A 1 693 ? -21.920 0.391 36.112 1.00 97.00 693 LEU A N 1
ATOM 5237 C CA . LEU A 1 693 ? -22.766 0.780 37.249 1.00 97.00 693 LEU A CA 1
ATOM 5238 C C . LEU A 1 693 ? -24.257 0.785 36.888 1.00 97.00 693 LEU A C 1
ATOM 5240 O O . LEU A 1 693 ? -25.075 0.307 37.671 1.00 97.00 693 LEU A O 1
ATOM 5244 N N . ALA A 1 694 ? -24.600 1.234 35.677 1.00 95.06 694 ALA A N 1
ATOM 5245 C CA . ALA A 1 694 ? -25.963 1.199 35.153 1.00 95.06 694 ALA A CA 1
ATOM 5246 C C . ALA A 1 694 ? -26.520 -0.236 35.096 1.00 95.06 694 ALA A C 1
ATOM 5248 O O . ALA A 1 694 ? -27.642 -0.479 35.533 1.00 95.06 694 ALA A O 1
ATOM 5249 N N . VAL A 1 695 ? -25.717 -1.205 34.634 1.00 95.06 695 VAL A N 1
ATOM 5250 C CA . VAL A 1 695 ? -26.095 -2.634 34.598 1.00 95.06 695 VAL A CA 1
ATOM 5251 C C . VAL A 1 695 ? -26.199 -3.246 36.002 1.00 95.06 695 VAL A C 1
ATOM 5253 O O . VAL A 1 695 ? -26.994 -4.158 36.210 1.00 95.06 695 VAL A O 1
ATOM 5256 N N . LEU A 1 696 ? -25.434 -2.741 36.975 1.00 95.69 696 LEU A N 1
ATOM 5257 C CA . LEU A 1 696 ? -25.533 -3.139 38.386 1.00 95.69 696 LEU A CA 1
ATOM 5258 C C . LEU A 1 696 ? -26.719 -2.490 39.127 1.00 95.69 696 LEU A C 1
ATOM 5260 O O . LEU A 1 696 ? -27.002 -2.876 40.258 1.00 95.69 696 LEU A O 1
ATOM 5264 N N . GLY A 1 697 ? -27.410 -1.524 38.513 1.00 94.19 697 GLY A N 1
ATOM 5265 C CA . GLY A 1 697 ? -28.537 -0.805 39.113 1.00 94.19 697 GLY A CA 1
ATOM 5266 C C . GLY A 1 697 ? -28.152 0.351 40.046 1.00 94.19 697 GLY A C 1
ATOM 5267 O O . GLY A 1 697 ? -29.044 0.999 40.595 1.00 94.19 697 GLY A O 1
ATOM 5268 N N . ASP A 1 698 ? -26.861 0.668 40.203 1.00 95.75 698 ASP A N 1
ATOM 5269 C CA . ASP A 1 698 ? -26.403 1.835 40.974 1.00 95.75 698 ASP A CA 1
ATOM 5270 C C . ASP A 1 698 ? -26.540 3.113 40.132 1.00 95.75 698 ASP A C 1
ATOM 5272 O O . ASP A 1 698 ? -25.580 3.664 39.586 1.00 95.75 698 ASP A O 1
ATOM 5276 N N . ARG A 1 699 ? -27.791 3.559 39.976 1.00 94.75 699 ARG A N 1
ATOM 5277 C CA . ARG A 1 699 ? -28.142 4.741 39.184 1.00 94.75 699 ARG A CA 1
ATOM 5278 C C . ARG A 1 699 ? -27.467 6.032 39.676 1.00 94.75 699 ARG A C 1
ATOM 5280 O O . ARG A 1 699 ? -26.990 6.763 38.807 1.00 94.75 699 ARG A O 1
ATOM 5287 N N . PRO A 1 700 ? -27.375 6.341 40.988 1.00 96.00 700 PRO A N 1
ATOM 5288 C CA . PRO A 1 700 ? -26.647 7.520 41.456 1.00 96.00 700 PRO A CA 1
ATOM 5289 C C . PRO A 1 700 ? -25.174 7.519 41.025 1.00 96.00 700 PRO A C 1
ATOM 5291 O O . PRO A 1 700 ? -24.723 8.493 40.419 1.00 96.00 700 PRO A O 1
ATOM 5294 N N . ALA A 1 701 ? -24.440 6.421 41.248 1.00 96.94 701 ALA A N 1
ATOM 5295 C CA . ALA A 1 701 ? -23.029 6.350 40.867 1.00 96.94 701 ALA A CA 1
ATOM 5296 C C . ALA A 1 701 ? -22.831 6.309 39.341 1.00 96.94 701 ALA A C 1
ATOM 5298 O O . ALA A 1 701 ? -21.852 6.858 38.827 1.00 96.94 701 ALA A O 1
ATOM 5299 N N . ALA A 1 702 ? -23.757 5.694 38.595 1.00 97.06 702 ALA A N 1
ATOM 5300 C CA . ALA A 1 702 ? -23.735 5.694 37.134 1.00 97.06 702 ALA A CA 1
ATOM 5301 C C . ALA A 1 702 ? -23.917 7.109 36.560 1.00 97.06 702 ALA A C 1
ATOM 5303 O O . ALA A 1 702 ? -23.129 7.526 35.711 1.00 97.06 702 ALA A O 1
ATOM 5304 N N . LEU A 1 703 ? -24.898 7.875 37.058 1.00 96.31 703 LEU A N 1
ATOM 5305 C CA . LEU A 1 703 ? -25.129 9.263 36.643 1.00 96.31 703 LEU A CA 1
ATOM 5306 C C . LEU A 1 703 ? -23.942 10.171 36.994 1.00 96.31 703 LEU A C 1
ATOM 5308 O O . LEU A 1 703 ? -23.531 10.973 36.155 1.00 96.31 703 LEU A O 1
ATOM 5312 N N . GLU A 1 704 ? -23.340 10.010 38.178 1.00 97.56 704 GLU A N 1
ATOM 5313 C CA . GLU A 1 704 ? -22.122 10.742 38.546 1.00 97.56 704 GLU A CA 1
ATOM 5314 C C . GLU A 1 704 ? -20.949 10.399 37.608 1.00 97.56 704 GLU A C 1
ATOM 5316 O O . GLU A 1 704 ? -20.243 11.286 37.125 1.00 97.56 704 GLU A O 1
ATOM 5321 N N . SER A 1 705 ? -20.754 9.114 37.297 1.00 97.56 705 SER A N 1
ATOM 5322 C CA . SER A 1 705 ? -19.684 8.670 36.400 1.00 97.56 705 SER A CA 1
ATOM 5323 C C . SER A 1 705 ? -19.909 9.153 34.959 1.00 97.56 705 SER A C 1
ATOM 5325 O O . SER A 1 705 ? -18.955 9.587 34.314 1.00 97.56 705 SER A O 1
ATOM 5327 N N . TYR A 1 706 ? -21.151 9.190 34.463 1.00 98.06 706 TYR A N 1
ATOM 5328 C CA . TYR A 1 706 ? -21.467 9.821 33.176 1.00 98.06 706 TYR A CA 1
ATOM 5329 C C . TYR A 1 706 ? -21.241 11.342 33.194 1.00 98.06 706 TYR A C 1
ATOM 5331 O O . TYR A 1 706 ? -20.705 11.879 32.227 1.00 98.06 706 TYR A O 1
ATOM 5339 N N . ALA A 1 707 ? -21.561 12.043 34.287 1.00 97.31 707 ALA A N 1
ATOM 5340 C CA . ALA A 1 707 ? -21.284 13.477 34.410 1.00 97.31 707 ALA A CA 1
ATOM 5341 C C . ALA A 1 707 ? -19.772 13.777 34.362 1.00 97.31 707 ALA A C 1
ATOM 5343 O O . ALA A 1 707 ? -19.343 14.686 33.651 1.00 97.31 707 ALA A O 1
ATOM 5344 N N . ARG A 1 708 ? -18.944 12.959 35.031 1.00 96.88 708 ARG A N 1
ATOM 5345 C CA . ARG A 1 708 ? -17.472 13.026 34.928 1.00 96.88 708 ARG A CA 1
ATOM 5346 C C . ARG A 1 708 ? -16.969 12.715 33.512 1.00 96.88 708 ARG A C 1
ATOM 5348 O O . ARG A 1 708 ? -15.991 13.317 33.070 1.00 96.88 708 ARG A O 1
ATOM 5355 N N . ALA A 1 709 ? -17.626 11.801 32.793 1.00 97.25 709 ALA A N 1
ATOM 5356 C CA . ALA A 1 709 ? -17.310 11.509 31.395 1.00 97.25 709 ALA A CA 1
ATOM 5357 C C . ALA A 1 709 ? -17.618 12.702 30.477 1.00 97.25 709 ALA A C 1
ATOM 5359 O O . ALA A 1 709 ? -16.774 13.060 29.658 1.00 97.25 709 ALA A O 1
ATOM 5360 N N . MET A 1 710 ? -18.784 13.342 30.639 1.00 97.31 710 MET A N 1
ATOM 5361 C CA . MET A 1 710 ? -19.167 14.510 29.842 1.00 97.31 710 MET A CA 1
ATOM 5362 C C . MET A 1 710 ? -18.253 15.707 30.110 1.00 97.31 710 MET A C 1
ATOM 5364 O O . MET A 1 710 ? -17.729 16.273 29.160 1.00 97.31 710 MET A O 1
ATOM 5368 N N . ALA A 1 711 ? -17.946 16.014 31.376 1.00 96.62 711 ALA A N 1
ATOM 5369 C CA . ALA A 1 711 ? -17.012 17.089 31.720 1.00 96.62 711 ALA A CA 1
ATOM 5370 C C . ALA A 1 711 ? -15.635 16.914 31.043 1.00 96.62 711 ALA A C 1
ATOM 5372 O O . ALA A 1 711 ? -15.061 17.874 30.535 1.00 96.62 711 ALA A O 1
ATOM 5373 N N . ALA A 1 712 ? -15.133 15.678 30.951 1.00 95.25 712 ALA A N 1
ATOM 5374 C CA . ALA A 1 712 ? -13.903 15.381 30.220 1.00 95.25 712 ALA A CA 1
ATOM 5375 C C . ALA A 1 712 ? -14.068 15.456 28.681 1.00 95.25 712 ALA A C 1
ATOM 5377 O O . ALA A 1 712 ? -13.110 15.777 27.980 1.00 95.25 712 ALA A O 1
ATOM 5378 N N . PHE A 1 713 ? -15.257 15.204 28.121 1.00 95.50 713 PHE A N 1
ATOM 5379 C CA . PHE A 1 713 ? -15.524 15.494 26.705 1.00 95.50 713 PHE A CA 1
ATOM 5380 C C . PHE A 1 713 ? -15.653 17.003 26.423 1.00 95.50 713 PHE A C 1
ATOM 5382 O O . PHE A 1 713 ? -15.215 17.447 25.363 1.00 95.50 713 PHE A O 1
ATOM 5389 N N . ASP A 1 714 ? -16.162 17.799 27.364 1.00 95.00 714 ASP A N 1
ATOM 5390 C CA . ASP A 1 714 ? -16.210 19.262 27.257 1.00 95.00 714 ASP A CA 1
ATOM 5391 C C . ASP A 1 714 ? -14.814 19.898 27.373 1.00 95.00 714 ASP A C 1
ATOM 5393 O O . ASP A 1 714 ? -14.475 20.782 26.584 1.00 95.00 714 ASP A O 1
ATOM 5397 N N . GLU A 1 715 ? -13.960 19.401 28.278 1.00 94.62 715 GLU A N 1
ATOM 5398 C CA . GLU A 1 715 ? -12.528 19.742 28.311 1.00 94.62 715 GLU A CA 1
ATOM 5399 C C . GLU A 1 715 ? -11.858 19.430 26.957 1.00 94.62 715 GLU A C 1
ATOM 5401 O O . GLU A 1 715 ? -11.192 20.290 26.380 1.00 94.62 715 GLU A O 1
ATOM 5406 N N . LEU A 1 716 ? -12.094 18.235 26.398 1.00 91.75 716 LEU A N 1
ATOM 5407 C CA . LEU A 1 716 ? -11.558 17.833 25.091 1.00 91.75 716 LEU A CA 1
ATOM 5408 C C . LEU A 1 716 ? -12.052 18.766 23.968 1.00 91.75 716 LEU A C 1
ATOM 5410 O O . LEU A 1 716 ? -11.271 19.173 23.106 1.00 91.75 716 LEU A O 1
ATOM 5414 N N . ALA A 1 717 ? -13.329 19.156 24.008 1.00 91.06 717 ALA A N 1
ATOM 5415 C CA . ALA A 1 717 ? -13.918 20.108 23.072 1.00 91.06 717 ALA A CA 1
ATOM 5416 C C . ALA A 1 717 ? -13.284 21.503 23.164 1.00 91.06 717 ALA A C 1
ATOM 5418 O O . ALA A 1 717 ? -13.105 22.152 22.130 1.00 91.06 717 ALA A O 1
ATOM 5419 N N . ALA A 1 718 ? -12.904 21.947 24.365 1.00 92.00 718 ALA A N 1
ATOM 5420 C CA . ALA A 1 718 ? -12.172 23.194 24.575 1.00 92.00 718 ALA A CA 1
ATOM 5421 C C . ALA A 1 718 ? -10.732 23.143 24.017 1.00 92.00 718 ALA A C 1
ATOM 5423 O O . ALA A 1 718 ? -10.222 24.168 23.569 1.00 92.00 718 ALA A O 1
ATOM 5424 N N . GLU A 1 719 ? -10.110 21.958 23.932 1.00 88.06 719 GLU A N 1
ATOM 5425 C CA . GLU A 1 719 ? -8.855 21.731 23.183 1.00 88.06 719 GLU A CA 1
ATOM 5426 C C . GLU A 1 719 ? -9.038 21.784 21.646 1.00 88.06 719 GLU A C 1
ATOM 5428 O O . GLU A 1 719 ? -8.086 21.557 20.897 1.00 88.06 719 GLU A O 1
ATOM 5433 N N . GLY A 1 720 ? -10.255 22.030 21.144 1.00 83.94 720 GLY A N 1
ATOM 5434 C CA . GLY A 1 720 ? -10.571 22.019 19.711 1.00 83.94 720 GLY A CA 1
ATOM 5435 C C . GLY A 1 720 ? -10.749 20.615 19.118 1.00 83.94 720 GLY A C 1
ATOM 5436 O O . GLY A 1 720 ? -10.708 20.450 17.898 1.00 83.94 720 GLY A O 1
ATOM 5437 N N . ARG A 1 721 ? -10.942 19.590 19.957 1.00 84.25 721 ARG A N 1
ATOM 5438 C CA . ARG A 1 721 ? -11.081 18.181 19.556 1.00 84.25 721 ARG A CA 1
ATOM 5439 C C . ARG A 1 721 ? -12.438 17.653 20.015 1.00 84.25 721 ARG A C 1
ATOM 5441 O O . ARG A 1 721 ? -12.795 17.822 21.166 1.00 84.25 721 ARG A O 1
ATOM 5448 N N . A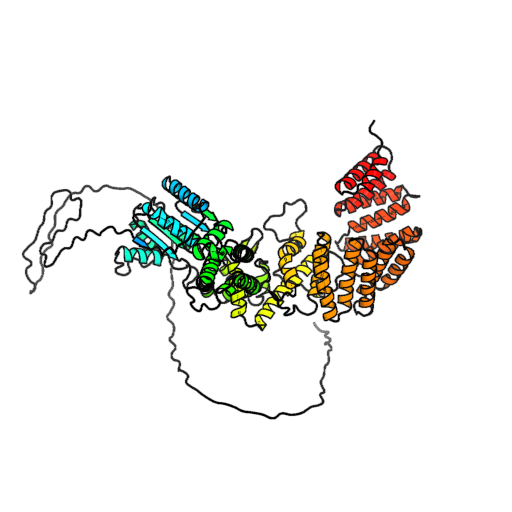RG A 1 722 ? -13.202 16.966 19.166 1.00 88.19 722 ARG A N 1
ATOM 5449 C CA . ARG A 1 722 ? -14.477 16.352 19.591 1.00 88.19 722 ARG A CA 1
ATOM 5450 C C . ARG A 1 722 ? -14.535 14.863 19.305 1.00 88.19 722 ARG A C 1
ATOM 5452 O O . ARG A 1 722 ? -13.896 14.373 18.375 1.00 88.19 722 ARG A O 1
ATOM 5459 N N . ASP A 1 723 ? -15.309 14.155 20.119 1.00 90.25 723 ASP A N 1
ATOM 5460 C CA . ASP A 1 723 ? -15.615 12.736 19.957 1.00 90.25 723 ASP A CA 1
ATOM 5461 C C . ASP A 1 723 ? -17.125 12.536 20.090 1.00 90.25 723 ASP A C 1
ATOM 5463 O O . ASP A 1 723 ? -17.635 11.846 20.974 1.00 90.25 723 ASP A O 1
ATOM 5467 N N . HIS A 1 724 ? -17.844 13.158 19.158 1.00 91.94 724 HIS A N 1
ATOM 5468 C CA . HIS A 1 724 ? -19.296 13.103 19.040 1.00 91.94 724 HIS A CA 1
ATOM 5469 C C . HIS A 1 724 ? -19.866 11.672 19.139 1.00 91.94 724 HIS A C 1
ATOM 5471 O O . HIS A 1 724 ? -20.941 11.456 19.699 1.00 91.94 724 HIS A O 1
ATOM 5477 N N . ALA A 1 725 ? -19.131 10.664 18.655 1.00 92.75 725 ALA A N 1
ATOM 5478 C CA . ALA A 1 725 ? -19.549 9.265 18.724 1.00 92.75 725 ALA A CA 1
ATOM 5479 C C . ALA A 1 725 ? -19.651 8.723 20.160 1.00 92.75 725 ALA A C 1
ATOM 5481 O O . ALA A 1 725 ? -20.408 7.778 20.386 1.00 92.75 725 ALA A O 1
ATOM 5482 N N . ASN A 1 726 ? -18.873 9.262 21.102 1.00 94.94 726 ASN A N 1
ATOM 5483 C CA . ASN A 1 726 ? -18.877 8.859 22.508 1.00 94.94 726 ASN A CA 1
ATOM 5484 C C . ASN A 1 726 ? -19.574 9.897 23.409 1.00 94.94 726 ASN A C 1
ATOM 5486 O O . ASN A 1 726 ? -20.287 9.480 24.316 1.00 94.94 726 ASN A O 1
ATOM 5490 N N . GLU A 1 727 ? -19.518 11.195 23.079 1.00 96.12 727 GLU A N 1
ATOM 5491 C CA . GLU A 1 727 ? -20.400 12.237 23.649 1.00 96.12 727 GLU A CA 1
ATOM 5492 C C . GLU A 1 727 ? -21.875 11.791 23.585 1.00 96.12 727 GLU A C 1
ATOM 5494 O O . GLU A 1 727 ? -22.563 11.720 24.602 1.00 96.12 727 GLU A O 1
ATOM 5499 N N . GLY A 1 728 ? -22.345 11.377 22.399 1.00 96.69 728 GLY A N 1
ATOM 5500 C CA . GLY A 1 728 ? -23.714 10.889 22.216 1.00 96.69 728 GLY A CA 1
ATOM 5501 C C . GLY A 1 728 ? -24.039 9.622 23.017 1.00 96.69 728 GLY A C 1
ATOM 5502 O O . GLY A 1 728 ? -25.180 9.443 23.430 1.00 96.69 728 GLY A O 1
ATOM 5503 N N . LYS A 1 729 ? -23.062 8.740 23.286 1.00 97.06 729 LYS A N 1
ATOM 5504 C CA . LYS A 1 729 ? -23.290 7.533 24.108 1.00 97.06 729 LYS A CA 1
ATOM 5505 C C . LYS A 1 729 ? -23.473 7.868 25.582 1.00 97.06 729 LYS A C 1
ATOM 5507 O O . LYS A 1 729 ? -24.316 7.248 26.218 1.00 97.06 729 LYS A O 1
ATOM 5512 N N . VAL A 1 730 ? -22.716 8.836 26.102 1.00 97.75 730 VAL A N 1
ATOM 5513 C CA . VAL A 1 730 ? -22.888 9.332 27.475 1.00 97.75 730 VAL A CA 1
ATOM 5514 C C . VAL A 1 730 ? -24.289 9.925 27.639 1.00 97.75 730 VAL A C 1
ATOM 5516 O O . VAL A 1 730 ? -25.009 9.519 28.548 1.00 97.75 730 VAL A O 1
ATOM 5519 N N . LEU A 1 731 ? -24.719 10.779 26.702 1.00 97.69 731 LEU A N 1
ATOM 5520 C CA . LEU A 1 731 ? -26.071 11.354 26.689 1.00 97.69 731 LEU A CA 1
ATOM 5521 C C . LEU A 1 731 ? -27.164 10.274 26.617 1.00 97.69 731 LEU A C 1
ATOM 5523 O O . LEU A 1 731 ? -28.120 10.318 27.389 1.00 97.69 731 LEU A O 1
ATOM 5527 N N . MET A 1 732 ? -27.002 9.263 25.751 1.00 97.44 732 MET A N 1
ATOM 5528 C CA . MET A 1 732 ? -27.920 8.116 25.693 1.00 97.44 732 MET A CA 1
ATOM 5529 C C . MET A 1 732 ? -27.971 7.347 27.018 1.00 97.44 732 MET A C 1
ATOM 5531 O O . MET A 1 732 ? -29.062 7.058 27.489 1.00 97.44 732 MET A O 1
ATOM 5535 N N . GLY A 1 733 ? -26.829 7.037 27.639 1.00 95.81 733 GLY A N 1
ATOM 5536 C CA . GLY A 1 733 ? -26.786 6.301 28.908 1.00 95.81 733 GLY A CA 1
ATOM 5537 C C . GLY A 1 733 ? -27.425 7.070 30.069 1.00 95.81 733 GLY A C 1
ATOM 5538 O O . GLY A 1 733 ? -28.163 6.493 30.866 1.00 95.81 733 GLY A O 1
ATOM 5539 N N . GLN A 1 734 ? -27.218 8.389 30.133 1.00 96.62 734 GLN A N 1
ATOM 5540 C CA . GLN A 1 734 ? -27.903 9.257 31.096 1.00 96.62 734 GLN A CA 1
ATOM 5541 C C . GLN A 1 734 ? -29.415 9.305 30.840 1.00 96.62 734 GLN A C 1
ATOM 5543 O O . GLN A 1 734 ? -30.197 9.167 31.780 1.00 96.62 734 GLN A O 1
ATOM 5548 N N . GLY A 1 735 ? -29.839 9.454 29.581 1.00 96.19 735 GLY A N 1
ATOM 5549 C CA . GLY A 1 735 ? -31.255 9.482 29.217 1.00 96.19 735 GLY A CA 1
ATOM 5550 C C . GLY A 1 735 ? -31.963 8.153 29.490 1.00 96.19 735 GLY A C 1
ATOM 5551 O O . GLY A 1 735 ? -33.048 8.153 30.063 1.00 96.19 735 GLY A O 1
ATOM 5552 N N . GLU A 1 736 ? -31.327 7.021 29.171 1.00 95.31 736 GLU A N 1
ATOM 5553 C CA . GLU A 1 736 ? -31.831 5.668 29.458 1.00 95.31 736 GLU A CA 1
ATOM 5554 C C . GLU A 1 736 ? -32.012 5.439 30.968 1.00 95.31 736 GLU A C 1
ATOM 5556 O O . GLU A 1 736 ? -33.017 4.861 31.379 1.00 95.31 736 GLU A O 1
ATOM 5561 N N . LEU A 1 737 ? -31.103 5.953 31.809 1.00 94.94 737 LEU A N 1
ATOM 5562 C CA . LEU A 1 737 ? -31.261 5.912 33.268 1.00 94.94 737 LEU A CA 1
ATOM 5563 C C . LEU A 1 737 ? -32.403 6.808 33.769 1.00 94.94 737 LEU A C 1
ATOM 5565 O O . LEU A 1 737 ? -33.115 6.407 34.687 1.00 94.94 737 LEU A O 1
ATOM 5569 N N . LEU A 1 738 ? -32.579 8.008 33.208 1.00 94.38 738 LEU A N 1
ATOM 5570 C CA . LEU A 1 738 ? -33.587 8.980 33.658 1.00 94.38 738 LEU A CA 1
ATOM 5571 C C . LEU A 1 738 ? -35.004 8.719 33.120 1.00 94.38 738 LEU A C 1
ATOM 5573 O O . LEU A 1 738 ? -35.967 9.233 33.690 1.00 94.38 738 LEU A O 1
ATOM 5577 N N . ALA A 1 739 ? -35.155 7.915 32.064 1.00 91.12 739 ALA A N 1
ATOM 5578 C CA . ALA A 1 739 ? -36.424 7.695 31.363 1.00 91.12 739 ALA A CA 1
ATOM 5579 C C . ALA A 1 739 ? -37.558 7.100 32.224 1.00 91.12 739 ALA A C 1
ATOM 5581 O O . ALA A 1 739 ? -38.716 7.207 31.837 1.00 91.12 739 ALA A O 1
ATOM 5582 N N . ALA A 1 740 ? -37.261 6.504 33.383 1.00 86.50 740 ALA A N 1
ATOM 5583 C CA . ALA A 1 740 ? -38.285 5.968 34.283 1.00 86.50 740 ALA A CA 1
ATOM 5584 C C . ALA A 1 740 ? -39.025 7.049 35.101 1.00 86.50 740 ALA A C 1
ATOM 5586 O O . ALA A 1 740 ? -40.217 6.902 35.355 1.00 86.50 740 ALA A O 1
ATOM 5587 N N . ASP A 1 741 ? -38.339 8.131 35.495 1.00 90.38 741 ASP A N 1
ATOM 5588 C CA . ASP A 1 741 ? -38.859 9.099 36.483 1.00 90.38 741 ASP A CA 1
ATOM 5589 C C . ASP A 1 741 ? -38.802 10.558 36.000 1.00 90.38 741 ASP A C 1
ATOM 5591 O O . ASP A 1 741 ? -39.573 11.403 36.451 1.00 90.38 741 ASP A O 1
ATOM 5595 N N . GLU A 1 742 ? -37.893 10.876 35.073 1.00 93.38 742 GLU A N 1
ATOM 5596 C CA . GLU A 1 742 ? -37.559 12.248 34.677 1.00 93.38 742 GLU A CA 1
ATOM 5597 C C . GLU A 1 742 ? -37.648 12.433 33.156 1.00 93.38 742 GLU A C 1
ATOM 5599 O O . GLU A 1 742 ? -36.743 12.963 32.510 1.00 93.38 742 GLU A O 1
ATOM 5604 N N . LEU A 1 743 ? -38.787 12.023 32.583 1.00 93.12 743 LEU A N 1
ATOM 5605 C CA . LEU A 1 743 ? -39.092 12.004 31.140 1.00 93.12 743 LEU A CA 1
ATOM 5606 C C . LEU A 1 743 ? -38.634 13.265 30.377 1.00 93.12 743 LEU A C 1
ATOM 5608 O O . LEU A 1 743 ? -38.084 13.164 29.283 1.00 93.12 743 LEU A O 1
ATOM 5612 N N . ARG A 1 744 ? -38.817 14.463 30.959 1.00 94.38 744 ARG A N 1
ATOM 5613 C CA . ARG A 1 744 ? -38.385 15.736 30.345 1.00 94.38 744 ARG A CA 1
ATOM 5614 C C . ARG A 1 744 ? -36.863 15.866 30.230 1.00 94.38 744 ARG A C 1
ATOM 5616 O O . ARG A 1 744 ? -36.392 16.399 29.231 1.00 94.38 744 ARG A O 1
ATOM 5623 N N . GLN A 1 745 ? -36.107 15.397 31.225 1.00 94.38 745 GLN A N 1
ATOM 5624 C CA . GLN A 1 745 ? -34.642 15.403 31.178 1.00 94.38 745 GLN A CA 1
ATOM 5625 C C . GLN A 1 745 ? -34.125 14.323 30.221 1.00 94.38 745 GLN A C 1
ATOM 5627 O O . GLN A 1 745 ? -33.276 14.607 29.381 1.00 94.38 745 GLN A O 1
ATOM 5632 N N . ALA A 1 746 ? -34.693 13.113 30.292 1.00 95.75 746 ALA A N 1
ATOM 5633 C CA . ALA A 1 746 ? -34.347 12.012 29.394 1.00 95.75 746 ALA A CA 1
ATOM 5634 C C . ALA A 1 746 ? -34.534 12.398 27.916 1.00 95.75 746 ALA A C 1
ATOM 5636 O O . ALA A 1 746 ? -33.623 12.225 27.107 1.00 95.75 746 ALA A O 1
ATOM 5637 N N . ARG A 1 747 ? -35.673 13.022 27.583 1.00 96.00 747 ARG A N 1
ATOM 5638 C CA . ARG A 1 747 ? -35.942 13.546 26.241 1.00 96.00 747 ARG A CA 1
ATOM 5639 C C . ARG A 1 747 ? -34.903 14.580 25.797 1.00 96.00 747 ARG A C 1
ATOM 5641 O O . ARG A 1 747 ? -34.383 14.449 24.695 1.00 96.00 747 ARG A O 1
ATOM 5648 N N . ALA A 1 748 ? -34.568 15.561 26.639 1.00 96.81 748 ALA A N 1
ATOM 5649 C CA . ALA A 1 748 ? -33.577 16.585 26.298 1.00 96.81 748 ALA A CA 1
ATOM 5650 C C . ALA A 1 748 ? -32.191 15.980 25.991 1.00 96.81 748 ALA A C 1
ATOM 5652 O O . ALA A 1 748 ? -31.546 16.376 25.022 1.00 96.81 748 ALA A O 1
ATOM 5653 N N . LEU A 1 749 ? -31.766 14.968 26.756 1.00 97.38 749 LEU A N 1
ATOM 5654 C CA . LEU A 1 749 ? -30.508 14.249 26.524 1.00 97.38 749 LEU A CA 1
ATOM 5655 C C . LEU A 1 749 ? -30.512 13.478 25.193 1.00 97.38 749 LEU A C 1
ATOM 5657 O O . LEU A 1 749 ? -29.513 13.487 24.475 1.00 97.38 749 LEU A O 1
ATOM 5661 N N . PHE A 1 750 ? -31.630 12.847 24.820 1.00 97.50 750 PHE A N 1
ATOM 5662 C CA . PHE A 1 750 ? -31.758 12.173 23.522 1.00 97.50 750 PHE A CA 1
ATOM 5663 C C . PHE A 1 750 ? -31.826 13.165 22.343 1.00 97.50 750 PHE A C 1
ATOM 5665 O O . PHE A 1 750 ? -31.213 12.917 21.300 1.00 97.50 750 PHE A O 1
ATOM 5672 N N . GLU A 1 751 ? -32.512 14.305 22.507 1.00 96.75 751 GLU A N 1
ATOM 5673 C CA . GLU A 1 751 ? -32.529 15.405 21.527 1.00 96.75 751 GLU A CA 1
ATOM 5674 C C . GLU A 1 751 ? -31.116 15.980 21.321 1.00 96.75 751 GLU A C 1
ATOM 5676 O O . GLU A 1 751 ? -30.736 16.284 20.189 1.00 96.75 751 GLU A O 1
ATOM 5681 N N . GLU A 1 752 ? -30.301 16.049 22.379 1.00 96.94 752 GLU A N 1
ATOM 5682 C CA . GLU A 1 752 ? -28.896 16.448 22.294 1.00 96.94 752 GLU A CA 1
ATOM 5683 C C . GLU A 1 752 ? -28.002 15.359 21.668 1.00 96.94 752 GLU A C 1
ATOM 5685 O O . GLU A 1 752 ? -27.132 15.678 20.857 1.00 96.94 752 GLU A O 1
ATOM 5690 N N . ALA A 1 753 ? -28.213 14.074 21.976 1.00 97.25 753 ALA A N 1
ATOM 5691 C CA . ALA A 1 753 ? -27.415 12.967 21.435 1.00 97.25 753 ALA A CA 1
ATOM 5692 C C . ALA A 1 753 ? -27.511 12.856 19.900 1.00 97.25 753 ALA A C 1
ATOM 5694 O O . ALA A 1 753 ? -26.519 12.561 19.222 1.00 97.25 753 ALA A O 1
ATOM 5695 N N . LEU A 1 754 ? -28.693 13.134 19.344 1.00 96.06 754 LEU A N 1
ATOM 5696 C CA . LEU A 1 754 ? -29.009 12.995 17.923 1.00 96.06 754 LEU A CA 1
ATOM 5697 C C . LEU A 1 754 ? -28.043 13.754 16.977 1.00 96.06 754 LEU A C 1
ATOM 5699 O O . LEU A 1 754 ? -27.447 13.110 16.106 1.00 96.06 754 LEU A O 1
ATOM 5703 N N . PRO A 1 755 ? -27.809 15.080 17.115 1.00 95.88 755 PRO A N 1
ATOM 5704 C CA . PRO A 1 755 ? -26.841 15.798 16.286 1.00 95.88 755 PRO A CA 1
ATOM 5705 C C . PRO A 1 755 ? -25.394 15.323 16.479 1.00 95.88 755 PRO A C 1
ATOM 5707 O O . PRO A 1 755 ? -24.622 15.404 15.524 1.00 95.88 755 PRO A O 1
ATOM 5710 N N . ARG A 1 756 ? -25.011 14.777 17.649 1.00 95.31 756 ARG A N 1
ATOM 5711 C CA . ARG A 1 756 ? -23.672 14.180 17.818 1.00 95.31 756 ARG A CA 1
ATOM 5712 C C . ARG A 1 756 ? -23.534 12.909 16.971 1.00 95.31 756 ARG A C 1
ATOM 5714 O O . ARG A 1 756 ? -22.559 12.773 16.235 1.00 95.31 756 ARG A O 1
ATOM 5721 N N . PHE A 1 757 ? -24.513 12.003 16.985 1.00 95.19 757 PHE A N 1
ATOM 5722 C CA . PHE A 1 757 ? -24.450 10.801 16.139 1.00 95.19 757 PHE A CA 1
ATOM 5723 C C . PHE A 1 757 ? -24.490 11.112 14.638 1.00 95.19 757 PHE A C 1
ATOM 5725 O O . PHE A 1 757 ? -23.762 10.467 13.879 1.00 95.19 757 PHE A O 1
ATOM 5732 N N . ARG A 1 758 ? -25.248 12.140 14.226 1.00 93.12 758 ARG A N 1
ATOM 5733 C CA . ARG A 1 758 ? -25.235 12.674 12.851 1.00 93.12 758 ARG A CA 1
ATOM 5734 C C . ARG A 1 758 ? -23.843 13.173 12.456 1.00 93.12 758 ARG A C 1
ATOM 5736 O O . ARG A 1 758 ? -23.278 12.683 11.483 1.00 93.12 758 ARG A O 1
ATOM 5743 N N . ALA A 1 759 ? -23.247 14.064 13.254 1.00 89.81 759 ALA A N 1
ATOM 5744 C CA . ALA A 1 759 ? -21.900 14.593 13.014 1.00 89.81 759 ALA A CA 1
ATOM 5745 C C . ALA A 1 759 ? -20.803 13.508 13.031 1.00 89.81 759 ALA A C 1
ATOM 5747 O O . ALA A 1 759 ? -19.779 13.644 12.368 1.00 89.81 759 ALA A O 1
ATOM 5748 N N . ALA A 1 760 ? -21.017 12.417 13.770 1.00 87.44 760 ALA A N 1
ATOM 5749 C CA . ALA A 1 760 ? -20.100 11.285 13.849 1.00 87.44 760 ALA A CA 1
ATOM 5750 C C . ALA A 1 760 ? -20.288 10.215 12.752 1.00 87.44 760 ALA A C 1
ATOM 5752 O O . ALA A 1 760 ? -19.546 9.228 12.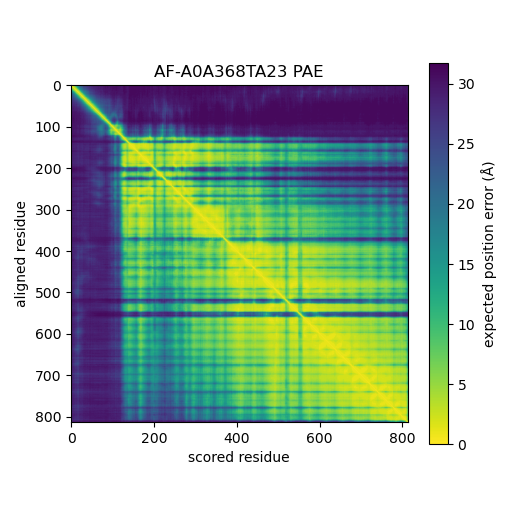761 1.00 87.44 760 ALA A O 1
ATOM 5753 N N . GLY A 1 761 ? -21.292 10.341 11.873 1.00 89.38 761 GLY A N 1
ATOM 5754 C CA . GLY A 1 761 ? -21.629 9.307 10.887 1.00 89.38 761 GLY A CA 1
ATOM 5755 C C . GLY A 1 761 ? -22.017 7.970 11.533 1.00 89.38 761 GLY A C 1
ATOM 5756 O O . GLY A 1 761 ? -21.527 6.914 11.134 1.00 89.38 761 GLY A O 1
ATOM 5757 N N . ARG A 1 762 ? -22.839 8.002 12.592 1.00 90.38 762 ARG A N 1
ATOM 5758 C CA . ARG A 1 762 ? -23.196 6.833 13.421 1.00 90.38 762 ARG A CA 1
ATOM 5759 C C . ARG A 1 762 ? -24.684 6.467 13.300 1.00 90.38 762 ARG A C 1
ATOM 5761 O O . ARG A 1 762 ? -25.426 6.639 14.265 1.00 90.38 762 ARG A O 1
ATOM 5768 N N . PRO A 1 763 ? -25.141 5.938 12.149 1.00 91.12 763 PRO A N 1
ATOM 5769 C CA . PRO A 1 763 ? -26.568 5.788 11.856 1.00 91.12 763 PRO A CA 1
ATOM 5770 C C . PRO A 1 763 ? -27.293 4.774 12.753 1.00 91.12 763 PRO A C 1
ATOM 5772 O O . PRO A 1 763 ? -28.453 4.997 13.079 1.00 91.12 763 PRO A O 1
ATOM 5775 N N . TYR A 1 764 ? -26.632 3.708 13.224 1.00 92.81 764 TYR A N 1
ATOM 5776 C CA . TYR A 1 764 ? -27.226 2.788 14.209 1.00 92.81 764 TYR A CA 1
ATOM 5777 C C . TYR A 1 764 ? -27.485 3.476 15.560 1.00 92.81 764 TYR A C 1
ATOM 5779 O O . TYR A 1 764 ? -28.526 3.280 16.184 1.00 92.81 764 TYR A O 1
ATOM 5787 N N . GLN A 1 765 ? -26.542 4.300 16.022 1.00 95.56 765 GLN A N 1
ATOM 5788 C CA . GLN A 1 765 ? -26.696 5.060 17.261 1.00 95.56 765 GLN A CA 1
ATOM 5789 C C . GLN A 1 765 ? -27.700 6.213 17.099 1.00 95.56 765 GLN A C 1
ATOM 5791 O O . GLN A 1 765 ? -28.473 6.478 18.015 1.00 95.56 765 GLN A O 1
ATOM 5796 N N . GLU A 1 766 ? -27.747 6.840 15.921 1.00 95.75 766 GLU A N 1
ATOM 5797 C CA . GLU A 1 766 ? -28.787 7.803 15.554 1.00 95.75 766 GLU A CA 1
ATOM 5798 C C . GLU A 1 766 ? -30.181 7.157 15.601 1.00 95.75 766 GLU A C 1
ATOM 5800 O O . GLU A 1 766 ? -31.085 7.708 16.222 1.00 95.75 766 GLU A O 1
ATOM 5805 N N . ALA A 1 767 ? -30.338 5.953 15.038 1.00 96.31 767 ALA A N 1
ATOM 5806 C CA . ALA A 1 767 ? -31.580 5.184 15.093 1.00 96.31 767 ALA A CA 1
ATOM 5807 C C . ALA A 1 767 ? -32.001 4.851 16.535 1.00 96.31 767 ALA A C 1
ATOM 5809 O O . ALA A 1 767 ? -33.174 5.000 16.868 1.00 96.31 767 ALA A O 1
ATOM 5810 N N . LYS A 1 768 ? -31.054 4.487 17.416 1.00 96.25 768 LYS A N 1
ATOM 5811 C CA . LYS A 1 768 ? -31.322 4.311 18.857 1.00 96.25 768 LYS A CA 1
ATOM 5812 C C . LYS A 1 768 ? -31.838 5.590 19.528 1.00 96.25 768 LYS A C 1
ATOM 5814 O O . LYS A 1 768 ? -32.761 5.504 20.331 1.00 96.25 768 LYS A O 1
ATOM 5819 N N . ALA A 1 769 ? -31.252 6.750 19.224 1.00 96.81 769 ALA A N 1
ATOM 5820 C CA . ALA A 1 769 ? -31.700 8.030 19.781 1.00 96.81 769 ALA A CA 1
ATOM 5821 C C . ALA A 1 769 ? -33.103 8.406 19.278 1.00 96.81 769 ALA A C 1
ATOM 5823 O O . ALA A 1 769 ? -33.956 8.795 20.069 1.00 96.81 769 ALA A O 1
ATOM 5824 N N . LEU A 1 770 ? -33.366 8.227 17.980 1.00 97.06 770 LEU A N 1
ATOM 5825 C CA . LEU A 1 770 ? -34.686 8.435 17.378 1.00 97.06 770 LEU A CA 1
ATOM 5826 C C . LEU A 1 770 ? -35.738 7.490 17.975 1.00 97.06 770 LEU A C 1
ATOM 5828 O O . LEU A 1 770 ? -36.827 7.929 18.322 1.00 97.06 770 LEU A O 1
ATOM 5832 N N . GLU A 1 771 ? -35.417 6.208 18.157 1.00 96.25 771 GLU A N 1
ATOM 5833 C CA . GLU A 1 771 ? -36.321 5.247 18.793 1.00 96.25 771 GLU A CA 1
ATOM 5834 C C . GLU A 1 771 ? -36.674 5.665 20.228 1.00 96.25 771 GLU A C 1
ATOM 5836 O O . GLU A 1 771 ? -37.853 5.689 20.574 1.00 96.25 771 GLU A O 1
ATOM 5841 N N . ALA A 1 772 ? -35.681 6.061 21.029 1.00 95.81 772 ALA A N 1
ATOM 5842 C CA . ALA A 1 772 ? -35.896 6.517 22.400 1.00 95.81 772 ALA A CA 1
ATOM 5843 C C . ALA A 1 772 ? -36.686 7.841 22.480 1.00 95.81 772 ALA A C 1
ATOM 5845 O O . ALA A 1 772 ? -37.475 8.032 23.401 1.00 95.81 772 ALA A O 1
ATOM 5846 N N . LEU A 1 773 ? -36.532 8.739 21.498 1.00 96.38 773 LEU A N 1
ATOM 5847 C CA . LEU A 1 773 ? -37.368 9.938 21.368 1.00 96.38 773 LEU A CA 1
ATOM 5848 C C . LEU A 1 773 ? -38.816 9.605 21.010 1.00 96.38 773 LEU A C 1
ATOM 5850 O O . LEU A 1 773 ? -39.725 10.224 21.555 1.00 96.38 773 LEU A O 1
ATOM 5854 N N . GLY A 1 774 ? -39.032 8.628 20.127 1.00 94.94 774 GLY A N 1
ATOM 5855 C CA . GLY A 1 774 ? -40.371 8.146 19.794 1.00 94.94 774 GLY A CA 1
ATOM 5856 C C . GLY A 1 774 ? -41.066 7.497 20.991 1.00 94.94 774 GLY A C 1
ATOM 5857 O O . GLY A 1 774 ? -42.234 7.776 21.239 1.00 94.94 774 GLY A O 1
ATOM 5858 N N . ASP A 1 775 ? -40.325 6.724 21.788 1.00 93.56 775 ASP A N 1
ATOM 5859 C CA . ASP A 1 775 ? -40.818 6.077 23.013 1.00 93.56 775 ASP A CA 1
ATOM 5860 C C . ASP A 1 775 ? -41.176 7.080 24.137 1.00 93.56 775 ASP A C 1
ATOM 5862 O O . ASP A 1 775 ? -41.904 6.724 25.062 1.00 93.56 775 ASP A O 1
ATOM 5866 N N . LEU A 1 776 ? -40.697 8.330 24.052 1.00 93.38 776 LEU A N 1
ATOM 5867 C CA . LEU A 1 776 ? -41.012 9.444 24.964 1.00 93.38 776 LEU A CA 1
ATOM 5868 C C . LEU A 1 776 ? -41.940 10.513 24.348 1.00 93.38 776 LEU A C 1
ATOM 5870 O O . LEU A 1 776 ? -42.132 11.581 24.942 1.00 93.38 776 LEU A O 1
ATOM 5874 N N . ALA A 1 777 ? -42.475 10.276 23.151 1.00 91.12 777 ALA A N 1
ATOM 5875 C CA . ALA A 1 777 ? -43.334 11.210 22.431 1.00 91.12 777 ALA A CA 1
ATOM 5876 C C . ALA A 1 777 ? -44.762 10.669 22.275 1.00 91.12 777 ALA A C 1
ATOM 5878 O O . ALA A 1 777 ? -45.026 9.481 22.437 1.00 91.12 777 ALA A O 1
ATOM 5879 N N . ASP A 1 778 ? -45.684 11.558 21.904 1.00 87.00 778 ASP A N 1
ATOM 5880 C CA . ASP A 1 778 ? -47.090 11.233 21.673 1.00 87.00 778 ASP A CA 1
ATOM 5881 C C . ASP A 1 778 ? -47.507 11.502 20.223 1.00 87.00 778 ASP A C 1
ATOM 5883 O O . ASP A 1 778 ? -46.976 12.380 19.534 1.00 87.00 778 ASP A O 1
ATOM 5887 N N . GLY A 1 779 ? -48.525 10.766 19.770 1.00 88.25 779 GLY A N 1
ATOM 5888 C CA . GLY A 1 779 ? -49.222 11.028 18.512 1.00 88.25 779 GLY A CA 1
ATOM 5889 C C . GLY A 1 779 ? -48.293 11.087 17.295 1.00 88.25 779 GLY A C 1
ATOM 5890 O O . GLY A 1 779 ? -47.533 10.158 17.039 1.00 88.25 779 GLY A O 1
ATOM 5891 N N . ALA A 1 780 ? -48.387 12.174 16.525 1.00 87.31 780 ALA A N 1
ATOM 5892 C CA . ALA A 1 780 ? -47.665 12.333 15.263 1.00 87.31 780 ALA A CA 1
ATOM 5893 C C . ALA A 1 780 ? -46.138 12.474 15.423 1.00 87.31 780 ALA A C 1
ATOM 5895 O O . ALA A 1 780 ? -45.409 12.125 14.496 1.00 87.31 780 ALA A O 1
ATOM 5896 N N . ASP A 1 781 ? -45.643 12.952 16.572 1.00 88.19 781 ASP A N 1
ATOM 5897 C CA . ASP A 1 781 ? -44.198 13.079 16.802 1.00 88.19 781 ASP A CA 1
ATOM 5898 C C . ASP A 1 781 ? -43.542 11.721 17.069 1.00 88.19 781 ASP A C 1
ATOM 5900 O O . ASP A 1 781 ? -42.492 11.438 16.491 1.00 88.19 781 ASP A O 1
ATOM 5904 N N . ALA A 1 782 ? -44.178 10.845 17.856 1.00 92.62 782 ALA A N 1
ATOM 5905 C CA . ALA A 1 782 ? -43.706 9.469 18.048 1.00 92.62 782 ALA A CA 1
ATOM 5906 C C . ALA A 1 782 ? -43.614 8.720 16.711 1.00 92.62 782 ALA A C 1
ATOM 5908 O O . ALA A 1 782 ? -42.578 8.165 16.343 1.00 92.62 782 ALA A O 1
ATOM 5909 N N . ASP A 1 783 ? -44.689 8.820 15.930 1.00 93.38 783 ASP A N 1
ATOM 5910 C CA . ASP A 1 783 ? -44.832 8.241 14.598 1.00 93.38 783 ASP A CA 1
ATOM 5911 C C . ASP A 1 783 ? -43.786 8.786 13.596 1.00 93.38 783 ASP A C 1
ATOM 5913 O O . ASP A 1 783 ? -43.382 8.081 12.667 1.00 93.38 783 ASP A O 1
ATOM 5917 N N . ARG A 1 784 ? -43.327 10.036 13.759 1.00 94.88 784 ARG A N 1
ATOM 5918 C CA . ARG A 1 784 ? -42.234 10.635 12.972 1.00 94.88 784 ARG A CA 1
ATOM 5919 C C . ARG A 1 784 ? -40.880 10.057 13.381 1.00 94.88 784 ARG A C 1
ATOM 5921 O O . ARG A 1 784 ? -40.155 9.555 12.523 1.00 94.88 784 ARG A O 1
ATOM 5928 N N . TYR A 1 785 ? -40.564 10.074 14.676 1.00 96.25 785 TYR A N 1
ATOM 5929 C CA . TYR A 1 785 ? -39.292 9.569 15.195 1.00 96.25 785 TYR A CA 1
ATOM 5930 C C . TYR A 1 785 ? -39.090 8.074 14.911 1.00 96.25 785 TYR A C 1
ATOM 5932 O O . TYR A 1 785 ? -38.015 7.680 14.457 1.00 96.25 785 TYR A O 1
ATOM 5940 N N . TRP A 1 786 ? -40.121 7.242 15.085 1.00 96.75 786 TRP A N 1
ATOM 5941 C CA . TRP A 1 786 ? -40.044 5.815 14.761 1.00 96.75 786 TRP A CA 1
ATOM 5942 C C . TRP A 1 786 ? -39.878 5.547 13.257 1.00 96.75 786 TRP A C 1
ATOM 5944 O O . TRP A 1 786 ? -39.165 4.613 12.895 1.00 96.75 786 TRP A O 1
ATOM 5954 N N . ARG A 1 787 ? -40.455 6.367 12.362 1.00 95.50 787 ARG A N 1
ATOM 5955 C CA . ARG A 1 787 ? -40.196 6.251 10.911 1.00 95.50 787 ARG A CA 1
ATOM 5956 C C . ARG A 1 787 ? -38.752 6.606 10.556 1.00 95.50 787 ARG A C 1
ATOM 5958 O O . ARG A 1 787 ? -38.128 5.851 9.815 1.00 95.50 787 ARG A O 1
ATOM 5965 N N . GLU A 1 788 ? -38.205 7.692 11.110 1.00 95.69 788 GLU A N 1
ATOM 5966 C CA . GLU A 1 788 ? -36.785 8.039 10.925 1.00 95.69 788 GLU A CA 1
ATOM 5967 C C . GLU A 1 788 ? -35.865 6.931 11.484 1.00 95.69 788 GLU A C 1
ATOM 5969 O O . GLU A 1 788 ? -34.911 6.529 10.822 1.00 95.69 788 GLU A O 1
ATOM 5974 N N . ALA A 1 789 ? -36.162 6.378 12.668 1.00 96.06 789 ALA A N 1
ATOM 5975 C CA . ALA A 1 789 ? -35.393 5.275 13.255 1.00 96.06 789 ALA A CA 1
ATOM 5976 C C . ALA A 1 789 ? -35.429 4.002 12.389 1.00 96.06 789 ALA A C 1
ATOM 5978 O O . ALA A 1 789 ? -34.397 3.361 12.180 1.00 96.06 789 ALA A O 1
ATOM 5979 N N . LEU A 1 790 ? -36.611 3.649 11.872 1.00 95.94 790 LEU A N 1
ATOM 5980 C CA . LEU A 1 790 ? -36.824 2.487 11.011 1.00 95.94 790 LEU A CA 1
ATOM 5981 C C . LEU A 1 790 ? -35.990 2.576 9.725 1.00 95.94 790 LEU A C 1
ATOM 5983 O O . LEU A 1 790 ? -35.263 1.631 9.419 1.00 95.94 790 LEU A O 1
ATOM 5987 N N . ASP A 1 791 ? -36.043 3.715 9.029 1.00 94.69 791 ASP A N 1
ATOM 5988 C CA . ASP A 1 791 ? -35.247 3.985 7.824 1.00 94.69 791 ASP A CA 1
ATOM 5989 C C . ASP A 1 791 ? -33.746 3.769 8.082 1.00 94.69 791 ASP A C 1
ATOM 5991 O O . ASP A 1 791 ? -33.076 3.019 7.367 1.00 94.69 791 ASP A O 1
ATOM 5995 N N . ARG A 1 792 ? -33.221 4.322 9.184 1.00 93.88 792 ARG A N 1
ATOM 5996 C CA . ARG A 1 792 ? -31.799 4.178 9.527 1.00 93.88 792 ARG A CA 1
ATOM 5997 C C . ARG A 1 792 ? -31.403 2.762 9.934 1.00 93.88 792 ARG A C 1
ATOM 5999 O O . ARG A 1 792 ? -30.312 2.331 9.557 1.00 93.88 792 ARG A O 1
ATOM 6006 N N . TYR A 1 793 ? -32.251 2.018 10.648 1.00 95.31 793 TYR A N 1
ATOM 6007 C CA . TYR A 1 793 ? -31.983 0.603 10.932 1.00 95.31 793 TYR A CA 1
ATOM 6008 C C . TYR A 1 793 ? -32.001 -0.246 9.650 1.00 95.31 793 TYR A C 1
ATOM 6010 O O . TYR A 1 793 ? -31.109 -1.078 9.472 1.00 95.31 793 TYR A O 1
ATOM 6018 N N . GLN A 1 794 ? -32.956 -0.020 8.738 1.00 92.25 794 GLN A N 1
ATOM 6019 C CA . GLN A 1 794 ? -33.049 -0.750 7.467 1.00 92.25 794 GLN A CA 1
ATOM 6020 C C . GLN A 1 794 ? -31.870 -0.441 6.537 1.00 92.25 794 GLN A C 1
ATOM 6022 O O . GLN A 1 794 ? -31.213 -1.368 6.067 1.00 92.25 794 GLN A O 1
ATOM 6027 N N . GLY A 1 795 ? -31.528 0.838 6.348 1.00 88.69 795 GLY A N 1
ATOM 6028 C CA . GLY A 1 795 ? -30.394 1.268 5.521 1.00 88.69 795 GLY A CA 1
ATOM 6029 C C . GLY A 1 795 ? -29.017 0.794 6.012 1.00 88.69 795 GLY A C 1
ATOM 6030 O O . GLY A 1 795 ? -28.034 0.940 5.294 1.00 88.69 795 GLY A O 1
ATOM 6031 N N . ASN A 1 796 ? -28.937 0.214 7.216 1.00 85.75 796 ASN A N 1
ATOM 6032 C CA . ASN A 1 796 ? -27.715 -0.343 7.807 1.00 85.75 796 ASN A CA 1
ATOM 6033 C C . ASN A 1 796 ? -27.822 -1.851 8.117 1.00 85.75 796 ASN A C 1
ATOM 6035 O O . ASN A 1 796 ? -26.978 -2.388 8.830 1.00 85.75 796 ASN A O 1
ATOM 6039 N N . GLY A 1 797 ? -28.846 -2.547 7.606 1.00 87.00 797 GLY A N 1
ATOM 6040 C CA . GLY A 1 797 ? -28.982 -4.005 7.742 1.00 87.00 797 GLY A CA 1
ATOM 6041 C C . GLY A 1 797 ? -29.321 -4.508 9.153 1.00 87.00 797 GLY A C 1
ATOM 6042 O O . GLY A 1 797 ? -29.122 -5.682 9.457 1.00 87.00 797 GLY A O 1
ATOM 6043 N N . HIS A 1 798 ? -29.837 -3.653 10.040 1.00 89.31 798 HIS A N 1
ATOM 6044 C CA . HIS A 1 798 ? -30.198 -4.022 11.413 1.00 89.31 798 HIS A CA 1
ATOM 6045 C C . HIS A 1 798 ? -31.657 -4.503 11.511 1.00 89.31 798 HIS A C 1
ATOM 6047 O O . HIS A 1 798 ? -32.478 -3.909 12.214 1.00 89.31 798 HIS A O 1
ATOM 6053 N N . GLU A 1 799 ? -31.984 -5.592 10.809 1.00 89.56 799 GLU A N 1
ATOM 6054 C CA . GLU A 1 799 ? -33.364 -6.072 10.619 1.00 89.56 799 GLU A CA 1
ATOM 6055 C C . GLU A 1 799 ? -34.131 -6.300 11.929 1.00 89.56 799 GLU A C 1
ATOM 6057 O O . GLU A 1 799 ? -35.228 -5.771 12.083 1.00 89.56 799 GLU A O 1
ATOM 6062 N N . ALA A 1 800 ? -33.535 -6.966 12.923 1.00 90.69 800 ALA A N 1
ATOM 6063 C CA . ALA A 1 800 ? -34.193 -7.217 14.212 1.00 90.69 800 ALA A CA 1
ATOM 6064 C C . ALA A 1 800 ? -34.532 -5.928 14.997 1.00 90.69 800 ALA A C 1
ATOM 6066 O O . ALA A 1 800 ? -35.467 -5.905 15.799 1.00 90.69 800 ALA A O 1
ATOM 6067 N N . ALA A 1 801 ? -33.787 -4.836 14.784 1.00 91.50 801 ALA A N 1
ATOM 6068 C CA . ALA A 1 801 ? -34.123 -3.529 15.352 1.00 91.50 801 ALA A CA 1
ATOM 6069 C C . ALA A 1 801 ? -35.202 -2.816 14.521 1.00 91.50 801 ALA A C 1
ATOM 6071 O O . ALA A 1 801 ? -36.142 -2.261 15.090 1.00 91.50 801 ALA A O 1
ATOM 6072 N N . ALA A 1 802 ? -35.120 -2.907 13.190 1.00 92.31 802 ALA A N 1
ATOM 6073 C CA . ALA A 1 802 ? -36.144 -2.405 12.278 1.00 92.31 802 ALA A CA 1
ATOM 6074 C C . ALA A 1 802 ? -37.517 -3.056 12.530 1.00 92.31 802 ALA A C 1
ATOM 6076 O O . ALA A 1 802 ? -38.512 -2.348 12.634 1.00 92.31 802 ALA A O 1
ATOM 6077 N N . GLU A 1 803 ? -37.598 -4.378 12.690 1.00 92.50 803 GLU A N 1
ATOM 6078 C CA . GLU A 1 803 ? -38.848 -5.080 13.020 1.00 92.50 803 GLU A CA 1
ATOM 6079 C C . GLU A 1 803 ? -39.448 -4.608 14.346 1.00 92.50 803 GLU A C 1
ATOM 6081 O O . GLU A 1 803 ? -40.645 -4.327 14.423 1.00 92.50 803 GLU A O 1
ATOM 6086 N N . ARG A 1 804 ? -38.605 -4.450 15.373 1.00 94.12 804 ARG A N 1
ATOM 6087 C CA . ARG A 1 804 ? -39.034 -4.002 16.700 1.00 94.12 804 ARG A CA 1
ATOM 6088 C C . ARG A 1 804 ? -39.604 -2.579 16.678 1.00 94.12 804 ARG A C 1
ATOM 6090 O O . ARG A 1 804 ? -40.599 -2.327 17.350 1.00 94.12 804 ARG A O 1
ATOM 6097 N N . VAL A 1 805 ? -39.029 -1.669 15.885 1.00 93.94 805 VAL A N 1
AT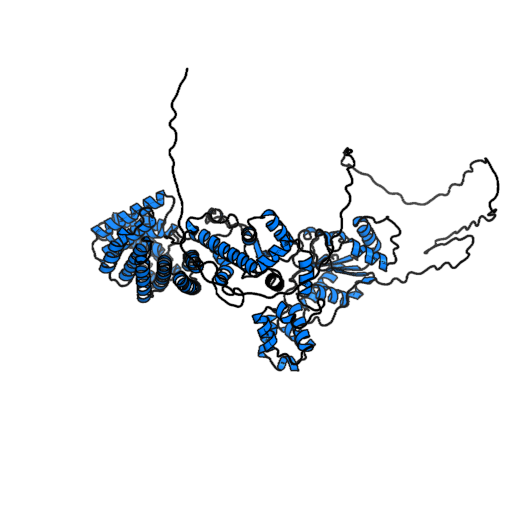OM 6098 C CA . VAL A 1 805 ? -39.588 -0.318 15.672 1.00 93.94 805 VAL A CA 1
ATOM 6099 C C . VAL A 1 805 ? -40.824 -0.347 14.772 1.00 93.94 805 VAL A C 1
ATOM 6101 O O . VAL A 1 805 ? -41.789 0.363 15.038 1.00 93.94 805 VAL A O 1
ATOM 6104 N N . ARG A 1 806 ? -40.858 -1.208 13.748 1.00 93.38 806 ARG A N 1
ATOM 6105 C CA . ARG A 1 806 ? -42.032 -1.376 12.875 1.00 93.38 806 ARG A CA 1
ATOM 6106 C C . ARG A 1 806 ? -43.273 -1.801 13.665 1.00 93.38 806 ARG A C 1
ATOM 6108 O O . ARG A 1 806 ? -44.358 -1.330 13.353 1.00 93.38 806 ARG A O 1
ATOM 6115 N N . GLY A 1 807 ? -43.107 -2.614 14.711 1.00 92.12 807 GLY A N 1
ATOM 6116 C CA . GLY A 1 807 ? -44.183 -2.982 15.639 1.00 92.12 807 GLY A CA 1
ATOM 6117 C C . GLY A 1 807 ? -44.715 -1.841 16.523 1.00 92.12 807 GLY A C 1
ATOM 6118 O O . GLY A 1 807 ? -45.783 -1.999 17.109 1.00 92.12 807 GLY A O 1
ATOM 6119 N N . LYS A 1 808 ? -44.008 -0.703 16.621 1.00 91.38 808 LYS A N 1
ATOM 6120 C CA . LYS A 1 808 ? -44.458 0.501 17.350 1.00 91.38 808 LYS A CA 1
ATOM 6121 C C . LYS A 1 808 ? -45.293 1.446 16.476 1.00 91.38 808 LYS A C 1
ATOM 6123 O O . LYS A 1 808 ? -46.126 2.185 16.995 1.00 91.38 808 LYS A O 1
ATOM 6128 N N . LEU A 1 809 ? -45.091 1.418 15.155 1.00 88.94 809 LEU A N 1
ATOM 6129 C CA . LEU A 1 809 ? -45.833 2.252 14.208 1.00 88.94 809 LEU A CA 1
ATOM 6130 C C . LEU A 1 809 ? -47.301 1.825 14.130 1.00 88.94 809 LEU A C 1
ATOM 6132 O O . LEU A 1 809 ? -47.615 0.639 14.008 1.00 88.94 809 LEU A O 1
ATOM 6136 N N . ARG A 1 810 ? -48.215 2.801 14.131 1.00 73.50 810 ARG A N 1
ATOM 6137 C CA . ARG A 1 810 ? -49.635 2.518 13.887 1.00 73.50 810 ARG A CA 1
ATOM 6138 C C . ARG A 1 810 ? -49.828 2.022 12.444 1.00 73.50 810 ARG A C 1
ATOM 6140 O O . ARG A 1 810 ? -49.202 2.578 11.536 1.00 73.50 810 ARG A O 1
ATOM 6147 N N . PRO A 1 811 ? -50.693 1.019 12.197 1.00 60.34 811 PRO A N 1
ATOM 6148 C CA . PRO A 1 811 ? -51.055 0.650 10.834 1.00 60.34 811 PRO A CA 1
ATOM 6149 C C . PRO A 1 811 ? -51.676 1.861 10.130 1.00 60.34 811 PRO A C 1
ATOM 6151 O O . PRO A 1 811 ? -52.472 2.588 10.728 1.00 60.34 811 PRO A O 1
ATOM 6154 N N . ALA A 1 812 ? -51.293 2.087 8.872 1.00 54.44 812 ALA A N 1
ATOM 6155 C CA . ALA A 1 812 ? -51.908 3.122 8.049 1.00 54.44 812 ALA A CA 1
ATOM 6156 C C . ALA A 1 812 ? -53.406 2.817 7.885 1.00 54.44 812 ALA A C 1
ATOM 6158 O O . ALA A 1 812 ? -53.765 1.681 7.567 1.00 54.44 812 ALA A O 1
ATOM 6159 N N . ALA A 1 813 ? -54.241 3.821 8.162 1.00 42.62 813 ALA A N 1
ATOM 6160 C CA . ALA A 1 813 ? -55.699 3.751 8.071 1.00 42.62 813 ALA A CA 1
ATOM 6161 C C . ALA A 1 813 ? -56.196 3.938 6.629 1.00 42.62 813 ALA A C 1
ATOM 6163 O O . ALA A 1 813 ? -55.541 4.710 5.890 1.00 42.62 813 ALA A O 1
#

Secondary structure (DSSP, 8-state):
------PPP--------------------------------------------------------------------------------------------S--SS-----S--SS-----------EEEPPP--S---S-HHHHHHHHHHHHHHHTT---EEEEE--TTSSHHHHHHHHHHHGGGG-SSEEEEEESSSS-SSS--S-HHHHHHHHHHHTT----SSTT-SHHHHHHHHHHHTTT--EEEEEES---HHHHTTT--S-TTEEEEEEESS--TT-GGG--EEEE-PPPPHHHHHHHHHHHH-HHHHHHSHHHHHHHHHHHTT-HHHHHHHHHHHHH-TTS-HHHHHHHHHHH-HHHHTSTT---TTS-TTHHHHHHHHTS-HHHHHHHHHHTTSSSSEE-TTHHHHHTTT-HHHHHHHHHHHHHTTSSEE-TTS-EE--HHHHHHHHHHHHHHS-HHHHHHHHHHHHHHHHHHHHHHHHHH--S----GGGTSPPPTTS--HHHHTTS-TTS---TTSPPPHHHHHHHTHHHHHHHH---TTT----PSPTTHHHHHHHHHHHHHHHTT-HHHHHHHHHHHHHHHHHHT-HHHHHHHHHHHHHHHHHTT-HHHHHHHHHHHHHHHHHSS-HHHHHHHHHHHHHHHHHTT-HHHHHHHHHHHGGG--TT-HHHHHHHHHHHHHHHHHHT-HHHHHHHHHHHHHHHHHHHHTT---HHHHHHHHHHHHHHHTTT-HHHHHHHHHHHHHHHHHTT-HHHHHHHHHHHHHT--HHHHHHHHHHHHHHHHTTT-HHHHHHHHTTSPPP-

Radius of gyration: 40.98 Å; Cα contacts (8 Å, |Δi|>4): 1008; chains: 1; bounding box: 112×91×122 Å

Organism: NCBI:txid1931232

=== Feature glossary ===
Annotated list of the representations used here:

Nearest PDB structures. The Foldseek neighbor list gives the closest experimentally determined structures in the PDB, ranked by structural alignment. TM-score near 1 means near-identical fold; near 0.3 means only rough topology match. This is how one finds what a novel AlphaFold prediction most resembles in the solved-structure universe.

Foldseek 3Di. Foldseek's 3Di representation compresses backbone geometry into a per-residue letter drawn from a learned twenty-state alphabet. It captures the tertiary interaction pattern around each residue — which residues are packed against it in space, regardless of where they are in sequence.

Radius of gyration, Cα contacts, bounding box. Radius of gyration (Rg) is the root-mean-square distance of Cα atoms from their centroid — a single number for overall size and compactness. A globular domain of N residues has Rg ≈ 2.2·N^0.38 Å; an extended or disordered chain has a much larger Rg. The Cα contact count is the number of residue pairs whose Cα atoms are within 8 Å and are more than four positions apart in sequence — a standard proxy for tertiary packing density. The bounding box is the smallest axis-aligned box enclosing all Cα atoms.

InterPro / GO / CATH / organism. The annotation block draws on four external resources. InterPro: which protein families and domains the sequence belongs to. GO: standardized terms for what the protein does, what process it participates in, and where in the cell it acts. CATH: which structural fold it has in the CATH hierarchy. Organism: the species of origin.

mmCIF coordinates. The mmCIF block holds the 3D Cartesian coordinates of each backbone atom (N, Cα, C, O) in ångströms. mmCIF is the PDB's canonical archive format — a tagged-loop text representation of the atomic model.

pLDDT. pLDDT is the predicted lDDT-Cα score: AlphaFold's confidence that the local environment of each residue (all inter-atomic distances within 15 Å) is correctly placed. It is a per-residue number between 0 and 100, with higher meaning more reliable.

Backbone torsions (φ/ψ). φ (phi) and ψ (psi) are the two rotatable backbone dihedrals per residue: φ is the C(i-1)–N–Cα–C torsion, ψ is the N–Cα–C–N(i+1) torsion, both in degrees on (−180°, 180°]. α-helical residues cluster near (−6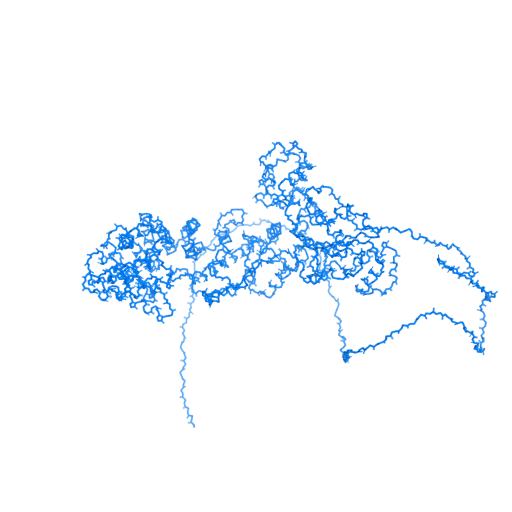0°, −45°); β-strand residues near (−120°, +130°). A Ramachandran plot is simply a scatter of (φ, ψ) for every residue.

B-factor. For experimental (PDB) structures, the B-factor (temperature factor) quantifies the positional spread of each atom in the crystal — a combination of thermal vibration and static disorder — in units of Å². High B-factors mark flexible loops or poorly resolved regions; low B-factors mark the rigid, well-ordered core.

Secondary structure (3-state, P-SEA). SS3 is a coarse helix/strand/coil call (letters a/b/c) made by the P-SEA algorithm from inter-Cα distances and dihedrals. It is less detailed than DSSP but needs only Cα positions.

Predicted aligned error. Predicted aligned error is AlphaFold's pairwise confidence. Unlike pLDDT (per-residue), PAE is per-residue-pair and captures whether two parts of the structure are correctly placed relative to each other. Units are ångströms of expected positional error.

Solvent-accessible surface area. Solvent-accessible surface area (SASA) is the area in Å² traced out by the centre of a 1.4 Å probe sphere (a water molecule) rolled over the protein's van der Waals surface (Shrake–Rupley / Lee–Richards construction). Buried residues have near-zero SASA; fully exposed residues can exceed 200 Å². The total SASA scales roughly with the number of surface residues.

Secondary structure (8-state, DSSP). The SS8 string is DSSP's per-residue secondary-structure call. α-helix (H) means an i→i+4 H-bond ladder; β-strand (E) means the residue participates in a β-sheet; 3₁₀ (G) and π (I) are tighter and wider helices; T/S are turns/bends; '-' is loop.

Rendered structure images. Structure images are PyMOL renders from six orthogonal camera directions. Cartoon representation draws helices as coils and strands as arrows; sticks shows the backbone as bonds; surface shows the solvent-excluded envelope. Rainbow coloring maps sequence position to hue (blue→red, N→C); chain coloring assigns a distinct color per polypeptide.

Sequence. The amino-acid sequence is the protein's primary structure: the linear order of residues from the N-terminus to the C-terminus, written in one-letter code. Everything else here — the 3D coordinates, the secondary structure, the domain annotations — is ultimately a consequence of this string.

Contact-map, Ramachandran, and PAE plots. Three diagnostic plots accompany the record. The Cα contact map visualizes the tertiary structure as a 2D adjacency matrix (8 Å cutoff, sequence-local contacts suppressed). The Ramachandran plot shows the distribution of backbone (φ, ψ) torsions, with points in the α and β basins reflecting secondary structure content. The PAE plot shows AlphaFold's inter-residue confidence as a color matrix.